Protein AF-0000000072172243 (afdb_homodimer)

Secondary structure (DSSP, 8-state):
-------------------SS------PPPS---TTT-EEEEHHHHTGGGGGGGSPPTT-TT---THHHHTSEE-S-EEEEEE--TTS-HHHHHHHHHHHHHHHHHHHHHHHHHHHHHHHHHTTSS-S-HHHHHHHHHHHHHHHHHHHHHHHHHS---EEE-HHHHS-SS-HHHHHHHHHTHHHHHHTEEEEEEEE-TTGGGBHHHHHHHHHHHTSHHHHTTEEEEEHHHHHHHHHHHHHHHHHHHHHHHHHHHH-SSS-HHHHHHHHHHHHHHHHHHHHHHHHHHHHHHHHHHTHHHHHHHT--GGGPBPHHHHTTTB-TTT--B---HHHHHHHHHHHHH--SSSS-HHHHHHHHIIIIIHHHHHHHHTSSS--HHHIIIIIGGGGGGGHHHHHHHHHHHHHTT--HHHHHHHHHHHHHHHHHHHHHHHHHHHTHHHHHHHHTTSS-HHHHHHHHHHHHHHHHHHHHHHHHHHHHHS-TT--HHHHHHHHHHHHHHHHHHHHHHHHHHHHHHHHHHHHHHHHHHHHHHHH----------------GGGSS-------------/-------------------SS------PPPS---TTT-EEEEHHHHTGGGGGGGSPPTT-TT---THHHHTSEE-S-EEEEEE--TTS-HHHHHHHHHHHHHHHHHHHHHHHHHHHHHHHHHTTSS-S-HHHHHHHHHHHHHHHHHHHHHHHHHS---EEE-HHHHS-SS-HHHHHHHHHTHHHHHHTEEEEEEEE-TTGGGBHHHHHHHHHHHTSHHHHTTEEEEEHHHHHHHHHHHHHHHHHHHHHHHHHHHH-SSS-HHHHHHHHHHHHHHHHHHHHHHHHHHHHHHHHHHTHHHHHHHT--GGGPBPHHHHTTTB-TTT--B---HHHHHHHHHHHHH--SSSS-HHHHHHHHIIIIIHHHHHHHHTSSS--HHHIIIIIGGGGGGGHHHHHHHHHHHHHTT--HHHHHHHHHHHHHHHHHHHHHHHHHHHTHHHHHHHHTTSS-HHHHHHHHHHHHHHHHHHHHHHHHHHHHHS-TT--HHHHHHHHHHHHHHHHHHHHHHHHHHHHHHHHHHHHHHHHHHHHHHHH----------------GGGSS-------------

Nearest PDB structures (foldseek):
  4nqi-assembly2_C  TM=2.299E-01  e=4.346E+00  Dictyostelium discoideum
  4nqi-assembly2_C  TM=2.220E-01  e=3.972E+00  Dictyostelium discoideum
  7uwb-assembly1_m  TM=2.012E-01  e=8.102E+00  Citrus x limon

Solvent-accessible surface area (backbone atoms only — not comparable to full-atom values): 59648 Å² total; per-residue (Å²): 138,79,82,78,79,74,76,72,70,77,70,71,79,76,78,72,76,78,78,71,69,84,71,66,74,78,59,56,58,31,75,69,59,59,62,77,63,36,34,26,24,41,49,43,64,61,54,34,76,80,12,56,71,46,42,54,42,91,86,30,80,64,58,53,62,67,66,39,37,67,66,25,42,64,40,90,64,32,52,27,32,56,43,69,58,70,88,48,62,17,56,46,51,38,55,34,50,34,52,74,69,13,26,62,57,9,29,52,47,14,43,52,43,8,50,49,47,4,51,34,31,40,72,62,77,37,71,96,43,25,67,58,38,45,49,12,56,52,42,24,55,50,30,34,73,39,34,55,56,56,42,50,77,76,44,77,72,54,28,25,34,40,65,76,29,41,28,36,63,71,40,69,69,53,26,51,52,38,62,42,25,45,50,18,55,53,71,37,23,53,19,38,39,35,50,41,50,84,60,39,80,42,26,40,65,54,45,52,56,51,50,64,34,56,73,37,76,77,43,42,67,19,55,42,79,43,43,41,64,57,39,51,47,49,49,50,52,21,50,50,47,34,50,50,40,50,50,47,36,53,47,49,50,66,45,71,48,98,60,71,67,64,61,45,47,48,50,48,49,47,50,49,48,49,51,47,63,53,51,46,29,52,50,37,44,54,38,32,62,50,48,61,63,45,62,51,41,57,58,51,34,70,65,46,47,63,84,72,30,44,39,72,29,68,77,42,74,28,28,37,88,86,80,57,44,79,39,79,67,59,59,61,32,53,50,48,40,44,37,68,73,48,47,55,102,68,92,67,55,27,55,56,53,51,24,50,44,44,39,67,63,45,34,54,60,48,31,47,53,58,45,62,61,23,48,47,62,57,56,31,44,28,48,37,22,41,37,46,36,19,60,43,15,58,52,43,17,52,49,44,47,40,49,73,64,33,45,50,69,56,53,37,48,29,39,51,48,43,47,50,38,60,54,48,42,57,24,49,34,50,23,50,43,54,30,50,38,44,48,42,32,58,55,22,67,73,37,92,48,51,65,58,24,16,50,51,42,46,51,51,41,50,49,50,35,44,62,60,43,44,60,42,53,49,36,60,70,71,42,62,75,62,50,39,49,40,37,18,51,50,35,44,52,54,20,47,50,34,38,49,52,38,48,48,53,49,51,51,46,50,52,53,54,51,48,54,50,50,52,51,50,48,50,52,48,51,52,52,54,60,66,68,65,71,66,86,74,70,82,70,83,81,78,78,75,79,81,64,71,78,69,64,72,75,60,71,74,78,88,74,71,90,63,83,85,119,138,74,82,75,78,77,78,72,69,78,73,69,81,74,80,74,78,81,76,72,74,81,70,68,75,80,60,58,58,29,73,68,58,58,62,76,65,34,35,26,25,41,48,42,63,60,53,33,78,79,12,56,71,47,42,54,41,91,86,30,80,65,57,52,63,66,66,40,36,67,66,25,41,64,42,90,63,31,52,28,32,55,43,69,57,68,85,47,61,16,57,46,52,39,54,34,50,34,51,73,69,14,24,62,57,10,29,52,46,13,43,52,44,7,49,48,47,3,52,34,31,42,72,62,77,38,70,97,46,26,68,57,40,46,50,13,54,50,40,24,55,49,29,34,73,40,33,56,57,55,42,50,76,76,43,75,73,54,27,26,33,39,65,74,30,39,28,37,62,70,39,69,68,54,25,51,52,38,62,42,25,45,52,17,54,53,71,38,23,54,19,40,39,34,48,39,51,85,60,39,80,41,27,40,68,54,46,51,57,51,50,65,33,57,74,37,74,78,45,41,66,18,54,42,81,42,44,38,64,56,38,50,46,50,50,51,52,21,50,51,46,33,50,51,38,52,51,48,36,53,46,50,49,65,43,70,47,97,58,70,67,64,61,46,48,48,50,50,49,48,49,49,48,50,50,48,63,54,52,47,30,51,49,39,44,54,40,32,61,50,47,62,66,37,60,52,41,56,58,50,36,70,66,46,47,63,84,70,30,42,36,73,31,67,77,42,74,28,28,37,89,85,78,57,43,79,39,78,67,56,58,61,34,52,51,49,41,45,35,68,73,48,47,59,103,68,91,65,55,27,54,53,52,52,23,48,45,43,40,67,64,45,33,55,60,48,30,42,51,60,54,53,61,29,49,49,61,56,55,34,44,28,48,38,23,42,37,44,37,19,58,44,17,58,51,44,18,50,50,45,47,38,49,74,64,34,45,51,69,55,53,38,47,30,39,49,48,42,48,50,39,59,54,47,42,58,25,49,35,51,23,48,44,54,30,50,37,47,48,40,32,57,56,21,66,74,35,91,48,51,65,58,26,15,50,52,41,47,51,51,40,51,49,51,37,43,63,59,42,45,59,42,54,50,38,59,70,71,42,61,75,62,51,37,47,42,38,18,52,48,34,45,50,52,19,48,51,34,40,49,52,37,47,49,52,48,51,50,46,50,53,53,54,50,49,53,48,50,54,50,50,48,49,51,47,52,53,51,53,61,66,68,63,72,68,84,76,70,81,74,82,80,79,79,78,81,83,63,70,79,72,62,74,75,62,70,74,79,87,76,70,90,63,84,84,119

Radius of gyration: 41.25 Å; Cα contacts (8 Å, |Δi|>4): 1543; chains: 2; bounding box: 78×191×111 Å

Organism: Symbiodinium microadriaticum (NCBI:txid2951)

pLDDT: mean 76.53, std 21.2, range [18.36, 98.06]

Foldseek 3Di:
DDPDPPPPPPPDPDPPVCPPPPPVVLQAFDQDDDQFLQKWAFPQLCLPPLQPLLAQDPLGNLPADQCLQVRIGGDQFAAEEEAEDSPDDSNLVSLLVLLVPQLQVLLVQLLVQLLVLLVCCLVPVDPPALVSLCVSVVSSVVSSSCVSVVCVVVDPTHIYDDCSRSQRSPDPVSNVSNVSNVNNNLSRYQAYEYADALLQLQAQVSLLSQLSQLLDPVSNVRYHYTHSLLSVLLQLLLVLLLVLLSLLSNQVRVQPDPDDPVVSVVVSVVVSVVSLLPSQLVSLLVSLVSLVRLVVNLVCLLPRFSVSRDWPCVVVVQADPPPRDGHDTCNSNSLSNLCVRQPDDDDDRSRVSSSVCSNQPVSLVVCLCRQVQWHDLVSLCSRNLSSLSSVVSVLSSVLSVCVVVVDDDLLSVQLVLLSVLLSNLSSLLSSLL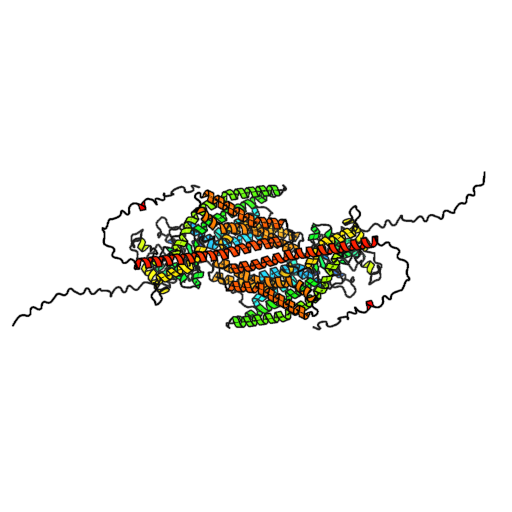RGRLSVLSNVCNVPPDNSVSSSVSSVVSVVSSCVSNVVLVVCCVPDDSSDCVSSVSSVVSVVVSVVCSVVVSVVSSVVSVVVSVVVVVVVVVVVVVVVPPPDDPDPPDPPPPDPPPPPPPVCPDPPPDPPPPD/DDPPPPPVPPPPPDPPPCPPPPPVVLQAFDQDDDQFLQKWAFPQLCLPPLQPLLAQDPLGNLPADQCLQVRIGGDQFAAEEEAEDSPDDSNLVSLLVLLVPQLQVLLVQLLVQLLVLLVCCLVPNDPPALVSLCVSVVSSVVSSNCVSVVCVVVHPTHIYDDCSRSQRSPDPVSNVSNVSHVNNNLSRYQAYEYADALLQLQAQVSLLSQLSQLLDPVSNVRYHYGHSLLSVLLQLLLVLLLVLLSLLSNQVRVPPDPDDPVVSVVVSVVVSVVSLLPSQLVSLLVSLVSLVRLVVRLVCLLPRFSVSRDWPCVVVVQADPNPRDGHDTCNSNSLVNLCVRQPDDDDDRSRVSSSVCSNQPVSLVVCLCRAQQWHDLVSLCSRNLSSLSSVVSVLSSVLSVCVVVVDDDLLSVQLVLLSVLLSNLSSVLSSLLRGRLRVLSNVCNVPPDNSVSSSVSSVVSVVSSCVSNVVLVVCCVPDDSSDCVSSVSSVVSVVVSVVCSVVSSVVSSVVSVVVSVVVVVVVVVVVVVVVPPPDDPDPDDDPPPDPPDPPPPVPPDPPDDPPPPD

Sequence (1132 aa):
MSPESDHADPRSPSFHSEAQSHRSTSQELKTQLEPELLRGVPLDVALAGWGRHWETPDSGMFNVDPKSYELSRATESLDVFLSHDWASSGTLKFLSLLIVYNSHAAFLACLSVSVLVGVLRGYGVLPNEGWTVVLGHGTFLLVFAFWQRLRRFLCRPFLVFLDKLCVAQHDEELKQKGIKGLAAFLLSSRQLVVLLTPRYFTRLWCTLEIATFMKDPQRRKRIQFMPLKTAVLLLLSAGCWFALAIGWNAFAGVVNDDSPIWHNSLILTGLMLLLTSVVLPFVFYLGMGIVADLEEMPRQLAGFNAKEAECFCCSNGHRHPHDGSKLPCDRLLVYNTLKQWYGQEGEVDHLERFSRQVREELAPSIALLIGGMTLPLNYAVYMVGASFLPYLADHVAQWIASVHAGISGYALFARTLRMLSDWGTAPLASMLATWMCLPMWKTGLWLENRWCAAIAAQLIIFVLVAVVWGPLQYLLASTAEDSLLPVAVFFAWFTLVLALFSCGQRALLWAMQTTVRDVRASDTVVEAREAGESVKVEDPGQEAASKEDLTSAISCPPLEGTFFHVMSPESDHADPRSPSFHSEAQSHRSTSQELKTQLEPELLRGVPLDVALAGWGRHWETPDSGMFNVDPKSYELSRATESLDVFLSHDWASSGTLKFLSLLIVYNSHAAFLACLSVSVLVGVLRGYGVLPNEGWTVVLGHGTFLLVFAFWQRLRRFLCRPFLVFLDKLCVAQHDEELKQKGIKGLAAFLLSSRQLVVLLTPRYFTRLWCTLEIATFMKDPQRRKRIQFMPLKTAVLLLLSAGCWFALAIGWNAFAGVVNDDSPIWHNSLILTGLMLLLTSVVLPFVFYLGMGIVADLEEMPRQLAGFNAKEAECFCCSNGHRHPHDGSKLPCDRLLVYNTLKQWYGQEGEVDHLERFSRQVREELAPSIALLIGGMTLPLNYAVYMVGASFLPYLADHVAQWIASVHAGISGYALFARTLRMLSDWGTAPLASMLATWMCLPMWKTGLWLENRWCAAIAAQLIIFVLVAVVWGPLQYLLASTAEDSLLPVAVFFAWFTLVLALFSCGQRALLWAMQTTVRDVRASDTVVEAREAGESVKVEDPGQEAASKEDLTSAISCPPLEGTFFHV

Structure (mmCIF, N/CA/C/O backbone):
data_AF-0000000072172243-model_v1
#
loop_
_entity.id
_entity.type
_entity.pdbx_description
1 polymer 'Uncharacterized protein'
#
loop_
_atom_site.group_PDB
_atom_site.id
_atom_site.type_symbol
_atom_site.label_atom_id
_atom_site.label_alt_id
_atom_site.label_comp_id
_atom_site.label_asym_id
_atom_site.label_entity_id
_atom_site.label_seq_id
_atom_site.pdbx_PDB_ins_code
_atom_site.Cartn_x
_atom_site.Cartn_y
_atom_site.Cartn_z
_atom_site.occupancy
_atom_site.B_iso_or_equiv
_atom_site.auth_seq_id
_atom_site.auth_comp_id
_atom_site.auth_asym_id
_atom_site.auth_atom_id
_atom_site.pdbx_PDB_model_num
ATOM 1 N N . MET A 1 1 ? -25.156 -91.375 -73.562 1 28.25 1 MET A N 1
ATOM 2 C CA . MET A 1 1 ? -25.562 -90.688 -72.312 1 28.25 1 MET A CA 1
ATOM 3 C C . MET A 1 1 ? -24.344 -90.188 -71.5 1 28.25 1 MET A C 1
ATOM 5 O O . MET A 1 1 ? -23.547 -91 -71 1 28.25 1 MET A O 1
ATOM 9 N N . SER A 1 2 ? -23.688 -89.125 -72 1 29.98 2 SER A N 1
ATOM 10 C CA . SER A 1 2 ? -22.328 -88.562 -71.938 1 29.98 2 SER A CA 1
ATOM 11 C C . SER A 1 2 ? -22.109 -87.875 -70.562 1 29.98 2 SER A C 1
ATOM 13 O O . SER A 1 2 ? -22.875 -87 -70.188 1 29.98 2 SER A O 1
ATOM 15 N N . PRO A 1 3 ? -21.438 -88.562 -69.625 1 32.5 3 PRO A N 1
ATOM 16 C CA . PRO A 1 3 ? -21.344 -88.188 -68.188 1 32.5 3 PRO A CA 1
ATOM 17 C C . PRO A 1 3 ? -20.625 -86.875 -67.938 1 32.5 3 PRO A C 1
ATOM 19 O O . PRO A 1 3 ? -19.562 -86.625 -68.5 1 32.5 3 PRO A O 1
ATOM 22 N N . GLU A 1 4 ? -21.406 -85.75 -67.75 1 27.34 4 GLU A N 1
ATOM 23 C CA . GLU A 1 4 ? -21.016 -84.375 -67.75 1 27.34 4 GLU A CA 1
ATOM 24 C C . GLU A 1 4 ? -20.109 -84.062 -66.562 1 27.34 4 GLU A C 1
ATOM 26 O O . GLU A 1 4 ? -20.453 -84.375 -65.438 1 27.34 4 GLU A O 1
ATOM 31 N N . SER A 1 5 ? -18.812 -84.062 -66.812 1 29.08 5 SER A N 1
ATOM 32 C CA . SER A 1 5 ? -17.672 -84 -65.875 1 29.08 5 SER A CA 1
ATOM 33 C C . SER A 1 5 ? -17.656 -82.688 -65.125 1 29.08 5 SER A C 1
ATOM 35 O O . SER A 1 5 ? -17.422 -81.625 -65.688 1 29.08 5 SER A O 1
ATOM 37 N N . ASP A 1 6 ? -18.641 -82.5 -64.25 1 26.59 6 ASP A N 1
ATOM 38 C CA . ASP A 1 6 ? -18.891 -81.25 -63.531 1 26.59 6 ASP A CA 1
ATOM 39 C C . ASP A 1 6 ? -17.672 -80.812 -62.719 1 26.59 6 ASP A C 1
ATOM 41 O O . ASP A 1 6 ? -17.172 -81.562 -61.875 1 26.59 6 ASP A O 1
ATOM 45 N N . HIS A 1 7 ? -16.75 -80.188 -63.406 1 27.05 7 HIS A N 1
ATOM 46 C CA . HIS A 1 7 ? -15.461 -79.688 -62.906 1 27.05 7 HIS A CA 1
ATOM 47 C C . HIS A 1 7 ? -15.641 -78.688 -61.75 1 27.05 7 HIS A C 1
ATOM 49 O O . HIS A 1 7 ? -16.078 -77.562 -61.938 1 27.05 7 HIS A O 1
ATOM 55 N N . ALA A 1 8 ? -16.109 -79.25 -60.656 1 29.83 8 ALA A N 1
ATOM 56 C CA . ALA A 1 8 ? -16.422 -78.5 -59.5 1 29.83 8 ALA A CA 1
ATOM 57 C C . ALA A 1 8 ? -15.195 -77.75 -59 1 29.83 8 ALA A C 1
ATOM 59 O O . ALA A 1 8 ? -14.164 -78.312 -58.688 1 29.83 8 ALA A O 1
ATOM 60 N N . ASP A 1 9 ? -14.938 -76.625 -59.625 1 24.5 9 ASP A N 1
ATOM 61 C CA . ASP A 1 9 ? -13.773 -75.875 -59.25 1 24.5 9 ASP A CA 1
ATOM 62 C C . ASP A 1 9 ? -13.727 -75.625 -57.75 1 24.5 9 ASP A C 1
ATOM 64 O O . ASP A 1 9 ? -14.75 -75.25 -57.125 1 24.5 9 ASP A O 1
ATOM 68 N N . PRO A 1 10 ? -12.938 -76.25 -56.969 1 24.36 10 PRO A N 1
ATOM 69 C CA . PRO A 1 10 ? -12.906 -76.125 -55.5 1 24.36 10 PRO A CA 1
ATOM 70 C C . PRO A 1 10 ? -12.695 -74.688 -55.031 1 24.36 10 PRO A C 1
ATOM 72 O O . PRO A 1 10 ? -11.609 -74.125 -55.219 1 24.36 10 PRO A O 1
ATOM 75 N N . ARG A 1 11 ? -13.484 -73.75 -55.531 1 28.52 11 ARG A N 1
ATOM 76 C CA . ARG A 1 11 ? -13.078 -72.438 -55.188 1 28.52 11 ARG A CA 1
ATOM 77 C C . ARG A 1 11 ? -12.711 -72.312 -53.688 1 28.52 11 ARG A C 1
ATOM 79 O O . ARG A 1 11 ? -13.359 -72.938 -52.844 1 28.52 11 ARG A O 1
ATOM 86 N N . SER A 1 12 ? -11.523 -72 -53.5 1 23.44 12 SER A N 1
ATOM 87 C CA . SER A 1 12 ? -10.844 -71.812 -52.219 1 23.44 12 SER A CA 1
ATOM 88 C C . SER A 1 12 ? -11.695 -71 -51.281 1 23.44 12 SER A C 1
ATOM 90 O O . SER A 1 12 ? -12.414 -70.062 -51.688 1 23.44 12 SER A O 1
ATOM 92 N N . PRO A 1 13 ? -12.078 -71.5 -50.062 1 25.34 13 PRO A N 1
ATOM 93 C CA . PRO A 1 13 ? -13 -70.875 -49.125 1 25.34 13 PRO A CA 1
ATOM 94 C C . PRO A 1 13 ? -12.656 -69.375 -48.906 1 25.34 13 PRO A C 1
ATOM 96 O O . PRO A 1 13 ? -11.492 -69 -49.031 1 25.34 13 PRO A O 1
ATOM 99 N N . SER A 1 14 ? -13.492 -68.5 -49.375 1 23.91 14 SER A N 1
ATOM 100 C CA . SER A 1 14 ? -13.531 -67.062 -49.094 1 23.91 14 SER A CA 1
ATOM 101 C C . SER A 1 14 ? -13.203 -66.75 -47.656 1 23.91 14 SER A C 1
ATOM 103 O O . SER A 1 14 ? -13.812 -67.312 -46.75 1 23.91 14 SER A O 1
ATOM 105 N N . PHE A 1 15 ? -11.953 -66.562 -47.312 1 22.91 15 PHE A N 1
ATOM 106 C CA . PHE A 1 15 ? -11.523 -66.062 -46.031 1 22.91 15 PHE A CA 1
ATOM 107 C C . PHE A 1 15 ? -12.477 -64.938 -45.531 1 22.91 15 PHE A C 1
ATOM 109 O O . PHE A 1 15 ? -12.516 -63.844 -46.094 1 22.91 15 PHE A O 1
ATOM 116 N N . HIS A 1 16 ? -13.688 -65.312 -45.219 1 24.5 16 HIS A N 1
ATOM 117 C CA . HIS A 1 16 ? -14.547 -64.375 -44.5 1 24.5 16 HIS A CA 1
ATOM 118 C C . HIS A 1 16 ? -13.797 -63.688 -43.344 1 24.5 16 HIS A C 1
ATOM 120 O O . HIS A 1 16 ? -13.289 -64.375 -42.438 1 24.5 16 HIS A O 1
ATOM 126 N N . SER A 1 17 ? -13.062 -62.625 -43.688 1 25.16 17 SER A N 1
ATOM 127 C CA . SER A 1 17 ? -12.445 -61.75 -42.688 1 25.16 17 SER A CA 1
ATOM 128 C C . SER A 1 17 ? -13.398 -61.5 -41.531 1 25.16 17 SER A C 1
ATOM 130 O O . SER A 1 17 ? -14.523 -61.031 -41.719 1 25.16 17 SER A O 1
ATOM 132 N N . GLU A 1 18 ? -13.484 -62.344 -40.5 1 25.38 18 GLU A N 1
ATOM 133 C CA . GLU A 1 18 ? -14.109 -62.219 -39.188 1 25.38 18 GLU A CA 1
ATOM 134 C C . GLU A 1 18 ? -13.898 -60.844 -38.625 1 25.38 18 GLU A C 1
ATOM 136 O O . GLU A 1 18 ? -12.914 -60.594 -37.906 1 25.38 18 GLU A O 1
ATOM 141 N N . ALA A 1 19 ? -14 -59.719 -39.25 1 31.92 19 ALA A N 1
ATOM 142 C CA . ALA A 1 19 ? -14.18 -58.375 -38.75 1 31.92 19 ALA A CA 1
ATOM 143 C C . ALA A 1 19 ? -15.289 -58.312 -37.719 1 31.92 19 ALA A C 1
ATOM 145 O O . ALA A 1 19 ? -15.711 -57.219 -37.312 1 31.92 19 ALA A O 1
ATOM 146 N N . GLN A 1 20 ? -16.125 -59.281 -37.594 1 29.19 20 GLN A N 1
ATOM 147 C CA . GLN A 1 20 ? -17.266 -59.094 -36.719 1 29.19 20 GLN A CA 1
ATOM 148 C C . GLN A 1 20 ? -16.812 -58.781 -35.281 1 29.19 20 GLN A C 1
ATOM 150 O O . GLN A 1 20 ? -17.547 -58.156 -34.5 1 29.19 20 GLN A O 1
ATOM 155 N N . SER A 1 21 ? -16.047 -59.75 -34.719 1 29.52 21 SER A N 1
ATOM 156 C CA . SER A 1 21 ? -16.188 -60.062 -33.281 1 29.52 21 SER A CA 1
ATOM 157 C C . SER A 1 21 ? -15.773 -58.875 -32.438 1 29.52 21 SER A C 1
ATOM 159 O O . SER A 1 21 ? -16.297 -58.688 -31.328 1 29.52 21 SER A O 1
ATOM 161 N N . HIS A 1 22 ? -14.406 -58.594 -32.438 1 29.52 22 HIS A N 1
ATOM 162 C CA . HIS A 1 22 ? -13.93 -57.906 -31.234 1 29.52 22 HIS A CA 1
ATOM 163 C C . HIS A 1 22 ? -14.516 -56.5 -31.125 1 29.52 22 HIS A C 1
ATOM 165 O O . HIS A 1 22 ? -13.977 -55.562 -31.703 1 29.52 22 HIS A O 1
ATOM 171 N N . ARG A 1 23 ? -15.695 -56.25 -31.234 1 35.31 23 ARG A N 1
ATOM 172 C CA . ARG A 1 23 ? -16.281 -55.031 -30.672 1 35.31 23 ARG A CA 1
ATOM 173 C C . ARG A 1 23 ? -15.727 -54.75 -29.281 1 35.31 23 ARG A C 1
ATOM 175 O O . ARG A 1 23 ? -16.281 -55.219 -28.281 1 35.31 23 ARG A O 1
ATOM 182 N N . SER A 1 24 ? -14.469 -54.969 -29.031 1 34.84 24 SER A N 1
ATOM 183 C CA . SER A 1 24 ? -13.828 -54.469 -27.828 1 34.84 24 SER A CA 1
ATOM 184 C C . SER A 1 24 ? -14.391 -53.094 -27.406 1 34.84 24 SER A C 1
ATOM 186 O O . SER A 1 24 ? -14.375 -52.156 -28.203 1 34.84 24 SER A O 1
ATOM 188 N N . THR A 1 25 ? -15.398 -53 -26.625 1 38.22 25 THR A N 1
ATOM 189 C CA . THR A 1 25 ? -15.945 -51.875 -25.891 1 38.22 25 THR A CA 1
ATOM 190 C C . THR A 1 25 ? -14.859 -50.812 -25.625 1 38.22 25 THR A C 1
ATOM 192 O O . THR A 1 25 ? -13.852 -51.125 -24.969 1 38.22 25 THR A O 1
ATOM 195 N N . SER A 1 26 ? -14.594 -49.969 -26.469 1 46.72 26 SER A N 1
ATOM 196 C CA . SER A 1 26 ? -13.711 -48.812 -26.422 1 46.72 26 SER A CA 1
ATOM 197 C C . SER A 1 26 ? -13.594 -48.25 -25.016 1 46.72 26 SER A C 1
ATOM 199 O O . SER A 1 26 ? -14.562 -47.719 -24.469 1 46.72 26 SER A O 1
ATOM 201 N N . GLN A 1 27 ? -12.945 -48.844 -24.141 1 61.59 27 GLN A N 1
ATOM 202 C CA . GLN A 1 27 ? -12.68 -48.5 -22.75 1 61.59 27 GLN A CA 1
ATOM 203 C C . GLN A 1 27 ? -12.242 -47.031 -22.625 1 61.59 27 GLN A C 1
ATOM 205 O O . GLN A 1 27 ? -11.336 -46.594 -23.328 1 61.59 27 GLN A O 1
ATOM 210 N N . GLU A 1 28 ? -13.141 -46.156 -22.266 1 69.56 28 GLU A N 1
ATOM 211 C CA . GLU A 1 28 ? -12.906 -44.75 -21.953 1 69.56 28 GLU A CA 1
ATOM 212 C C . GLU A 1 28 ? -12.641 -44.562 -20.469 1 69.56 28 GLU A C 1
ATOM 214 O O . GLU A 1 28 ? -12.992 -45.406 -19.656 1 69.56 28 GLU A O 1
ATOM 219 N N . LEU A 1 29 ? -11.805 -43.531 -20.25 1 77.62 29 LEU A N 1
ATOM 220 C CA . LEU A 1 29 ? -11.562 -43.188 -18.859 1 77.62 29 LEU A CA 1
ATOM 221 C C . LEU A 1 29 ? -12.852 -42.781 -18.156 1 77.62 29 LEU A C 1
ATOM 223 O O . LEU A 1 29 ? -13.711 -42.125 -18.766 1 77.62 29 LEU A O 1
ATOM 227 N N . LYS A 1 30 ? -12.969 -43.25 -16.891 1 73.56 30 LYS A N 1
ATOM 228 C CA . LYS A 1 30 ? -14.164 -42.938 -16.109 1 73.56 30 LYS A CA 1
ATOM 229 C C . LYS A 1 30 ? -14.156 -41.469 -15.664 1 73.56 30 LYS A C 1
ATOM 231 O O . LYS A 1 30 ? -13.133 -40.969 -15.18 1 73.56 30 LYS A O 1
ATOM 236 N N . THR A 1 31 ? -15.258 -40.875 -15.914 1 77.94 31 THR A N 1
ATOM 237 C CA . THR A 1 31 ? -15.391 -39.469 -15.516 1 77.94 31 THR A CA 1
ATOM 238 C C . THR A 1 31 ? -15.984 -39.375 -14.109 1 77.94 31 THR A C 1
ATOM 240 O O . THR A 1 31 ? -16.047 -38.281 -13.531 1 77.94 31 THR A O 1
ATOM 243 N N . GLN A 1 32 ? -16.375 -40.594 -13.57 1 80.75 32 GLN A N 1
ATOM 244 C CA . GLN A 1 32 ? -16.859 -40.656 -12.195 1 80.75 32 GLN A CA 1
ATOM 245 C C . GLN A 1 32 ? -16.281 -41.875 -11.469 1 80.75 32 GLN A C 1
ATOM 247 O O . GLN A 1 32 ? -16.141 -42.938 -12.055 1 80.75 32 GLN A O 1
ATOM 252 N N . LEU A 1 33 ? -15.789 -41.562 -10.312 1 83.31 33 LEU A N 1
ATOM 253 C CA . LEU A 1 33 ? -15.234 -42.625 -9.477 1 83.31 33 LEU A CA 1
ATOM 254 C C . LEU A 1 33 ? -16.125 -42.906 -8.281 1 83.31 33 LEU A C 1
ATOM 256 O O . LEU A 1 33 ? -16.875 -42.031 -7.836 1 83.31 33 LEU A O 1
ATOM 260 N N . GLU A 1 34 ? -16.016 -44.188 -7.879 1 84.38 34 GLU A N 1
ATOM 261 C CA . GLU A 1 34 ? -16.641 -44.5 -6.594 1 84.38 34 GLU A CA 1
ATOM 262 C C . GLU A 1 34 ? -16.078 -43.625 -5.48 1 84.38 34 GLU A C 1
ATOM 264 O O . GLU A 1 34 ? -14.883 -43.312 -5.473 1 84.38 34 GLU A O 1
ATOM 269 N N . PRO A 1 35 ? -16.953 -43.188 -4.621 1 86.31 35 PRO A N 1
ATOM 270 C CA . PRO A 1 35 ? -16.547 -42.25 -3.576 1 86.31 35 PRO A CA 1
ATOM 271 C C . PRO A 1 35 ? -15.344 -42.719 -2.77 1 86.31 35 PRO A C 1
ATOM 273 O O . PRO A 1 35 ? -14.523 -41.906 -2.338 1 86.31 35 PRO A O 1
ATOM 276 N N . GLU A 1 36 ? -15.141 -43.969 -2.703 1 87.56 36 GLU A N 1
ATOM 277 C CA . GLU A 1 36 ? -14.047 -44.469 -1.887 1 87.56 36 GLU A CA 1
ATOM 278 C C . GLU A 1 36 ? -12.719 -44.406 -2.643 1 87.56 36 GLU A C 1
ATOM 280 O O . GLU A 1 36 ? -11.648 -44.438 -2.031 1 87.56 36 GLU A O 1
ATOM 285 N N . LEU A 1 37 ? -12.805 -44.312 -3.951 1 91.56 37 LEU A N 1
ATOM 286 C CA . LEU A 1 37 ? -11.602 -44.312 -4.773 1 91.56 37 LEU A CA 1
ATOM 287 C C . LEU A 1 37 ? -11.078 -42.906 -5.02 1 91.56 37 LEU A C 1
ATOM 289 O O . LEU A 1 37 ? -9.906 -42.719 -5.352 1 91.56 37 LEU A O 1
ATOM 293 N N . LEU A 1 38 ? -12.008 -42 -4.887 1 94.69 38 LEU A N 1
ATOM 294 C CA . LEU A 1 38 ? -11.562 -40.594 -4.996 1 94.69 38 LEU A CA 1
ATOM 295 C C . LEU A 1 38 ? -10.875 -40.156 -3.715 1 94.69 38 LEU A C 1
ATOM 297 O O . LEU A 1 38 ? -11.539 -39.844 -2.723 1 94.69 38 LEU A O 1
ATOM 301 N N . ARG A 1 39 ? -9.523 -40.094 -3.832 1 95.5 39 ARG A N 1
ATOM 302 C CA . ARG A 1 39 ? -8.75 -39.812 -2.621 1 95.5 39 ARG A CA 1
ATOM 303 C C . ARG A 1 39 ? -7.859 -38.594 -2.791 1 95.5 39 ARG A C 1
ATOM 305 O O . ARG A 1 39 ? -7.422 -38.281 -3.902 1 95.5 39 ARG A O 1
ATOM 312 N N . GLY A 1 40 ? -7.691 -37.875 -1.715 1 96.62 40 GLY A N 1
ATOM 313 C CA . GLY A 1 40 ? -6.781 -36.75 -1.64 1 96.62 40 GLY A CA 1
ATOM 314 C C . GLY A 1 40 ? -5.898 -36.781 -0.407 1 96.62 40 GLY A C 1
ATOM 315 O O . GLY A 1 40 ? -6.211 -37.469 0.573 1 96.62 40 GLY A O 1
ATOM 316 N N . VAL A 1 41 ? -4.789 -36.156 -0.524 1 96.75 41 VAL A N 1
ATOM 317 C CA . VAL A 1 41 ? -3.855 -36.062 0.592 1 96.75 41 VAL A CA 1
ATOM 318 C C . VAL A 1 41 ? -3.701 -34.594 1 1 96.75 41 VAL A C 1
ATOM 320 O O . VAL A 1 41 ? -3.617 -33.719 0.145 1 96.75 41 VAL A O 1
ATOM 323 N N . PRO A 1 42 ? -3.711 -34.344 2.314 1 95.38 42 PRO A N 1
ATOM 324 C CA . PRO A 1 42 ? -3.436 -32.969 2.732 1 95.38 42 PRO A CA 1
ATOM 325 C C . PRO A 1 42 ? -2.061 -32.469 2.281 1 95.38 42 PRO A C 1
ATOM 327 O O . PRO A 1 42 ? -1.094 -33.25 2.293 1 95.38 42 PRO A O 1
ATOM 330 N N . LEU A 1 43 ? -2.027 -31.234 1.918 1 95.31 43 LEU A N 1
ATOM 331 C CA . LEU A 1 43 ? -0.803 -30.672 1.366 1 95.31 43 LEU A CA 1
ATOM 332 C C . LEU A 1 43 ? 0.349 -30.797 2.357 1 95.31 43 LEU A C 1
ATOM 334 O O . LEU A 1 43 ? 1.49 -31.047 1.961 1 95.31 43 LEU A O 1
ATOM 338 N N . ASP A 1 44 ? 0.063 -30.609 3.643 1 94.19 44 ASP A N 1
ATOM 339 C CA . ASP A 1 44 ? 1.125 -30.688 4.641 1 94.19 44 ASP A CA 1
ATOM 340 C C . ASP A 1 44 ? 1.713 -32.094 4.711 1 94.19 44 ASP A C 1
ATOM 342 O O . ASP A 1 44 ? 2.91 -32.25 4.953 1 94.19 44 ASP A O 1
ATOM 346 N N . VAL A 1 45 ? 0.915 -33.094 4.418 1 94.5 45 VAL A N 1
ATOM 347 C CA . VAL A 1 45 ? 1.379 -34.469 4.402 1 94.5 45 VAL A CA 1
ATOM 348 C C . VAL A 1 45 ? 2.172 -34.719 3.125 1 94.5 45 VAL A C 1
ATOM 350 O O . VAL A 1 45 ? 3.225 -35.375 3.164 1 94.5 45 VAL A O 1
ATOM 353 N N . ALA A 1 46 ? 1.659 -34.25 2.027 1 95.31 46 ALA A N 1
ATOM 354 C CA . ALA A 1 46 ? 2.342 -34.406 0.75 1 95.31 46 ALA A CA 1
ATOM 355 C C . ALA A 1 46 ? 3.748 -33.812 0.791 1 95.31 46 ALA A C 1
ATOM 357 O O . ALA A 1 46 ? 4.656 -34.312 0.12 1 95.31 46 ALA A O 1
ATOM 358 N N . LEU A 1 47 ? 3.906 -32.781 1.554 1 94.88 47 LEU A N 1
ATOM 359 C CA . LEU A 1 47 ? 5.188 -32.094 1.599 1 94.88 47 LEU A CA 1
ATOM 360 C C . LEU A 1 47 ? 5.965 -32.469 2.855 1 94.88 47 LEU A C 1
ATOM 362 O O . LEU A 1 47 ? 6.977 -31.828 3.18 1 94.88 47 LEU A O 1
ATOM 366 N N . ALA A 1 48 ? 5.504 -33.438 3.49 1 91.94 48 ALA A N 1
ATOM 367 C CA . ALA A 1 48 ? 6.18 -33.844 4.715 1 91.94 48 ALA A CA 1
ATOM 368 C C . ALA A 1 48 ? 7.512 -34.531 4.398 1 91.94 48 ALA A C 1
ATOM 370 O O . ALA A 1 48 ? 7.723 -35 3.281 1 91.94 48 ALA A O 1
ATOM 371 N N . GLY A 1 49 ? 8.398 -34.5 5.348 1 88.12 49 GLY A N 1
ATOM 372 C CA . GLY A 1 49 ? 9.656 -35.219 5.25 1 88.12 49 GLY A CA 1
ATOM 373 C C . GLY A 1 49 ? 10.586 -34.656 4.195 1 88.12 49 GLY A C 1
ATOM 374 O O . GLY A 1 49 ? 11.312 -35.406 3.541 1 88.12 49 GLY A O 1
ATOM 375 N N . TRP A 1 50 ? 10.516 -33.438 3.879 1 87.25 50 TRP A N 1
ATOM 376 C CA . TRP A 1 50 ? 11.398 -32.719 2.957 1 87.25 50 TRP A CA 1
ATOM 377 C C . TRP A 1 50 ? 11.352 -33.375 1.569 1 87.25 50 TRP A C 1
ATOM 379 O O . TRP A 1 50 ? 12.391 -33.625 0.96 1 87.25 50 TRP A O 1
ATOM 389 N N . GLY A 1 51 ? 10.141 -33.812 1.195 1 84.12 51 GLY A N 1
ATOM 390 C CA . GLY A 1 51 ? 9.93 -34.312 -0.153 1 84.12 51 GLY A CA 1
ATOM 391 C C . GLY A 1 51 ? 10.133 -35.812 -0.271 1 84.12 51 GLY A C 1
ATOM 392 O O . GLY A 1 51 ? 10.289 -36.312 -1.375 1 84.12 51 GLY A O 1
ATOM 393 N N . ARG A 1 52 ? 10.141 -36.5 0.749 1 87.25 52 ARG A N 1
ATOM 394 C CA . ARG A 1 52 ? 10.359 -37.938 0.737 1 87.25 52 ARG A CA 1
ATOM 395 C C . ARG A 1 52 ? 9.305 -38.656 -0.11 1 87.25 52 ARG A C 1
ATOM 397 O O . ARG A 1 52 ? 9.609 -39.625 -0.805 1 87.25 52 ARG A O 1
ATOM 404 N N . HIS A 1 53 ? 8.133 -38.156 -0.098 1 90.5 53 HIS A N 1
ATOM 405 C CA . HIS A 1 53 ? 7.035 -38.781 -0.817 1 90.5 53 HIS A CA 1
ATOM 406 C C . HIS A 1 53 ? 7.148 -38.531 -2.318 1 90.5 53 HIS A C 1
ATOM 408 O O . HIS A 1 53 ? 6.469 -39.188 -3.109 1 90.5 53 HIS A O 1
ATOM 414 N N . TRP A 1 54 ? 8.039 -37.719 -2.691 1 92.75 54 TRP A N 1
ATOM 415 C CA . TRP A 1 54 ? 8.18 -37.344 -4.098 1 92.75 54 TRP A CA 1
ATOM 416 C C . TRP A 1 54 ? 9.328 -38.125 -4.746 1 92.75 54 TRP A C 1
ATOM 418 O O . TRP A 1 54 ? 9.469 -38.125 -5.973 1 92.75 54 TRP A O 1
ATOM 428 N N . GLU A 1 55 ? 10.055 -38.719 -3.902 1 89.12 55 GLU A N 1
ATOM 429 C CA . GLU A 1 55 ? 11.211 -39.438 -4.414 1 89.12 55 GLU A CA 1
ATOM 430 C C . GLU A 1 55 ? 10.797 -40.812 -5 1 89.12 55 GLU A C 1
ATOM 432 O O . GLU A 1 55 ? 9.836 -41.406 -4.531 1 89.12 55 GLU A O 1
ATOM 437 N N . THR A 1 56 ? 11.406 -41.094 -6.102 1 84.62 56 THR A N 1
ATOM 438 C CA . THR A 1 56 ? 11.242 -42.438 -6.645 1 84.62 56 THR A CA 1
ATOM 439 C C . THR A 1 56 ? 12.055 -43.438 -5.84 1 84.62 56 THR A C 1
ATOM 441 O O . THR A 1 56 ? 13.25 -43.25 -5.637 1 84.62 56 THR A O 1
ATOM 444 N N . PRO A 1 57 ? 11.352 -44.406 -5.395 1 79.88 57 PRO A N 1
ATOM 445 C CA . PRO A 1 57 ? 12.086 -45.406 -4.598 1 79.88 57 PRO A CA 1
ATOM 446 C C . PRO A 1 57 ? 13.219 -46.062 -5.379 1 79.88 57 PRO A C 1
ATOM 448 O O . PRO A 1 57 ? 13.094 -46.281 -6.586 1 79.88 57 PRO A O 1
ATOM 451 N N . ASP A 1 58 ? 14.273 -46.375 -4.633 1 75.56 58 ASP A N 1
ATOM 452 C CA . ASP A 1 58 ? 15.43 -47.062 -5.219 1 75.56 58 ASP A CA 1
ATOM 453 C C . ASP A 1 58 ? 15.062 -48.438 -5.727 1 75.56 58 ASP A C 1
ATOM 455 O O . ASP A 1 58 ? 15.688 -48.969 -6.656 1 75.56 58 ASP A O 1
ATOM 459 N N . SER A 1 59 ? 14.031 -48.969 -5.078 1 70 59 SER A N 1
ATOM 460 C CA . SER A 1 59 ? 13.617 -50.344 -5.41 1 70 59 SER A CA 1
ATOM 461 C C . SER A 1 59 ? 12.852 -50.375 -6.73 1 70 59 SER A C 1
ATOM 463 O O . SER A 1 59 ? 12.508 -51.469 -7.219 1 70 59 SER A O 1
ATOM 465 N N . GLY A 1 60 ? 12.617 -49.25 -7.234 1 71.19 60 GLY A N 1
ATOM 466 C CA . GLY A 1 60 ? 11.898 -49.156 -8.5 1 71.19 60 GLY A CA 1
ATOM 467 C C . GLY A 1 60 ? 10.75 -48.188 -8.484 1 71.19 60 GLY A C 1
ATOM 468 O O . GLY A 1 60 ? 10.133 -47.938 -7.438 1 71.19 60 GLY A O 1
ATOM 469 N N . MET A 1 61 ? 10.438 -47.562 -9.508 1 68.06 61 MET A N 1
ATOM 470 C CA . MET A 1 61 ? 9.547 -46.406 -9.711 1 68.06 61 MET A CA 1
ATOM 471 C C . MET A 1 61 ? 8.156 -46.688 -9.148 1 68.06 61 MET A C 1
ATOM 473 O O . MET A 1 61 ? 7.5 -45.812 -8.609 1 68.06 61 MET A O 1
ATOM 477 N N . PHE A 1 62 ? 7.66 -47.969 -9.109 1 70.19 62 PHE A N 1
ATOM 478 C CA . PHE A 1 62 ? 6.285 -48.25 -8.711 1 70.19 62 PHE A CA 1
ATOM 479 C C . PHE A 1 62 ? 6.246 -49.031 -7.418 1 70.19 62 PHE A C 1
ATOM 481 O O . PHE A 1 62 ? 5.176 -49.469 -6.969 1 70.19 62 PHE A O 1
ATOM 488 N N . ASN A 1 63 ? 7.484 -49.125 -6.828 1 77 63 ASN A N 1
ATOM 489 C CA . ASN A 1 63 ? 7.543 -49.844 -5.555 1 77 63 ASN A CA 1
ATOM 490 C C . ASN A 1 63 ? 7.398 -48.875 -4.375 1 77 63 ASN A C 1
ATOM 492 O O . ASN A 1 63 ? 8.344 -48.688 -3.605 1 77 63 ASN A O 1
ATOM 496 N N . VAL A 1 64 ? 6.258 -48.406 -4.254 1 78.69 64 VAL A N 1
ATOM 497 C CA . VAL A 1 64 ? 5.949 -47.438 -3.203 1 78.69 64 VAL A CA 1
ATOM 498 C C . VAL A 1 64 ? 5.469 -48.188 -1.952 1 78.69 64 VAL A C 1
ATOM 500 O O . VAL A 1 64 ? 4.789 -49.219 -2.049 1 78.69 64 VAL A O 1
ATOM 503 N N . ASP A 1 65 ? 5.879 -47.719 -0.794 1 82.19 65 ASP A N 1
ATOM 504 C CA . ASP A 1 65 ? 5.449 -48.25 0.487 1 82.19 65 ASP A CA 1
ATOM 505 C C . ASP A 1 65 ? 3.926 -48.312 0.575 1 82.19 65 ASP A C 1
ATOM 507 O O . ASP A 1 65 ? 3.24 -47.344 0.292 1 82.19 65 ASP A O 1
ATOM 511 N N . PRO A 1 66 ? 3.381 -49.531 0.81 1 84.75 66 PRO A N 1
ATOM 512 C CA . PRO A 1 66 ? 1.928 -49.656 0.92 1 84.75 66 PRO A CA 1
ATOM 513 C C . PRO A 1 66 ? 1.315 -48.656 1.907 1 84.75 66 PRO A C 1
ATOM 515 O O . PRO A 1 66 ? 0.144 -48.312 1.773 1 84.75 66 PRO A O 1
ATOM 518 N N . LYS A 1 67 ? 2.066 -48.219 2.82 1 87.69 67 LYS A N 1
ATOM 519 C CA . LYS A 1 67 ? 1.576 -47.281 3.824 1 87.69 67 LYS A CA 1
ATOM 520 C C . LYS A 1 67 ? 1.338 -45.906 3.217 1 87.69 67 LYS A C 1
ATOM 522 O O . LYS A 1 67 ? 0.639 -45.094 3.805 1 87.69 67 LYS A O 1
ATOM 527 N N . SER A 1 68 ? 1.914 -45.75 2.09 1 89.69 68 SER A N 1
ATOM 528 C CA . SER A 1 68 ? 1.771 -44.438 1.424 1 89.69 68 SER A CA 1
ATOM 529 C C . SER A 1 68 ? 0.324 -44.188 1.021 1 89.69 68 SER A C 1
ATOM 531 O O . SER A 1 68 ? -0.157 -43.062 1.103 1 89.69 68 SER A O 1
ATOM 533 N N . TYR A 1 69 ? -0.371 -45.25 0.662 1 92.75 69 TYR A N 1
ATOM 534 C CA . TYR A 1 69 ? -1.766 -45.125 0.247 1 92.75 69 TYR A CA 1
ATOM 535 C C . TYR A 1 69 ? -2.652 -44.75 1.42 1 92.75 69 TYR A C 1
ATOM 537 O O . TYR A 1 69 ? -3.664 -44.062 1.239 1 92.75 69 TYR A O 1
ATOM 545 N N . GLU A 1 70 ? -2.242 -45.062 2.629 1 93.12 70 GLU A N 1
ATOM 546 C CA . GLU A 1 70 ? -3.029 -44.781 3.83 1 93.12 70 GLU A CA 1
ATOM 547 C C . GLU A 1 70 ? -2.938 -43.312 4.23 1 93.12 70 GLU A C 1
ATOM 549 O O . GLU A 1 70 ? -3.742 -42.844 5.027 1 93.12 70 GLU A O 1
ATOM 554 N N . LEU A 1 71 ? -1.997 -42.656 3.686 1 94.38 71 LEU A N 1
ATOM 555 C CA . LEU A 1 71 ? -1.824 -41.25 4 1 94.38 71 LEU A CA 1
ATOM 556 C C . LEU A 1 71 ? -2.896 -40.406 3.32 1 94.38 71 LEU A C 1
ATOM 558 O O . LEU A 1 71 ? -3.121 -39.25 3.703 1 94.38 71 LEU A O 1
ATOM 562 N N . SER A 1 72 ? -3.482 -40.969 2.258 1 95.75 72 SER A N 1
ATOM 563 C CA . SER A 1 72 ? -4.574 -40.281 1.571 1 95.75 72 SER A CA 1
ATOM 564 C C . SER A 1 72 ? -5.926 -40.656 2.168 1 95.75 72 SER A C 1
ATOM 566 O O . SER A 1 72 ? -6.031 -41.625 2.914 1 95.75 72 SER A O 1
ATOM 568 N N . ARG A 1 73 ? -6.938 -39.875 1.93 1 95 73 ARG A N 1
ATOM 569 C CA . ARG A 1 73 ? -8.281 -40.125 2.426 1 95 73 ARG A CA 1
ATOM 570 C C . ARG A 1 73 ? -9.328 -39.875 1.352 1 95 73 ARG A C 1
ATOM 572 O O . ARG A 1 73 ? -9.102 -39.062 0.442 1 95 73 ARG A O 1
ATOM 579 N N . ALA A 1 74 ? -10.43 -40.562 1.492 1 94.94 74 ALA A N 1
ATOM 580 C CA . ALA A 1 74 ? -11.547 -40.375 0.569 1 94.94 74 ALA A CA 1
ATOM 581 C C . ALA A 1 74 ? -12.125 -38.969 0.702 1 94.94 74 ALA A C 1
ATOM 583 O O . ALA A 1 74 ? -12.242 -38.438 1.812 1 94.94 74 ALA A O 1
ATOM 584 N N . THR A 1 75 ? -12.375 -38.344 -0.422 1 94.5 75 THR A N 1
ATOM 585 C CA . THR A 1 75 ? -12.906 -37 -0.435 1 94.5 75 THR A CA 1
ATOM 586 C C . THR A 1 75 ? -13.906 -36.812 -1.575 1 94.5 75 THR A C 1
ATOM 588 O O . THR A 1 75 ? -14.023 -37.656 -2.445 1 94.5 75 THR A O 1
ATOM 591 N N . GLU A 1 76 ? -14.641 -35.719 -1.48 1 90.94 76 GLU A N 1
ATOM 592 C CA . GLU A 1 76 ? -15.633 -35.438 -2.51 1 90.94 76 GLU A CA 1
ATOM 593 C C . GLU A 1 76 ? -15.047 -34.531 -3.605 1 90.94 76 GLU A C 1
ATOM 595 O O . GLU A 1 76 ? -15.508 -34.594 -4.75 1 90.94 76 GLU A O 1
ATOM 600 N N . SER A 1 77 ? -14.117 -33.812 -3.148 1 91.88 77 SER A N 1
ATOM 601 C CA . SER A 1 77 ? -13.5 -32.906 -4.102 1 91.88 77 SER A CA 1
ATOM 602 C C . SER A 1 77 ? -12.039 -32.656 -3.752 1 91.88 77 SER A C 1
ATOM 604 O O . SER A 1 77 ? -11.609 -32.906 -2.621 1 91.88 77 SER A O 1
ATOM 606 N N . LEU A 1 78 ? -11.328 -32.312 -4.781 1 94.94 78 LEU A N 1
ATOM 607 C CA . LEU A 1 78 ? -9.906 -32 -4.633 1 94.94 78 LEU A CA 1
ATOM 608 C C . LEU A 1 78 ? -9.625 -30.547 -4.949 1 94.94 78 LEU A C 1
ATOM 610 O O . LEU A 1 78 ? -10.258 -29.953 -5.828 1 94.94 78 LEU A O 1
ATOM 614 N N . ASP A 1 79 ? -8.672 -30 -4.18 1 94.06 79 ASP A N 1
ATOM 615 C CA . ASP A 1 79 ? -8.273 -28.609 -4.445 1 94.06 79 ASP A CA 1
ATOM 616 C C . ASP A 1 79 ? -7.324 -28.531 -5.641 1 94.06 79 ASP A C 1
ATOM 618 O O . ASP A 1 79 ? -7.465 -27.656 -6.496 1 94.06 79 ASP A O 1
ATOM 622 N N . VAL A 1 80 ? -6.41 -29.5 -5.641 1 96.56 80 VAL A N 1
ATOM 623 C CA . VAL A 1 80 ? -5.387 -29.391 -6.672 1 96.56 80 VAL A CA 1
ATOM 624 C C . VAL A 1 80 ? -4.98 -30.781 -7.145 1 96.56 80 VAL A C 1
ATOM 626 O O . VAL A 1 80 ? -4.906 -31.719 -6.348 1 96.56 80 VAL A O 1
ATOM 629 N N . PHE A 1 81 ? -4.832 -30.922 -8.43 1 97.38 81 PHE A N 1
ATOM 630 C CA . PHE A 1 81 ? -4.152 -32.062 -9.031 1 97.38 81 PHE A CA 1
ATOM 631 C C . PHE A 1 81 ? -2.688 -31.734 -9.297 1 97.38 81 PHE A C 1
ATOM 633 O O . PHE A 1 81 ? -2.379 -30.859 -10.117 1 97.38 81 PHE A O 1
ATOM 640 N N . LEU A 1 82 ? -1.795 -32.438 -8.586 1 97.5 82 LEU A N 1
ATOM 641 C CA . LEU A 1 82 ? -0.368 -32.188 -8.789 1 97.5 82 LEU A CA 1
ATOM 642 C C . LEU A 1 82 ? 0.175 -33.125 -9.883 1 97.5 82 LEU A C 1
ATOM 644 O O . LEU A 1 82 ? 0.283 -34.312 -9.695 1 97.5 82 LEU A O 1
ATOM 648 N N . SER A 1 83 ? 0.533 -32.5 -10.969 1 97.12 83 SER A N 1
ATOM 649 C CA . SER A 1 83 ? 1.066 -33.25 -12.109 1 97.12 83 SER A CA 1
ATOM 650 C C . SER A 1 83 ? 2.588 -33.156 -12.156 1 97.12 83 SER A C 1
ATOM 652 O O . SER A 1 83 ? 3.164 -32.062 -11.992 1 97.12 83 SER A O 1
ATOM 654 N N . HIS A 1 84 ? 3.236 -34.25 -12.281 1 94.88 84 HIS A N 1
ATOM 655 C CA . HIS A 1 84 ? 4.691 -34.281 -12.281 1 94.88 84 HIS A CA 1
ATOM 656 C C . HIS A 1 84 ? 5.207 -35.531 -12.992 1 94.88 84 HIS A C 1
ATOM 658 O O . HIS A 1 84 ? 4.438 -36.469 -13.258 1 94.88 84 HIS A O 1
ATOM 664 N N . ASP A 1 85 ? 6.465 -35.5 -13.391 1 91.25 85 ASP A N 1
ATOM 665 C CA . ASP A 1 85 ? 7.188 -36.656 -13.906 1 91.25 85 ASP A CA 1
ATOM 666 C C . ASP A 1 85 ? 7.859 -37.438 -12.781 1 91.25 85 ASP A C 1
ATOM 668 O O . ASP A 1 85 ? 8.609 -36.844 -11.984 1 91.25 85 ASP A O 1
ATOM 672 N N . TRP A 1 86 ? 7.629 -38.719 -12.781 1 89.38 86 TRP A N 1
ATOM 673 C CA . TRP A 1 86 ? 8.109 -39.531 -11.688 1 89.38 86 TRP A CA 1
ATOM 674 C C . TRP A 1 86 ? 9.633 -39.562 -11.656 1 89.38 86 TRP A C 1
ATOM 676 O O . TRP A 1 86 ? 10.242 -39.781 -10.594 1 89.38 86 TRP A O 1
ATOM 686 N N . ALA A 1 87 ? 10.273 -39.375 -12.797 1 87.44 87 ALA A N 1
ATOM 687 C CA . ALA A 1 87 ? 11.719 -39.562 -12.922 1 87.44 87 ALA A CA 1
ATOM 688 C C . ALA A 1 87 ? 12.477 -38.344 -12.414 1 87.44 87 ALA A C 1
ATOM 690 O O . ALA A 1 87 ? 13.672 -38.438 -12.125 1 87.44 87 ALA A O 1
ATOM 691 N N . SER A 1 88 ? 11.812 -37.312 -12.305 1 89.69 88 SER A N 1
ATOM 692 C CA . SER A 1 88 ? 12.492 -36.094 -11.898 1 89.69 88 SER A CA 1
ATOM 693 C C . SER A 1 88 ? 12.766 -36.094 -10.398 1 89.69 88 SER A C 1
ATOM 695 O O . SER A 1 88 ? 12.195 -36.875 -9.648 1 89.69 88 SER A O 1
ATOM 697 N N . SER A 1 89 ? 13.648 -35.156 -9.977 1 91.06 89 SER A N 1
ATOM 698 C CA . SER A 1 89 ? 14.125 -35.094 -8.594 1 91.06 89 SER A CA 1
ATOM 699 C C . SER A 1 89 ? 12.992 -34.75 -7.637 1 91.06 89 SER A C 1
ATOM 701 O O . SER A 1 89 ? 12.289 -33.75 -7.844 1 91.06 89 SER A O 1
ATOM 703 N N . GLY A 1 90 ? 12.922 -35.594 -6.57 1 92.94 90 GLY A N 1
ATOM 704 C CA . GLY A 1 90 ? 11.922 -35.312 -5.551 1 92.94 90 GLY A CA 1
ATOM 705 C C . GLY A 1 90 ? 12.188 -34.031 -4.77 1 92.94 90 GLY A C 1
ATOM 706 O O . GLY A 1 90 ? 11.258 -33.312 -4.434 1 92.94 90 GLY A O 1
ATOM 707 N N . THR A 1 91 ? 13.445 -33.75 -4.586 1 93.44 91 THR A N 1
ATOM 708 C CA . THR A 1 91 ? 13.828 -32.562 -3.848 1 93.44 91 THR A CA 1
ATOM 709 C C . THR A 1 91 ? 13.438 -31.297 -4.617 1 93.44 91 THR A C 1
ATOM 711 O O . THR A 1 91 ? 12.945 -30.328 -4.027 1 93.44 91 THR A O 1
ATOM 714 N N . LEU A 1 92 ? 13.617 -31.312 -5.879 1 93.62 92 LEU A N 1
ATOM 715 C CA . LEU A 1 92 ? 13.281 -30.141 -6.684 1 93.62 92 LEU A CA 1
ATOM 716 C C . LEU A 1 92 ? 11.766 -29.922 -6.719 1 93.62 92 LEU A C 1
ATOM 718 O O . LEU A 1 92 ? 11.297 -28.797 -6.707 1 93.62 92 LEU A O 1
ATOM 722 N N . LYS A 1 93 ? 11.07 -31.016 -6.746 1 96.31 93 LYS A N 1
ATOM 723 C CA . LYS A 1 93 ? 9.617 -30.906 -6.715 1 96.31 93 LYS A CA 1
ATOM 724 C C . LYS A 1 93 ? 9.133 -30.312 -5.398 1 96.31 93 LYS A C 1
ATOM 726 O O . LYS A 1 93 ? 8.289 -29.406 -5.387 1 96.31 93 LYS A O 1
ATOM 731 N N . PHE A 1 94 ? 9.789 -30.797 -4.414 1 96.12 94 PHE A N 1
ATOM 732 C CA . PHE A 1 94 ? 9.469 -30.297 -3.084 1 96.12 94 PHE A CA 1
ATOM 733 C C . PHE A 1 94 ? 9.727 -28.797 -2.99 1 96.12 94 PHE A C 1
ATOM 735 O O . PHE A 1 94 ? 8.852 -28.031 -2.578 1 96.12 94 PHE A O 1
ATOM 742 N N . LEU A 1 95 ? 10.852 -28.328 -3.416 1 95.44 95 LEU A N 1
ATOM 743 C CA . LEU A 1 95 ? 11.234 -26.922 -3.35 1 95.44 95 LEU A CA 1
ATOM 744 C C . LEU A 1 95 ? 10.336 -26.078 -4.238 1 95.44 95 LEU A C 1
ATOM 746 O O . LEU A 1 95 ? 9.977 -24.953 -3.873 1 95.44 95 LEU A O 1
ATOM 750 N N . SER A 1 96 ? 9.969 -26.594 -5.359 1 95.44 96 SER A N 1
ATOM 751 C CA . SER A 1 96 ? 9.078 -25.875 -6.273 1 95.44 96 SER A CA 1
ATOM 752 C C . SER A 1 96 ? 7.707 -25.656 -5.645 1 95.44 96 SER A C 1
ATOM 754 O O . SER A 1 96 ? 7.137 -24.562 -5.762 1 95.44 96 SER A O 1
ATOM 756 N N . LEU A 1 97 ? 7.246 -26.656 -4.961 1 96.62 97 LEU A N 1
ATOM 757 C CA . LEU A 1 97 ? 5.922 -26.547 -4.359 1 96.62 97 LEU A CA 1
ATOM 758 C C . LEU A 1 97 ? 5.938 -25.594 -3.168 1 96.62 97 LEU A C 1
ATOM 760 O O . LEU A 1 97 ? 4.941 -24.938 -2.887 1 96.62 97 LEU A O 1
ATOM 764 N N . LEU A 1 98 ? 7.074 -25.5 -2.545 1 96.81 98 LEU A N 1
ATOM 765 C CA . LEU A 1 98 ? 7.191 -24.516 -1.479 1 96.81 98 LEU A CA 1
ATOM 766 C C . LEU A 1 98 ? 7.043 -23.094 -2.033 1 96.81 98 LEU A C 1
ATOM 768 O O . LEU A 1 98 ? 6.402 -22.25 -1.413 1 96.81 98 LEU A O 1
ATOM 772 N N . ILE A 1 99 ? 7.621 -22.891 -3.182 1 95.75 99 ILE A N 1
ATOM 773 C CA . ILE A 1 99 ? 7.531 -21.562 -3.795 1 95.75 99 ILE A CA 1
ATOM 774 C C . ILE A 1 99 ? 6.09 -21.281 -4.211 1 95.75 99 ILE A C 1
ATOM 776 O O . ILE A 1 99 ? 5.555 -20.203 -3.938 1 95.75 99 ILE A O 1
ATOM 780 N N . VAL A 1 100 ? 5.445 -22.234 -4.723 1 94.88 100 VAL A N 1
ATOM 781 C CA . VAL A 1 100 ? 4.105 -22.062 -5.273 1 94.88 100 VAL A CA 1
ATOM 782 C C . VAL A 1 100 ? 3.115 -21.797 -4.145 1 94.88 100 VAL A C 1
ATOM 784 O O . VAL A 1 100 ? 2.279 -20.891 -4.25 1 94.88 100 VAL A O 1
ATOM 787 N N . TYR A 1 101 ? 3.316 -22.469 -2.992 1 94.69 101 TYR A N 1
ATOM 788 C CA . TYR A 1 101 ? 2.244 -22.422 -2.006 1 94.69 101 TYR A CA 1
ATOM 789 C C . TYR A 1 101 ? 2.631 -21.547 -0.823 1 94.69 101 TYR A C 1
ATOM 791 O O . TYR A 1 101 ? 1.763 -20.984 -0.149 1 94.69 101 TYR A O 1
ATOM 799 N N . ASN A 1 102 ? 3.93 -21.375 -0.581 1 96.38 102 ASN A N 1
ATOM 800 C CA . ASN A 1 102 ? 4.305 -20.75 0.683 1 96.38 102 ASN A CA 1
ATOM 801 C C . ASN A 1 102 ? 4.91 -19.359 0.465 1 96.38 102 ASN A C 1
ATOM 803 O O . ASN A 1 102 ? 5.012 -18.562 1.403 1 96.38 102 ASN A O 1
ATOM 807 N N . SER A 1 103 ? 5.363 -19.047 -0.707 1 96.19 103 SER A N 1
ATOM 808 C CA . SER A 1 103 ? 6.137 -17.828 -0.916 1 96.19 103 SER A CA 1
ATOM 809 C C . SER A 1 103 ? 5.312 -16.594 -0.579 1 96.19 103 SER A C 1
ATOM 811 O O . SER A 1 103 ? 5.82 -15.656 0.032 1 96.19 103 SER A O 1
ATOM 813 N N . HIS A 1 104 ? 4.051 -16.609 -0.965 1 94.06 104 HIS A N 1
ATOM 814 C CA . HIS A 1 104 ? 3.223 -15.438 -0.712 1 94.06 104 HIS A CA 1
ATOM 815 C C . HIS A 1 104 ? 2.982 -15.242 0.782 1 94.06 104 HIS A C 1
ATOM 817 O O . HIS A 1 104 ? 3.025 -14.117 1.282 1 94.06 104 HIS A O 1
ATOM 823 N N . ALA A 1 105 ? 2.729 -16.312 1.493 1 94.69 105 ALA A N 1
ATOM 824 C CA . ALA A 1 105 ? 2.529 -16.234 2.938 1 94.69 105 ALA A CA 1
ATOM 825 C C . ALA A 1 105 ? 3.807 -15.805 3.646 1 94.69 105 ALA A C 1
ATOM 827 O O . ALA A 1 105 ? 3.76 -15.016 4.598 1 94.69 105 ALA A O 1
ATOM 828 N N . ALA A 1 106 ? 4.859 -16.328 3.164 1 98.06 106 ALA A N 1
ATOM 829 C CA . ALA A 1 106 ? 6.148 -15.945 3.736 1 98.06 106 ALA A CA 1
ATOM 830 C C . ALA A 1 106 ? 6.418 -14.453 3.539 1 98.06 106 ALA A C 1
ATOM 832 O O . ALA A 1 106 ? 6.906 -13.781 4.449 1 98.06 106 ALA A O 1
ATOM 833 N N . PHE A 1 107 ? 6.09 -13.961 2.383 1 96.88 107 PHE A N 1
ATOM 834 C CA . PHE A 1 107 ? 6.242 -12.547 2.068 1 96.88 107 PHE A CA 1
ATOM 835 C C . PHE A 1 107 ? 5.426 -11.688 3.029 1 96.88 107 PHE A C 1
ATOM 837 O O . PHE A 1 107 ? 5.941 -10.734 3.611 1 96.88 107 PHE A O 1
ATOM 844 N N . LEU A 1 108 ? 4.172 -12.055 3.221 1 95.56 108 LEU A N 1
ATOM 845 C CA . LEU A 1 108 ? 3.264 -11.289 4.07 1 95.56 108 LEU A CA 1
ATOM 846 C C . LEU A 1 108 ? 3.701 -11.352 5.527 1 95.56 108 LEU A C 1
ATOM 848 O O . LEU A 1 108 ? 3.617 -10.359 6.25 1 95.56 108 LEU A O 1
ATOM 852 N N . ALA A 1 109 ? 4.152 -12.484 5.914 1 97 109 ALA A N 1
ATOM 853 C CA . ALA A 1 109 ? 4.633 -12.625 7.285 1 97 109 ALA A CA 1
ATOM 854 C C . ALA A 1 109 ? 5.879 -11.773 7.523 1 97 109 ALA A C 1
ATOM 856 O O . ALA A 1 109 ? 5.996 -11.109 8.555 1 97 109 ALA A O 1
ATOM 857 N N . CYS A 1 110 ? 6.742 -11.836 6.562 1 97.56 110 CYS A N 1
ATOM 858 C CA . CYS A 1 110 ? 7.953 -11.023 6.637 1 97.56 110 CYS A CA 1
ATOM 859 C C . CYS A 1 110 ? 7.609 -9.539 6.746 1 97.56 110 CYS A C 1
ATOM 861 O O . CYS A 1 110 ? 8.156 -8.836 7.59 1 97.56 110 CYS A O 1
ATOM 863 N N . LEU A 1 111 ? 6.691 -9.148 5.941 1 96.62 111 LEU A N 1
ATOM 864 C CA . LEU A 1 111 ? 6.258 -7.758 5.949 1 96.62 111 LEU A CA 1
ATOM 865 C C . LEU A 1 111 ? 5.633 -7.387 7.289 1 96.62 111 LEU A C 1
ATOM 867 O O . LEU A 1 111 ? 5.988 -6.367 7.883 1 96.62 111 LEU A O 1
ATOM 871 N N . SER A 1 112 ? 4.754 -8.172 7.812 1 95.94 112 SER A N 1
ATOM 872 C CA . SER A 1 112 ? 4.027 -7.902 9.055 1 95.94 112 SER A CA 1
ATOM 873 C C . SER A 1 112 ? 4.98 -7.82 10.242 1 95.94 112 SER A C 1
ATOM 875 O O . SER A 1 112 ? 4.883 -6.902 11.055 1 95.94 112 SER A O 1
ATOM 877 N N . VAL A 1 113 ? 5.844 -8.734 10.273 1 97.19 113 VAL A N 1
ATOM 878 C CA . VAL A 1 113 ? 6.777 -8.773 11.391 1 97.19 113 VAL A CA 1
ATOM 879 C C . VAL A 1 113 ? 7.754 -7.598 11.289 1 97.19 113 VAL A C 1
ATOM 881 O O . VAL A 1 113 ? 8.156 -7.027 12.305 1 97.19 113 VAL A O 1
ATOM 884 N N . SER A 1 114 ? 8.148 -7.258 10.109 1 96.69 114 SER A N 1
ATOM 885 C CA . SER A 1 114 ? 9.023 -6.102 9.93 1 96.69 114 SER A CA 1
ATOM 886 C C . SER A 1 114 ? 8.367 -4.824 10.445 1 96.69 114 SER A C 1
ATOM 888 O O . SER A 1 114 ? 9.016 -4.008 11.102 1 96.69 114 SER A O 1
ATOM 890 N N . VAL A 1 115 ? 7.094 -4.676 10.148 1 95.81 115 VAL A N 1
ATOM 891 C CA . VAL A 1 115 ? 6.355 -3.52 10.648 1 95.81 115 VAL A CA 1
ATOM 892 C C . VAL A 1 115 ? 6.273 -3.574 12.172 1 95.81 115 VAL A C 1
ATOM 894 O O . VAL A 1 115 ? 6.512 -2.572 12.852 1 95.81 115 VAL A O 1
ATOM 897 N N . LEU A 1 116 ? 6.012 -4.715 12.695 1 96.56 116 LEU A N 1
ATOM 898 C CA . LEU A 1 116 ? 5.887 -4.891 14.141 1 96.56 116 LEU A CA 1
ATOM 899 C C . LEU A 1 116 ? 7.199 -4.559 14.844 1 96.56 116 LEU A C 1
ATOM 901 O O . LEU A 1 116 ? 7.199 -3.869 15.867 1 96.56 116 LEU A O 1
ATOM 905 N N . VAL A 1 117 ? 8.25 -5.031 14.289 1 96.62 117 VAL A N 1
ATOM 906 C CA . VAL A 1 117 ? 9.562 -4.734 14.844 1 96.62 117 VAL A CA 1
ATOM 907 C C . VAL A 1 117 ? 9.805 -3.229 14.82 1 96.62 117 VAL A C 1
ATOM 909 O O . VAL A 1 117 ? 10.312 -2.658 15.789 1 96.62 117 VAL A O 1
ATOM 912 N N . GLY A 1 118 ? 9.445 -2.596 13.719 1 96.06 118 GLY A N 1
ATOM 913 C CA . GLY A 1 118 ? 9.578 -1.149 13.625 1 96.06 118 GLY A CA 1
ATOM 914 C C . GLY A 1 118 ? 8.789 -0.412 14.695 1 96.06 118 GLY A C 1
ATOM 915 O O . GLY A 1 118 ? 9.289 0.539 15.297 1 96.06 118 GLY A O 1
ATOM 916 N N . VAL A 1 119 ? 7.598 -0.859 14.938 1 94.69 119 VAL A N 1
ATOM 917 C CA . VAL A 1 119 ? 6.734 -0.241 15.945 1 94.69 119 VAL A CA 1
ATOM 918 C C . VAL A 1 119 ? 7.332 -0.438 17.328 1 94.69 119 VAL A C 1
ATOM 920 O O . VAL A 1 119 ? 7.418 0.51 18.125 1 94.69 119 VAL A O 1
ATOM 923 N N . LEU A 1 120 ? 7.781 -1.622 17.609 1 95.62 120 LEU A N 1
ATOM 924 C CA . LEU A 1 120 ? 8.344 -1.927 18.922 1 95.62 120 LEU A CA 1
ATOM 925 C C . LEU A 1 120 ? 9.641 -1.15 19.141 1 95.62 120 LEU A C 1
ATOM 927 O O . LEU A 1 120 ? 9.906 -0.697 20.266 1 95.62 120 LEU A O 1
ATOM 931 N N . ARG A 1 121 ? 10.375 -0.916 18.125 1 95 121 ARG A N 1
ATOM 932 C CA . ARG A 1 121 ? 11.578 -0.094 18.203 1 95 121 ARG A CA 1
ATOM 933 C C . ARG A 1 121 ? 11.227 1.371 18.438 1 95 121 ARG A C 1
ATOM 935 O O . ARG A 1 121 ? 11.852 2.045 19.266 1 95 121 ARG A O 1
ATOM 942 N N . GLY A 1 122 ? 10.25 1.779 17.688 1 92.88 122 GLY A N 1
ATOM 943 C CA . GLY A 1 122 ? 9.828 3.166 17.797 1 92.88 122 GLY A CA 1
ATOM 944 C C . GLY A 1 122 ? 9.352 3.529 19.188 1 92.88 122 GLY A C 1
ATOM 945 O O . GLY A 1 122 ? 9.539 4.66 19.656 1 92.88 122 GLY A O 1
ATOM 946 N N . TYR A 1 123 ? 8.844 2.609 19.906 1 92.19 123 TYR A N 1
ATOM 947 C CA . TYR A 1 123 ? 8.328 2.859 21.25 1 92.19 123 TYR A CA 1
ATOM 948 C C . TYR A 1 123 ? 9.328 2.424 22.312 1 92.19 123 TYR A C 1
ATOM 950 O O . TYR A 1 123 ? 9.016 2.404 23.5 1 92.19 123 TYR A O 1
ATOM 958 N N . GLY A 1 124 ? 10.422 1.928 21.938 1 91.38 124 GLY A N 1
ATOM 959 C CA . GLY A 1 124 ? 11.523 1.643 22.828 1 91.38 124 GLY A CA 1
ATOM 960 C C . GLY A 1 124 ? 11.43 0.273 23.484 1 91.38 124 GLY A C 1
ATOM 961 O O . GLY A 1 124 ? 12.133 -0.014 24.453 1 91.38 124 GLY A O 1
ATOM 962 N N . VAL A 1 125 ? 10.586 -0.55 23 1 93.5 125 VAL A N 1
ATOM 963 C CA . VAL A 1 125 ? 10.438 -1.897 23.547 1 93.5 125 VAL A CA 1
ATOM 964 C C . VAL A 1 125 ? 11.586 -2.777 23.062 1 93.5 125 VAL A C 1
ATOM 966 O O . VAL A 1 125 ? 12.125 -3.586 23.828 1 93.5 125 VAL A O 1
ATOM 969 N N . LEU A 1 126 ? 11.969 -2.578 21.75 1 94.06 126 LEU A N 1
ATOM 970 C CA . LEU A 1 126 ? 13.117 -3.273 21.188 1 94.06 126 LEU A CA 1
ATOM 971 C C . LEU A 1 126 ? 14.266 -2.301 20.922 1 94.06 126 LEU A C 1
ATOM 973 O O . LEU A 1 126 ? 14.031 -1.142 20.562 1 94.06 126 LEU A O 1
ATOM 977 N N . PRO A 1 127 ? 15.438 -2.812 21.062 1 89 127 PRO A N 1
ATOM 978 C CA . PRO A 1 127 ? 16.578 -1.941 20.766 1 89 127 PRO A CA 1
ATOM 979 C C . PRO A 1 127 ? 16.734 -1.679 19.266 1 89 127 PRO A C 1
ATOM 981 O O . PRO A 1 127 ? 16.266 -2.465 18.438 1 89 127 PRO A O 1
ATOM 984 N N . ASN A 1 128 ? 17.359 -0.599 18.969 1 84.12 128 ASN A N 1
ATOM 985 C CA . ASN A 1 128 ? 17.641 -0.234 17.578 1 84.12 128 ASN A CA 1
ATOM 986 C C . ASN A 1 128 ? 18.906 -0.91 17.078 1 84.12 128 ASN A C 1
ATOM 988 O O . ASN A 1 128 ? 19.875 -0.235 16.734 1 84.12 128 ASN A O 1
ATOM 992 N N . GLU A 1 129 ? 18.891 -2.238 17.125 1 80.69 129 GLU A N 1
ATOM 993 C CA . GLU A 1 129 ? 20.047 -3.021 16.703 1 80.69 129 GLU A CA 1
ATOM 994 C C . GLU A 1 129 ? 19.734 -3.855 15.469 1 80.69 129 GLU A C 1
ATOM 996 O O . GLU A 1 129 ? 18.562 -4.121 15.18 1 80.69 129 GLU A O 1
ATOM 1001 N N . GLY A 1 130 ? 20.797 -4.207 14.766 1 80.31 130 GLY A N 1
ATOM 1002 C CA . GLY A 1 130 ? 20.672 -4.93 13.508 1 80.31 130 GLY A CA 1
ATOM 1003 C C . GLY A 1 130 ? 20 -6.285 13.672 1 80.31 130 GLY A C 1
ATOM 1004 O O . GLY A 1 130 ? 19.25 -6.723 12.797 1 80.31 130 GLY A O 1
ATOM 1005 N N . TRP A 1 131 ? 20.188 -6.867 14.789 1 83.19 131 TRP A N 1
ATOM 1006 C CA . TRP A 1 131 ? 19.656 -8.211 14.961 1 83.19 131 TRP A CA 1
ATOM 1007 C C . TRP A 1 131 ? 18.125 -8.188 15.016 1 83.19 131 TRP A C 1
ATOM 1009 O O . TRP A 1 131 ? 17.469 -9.18 14.688 1 83.19 131 TRP A O 1
ATOM 1019 N N . THR A 1 132 ? 17.516 -7.109 15.453 1 89.94 132 THR A N 1
ATOM 1020 C CA . THR A 1 132 ? 16.062 -7.031 15.508 1 89.94 132 THR A CA 1
ATOM 1021 C C . THR A 1 132 ? 15.469 -7.039 14.094 1 89.94 132 THR A C 1
ATOM 1023 O O . THR A 1 132 ? 14.375 -7.562 13.875 1 89.94 132 THR A O 1
ATOM 1026 N N . VAL A 1 133 ? 16.234 -6.5 13.164 1 89.38 133 VAL A N 1
ATOM 1027 C CA . VAL A 1 133 ? 15.789 -6.461 11.781 1 89.38 133 VAL A CA 1
ATOM 1028 C C . VAL A 1 133 ? 15.844 -7.863 11.18 1 89.38 133 VAL A C 1
ATOM 1030 O O . VAL A 1 133 ? 15.008 -8.219 10.344 1 89.38 133 VAL A O 1
ATOM 1033 N N . VAL A 1 134 ? 16.719 -8.688 11.711 1 90.69 134 VAL A N 1
ATOM 1034 C CA . VAL A 1 134 ? 16.922 -10.047 11.203 1 90.69 134 VAL A CA 1
ATOM 1035 C C . VAL A 1 134 ? 15.727 -10.922 11.555 1 90.69 134 VAL A C 1
ATOM 1037 O O . VAL A 1 134 ? 15.492 -11.953 10.914 1 90.69 134 VAL A O 1
ATOM 1040 N N . LEU A 1 135 ? 14.93 -10.43 12.508 1 93.94 135 LEU A N 1
ATOM 1041 C CA . LEU A 1 135 ? 13.727 -11.172 12.867 1 93.94 135 LEU A CA 1
ATOM 1042 C C . LEU A 1 135 ? 12.766 -11.258 11.688 1 93.94 135 LEU A C 1
ATOM 1044 O O . LEU A 1 135 ? 12.086 -12.273 11.508 1 93.94 135 LEU A O 1
ATOM 1048 N N . GLY A 1 136 ? 12.742 -10.188 10.914 1 95.69 136 GLY A N 1
ATOM 1049 C CA . GLY A 1 136 ? 11.93 -10.227 9.703 1 95.69 136 GLY A CA 1
ATOM 1050 C C . GLY A 1 136 ? 12.406 -11.266 8.703 1 95.69 136 GLY A C 1
ATOM 1051 O O . GLY A 1 136 ? 11.594 -11.992 8.133 1 95.69 136 GLY A O 1
ATOM 1052 N N . HIS A 1 137 ? 13.719 -11.438 8.586 1 95.44 137 HIS A N 1
ATOM 1053 C CA . HIS A 1 137 ? 14.289 -12.445 7.695 1 95.44 137 HIS A CA 1
ATOM 1054 C C . HIS A 1 137 ? 13.992 -13.852 8.203 1 95.44 137 HIS A C 1
ATOM 1056 O O . HIS A 1 137 ? 13.625 -14.734 7.422 1 95.44 137 HIS A O 1
ATOM 1062 N N . GLY A 1 138 ? 14.18 -13.977 9.477 1 95.75 138 GLY A N 1
ATOM 1063 C CA . GLY A 1 138 ? 13.906 -15.266 10.086 1 95.75 138 GLY A CA 1
ATOM 1064 C C . GLY A 1 138 ? 12.469 -15.711 9.922 1 95.75 138 GLY A C 1
ATOM 1065 O O . GLY A 1 138 ? 12.203 -16.891 9.68 1 95.75 138 GLY A O 1
ATOM 1066 N N . THR A 1 139 ? 11.617 -14.805 9.984 1 97.38 139 THR A N 1
ATOM 1067 C CA . THR A 1 139 ? 10.203 -15.117 9.82 1 97.38 139 THR A CA 1
ATOM 1068 C C . THR A 1 139 ? 9.906 -15.57 8.398 1 97.38 139 THR A C 1
ATOM 1070 O O . THR A 1 139 ? 9.109 -16.484 8.18 1 97.38 139 THR A O 1
ATOM 1073 N N . PHE A 1 140 ? 10.477 -14.906 7.426 1 97.81 140 PHE A N 1
ATOM 1074 C CA . PHE A 1 140 ? 10.297 -15.352 6.051 1 97.81 140 PHE A CA 1
ATOM 1075 C C . PHE A 1 140 ? 10.703 -16.812 5.898 1 97.81 140 PHE A C 1
ATOM 1077 O O . PHE A 1 140 ? 9.938 -17.625 5.355 1 97.81 140 PHE A O 1
ATOM 1084 N N . LEU A 1 141 ? 11.867 -17.172 6.438 1 96.62 141 LEU A N 1
ATOM 1085 C CA . LEU A 1 141 ? 12.414 -18.516 6.277 1 96.62 141 LEU A CA 1
ATOM 1086 C C . LEU A 1 141 ? 11.539 -19.547 6.992 1 96.62 141 LEU A C 1
ATOM 1088 O O . LEU A 1 141 ? 11.25 -20.609 6.441 1 96.62 141 LEU A O 1
ATOM 1092 N N . LEU A 1 142 ? 11.047 -19.172 8.086 1 97.19 142 LEU A N 1
ATOM 1093 C CA . LEU A 1 142 ? 10.234 -20.094 8.875 1 97.19 142 LEU A CA 1
ATOM 1094 C C . LEU A 1 142 ? 8.891 -20.344 8.188 1 97.19 142 LEU A C 1
ATOM 1096 O O . LEU A 1 142 ? 8.469 -21.5 8.047 1 97.19 142 LEU A O 1
ATOM 1100 N N . VAL A 1 143 ? 8.289 -19.328 7.742 1 97.25 143 VAL A N 1
ATOM 1101 C CA . VAL A 1 143 ? 6.977 -19.453 7.117 1 97.25 143 VAL A CA 1
ATOM 1102 C C . VAL A 1 143 ? 7.125 -20.094 5.738 1 97.25 143 VAL A C 1
ATOM 1104 O O . VAL A 1 143 ? 6.281 -20.891 5.32 1 97.25 143 VAL A O 1
ATOM 1107 N N . PHE A 1 144 ? 8.195 -19.766 5.09 1 97.44 144 PHE A N 1
ATOM 1108 C CA . PHE A 1 144 ? 8.453 -20.375 3.791 1 97.44 144 PHE A CA 1
ATOM 1109 C C . PHE A 1 144 ? 8.586 -21.875 3.916 1 97.44 144 PHE A C 1
ATOM 1111 O O . PHE A 1 144 ? 8.055 -22.625 3.09 1 97.44 144 PHE A O 1
ATOM 1118 N N . ALA A 1 145 ? 9.164 -22.297 4.984 1 95.56 145 ALA A N 1
ATOM 1119 C CA . ALA A 1 145 ? 9.43 -23.719 5.168 1 95.56 145 ALA A CA 1
ATOM 1120 C C . ALA A 1 145 ? 8.211 -24.438 5.742 1 95.56 145 ALA A C 1
ATOM 1122 O O . ALA A 1 145 ? 7.961 -25.594 5.418 1 95.56 145 ALA A O 1
ATOM 1123 N N . PHE A 1 146 ? 7.297 -23.719 6.484 1 94.81 146 PHE A N 1
ATOM 1124 C CA . PHE A 1 146 ? 6.359 -24.484 7.289 1 94.81 146 PHE A CA 1
ATOM 1125 C C . PHE A 1 146 ? 4.938 -23.969 7.113 1 94.81 146 PHE A C 1
ATOM 1127 O O . PHE A 1 146 ? 4.027 -24.359 7.844 1 94.81 146 PHE A O 1
ATOM 1134 N N . TRP A 1 147 ? 4.75 -23.141 6.223 1 94.31 147 TRP A N 1
ATOM 1135 C CA . TRP A 1 147 ? 3.426 -22.547 6.086 1 94.31 147 TRP A CA 1
ATOM 1136 C C . TRP A 1 147 ? 2.361 -23.609 5.891 1 94.31 147 TRP A C 1
ATOM 1138 O O . TRP A 1 147 ? 1.245 -23.484 6.398 1 94.31 147 TRP A O 1
ATOM 1148 N N . GLN A 1 148 ? 2.637 -24.688 5.164 1 91.81 148 GLN A N 1
ATOM 1149 C CA . GLN A 1 148 ? 1.644 -25.734 4.918 1 91.81 148 GLN A CA 1
ATOM 1150 C C . GLN A 1 148 ? 1.179 -26.375 6.223 1 91.81 148 GLN A C 1
ATOM 1152 O O . GLN A 1 148 ? 0.019 -26.766 6.344 1 91.81 148 GLN A O 1
ATOM 1157 N N . ARG A 1 149 ? 1.992 -26.438 7.184 1 91.31 149 ARG A N 1
ATOM 1158 C CA . ARG A 1 149 ? 1.634 -26.984 8.484 1 91.31 149 ARG A CA 1
ATOM 1159 C C . ARG A 1 149 ? 0.844 -25.969 9.305 1 91.31 149 ARG A C 1
ATOM 1161 O O . ARG A 1 149 ? -0.144 -26.328 9.953 1 91.31 149 ARG A O 1
ATOM 1168 N N . LEU A 1 150 ? 1.285 -24.75 9.234 1 91.19 150 LEU A N 1
ATOM 1169 C CA . LEU A 1 150 ? 0.622 -23.688 9.969 1 91.19 150 LEU A CA 1
ATOM 1170 C C . LEU A 1 150 ? -0.798 -23.469 9.453 1 91.19 150 LEU A C 1
ATOM 1172 O O . LEU A 1 150 ? -1.717 -23.234 10.242 1 91.19 150 LEU A O 1
ATOM 1176 N N . ARG A 1 151 ? -0.894 -23.547 8.156 1 90 151 ARG A N 1
ATOM 1177 C CA . ARG A 1 151 ? -2.191 -23.328 7.527 1 90 151 ARG A CA 1
ATOM 1178 C C . ARG A 1 151 ? -3.191 -24.391 7.961 1 90 151 ARG A C 1
ATOM 1180 O O . ARG A 1 151 ? -4.387 -24.125 8.078 1 90 151 ARG A O 1
ATOM 1187 N N . ARG A 1 152 ? -2.744 -25.609 8.148 1 88 152 ARG A N 1
ATOM 1188 C CA . ARG A 1 152 ? -3.604 -26.719 8.555 1 88 152 ARG A CA 1
ATOM 1189 C C . ARG A 1 152 ? -4.289 -26.422 9.883 1 88 152 ARG A C 1
ATOM 1191 O O . ARG A 1 152 ? -5.426 -26.844 10.109 1 88 152 ARG A O 1
ATOM 1198 N N . PHE A 1 153 ? -3.645 -25.641 10.711 1 85.69 153 PHE A N 1
ATOM 1199 C CA . PHE A 1 153 ? -4.18 -25.312 12.023 1 85.69 153 PHE A CA 1
ATOM 1200 C C . PHE A 1 153 ? -5.219 -24.188 11.922 1 85.69 153 PHE A C 1
ATOM 1202 O O . PHE A 1 153 ? -6.113 -24.094 12.766 1 85.69 153 PHE A O 1
ATOM 1209 N N . LEU A 1 154 ? -5.156 -23.422 10.906 1 79.69 154 LEU A N 1
ATOM 1210 C CA . LEU A 1 154 ? -5.961 -22.203 10.836 1 79.69 154 LEU A CA 1
ATOM 1211 C C . LEU A 1 154 ? -7.125 -22.375 9.867 1 79.69 154 LEU A C 1
ATOM 1213 O O . LEU A 1 154 ? -8.148 -21.703 9.992 1 79.69 154 LEU A O 1
ATOM 1217 N N . CYS A 1 155 ? -6.859 -23.156 8.828 1 82.06 155 CYS A N 1
ATOM 1218 C CA . CYS A 1 155 ? -7.852 -23.281 7.77 1 82.06 155 CYS A CA 1
ATOM 1219 C C . CYS A 1 155 ? -8.172 -24.734 7.48 1 82.06 155 CYS A C 1
ATOM 1221 O O . CYS A 1 155 ? -7.566 -25.641 8.07 1 82.06 155 CYS A O 1
ATOM 1223 N N . ARG A 1 156 ? -9.117 -24.938 6.645 1 83.56 156 ARG A N 1
ATOM 1224 C CA . ARG A 1 156 ? -9.43 -26.281 6.18 1 83.56 156 ARG A CA 1
ATOM 1225 C C . ARG A 1 156 ? -8.25 -26.906 5.438 1 83.56 156 ARG A C 1
ATOM 1227 O O . ARG A 1 156 ? -7.461 -26.188 4.82 1 83.56 156 ARG A O 1
ATOM 1234 N N . PRO A 1 157 ? -8.195 -28.188 5.543 1 88.5 157 PRO A N 1
ATOM 1235 C CA . PRO A 1 157 ? -7.078 -28.828 4.855 1 88.5 157 PRO A CA 1
ATOM 1236 C C . PRO A 1 157 ? -7.133 -28.641 3.34 1 88.5 157 PRO A C 1
ATOM 1238 O O . PRO A 1 157 ? -8.211 -28.703 2.746 1 88.5 157 PRO A O 1
ATOM 1241 N N . PHE A 1 158 ? -6.023 -28.328 2.848 1 92.88 158 PHE A N 1
ATOM 1242 C CA . PHE A 1 158 ? -5.836 -28.219 1.405 1 92.88 158 PHE A CA 1
ATOM 1243 C C . PHE A 1 158 ? -5.527 -29.578 0.792 1 92.88 158 PHE A C 1
ATOM 1245 O O . PHE A 1 158 ? -4.43 -30.109 0.964 1 92.88 158 PHE A O 1
ATOM 1252 N N . LEU A 1 159 ? -6.543 -30.172 0.079 1 95.81 159 LEU A N 1
ATOM 1253 C CA . LEU A 1 159 ? -6.426 -31.547 -0.407 1 95.81 159 LEU A CA 1
ATOM 1254 C C . LEU A 1 159 ? -5.887 -31.578 -1.833 1 95.81 159 LEU A C 1
ATOM 1256 O O . LEU A 1 159 ? -6.426 -30.906 -2.719 1 95.81 159 LEU A O 1
ATOM 1260 N N . VAL A 1 160 ? -4.84 -32.406 -2.012 1 97.44 160 VAL A N 1
ATOM 1261 C CA . VAL A 1 160 ? -4.211 -32.5 -3.324 1 97.44 160 VAL A CA 1
ATOM 1262 C C . VAL A 1 160 ? -4.184 -33.969 -3.787 1 97.44 160 VAL A C 1
ATOM 1264 O O . VAL A 1 160 ? -4.211 -34.875 -2.967 1 97.44 160 VAL A O 1
ATOM 1267 N N . PHE A 1 161 ? -4.258 -34.125 -5.062 1 97.44 161 PHE A N 1
ATOM 1268 C CA . PHE A 1 161 ? -4.012 -35.406 -5.656 1 97.44 161 PHE A CA 1
ATOM 1269 C C . PHE A 1 161 ? -2.529 -35.594 -5.969 1 97.44 161 PHE A C 1
ATOM 1271 O O . PHE A 1 161 ? -1.95 -34.812 -6.727 1 97.44 161 PHE A O 1
ATOM 1278 N N . LEU A 1 162 ? -1.945 -36.5 -5.379 1 95.81 162 LEU A N 1
ATOM 1279 C CA . LEU A 1 162 ? -0.608 -37 -5.691 1 95.81 162 LEU A CA 1
ATOM 1280 C C . LEU A 1 162 ? -0.642 -38.469 -6.031 1 95.81 162 LEU A C 1
ATOM 1282 O O . LEU A 1 162 ? -0.966 -39.312 -5.176 1 95.81 162 LEU A O 1
ATOM 1286 N N . ASP A 1 163 ? -0.344 -38.781 -7.258 1 92.81 163 ASP A N 1
ATOM 1287 C CA . ASP A 1 163 ? -0.538 -40.125 -7.781 1 92.81 163 ASP A CA 1
ATOM 1288 C C . ASP A 1 163 ? 0.185 -41.156 -6.918 1 92.81 163 ASP A C 1
ATOM 1290 O O . ASP A 1 163 ? -0.339 -42.25 -6.672 1 92.81 163 ASP A O 1
ATOM 1294 N N . LYS A 1 164 ? 1.295 -40.812 -6.293 1 91.06 164 LYS A N 1
ATOM 1295 C CA . LYS A 1 164 ? 2.094 -41.719 -5.484 1 91.06 164 LYS A CA 1
ATOM 1296 C C . LYS A 1 164 ? 1.376 -42.094 -4.184 1 91.06 164 LYS A C 1
ATOM 1298 O O . LYS A 1 164 ? 1.652 -43.125 -3.574 1 91.06 164 LYS A O 1
ATOM 1303 N N . LEU A 1 165 ? 0.479 -41.219 -3.787 1 93.5 165 LEU A N 1
ATOM 1304 C CA . LEU A 1 165 ? -0.163 -41.438 -2.492 1 93.5 165 LEU A CA 1
ATOM 1305 C C . LEU A 1 165 ? -1.645 -41.75 -2.662 1 93.5 165 LEU A C 1
ATOM 1307 O O . LEU A 1 165 ? -2.248 -42.406 -1.803 1 93.5 165 LEU A O 1
ATOM 1311 N N . CYS A 1 166 ? -2.211 -41.344 -3.781 1 94.81 166 CYS A N 1
ATOM 1312 C CA . CYS A 1 166 ? -3.658 -41.438 -3.936 1 94.81 166 CYS A CA 1
ATOM 1313 C C . CYS A 1 166 ? -4.035 -42.656 -4.766 1 94.81 166 CYS A C 1
ATOM 1315 O O . CYS A 1 166 ? -5.203 -43.062 -4.797 1 94.81 166 CYS A O 1
ATOM 1317 N N . VAL A 1 167 ? -3.133 -43.188 -5.52 1 91.56 167 VAL A N 1
ATOM 1318 C CA . VAL A 1 167 ? -3.324 -44.406 -6.262 1 91.56 167 VAL A CA 1
ATOM 1319 C C . VAL A 1 167 ? -2.545 -45.562 -5.594 1 91.56 167 VAL A C 1
ATOM 1321 O O . VAL A 1 167 ? -1.353 -45.406 -5.312 1 91.56 167 VAL A O 1
ATOM 1324 N N . ALA A 1 168 ? -3.219 -46.656 -5.391 1 89 168 ALA A N 1
ATOM 1325 C CA . ALA A 1 168 ? -2.584 -47.781 -4.707 1 89 168 ALA A CA 1
ATOM 1326 C C . ALA A 1 168 ? -1.581 -48.5 -5.621 1 89 168 ALA A C 1
ATOM 1328 O O . ALA A 1 168 ? -1.966 -49.281 -6.488 1 89 168 ALA A O 1
ATOM 1329 N N . GLN A 1 169 ? -0.359 -48.312 -5.289 1 84 169 GLN A N 1
ATOM 1330 C CA . GLN A 1 169 ? 0.679 -48.875 -6.145 1 84 169 GLN A CA 1
ATOM 1331 C C . GLN A 1 169 ? 0.915 -50.344 -5.82 1 84 169 GLN A C 1
ATOM 1333 O O . GLN A 1 169 ? 1.424 -51.094 -6.656 1 84 169 GLN A O 1
ATOM 1338 N N . HIS A 1 170 ? 0.476 -50.812 -4.598 1 83 170 HIS A N 1
ATOM 1339 C CA . HIS A 1 170 ? 0.792 -52.156 -4.121 1 83 170 HIS A CA 1
ATOM 1340 C C . HIS A 1 170 ? -0.316 -53.125 -4.477 1 83 170 HIS A C 1
ATOM 1342 O O . HIS A 1 170 ? -0.1 -54.344 -4.465 1 83 170 HIS A O 1
ATOM 1348 N N . ASP A 1 171 ? -1.479 -52.656 -4.723 1 85.25 171 ASP A N 1
ATOM 1349 C CA . ASP A 1 171 ? -2.633 -53.469 -5.098 1 85.25 171 ASP A CA 1
ATOM 1350 C C . ASP A 1 171 ? -2.98 -53.281 -6.57 1 85.25 171 ASP A C 1
ATOM 1352 O O . ASP A 1 171 ? -3.531 -52.25 -6.957 1 85.25 171 ASP A O 1
ATOM 1356 N N . GLU A 1 172 ? -2.826 -54.375 -7.301 1 82.81 172 GLU A N 1
ATOM 1357 C CA . GLU A 1 172 ? -2.943 -54.25 -8.75 1 82.81 172 GLU A CA 1
ATOM 1358 C C . GLU A 1 172 ? -4.371 -53.906 -9.164 1 82.81 172 GLU A C 1
ATOM 1360 O O . GLU A 1 172 ? -4.586 -53.125 -10.094 1 82.81 172 GLU A O 1
ATOM 1365 N N . GLU A 1 173 ? -5.309 -54.438 -8.523 1 84.69 173 GLU A N 1
ATOM 1366 C CA . GLU A 1 173 ? -6.699 -54.156 -8.852 1 84.69 173 GLU A CA 1
ATOM 1367 C C . GLU A 1 173 ? -7.039 -52.688 -8.562 1 84.69 173 GLU A C 1
ATOM 1369 O O . GLU A 1 173 ? -7.605 -52 -9.414 1 84.69 173 GLU A O 1
ATOM 1374 N N . LEU A 1 174 ? -6.66 -52.312 -7.414 1 87.38 174 LEU A N 1
ATOM 1375 C CA . LEU A 1 174 ? -6.941 -50.938 -7.023 1 87.38 174 LEU A CA 1
ATOM 1376 C C . LEU A 1 174 ? -6.145 -49.938 -7.875 1 87.38 174 LEU A C 1
ATOM 1378 O O . LEU A 1 174 ? -6.621 -48.844 -8.188 1 87.38 174 LEU A O 1
ATOM 1382 N N . LYS A 1 175 ? -5.008 -50.312 -8.164 1 87.81 175 LYS A N 1
ATOM 1383 C CA . LYS A 1 175 ? -4.16 -49.5 -9.023 1 87.81 175 LYS A CA 1
ATOM 1384 C C . LYS A 1 175 ? -4.82 -49.25 -10.375 1 87.81 175 LYS A C 1
ATOM 1386 O O . LYS A 1 175 ? -4.883 -48.125 -10.852 1 87.81 175 LYS A O 1
ATOM 1391 N N . GLN A 1 176 ? -5.34 -50.312 -10.953 1 84.38 176 GLN A N 1
ATOM 1392 C CA . GLN A 1 176 ? -5.977 -50.219 -12.258 1 84.38 176 GLN A CA 1
ATOM 1393 C C . GLN A 1 176 ? -7.242 -49.344 -12.188 1 84.38 176 GLN A C 1
ATOM 1395 O O . GLN A 1 176 ? -7.523 -48.562 -13.094 1 84.38 176 GLN A O 1
ATOM 1400 N N . LYS A 1 177 ? -7.895 -49.531 -11.156 1 87.25 177 LYS A N 1
ATOM 1401 C CA . LYS A 1 177 ? -9.086 -48.688 -10.961 1 87.25 177 LYS A CA 1
ATOM 1402 C C . LYS A 1 177 ? -8.711 -47.219 -10.828 1 87.25 177 LYS A C 1
ATOM 1404 O O . LYS A 1 177 ? -9.406 -46.344 -11.359 1 87.25 177 LYS A O 1
ATOM 1409 N N . GLY A 1 178 ? -7.652 -47.031 -10.086 1 87.69 178 GLY A N 1
ATOM 1410 C CA . GLY A 1 178 ? -7.156 -45.688 -9.945 1 87.69 178 GLY A CA 1
ATOM 1411 C C . GLY A 1 178 ? -6.699 -45.062 -11.25 1 87.69 178 GLY A C 1
ATOM 1412 O O . GLY A 1 178 ? -7 -43.906 -11.539 1 87.69 178 GLY A O 1
ATOM 1413 N N . ILE A 1 179 ? -6 -45.781 -12.031 1 85.62 179 ILE A N 1
ATOM 1414 C CA . ILE A 1 179 ? -5.473 -45.344 -13.305 1 85.62 179 ILE A CA 1
ATOM 1415 C C . ILE A 1 179 ? -6.625 -45.031 -14.266 1 85.62 179 ILE A C 1
ATOM 1417 O O . ILE A 1 179 ? -6.645 -44 -14.922 1 85.62 179 ILE A O 1
ATOM 1421 N N . LYS A 1 180 ? -7.59 -45.906 -14.258 1 86 180 LYS A N 1
ATOM 1422 C CA . LYS A 1 180 ? -8.75 -45.719 -15.117 1 86 180 LYS A CA 1
ATOM 1423 C C . LYS A 1 180 ? -9.594 -44.531 -14.664 1 86 180 LYS A C 1
ATOM 1425 O O . LYS A 1 180 ? -10.375 -44 -15.445 1 86 180 LYS A O 1
ATOM 1430 N N . GLY A 1 181 ? -9.391 -44.188 -13.445 1 89.25 181 GLY A N 1
ATOM 1431 C CA . GLY A 1 181 ? -10.148 -43.094 -12.867 1 89.25 181 GLY A CA 1
ATOM 1432 C C . GLY A 1 181 ? -9.406 -41.781 -12.898 1 89.25 181 GLY A C 1
ATOM 1433 O O . GLY A 1 181 ? -9.844 -40.781 -12.289 1 89.25 181 GLY A O 1
ATOM 1434 N N . LEU A 1 182 ? -8.352 -41.719 -13.562 1 91.06 182 LEU A N 1
ATOM 1435 C CA . LEU A 1 182 ? -7.527 -40.5 -13.562 1 91.06 182 LEU A CA 1
ATOM 1436 C C . LEU A 1 182 ? -8.312 -39.312 -14.062 1 91.06 182 LEU A C 1
ATOM 1438 O O . LEU A 1 182 ? -8.164 -38.188 -13.539 1 91.06 182 LEU A O 1
ATOM 1442 N N . ALA A 1 183 ? -9.164 -39.5 -15.016 1 90 183 ALA A N 1
ATOM 1443 C CA . ALA A 1 183 ? -10 -38.438 -15.516 1 90 183 ALA A CA 1
ATOM 1444 C C . ALA A 1 183 ? -10.938 -37.906 -14.43 1 90 183 ALA A C 1
ATOM 1446 O O . ALA A 1 183 ? -11.18 -36.688 -14.336 1 90 183 ALA A O 1
ATOM 1447 N N . ALA A 1 184 ? -11.367 -38.812 -13.656 1 91.94 184 ALA A N 1
ATOM 1448 C CA . ALA A 1 184 ? -12.25 -38.406 -12.562 1 91.94 184 ALA A CA 1
ATOM 1449 C C . ALA A 1 184 ? -11.508 -37.562 -11.531 1 91.94 184 ALA A C 1
ATOM 1451 O O . ALA A 1 184 ? -12.055 -36.594 -11.008 1 91.94 184 ALA A O 1
ATOM 1452 N N . PHE A 1 185 ? -10.297 -37.969 -11.219 1 95.31 185 PHE A N 1
ATOM 1453 C CA . PHE A 1 185 ? -9.477 -37.156 -10.32 1 95.31 185 PHE A CA 1
ATOM 1454 C C . PHE A 1 185 ? -9.289 -35.75 -10.867 1 95.31 185 PHE A C 1
ATOM 1456 O O . PHE A 1 185 ? -9.422 -34.781 -10.133 1 95.31 185 PHE A O 1
ATOM 1463 N N . LEU A 1 186 ? -9.055 -35.656 -12.094 1 95.25 186 LEU A N 1
ATOM 1464 C CA . LEU A 1 186 ? -8.812 -34.375 -12.758 1 95.25 186 LEU A CA 1
ATOM 1465 C C . LEU A 1 186 ? -10.078 -33.531 -12.773 1 95.25 186 LEU A C 1
ATOM 1467 O O . LEU A 1 186 ? -10.031 -32.344 -12.445 1 95.25 186 LEU A O 1
ATOM 1471 N N . LEU A 1 187 ? -11.164 -34.125 -13.039 1 92.25 187 LEU A N 1
ATOM 1472 C CA . LEU A 1 187 ? -12.43 -33.406 -13.133 1 92.25 187 LEU A CA 1
ATOM 1473 C C . LEU A 1 187 ? -12.906 -32.969 -11.75 1 92.25 187 LEU A C 1
ATOM 1475 O O . LEU A 1 187 ? -13.617 -31.953 -11.625 1 92.25 187 LEU A O 1
ATOM 1479 N N . SER A 1 188 ? -12.422 -33.688 -10.773 1 93.75 188 SER A N 1
ATOM 1480 C CA . SER A 1 188 ? -12.82 -33.344 -9.406 1 93.75 188 SER A CA 1
ATOM 1481 C C . SER A 1 188 ? -11.852 -32.375 -8.773 1 93.75 188 SER A C 1
ATOM 1483 O O . SER A 1 188 ? -12.016 -32 -7.605 1 93.75 188 SER A O 1
ATOM 1485 N N . SER A 1 189 ? -10.852 -31.984 -9.492 1 94.69 189 SER A N 1
ATOM 1486 C CA . SER A 1 189 ? -9.859 -31.047 -8.992 1 94.69 189 SER A CA 1
ATOM 1487 C C . SER A 1 189 ? -10.156 -29.625 -9.461 1 94.69 189 SER A C 1
ATOM 1489 O O . SER A 1 189 ? -10.477 -29.406 -10.633 1 94.69 189 SER A O 1
ATOM 1491 N N . ARG A 1 190 ? -9.984 -28.703 -8.633 1 92.19 190 ARG A N 1
ATOM 1492 C CA . ARG A 1 190 ? -10.25 -27.297 -8.953 1 92.19 190 ARG A CA 1
ATOM 1493 C C . ARG A 1 190 ? -9.117 -26.703 -9.781 1 92.19 190 ARG A C 1
ATOM 1495 O O . ARG A 1 190 ? -9.352 -25.812 -10.609 1 92.19 190 ARG A O 1
ATOM 1502 N N . GLN A 1 191 ? -7.965 -27.172 -9.469 1 94.19 191 GLN A N 1
ATOM 1503 C CA . GLN A 1 191 ? -6.777 -26.609 -10.102 1 94.19 191 GLN A CA 1
ATOM 1504 C C . GLN A 1 191 ? -5.809 -27.703 -10.531 1 94.19 191 GLN A C 1
ATOM 1506 O O . GLN A 1 191 ? -5.812 -28.797 -9.961 1 94.19 191 GLN A O 1
ATOM 1511 N N . LEU A 1 192 ? -5.07 -27.406 -11.578 1 95.12 192 LEU A N 1
ATOM 1512 C CA . LEU A 1 192 ? -3.973 -28.25 -12.023 1 95.12 192 LEU A CA 1
ATOM 1513 C C . LEU A 1 192 ? -2.633 -27.547 -11.859 1 95.12 192 LEU A C 1
ATOM 1515 O O . LEU A 1 192 ? -2.428 -26.453 -12.406 1 95.12 192 LEU A O 1
ATOM 1519 N N . VAL A 1 193 ? -1.766 -28.094 -11.023 1 95.44 193 VAL A N 1
ATOM 1520 C CA . VAL A 1 193 ? -0.408 -27.562 -10.898 1 95.44 193 VAL A CA 1
ATOM 1521 C C . VAL A 1 193 ? 0.576 -28.516 -11.57 1 95.44 193 VAL A C 1
ATOM 1523 O O . VAL A 1 193 ? 0.651 -29.703 -11.219 1 95.44 193 VAL A O 1
ATOM 1526 N N . VAL A 1 194 ? 1.287 -27.969 -12.508 1 94.69 194 VAL A N 1
ATOM 1527 C CA . VAL A 1 194 ? 2.199 -28.781 -13.312 1 94.69 194 VAL A CA 1
ATOM 1528 C C . VAL A 1 194 ? 3.643 -28.469 -12.93 1 94.69 194 VAL A C 1
ATOM 1530 O O . VAL A 1 194 ? 4.102 -27.328 -13.109 1 94.69 194 VAL A O 1
ATOM 1533 N N . LEU A 1 195 ? 4.293 -29.422 -12.352 1 95.25 195 LEU A N 1
ATOM 1534 C CA . LEU A 1 195 ? 5.738 -29.328 -12.164 1 95.25 195 LEU A CA 1
ATOM 1535 C C . LEU A 1 195 ? 6.477 -29.703 -13.445 1 95.25 195 LEU A C 1
ATOM 1537 O O . LEU A 1 195 ? 6.652 -30.891 -13.734 1 95.25 195 LEU A O 1
ATOM 1541 N N . LEU A 1 196 ? 6.941 -28.719 -14.102 1 90.69 196 LEU A N 1
ATOM 1542 C CA . LEU A 1 196 ? 7.336 -28.844 -15.5 1 90.69 196 LEU A CA 1
ATOM 1543 C C . LEU A 1 196 ? 8.797 -29.25 -15.617 1 90.69 196 LEU A C 1
ATOM 1545 O O . LEU A 1 196 ? 9.664 -28.688 -14.953 1 90.69 196 LEU A O 1
ATOM 1549 N N . THR A 1 197 ? 9.016 -30.297 -16.375 1 89.5 197 THR A N 1
ATOM 1550 C CA . THR A 1 197 ? 10.32 -30.766 -16.828 1 89.5 197 THR A CA 1
ATOM 1551 C C . THR A 1 197 ? 10.336 -30.938 -18.344 1 89.5 197 THR A C 1
ATOM 1553 O O . THR A 1 197 ? 9.281 -30.969 -18.984 1 89.5 197 THR A O 1
ATOM 1556 N N . PRO A 1 198 ? 11.492 -31 -18.938 1 84.69 198 PRO A N 1
ATOM 1557 C CA . PRO A 1 198 ? 11.539 -31.188 -20.391 1 84.69 198 PRO A CA 1
ATOM 1558 C C . PRO A 1 198 ? 10.852 -32.469 -20.844 1 84.69 198 PRO A C 1
ATOM 1560 O O . PRO A 1 198 ? 10.422 -32.562 -22 1 84.69 198 PRO A O 1
ATOM 1563 N N . ARG A 1 199 ? 10.625 -33.375 -19.984 1 88.38 199 ARG A N 1
ATOM 1564 C CA . ARG A 1 199 ? 10.023 -34.656 -20.344 1 88.38 199 ARG A CA 1
ATOM 1565 C C . ARG A 1 199 ? 8.5 -34.594 -20.219 1 88.38 199 ARG A C 1
ATOM 1567 O O . ARG A 1 199 ? 7.801 -35.469 -20.703 1 88.38 199 ARG A O 1
ATOM 1574 N N . TYR A 1 200 ? 8.031 -33.562 -19.672 1 90.31 200 TYR A N 1
ATOM 1575 C CA . TYR A 1 200 ? 6.621 -33.531 -19.281 1 90.31 200 TYR A CA 1
ATOM 1576 C C . TYR A 1 200 ? 5.719 -33.656 -20.5 1 90.31 200 TYR A C 1
ATOM 1578 O O . TYR A 1 200 ? 4.855 -34.562 -20.547 1 90.31 200 TYR A O 1
ATOM 1586 N N . PHE A 1 201 ? 6.004 -32.938 -21.531 1 89.06 201 PHE A N 1
ATOM 1587 C CA . PHE A 1 201 ? 5.109 -32.906 -22.688 1 89.06 201 PHE A CA 1
ATOM 1588 C C . PHE A 1 201 ? 5.383 -34.062 -23.625 1 89.06 201 PHE A C 1
ATOM 1590 O O . PHE A 1 201 ? 4.703 -34.219 -24.641 1 89.06 201 PHE A O 1
ATOM 1597 N N . THR A 1 202 ? 6.281 -34.875 -23.266 1 90.25 202 THR A N 1
ATOM 1598 C CA . THR A 1 202 ? 6.559 -36.062 -24.078 1 90.25 202 THR A CA 1
ATOM 1599 C C . THR A 1 202 ? 5.816 -37.281 -23.547 1 90.25 202 THR A C 1
ATOM 1601 O O . THR A 1 202 ? 5.805 -38.344 -24.188 1 90.25 202 THR A O 1
ATOM 1604 N N . ARG A 1 203 ? 5.145 -37.062 -22.5 1 91.81 203 ARG A N 1
ATOM 1605 C CA . ARG A 1 203 ? 4.52 -38.219 -21.828 1 91.81 203 ARG A CA 1
ATOM 1606 C C . ARG A 1 203 ? 3.021 -38.25 -22.094 1 91.81 203 ARG A C 1
ATOM 1608 O O . ARG A 1 203 ? 2.342 -37.219 -22 1 91.81 203 ARG A O 1
ATOM 1615 N N . LEU A 1 204 ? 2.496 -39.406 -22.312 1 91.31 204 LEU A N 1
ATOM 1616 C CA . LEU A 1 204 ? 1.111 -39.594 -22.719 1 91.31 204 LEU A CA 1
ATOM 1617 C C . LEU A 1 204 ? 0.15 -39.156 -21.625 1 91.31 204 LEU A C 1
ATOM 1619 O O . LEU A 1 204 ? -0.795 -38.406 -21.875 1 91.31 204 LEU A O 1
ATOM 1623 N N . TRP A 1 205 ? 0.376 -39.562 -20.422 1 90.31 205 TRP A N 1
ATOM 1624 C CA . TRP A 1 205 ? -0.532 -39.281 -19.312 1 90.31 205 TRP A CA 1
ATOM 1625 C C . TRP A 1 205 ? -0.552 -37.781 -19.016 1 90.31 205 TRP A C 1
ATOM 1627 O O . TRP A 1 205 ? -1.606 -37.219 -18.719 1 90.31 205 TRP A O 1
ATOM 1637 N N . CYS A 1 206 ? 0.666 -37.156 -19.078 1 91.75 206 CYS A N 1
ATOM 1638 C CA . CYS A 1 206 ? 0.745 -35.719 -18.875 1 91.75 206 CYS A CA 1
ATOM 1639 C C . CYS A 1 206 ? -0.075 -34.969 -19.922 1 91.75 206 CYS A C 1
ATOM 1641 O O . CYS A 1 206 ? -0.713 -33.969 -19.625 1 91.75 206 CYS A O 1
ATOM 1643 N N . THR A 1 207 ? -0.09 -35.531 -21.062 1 90.31 207 THR A N 1
ATOM 1644 C CA . THR A 1 207 ? -0.898 -34.969 -22.141 1 90.31 207 THR A CA 1
ATOM 1645 C C . THR A 1 207 ? -2.383 -35.062 -21.797 1 90.31 207 THR A C 1
ATOM 1647 O O . THR A 1 207 ? -3.127 -34.094 -22.016 1 90.31 207 THR A O 1
ATOM 1650 N N . LEU A 1 208 ? -2.787 -36.156 -21.297 1 92.31 208 LEU A N 1
ATOM 1651 C CA . LEU A 1 208 ? -4.18 -36.312 -20.891 1 92.31 208 LEU A CA 1
ATOM 1652 C C . LEU A 1 208 ? -4.555 -35.312 -19.812 1 92.31 208 LEU A C 1
ATOM 1654 O O . LEU A 1 208 ? -5.656 -34.75 -19.828 1 92.31 208 LEU A O 1
ATOM 1658 N N . GLU A 1 209 ? -3.711 -35.125 -18.875 1 94.69 209 GLU A N 1
ATOM 1659 C CA . GLU A 1 209 ? -3.957 -34.219 -17.781 1 94.69 209 GLU A CA 1
ATOM 1660 C C . GLU A 1 209 ? -4.191 -32.781 -18.312 1 94.69 209 GLU A C 1
ATOM 1662 O O . GLU A 1 209 ? -5.172 -32.125 -17.938 1 94.69 209 GLU A O 1
ATOM 1667 N N . ILE A 1 210 ? -3.344 -32.406 -19.188 1 93.56 210 ILE A N 1
ATOM 1668 C CA . ILE A 1 210 ? -3.467 -31.094 -19.781 1 93.56 210 ILE A CA 1
ATOM 1669 C C . ILE A 1 210 ? -4.754 -31.016 -20.594 1 93.56 210 ILE A C 1
ATOM 1671 O O . ILE A 1 210 ? -5.484 -30.016 -20.516 1 93.56 210 ILE A O 1
ATOM 1675 N N . ALA A 1 211 ? -5.051 -32.031 -21.328 1 93.88 211 ALA A N 1
ATOM 1676 C CA . ALA A 1 211 ? -6.23 -32.062 -22.203 1 93.88 211 ALA A CA 1
ATOM 1677 C C . ALA A 1 211 ? -7.512 -31.906 -21.391 1 93.88 211 ALA A C 1
ATOM 1679 O O . ALA A 1 211 ? -8.461 -31.25 -21.828 1 93.88 211 ALA A O 1
ATOM 1680 N N . THR A 1 212 ? -7.531 -32.469 -20.25 1 93.44 212 THR A N 1
ATOM 1681 C CA . THR A 1 212 ? -8.711 -32.406 -19.391 1 93.44 212 THR A CA 1
ATOM 1682 C C . THR A 1 212 ? -9.039 -30.969 -19 1 93.44 212 THR A C 1
ATOM 1684 O O . THR A 1 212 ? -10.203 -30.578 -18.984 1 93.44 212 THR A O 1
ATOM 1687 N N . PHE A 1 213 ? -8.086 -30.203 -18.703 1 92.38 213 PHE A N 1
ATOM 1688 C CA . PHE A 1 213 ? -8.305 -28.828 -18.266 1 92.38 213 PHE A CA 1
ATOM 1689 C C . PHE A 1 213 ? -8.438 -27.891 -19.469 1 92.38 213 PHE A C 1
ATOM 1691 O O . PHE A 1 213 ? -9.07 -26.844 -19.359 1 92.38 213 PHE A O 1
ATOM 1698 N N . MET A 1 214 ? -7.945 -28.266 -20.562 1 92 214 MET A N 1
ATOM 1699 C CA . MET A 1 214 ? -7.945 -27.391 -21.719 1 92 214 MET A CA 1
ATOM 1700 C C . MET A 1 214 ? -9.289 -27.438 -22.438 1 92 214 MET A C 1
ATOM 1702 O O . MET A 1 214 ? -9.594 -26.562 -23.25 1 92 214 MET A O 1
ATOM 1706 N N . LYS A 1 215 ? -10.055 -28.391 -22.141 1 88 215 LYS A N 1
ATOM 1707 C CA . LYS A 1 215 ? -11.336 -28.531 -22.812 1 88 215 LYS A CA 1
ATOM 1708 C C . LYS A 1 215 ? -12.281 -27.391 -22.469 1 88 215 LYS A C 1
ATOM 1710 O O . LYS A 1 215 ? -13.094 -26.969 -23.312 1 88 215 LYS A O 1
ATOM 1715 N N . ASP A 1 216 ? -12.156 -26.922 -21.266 1 86.88 216 ASP A N 1
ATOM 1716 C CA . ASP A 1 216 ? -12.945 -25.797 -20.766 1 86.88 216 ASP A CA 1
ATOM 1717 C C . ASP A 1 216 ? -12.094 -24.547 -20.594 1 86.88 216 ASP A C 1
ATOM 1719 O O . ASP A 1 216 ? -11.109 -24.547 -19.859 1 86.88 216 ASP A O 1
ATOM 1723 N N . PRO A 1 217 ? -12.609 -23.516 -21.328 1 81.88 217 PRO A N 1
ATOM 1724 C CA . PRO A 1 217 ? -11.836 -22.281 -21.25 1 81.88 217 PRO A CA 1
ATOM 1725 C C . PRO A 1 217 ? -11.688 -21.766 -19.812 1 81.88 217 PRO A C 1
ATOM 1727 O O . PRO A 1 217 ? -10.648 -21.203 -19.469 1 81.88 217 PRO A O 1
ATOM 1730 N N . GLN A 1 218 ? -12.648 -21.984 -18.984 1 81.38 218 GLN A N 1
ATOM 1731 C CA . GLN A 1 218 ? -12.57 -21.516 -17.609 1 81.38 218 GLN A CA 1
ATOM 1732 C C . GLN A 1 218 ? -11.57 -22.344 -16.797 1 81.38 218 GLN A C 1
ATOM 1734 O O . GLN A 1 218 ? -10.867 -21.812 -15.945 1 81.38 218 GLN A O 1
ATOM 1739 N N . ARG A 1 219 ? -11.438 -23.578 -17.125 1 87.81 219 ARG A N 1
ATOM 1740 C CA . ARG A 1 219 ? -10.516 -24.453 -16.406 1 87.81 219 ARG A CA 1
ATOM 1741 C C . ARG A 1 219 ? -9.078 -24.25 -16.891 1 87.81 219 ARG A C 1
ATOM 1743 O O . ARG A 1 219 ? -8.133 -24.438 -16.125 1 87.81 219 ARG A O 1
ATOM 1750 N N . ARG A 1 220 ? -9 -23.844 -18.062 1 86.12 220 ARG A N 1
ATOM 1751 C CA . ARG A 1 220 ? -7.684 -23.578 -18.625 1 86.12 220 ARG A CA 1
ATOM 1752 C C . ARG A 1 220 ? -6.941 -22.531 -17.812 1 86.12 220 ARG A C 1
ATOM 1754 O O . ARG A 1 220 ? -5.723 -22.609 -17.641 1 86.12 220 ARG A O 1
ATOM 1761 N N . LYS A 1 221 ? -7.668 -21.641 -17.266 1 80.12 221 LYS A N 1
ATOM 1762 C CA . LYS A 1 221 ? -7.082 -20.547 -16.5 1 80.12 221 LYS A CA 1
ATOM 1763 C C . LYS A 1 221 ? -6.621 -21.016 -15.125 1 80.12 221 LYS A C 1
ATOM 1765 O O . LYS A 1 221 ? -5.887 -20.312 -14.43 1 80.12 221 LYS A O 1
ATOM 1770 N N . ARG A 1 222 ? -6.961 -22.234 -14.852 1 88.81 222 ARG A N 1
ATOM 1771 C CA . ARG A 1 222 ? -6.656 -22.766 -13.531 1 88.81 222 ARG A CA 1
ATOM 1772 C C . ARG A 1 222 ? -5.453 -23.703 -13.586 1 88.81 222 ARG A C 1
ATOM 1774 O O . ARG A 1 222 ? -5.176 -24.438 -12.633 1 88.81 222 ARG A O 1
ATOM 1781 N N . ILE A 1 223 ? -4.75 -23.672 -14.734 1 90.81 223 ILE A N 1
ATOM 1782 C CA . ILE A 1 223 ? -3.512 -24.438 -14.859 1 90.81 223 ILE A CA 1
ATOM 1783 C C . ILE A 1 223 ? -2.326 -23.578 -14.445 1 90.81 223 ILE A C 1
ATOM 1785 O O . ILE A 1 223 ? -2.148 -22.469 -14.961 1 90.81 223 ILE A O 1
ATOM 1789 N N . GLN A 1 224 ? -1.604 -24.031 -13.508 1 89.94 224 GLN A N 1
ATOM 1790 C CA . GLN A 1 224 ? -0.398 -23.328 -13.07 1 89.94 224 GLN A CA 1
ATOM 1791 C C . GLN A 1 224 ? 0.851 -24.156 -13.367 1 89.94 224 GLN A C 1
ATOM 1793 O O . GLN A 1 224 ? 0.919 -25.328 -13.016 1 89.94 224 GLN A O 1
ATOM 1798 N N . PHE A 1 225 ? 1.752 -23.516 -14.039 1 89.19 225 PHE A N 1
ATOM 1799 C CA . PHE A 1 225 ? 3 -24.188 -14.375 1 89.19 225 PHE A CA 1
ATOM 1800 C C . PHE A 1 225 ? 4.133 -23.719 -13.484 1 89.19 225 PHE A C 1
ATOM 1802 O O . PHE A 1 225 ? 4.227 -22.516 -13.172 1 89.19 225 PHE A O 1
ATOM 1809 N N . MET A 1 226 ? 4.953 -24.641 -13.062 1 90.69 226 MET A N 1
ATOM 1810 C CA . MET A 1 226 ? 6.188 -24.328 -12.344 1 90.69 226 MET A CA 1
ATOM 1811 C C . MET A 1 226 ? 7.344 -25.188 -12.852 1 90.69 226 MET A C 1
ATOM 1813 O O . MET A 1 226 ? 7.5 -26.328 -12.445 1 90.69 226 MET A O 1
ATOM 1817 N N . PRO A 1 227 ? 8.148 -24.562 -13.742 1 88.56 227 PRO A N 1
ATOM 1818 C CA . PRO A 1 227 ? 9.336 -25.312 -14.141 1 88.56 227 PRO A CA 1
ATOM 1819 C C . PRO A 1 227 ? 10.312 -25.531 -12.984 1 88.56 227 PRO A C 1
ATOM 1821 O O . PRO A 1 227 ? 10.664 -24.594 -12.273 1 88.56 227 PRO A O 1
ATOM 1824 N N . LEU A 1 228 ? 10.781 -26.766 -12.836 1 91.31 228 LEU A N 1
ATOM 1825 C CA . LEU A 1 228 ? 11.617 -27.141 -11.695 1 91.31 228 LEU A CA 1
ATOM 1826 C C . LEU A 1 228 ? 12.914 -26.328 -11.695 1 91.31 228 LEU A C 1
ATOM 1828 O O . LEU A 1 228 ? 13.352 -25.859 -10.641 1 91.31 228 LEU A O 1
ATOM 1832 N N . LYS A 1 229 ? 13.484 -26.125 -12.797 1 86.62 229 LYS A N 1
ATOM 1833 C CA . LYS A 1 229 ? 14.75 -25.406 -12.883 1 86.62 229 LYS A CA 1
ATOM 1834 C C . LYS A 1 229 ? 14.562 -23.922 -12.602 1 86.62 229 LYS A C 1
ATOM 1836 O O . LYS A 1 229 ? 15.461 -23.266 -12.047 1 86.62 229 LYS A O 1
ATOM 1841 N N . THR A 1 230 ? 13.43 -23.375 -12.992 1 85.12 230 THR A N 1
ATOM 1842 C CA . THR A 1 230 ? 13.109 -21.984 -12.633 1 85.12 230 THR A CA 1
ATOM 1843 C C . THR A 1 230 ? 13.023 -21.828 -11.117 1 85.12 230 THR A C 1
ATOM 1845 O O . THR A 1 230 ? 13.445 -20.812 -10.57 1 85.12 230 THR A O 1
ATOM 1848 N N . ALA A 1 231 ? 12.5 -22.812 -10.461 1 89.75 231 ALA A N 1
ATOM 1849 C CA . ALA A 1 231 ? 12.422 -22.797 -9 1 89.75 231 ALA A CA 1
ATOM 1850 C C . ALA A 1 231 ? 13.812 -22.719 -8.383 1 89.75 231 ALA A C 1
ATOM 1852 O O . ALA A 1 231 ? 14.039 -21.953 -7.43 1 89.75 231 ALA A O 1
ATOM 1853 N N . VAL A 1 232 ? 14.695 -23.438 -8.984 1 88.94 232 VAL A N 1
ATOM 1854 C CA . VAL A 1 232 ? 16.062 -23.438 -8.484 1 88.94 232 VAL A CA 1
ATOM 1855 C C . VAL A 1 232 ? 16.703 -22.062 -8.672 1 88.94 232 VAL A C 1
ATOM 1857 O O . VAL A 1 232 ? 17.375 -21.562 -7.77 1 88.94 232 VAL A O 1
ATOM 1860 N N . LEU A 1 233 ? 16.5 -21.516 -9.773 1 84.5 233 LEU A N 1
ATOM 1861 C CA . LEU A 1 233 ? 17.047 -20.203 -10.062 1 84.5 233 LEU A CA 1
ATOM 1862 C C . LEU A 1 233 ? 16.5 -19.156 -9.094 1 84.5 233 LEU A C 1
ATOM 1864 O O . LEU A 1 233 ? 17.234 -18.297 -8.609 1 84.5 233 LEU A O 1
ATOM 1868 N N . LEU A 1 234 ? 15.203 -19.266 -8.852 1 87.62 234 LEU A N 1
ATOM 1869 C CA . LEU A 1 234 ? 14.555 -18.344 -7.914 1 87.62 234 LEU A CA 1
ATOM 1870 C C . LEU A 1 234 ? 15.133 -18.516 -6.512 1 87.62 234 LEU A C 1
ATOM 1872 O O . LEU A 1 234 ? 15.391 -17.516 -5.82 1 87.62 234 LEU A O 1
ATOM 1876 N N . LEU A 1 235 ? 15.391 -19.703 -6.141 1 90.75 235 LEU A N 1
ATOM 1877 C CA . LEU A 1 235 ? 15.93 -19.969 -4.816 1 90.75 235 LEU A CA 1
ATOM 1878 C C . LEU A 1 235 ? 17.359 -19.453 -4.695 1 90.75 235 LEU A C 1
ATOM 1880 O O . LEU A 1 235 ? 17.734 -18.875 -3.678 1 90.75 235 LEU A O 1
ATOM 1884 N N . LEU A 1 236 ? 18.109 -19.672 -5.707 1 85.56 236 LEU A N 1
ATOM 1885 C CA . LEU A 1 236 ? 19.484 -19.188 -5.711 1 85.56 236 LEU A CA 1
ATOM 1886 C C . LEU A 1 236 ? 19.531 -17.672 -5.652 1 85.56 236 LEU A C 1
ATOM 1888 O O . LEU A 1 236 ? 20.297 -17.094 -4.867 1 85.56 236 LEU A O 1
ATOM 1892 N N . SER A 1 237 ? 18.703 -17.062 -6.445 1 83.06 237 SER A N 1
ATOM 1893 C CA . SER A 1 237 ? 18.672 -15.609 -6.469 1 83.06 237 SER A CA 1
ATOM 1894 C C . SER A 1 237 ? 18.188 -15.047 -5.137 1 83.06 237 SER A C 1
ATOM 1896 O O . SER A 1 237 ? 18.797 -14.125 -4.59 1 83.06 237 SER A O 1
ATOM 1898 N N . ALA A 1 238 ? 17.109 -15.594 -4.66 1 88.88 238 ALA A N 1
ATOM 1899 C CA . ALA A 1 238 ? 16.578 -15.156 -3.371 1 88.88 238 ALA A CA 1
ATOM 1900 C C . ALA A 1 238 ? 17.609 -15.344 -2.264 1 88.88 238 ALA A C 1
ATOM 1902 O O . ALA A 1 238 ? 17.797 -14.461 -1.423 1 88.88 238 ALA A O 1
ATOM 1903 N N . GLY A 1 239 ? 18.234 -16.484 -2.32 1 87.19 239 GLY A N 1
ATOM 1904 C CA . GLY A 1 239 ? 19.266 -16.766 -1.322 1 87.19 239 GLY A CA 1
ATOM 1905 C C . GLY A 1 239 ? 20.375 -15.727 -1.314 1 87.19 239 GLY A C 1
ATOM 1906 O O . GLY A 1 239 ? 20.812 -15.289 -0.249 1 87.19 239 GLY A O 1
ATOM 1907 N N . CYS A 1 240 ? 20.766 -15.328 -2.418 1 82.31 240 CYS A N 1
ATOM 1908 C CA . CYS A 1 240 ? 21.812 -14.328 -2.547 1 82.31 240 CYS A CA 1
ATOM 1909 C C . CYS A 1 240 ? 21.359 -12.984 -1.971 1 82.31 240 CYS A C 1
ATOM 1911 O O . CYS A 1 240 ? 22.094 -12.367 -1.188 1 82.31 240 CYS A O 1
ATOM 1913 N N . TRP A 1 241 ? 20.219 -12.547 -2.318 1 85.69 241 TRP A N 1
ATOM 1914 C CA . TRP A 1 241 ? 19.719 -11.258 -1.857 1 85.69 241 TRP A CA 1
ATOM 1915 C C . TRP A 1 241 ? 19.469 -11.273 -0.355 1 85.69 241 TRP A C 1
ATOM 1917 O O . TRP A 1 241 ? 19.719 -10.281 0.336 1 85.69 241 TRP A O 1
ATOM 1927 N N . PHE A 1 242 ? 19 -12.406 0.142 1 89.62 242 PHE A N 1
ATOM 1928 C CA . PHE A 1 242 ? 18.797 -12.531 1.58 1 89.62 242 PHE A CA 1
ATOM 1929 C C . PHE A 1 242 ? 20.125 -12.477 2.324 1 89.62 242 PHE A C 1
ATOM 1931 O O . PHE A 1 242 ? 20.234 -11.82 3.361 1 89.62 242 PHE A O 1
ATOM 1938 N N . ALA A 1 243 ? 21.047 -13.148 1.749 1 84.06 243 ALA A N 1
ATOM 1939 C CA . ALA A 1 243 ? 22.359 -13.133 2.379 1 84.06 243 ALA A CA 1
ATOM 1940 C C . ALA A 1 243 ? 22.938 -11.719 2.406 1 84.06 243 ALA A C 1
ATOM 1942 O O . ALA A 1 243 ? 23.484 -11.281 3.42 1 84.06 243 ALA A O 1
ATOM 1943 N N . LEU A 1 244 ? 22.766 -11.016 1.354 1 79.94 244 LEU A N 1
ATOM 1944 C CA . LEU A 1 244 ? 23.25 -9.641 1.269 1 79.94 244 LEU A CA 1
ATOM 1945 C C . LEU A 1 244 ? 22.5 -8.742 2.248 1 79.94 244 LEU A C 1
ATOM 1947 O O . LEU A 1 244 ? 23.125 -7.93 2.943 1 79.94 244 LEU A O 1
ATOM 1951 N N . ALA A 1 245 ? 21.203 -8.875 2.283 1 86 245 ALA A N 1
ATOM 1952 C CA . ALA A 1 245 ? 20.391 -8.047 3.164 1 86 245 ALA A CA 1
ATOM 1953 C C . ALA A 1 245 ? 20.719 -8.312 4.629 1 86 245 ALA A C 1
ATOM 1955 O O . ALA A 1 245 ? 20.844 -7.379 5.426 1 86 245 ALA A O 1
ATOM 1956 N N . ILE A 1 246 ? 20.891 -9.547 4.938 1 85.38 246 ILE A N 1
ATOM 1957 C CA . ILE A 1 246 ? 21.219 -9.93 6.305 1 85.38 246 ILE A CA 1
ATOM 1958 C C . ILE A 1 246 ? 22.609 -9.414 6.66 1 85.38 246 ILE A C 1
ATOM 1960 O O . ILE A 1 246 ? 22.812 -8.867 7.746 1 85.38 246 ILE A O 1
ATOM 1964 N N . GLY A 1 247 ? 23.469 -9.586 5.746 1 78.44 247 GLY A N 1
ATOM 1965 C CA . GLY A 1 247 ? 24.812 -9.07 5.953 1 78.44 247 GLY A CA 1
ATOM 1966 C C . GLY A 1 247 ? 24.844 -7.57 6.172 1 78.44 247 GLY A C 1
ATOM 1967 O O . GLY A 1 247 ? 25.531 -7.086 7.07 1 78.44 247 GLY A O 1
ATOM 1968 N N . TRP A 1 248 ? 24.031 -6.875 5.438 1 77.06 248 TRP A N 1
ATOM 1969 C CA . TRP A 1 248 ? 23.969 -5.422 5.555 1 77.06 248 TRP A CA 1
ATOM 1970 C C . TRP A 1 248 ? 23.422 -5.012 6.922 1 77.06 248 TRP A C 1
ATOM 1972 O O . TRP A 1 248 ? 23.969 -4.121 7.574 1 77.06 248 TRP A O 1
ATOM 1982 N N . ASN A 1 249 ? 22.391 -5.57 7.352 1 76.81 249 ASN A N 1
ATOM 1983 C CA . ASN A 1 249 ? 21.781 -5.23 8.625 1 76.81 249 ASN A CA 1
ATOM 1984 C C . ASN A 1 249 ? 22.672 -5.609 9.805 1 76.81 249 ASN A C 1
ATOM 1986 O O . ASN A 1 249 ? 22.734 -4.891 10.797 1 76.81 249 ASN A O 1
ATOM 1990 N N . ALA A 1 250 ? 23.312 -6.68 9.664 1 71.25 250 ALA A N 1
ATOM 1991 C CA . ALA A 1 250 ? 24.219 -7.125 10.727 1 71.25 250 ALA A CA 1
ATOM 1992 C C . ALA A 1 250 ? 25.438 -6.219 10.82 1 71.25 250 ALA A C 1
ATOM 1994 O O . ALA A 1 250 ? 25.875 -5.855 11.914 1 71.25 250 ALA A O 1
ATOM 1995 N N . PHE A 1 251 ? 25.875 -5.734 9.75 1 69 251 PHE A N 1
ATOM 1996 C CA . PHE A 1 251 ? 27.078 -4.918 9.719 1 69 251 PHE A CA 1
ATOM 1997 C C . PHE A 1 251 ? 26.75 -3.469 10.062 1 69 251 PHE A C 1
ATOM 1999 O O . PHE A 1 251 ? 27.562 -2.781 10.695 1 69 251 PHE A O 1
ATOM 2006 N N . ALA A 1 252 ? 25.562 -2.957 9.531 1 65 252 ALA A N 1
ATOM 2007 C CA . ALA A 1 252 ? 25.156 -1.59 9.852 1 65 252 ALA A CA 1
ATOM 2008 C C . ALA A 1 252 ? 25.078 -1.381 11.359 1 65 252 ALA A C 1
ATOM 2010 O O . ALA A 1 252 ? 25.391 -0.299 11.859 1 65 252 ALA A O 1
ATOM 2011 N N . GLY A 1 253 ? 24.594 -2.246 12.109 1 58.34 253 GLY A N 1
ATOM 2012 C CA . GLY A 1 253 ? 24.547 -2.154 13.562 1 58.34 253 GLY A CA 1
ATOM 2013 C C . GLY A 1 253 ? 25.922 -2.047 14.188 1 58.34 253 GLY A C 1
ATOM 2014 O O . GLY A 1 253 ? 26.094 -1.403 15.227 1 58.34 253 GLY A O 1
ATOM 2015 N N . VAL A 1 254 ? 26.812 -2.596 13.516 1 56.03 254 VAL A N 1
ATOM 2016 C CA . VAL A 1 254 ? 28.156 -2.596 14.078 1 56.03 254 VAL A CA 1
ATOM 2017 C C . VAL A 1 254 ? 28.828 -1.25 13.812 1 56.03 254 VAL A C 1
ATOM 2019 O O . VAL A 1 254 ? 29.578 -0.745 14.648 1 56.03 254 VAL A O 1
ATOM 2022 N N . VAL A 1 255 ? 28.391 -0.645 12.664 1 53.72 255 VAL A N 1
ATOM 2023 C CA . VAL A 1 255 ? 29.062 0.588 12.266 1 53.72 255 VAL A CA 1
ATOM 2024 C C . VAL A 1 255 ? 28.406 1.78 12.961 1 53.72 255 VAL A C 1
ATOM 2026 O O . VAL A 1 255 ? 29 2.861 13.031 1 53.72 255 VAL A O 1
ATOM 2029 N N . ASN A 1 256 ? 27.156 1.821 13.234 1 51.12 256 ASN A N 1
ATOM 2030 C CA . ASN A 1 256 ? 26.484 2.986 13.805 1 51.12 256 ASN A CA 1
ATOM 2031 C C . ASN A 1 256 ? 27.172 3.457 15.078 1 51.12 256 ASN A C 1
ATOM 2033 O O . ASN A 1 256 ? 26.625 4.277 15.82 1 51.12 256 ASN A O 1
ATOM 2037 N N . ASP A 1 257 ? 28.281 2.916 15.438 1 45.56 257 ASP A N 1
ATOM 2038 C CA . ASP A 1 257 ? 28.938 3.627 16.531 1 45.56 257 ASP A CA 1
ATOM 2039 C C . ASP A 1 257 ? 29.328 5.043 16.109 1 45.56 257 ASP A C 1
ATOM 2041 O O . ASP A 1 257 ? 29.422 5.336 14.922 1 45.56 257 ASP A O 1
ATOM 2045 N N . ASP A 1 258 ? 29.438 6.113 17.141 1 44.25 258 ASP A N 1
ATOM 2046 C CA . ASP A 1 258 ? 29.75 7.539 17.156 1 44.25 258 ASP A CA 1
ATOM 2047 C C . ASP A 1 258 ? 30.719 7.902 16.047 1 44.25 258 ASP A C 1
ATOM 2049 O O . ASP A 1 258 ? 31.25 9.016 16 1 44.25 258 ASP A O 1
ATOM 2053 N N . SER A 1 259 ? 31.391 7 15.422 1 44.66 259 SER A N 1
ATOM 2054 C CA . SER A 1 259 ? 32.438 7.449 14.484 1 44.66 259 SER A CA 1
ATOM 2055 C C . SER A 1 259 ? 31.812 7.918 13.172 1 44.66 259 SER A C 1
ATOM 2057 O O . SER A 1 259 ? 30.688 7.531 12.828 1 44.66 259 SER A O 1
ATOM 2059 N N . PRO A 1 260 ? 32.406 8.812 12.297 1 45.88 260 PRO A N 1
ATOM 2060 C CA . PRO A 1 260 ? 31.875 9.57 11.156 1 45.88 260 PRO A CA 1
ATOM 2061 C C . PRO A 1 260 ? 31.188 8.672 10.125 1 45.88 260 PRO A C 1
ATOM 2063 O O . PRO A 1 260 ? 31.734 7.625 9.758 1 45.88 260 PRO A O 1
ATOM 2066 N N . ILE A 1 261 ? 29.922 8.711 9.891 1 44.62 261 ILE A N 1
ATOM 2067 C CA . ILE A 1 261 ? 28.859 8.109 9.086 1 44.62 261 ILE A CA 1
ATOM 2068 C C . ILE A 1 261 ? 29.438 7.609 7.766 1 44.62 261 ILE A C 1
ATOM 2070 O O . ILE A 1 261 ? 29.094 6.512 7.309 1 44.62 261 ILE A O 1
ATOM 2074 N N . TRP A 1 262 ? 30.25 8.453 7.18 1 45.44 262 TRP A N 1
ATOM 2075 C CA . TRP A 1 262 ? 30.75 8.219 5.828 1 45.44 262 TRP A CA 1
ATOM 2076 C C . TRP A 1 262 ? 31.688 7.023 5.785 1 45.44 262 TRP A C 1
ATOM 2078 O O . TRP A 1 262 ? 31.688 6.254 4.824 1 45.44 262 TRP A O 1
ATOM 2088 N N . HIS A 1 263 ? 32.562 6.965 6.727 1 50.94 263 HIS A N 1
ATOM 2089 C CA . HIS A 1 263 ? 33.562 5.91 6.648 1 50.94 263 HIS A CA 1
ATOM 2090 C C . HIS A 1 263 ? 32.938 4.531 6.762 1 50.94 263 HIS A C 1
ATOM 2092 O O . HIS A 1 263 ? 33.281 3.619 6.004 1 50.94 263 HIS A O 1
ATOM 2098 N N . ASN A 1 264 ? 32.031 4.449 7.625 1 52.94 264 ASN A N 1
ATOM 2099 C CA . ASN A 1 264 ? 31.391 3.154 7.844 1 52.94 264 ASN A CA 1
ATOM 2100 C C . ASN A 1 264 ? 30.453 2.789 6.699 1 52.94 264 ASN A C 1
ATOM 2102 O O . ASN A 1 264 ? 30.375 1.627 6.297 1 52.94 264 ASN A O 1
ATOM 2106 N N . SER A 1 265 ? 29.953 3.828 6.133 1 54.78 265 SER A N 1
ATOM 2107 C CA . SER A 1 265 ? 29.078 3.572 4.992 1 54.78 265 SER A CA 1
ATOM 2108 C C . SER A 1 265 ? 29.875 3.082 3.787 1 54.78 265 SER A C 1
ATOM 2110 O O . SER A 1 265 ? 29.422 2.193 3.059 1 54.78 265 SER A O 1
ATOM 2112 N N . LEU A 1 266 ? 31.062 3.635 3.742 1 56.03 266 LEU A N 1
ATOM 2113 C CA . LEU A 1 266 ? 31.891 3.238 2.615 1 56.03 266 LEU A CA 1
ATOM 2114 C C . LEU A 1 266 ? 32.406 1.81 2.787 1 56.03 266 LEU A C 1
ATOM 2116 O O . LEU A 1 266 ? 32.438 1.041 1.823 1 56.03 266 LEU A O 1
ATOM 2120 N N . ILE A 1 267 ? 32.812 1.486 4.008 1 58.91 267 ILE A N 1
ATOM 2121 C CA . ILE A 1 267 ? 33.281 0.13 4.273 1 58.91 267 ILE A CA 1
ATOM 2122 C C . ILE A 1 267 ? 32.125 -0.861 4.055 1 58.91 267 ILE A C 1
ATOM 2124 O O . ILE A 1 267 ? 32.312 -1.898 3.414 1 58.91 267 ILE A O 1
ATOM 2128 N N . LEU A 1 268 ? 31.047 -0.426 4.539 1 59.75 268 LEU A N 1
ATOM 2129 C CA . LEU A 1 268 ? 29.906 -1.31 4.387 1 59.75 268 LEU A CA 1
ATOM 2130 C C . LEU A 1 268 ? 29.531 -1.464 2.914 1 59.75 268 LEU A C 1
ATOM 2132 O O . LEU A 1 268 ? 29.234 -2.57 2.457 1 59.75 268 LEU A O 1
ATOM 2136 N N . THR A 1 269 ? 29.562 -0.398 2.34 1 60.5 269 THR A N 1
ATOM 2137 C CA . THR A 1 269 ? 29.281 -0.462 0.911 1 60.5 269 THR A CA 1
ATOM 2138 C C . THR A 1 269 ? 30.312 -1.316 0.191 1 60.5 269 THR A C 1
ATOM 2140 O O . THR A 1 269 ? 29.969 -2.111 -0.687 1 60.5 269 THR A O 1
ATOM 2143 N N . GLY A 1 270 ? 31.547 -1.077 0.677 1 62.22 270 GLY A N 1
ATOM 2144 C CA . GLY A 1 270 ? 32.594 -1.879 0.086 1 62.22 270 GLY A CA 1
ATOM 2145 C C . GLY A 1 270 ? 32.438 -3.365 0.352 1 62.22 270 GLY A C 1
ATOM 2146 O O . GLY A 1 270 ? 32.625 -4.184 -0.554 1 62.22 270 GLY A O 1
ATOM 2147 N N . LEU A 1 271 ? 32.125 -3.688 1.527 1 62.59 271 LEU A N 1
ATOM 2148 C CA . LEU A 1 271 ? 31.938 -5.086 1.898 1 62.59 271 LEU A CA 1
ATOM 2149 C C . LEU A 1 271 ? 30.75 -5.684 1.154 1 62.59 271 LEU A C 1
ATOM 2151 O O . LEU A 1 271 ? 30.812 -6.832 0.708 1 62.59 271 LEU A O 1
ATOM 2155 N N . MET A 1 272 ? 29.766 -4.918 0.982 1 64.69 272 MET A N 1
ATOM 2156 C CA . MET A 1 272 ? 28.594 -5.391 0.254 1 64.69 272 MET A CA 1
ATOM 2157 C C . MET A 1 272 ? 28.922 -5.609 -1.219 1 64.69 272 MET A C 1
ATOM 2159 O O . MET A 1 272 ? 28.469 -6.586 -1.82 1 64.69 272 MET A O 1
ATOM 2163 N N . LEU A 1 273 ? 29.672 -4.715 -1.569 1 64.38 273 LEU A N 1
ATOM 2164 C CA . LEU A 1 273 ? 30.109 -4.863 -2.957 1 64.38 273 LEU A CA 1
ATOM 2165 C C . LEU A 1 273 ? 30.969 -6.105 -3.135 1 64.38 273 LEU A C 1
ATOM 2167 O O . LEU A 1 273 ? 30.828 -6.824 -4.125 1 64.38 273 LEU A O 1
ATOM 2171 N N . LEU A 1 274 ? 31.797 -6.305 -2.143 1 66.38 274 LEU A N 1
ATOM 2172 C CA . LEU A 1 274 ? 32.656 -7.492 -2.197 1 66.38 274 LEU A CA 1
ATOM 2173 C C . LEU A 1 274 ? 31.797 -8.758 -2.123 1 66.38 274 LEU A C 1
ATOM 2175 O O . LEU A 1 274 ? 32.031 -9.703 -2.891 1 66.38 274 LEU A O 1
ATOM 2179 N N . LEU A 1 275 ? 30.906 -8.766 -1.24 1 65.5 275 LEU A N 1
ATOM 2180 C CA . LEU A 1 275 ? 30.047 -9.93 -1.091 1 65.5 275 LEU A CA 1
ATOM 2181 C C . LEU A 1 275 ? 29.234 -10.164 -2.355 1 65.5 275 LEU A C 1
ATOM 2183 O O . LEU A 1 275 ? 29.094 -11.305 -2.812 1 65.5 275 LEU A O 1
ATOM 2187 N N . THR A 1 276 ? 28.766 -9.109 -2.848 1 69.31 276 THR A N 1
ATOM 2188 C CA . THR A 1 276 ? 27.969 -9.203 -4.066 1 69.31 276 THR A CA 1
ATOM 2189 C C . THR A 1 276 ? 28.828 -9.641 -5.242 1 69.31 276 THR A C 1
ATOM 2191 O O . THR A 1 276 ? 28.375 -10.414 -6.094 1 69.31 276 THR A O 1
ATOM 2194 N N . SER A 1 277 ? 30.062 -9.234 -5.16 1 68.81 277 SER A N 1
ATOM 2195 C CA . SER A 1 277 ? 30.969 -9.523 -6.273 1 68.81 277 SER A CA 1
ATOM 2196 C C . SER A 1 277 ? 31.406 -10.984 -6.262 1 68.81 277 SER A C 1
ATOM 2198 O O . SER A 1 277 ? 31.844 -11.516 -7.285 1 68.81 277 SER A O 1
ATOM 2200 N N . VAL A 1 278 ? 31.234 -11.594 -5.102 1 70.31 278 VAL A N 1
ATOM 2201 C CA . VAL A 1 278 ? 31.641 -12.992 -5.02 1 70.31 278 VAL A CA 1
ATOM 2202 C C . VAL A 1 278 ? 30.422 -13.898 -5.176 1 70.31 278 VAL A C 1
ATOM 2204 O O . VAL A 1 278 ? 30.453 -14.867 -5.938 1 70.31 278 VAL A O 1
ATOM 2207 N N . VAL A 1 279 ? 29.406 -13.539 -4.609 1 71.88 279 VAL A N 1
ATOM 2208 C CA . VAL A 1 279 ? 28.266 -14.438 -4.523 1 71.88 279 VAL A CA 1
ATOM 2209 C C . VAL A 1 279 ? 27.453 -14.367 -5.82 1 71.88 279 VAL A C 1
ATOM 2211 O O . VAL A 1 279 ? 27.047 -15.398 -6.363 1 71.88 279 VAL A O 1
ATOM 2214 N N . LEU A 1 280 ? 27.375 -13.25 -6.352 1 74.62 280 LEU A N 1
ATOM 2215 C CA . LEU A 1 280 ? 26.469 -13.078 -7.488 1 74.62 280 LEU A CA 1
ATOM 2216 C C . LEU A 1 280 ? 27.047 -13.734 -8.742 1 74.62 280 LEU A C 1
ATOM 2218 O O . LEU A 1 280 ? 26.328 -14.43 -9.469 1 74.62 280 LEU A O 1
ATOM 2222 N N . PRO A 1 281 ? 28.359 -13.602 -8.938 1 74.12 281 PRO A N 1
ATOM 2223 C CA . PRO A 1 281 ? 28.891 -14.297 -10.109 1 74.12 281 PRO A CA 1
ATOM 2224 C C . PRO A 1 281 ? 28.734 -15.812 -10.023 1 74.12 281 PRO A C 1
ATOM 2226 O O . PRO A 1 281 ? 28.5 -16.469 -11.039 1 74.12 281 PRO A O 1
ATOM 2229 N N . PHE A 1 282 ? 28.875 -16.281 -8.852 1 76.38 282 PHE A N 1
ATOM 2230 C CA . PHE A 1 282 ? 28.688 -17.719 -8.672 1 76.38 282 PHE A CA 1
ATOM 2231 C C . PHE A 1 282 ? 27.25 -18.125 -8.953 1 76.38 282 PHE A C 1
ATOM 2233 O O . PHE A 1 282 ? 27 -19.125 -9.633 1 76.38 282 PHE A O 1
ATOM 2240 N N . VAL A 1 283 ? 26.375 -17.406 -8.57 1 75.44 283 VAL A N 1
ATOM 2241 C CA . VAL A 1 283 ? 24.953 -17.672 -8.789 1 75.44 283 VAL A CA 1
ATOM 2242 C C . VAL A 1 283 ? 24.641 -17.562 -10.281 1 75.44 283 VAL A C 1
ATOM 2244 O O . VAL A 1 283 ? 23.906 -18.391 -10.828 1 75.44 283 VAL A O 1
ATOM 2247 N N . PHE A 1 284 ? 25.312 -16.656 -10.875 1 76.69 284 PHE A N 1
ATOM 2248 C CA . PHE A 1 284 ? 25.078 -16.5 -12.305 1 76.69 284 PHE A CA 1
ATOM 2249 C C . PHE A 1 284 ? 25.688 -17.656 -13.086 1 76.69 284 PHE A C 1
ATOM 2251 O O . PHE A 1 284 ? 25.109 -18.125 -14.062 1 76.69 284 PHE A O 1
ATOM 2258 N N . TYR A 1 285 ? 26.781 -18.016 -12.562 1 78.69 285 TYR A N 1
ATOM 2259 C CA . TYR A 1 285 ? 27.438 -19.156 -13.195 1 78.69 285 TYR A CA 1
ATOM 2260 C C . TYR A 1 285 ? 26.531 -20.391 -13.125 1 78.69 285 TYR A C 1
ATOM 2262 O O . TYR A 1 285 ? 26.344 -21.094 -14.125 1 78.69 285 TYR A O 1
ATOM 2270 N N . LEU A 1 286 ? 25.984 -20.625 -12.031 1 77.56 286 LEU A N 1
ATOM 2271 C CA . LEU A 1 286 ? 25.094 -21.766 -11.844 1 77.56 286 LEU A CA 1
ATOM 2272 C C . LEU A 1 286 ? 23.797 -21.578 -12.648 1 77.56 286 LEU A C 1
ATOM 2274 O O . LEU A 1 286 ? 23.312 -22.531 -13.258 1 77.56 286 LEU A O 1
ATOM 2278 N N . GLY A 1 287 ? 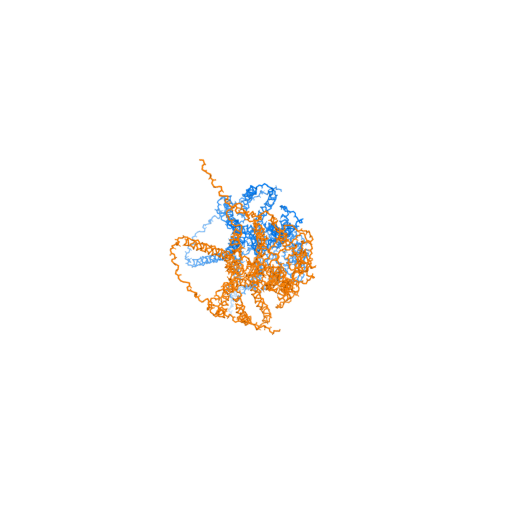23.344 -20.422 -12.664 1 77.62 287 GLY A N 1
ATOM 2279 C CA . GLY A 1 287 ? 22.125 -20.109 -13.383 1 77.62 287 GLY A CA 1
ATOM 2280 C C . GLY A 1 287 ? 22.234 -20.344 -14.875 1 77.62 287 GLY A C 1
ATOM 2281 O O . GLY A 1 287 ? 21.312 -20.875 -15.5 1 77.62 287 GLY A O 1
ATOM 2282 N N . MET A 1 288 ? 23.359 -20.031 -15.383 1 78.06 288 MET A N 1
ATOM 2283 C CA . MET A 1 288 ? 23.578 -20.219 -16.812 1 78.06 288 MET A CA 1
ATOM 2284 C C . MET A 1 288 ? 23.547 -21.703 -17.188 1 78.06 288 MET A C 1
ATOM 2286 O O . MET A 1 288 ? 23.016 -22.078 -18.234 1 78.06 288 MET A O 1
ATOM 2290 N N . GLY A 1 289 ? 24.016 -22.469 -16.297 1 75.69 289 GLY A N 1
ATOM 2291 C CA . GLY A 1 289 ? 23.953 -23.906 -16.531 1 75.69 289 GLY A CA 1
ATOM 2292 C C . GLY A 1 289 ? 22.531 -24.438 -16.5 1 75.69 289 GLY A C 1
ATOM 2293 O O . GLY A 1 289 ? 22.172 -25.297 -17.312 1 75.69 289 GLY A O 1
ATOM 2294 N N . ILE A 1 290 ? 21.766 -23.859 -15.789 1 79.56 290 ILE A N 1
ATOM 2295 C CA . ILE A 1 290 ? 20.391 -24.312 -15.617 1 79.56 290 ILE A CA 1
ATOM 2296 C C . ILE A 1 290 ? 19.531 -23.797 -16.781 1 79.56 290 ILE A C 1
ATOM 2298 O O . ILE A 1 290 ? 18.656 -24.516 -17.266 1 79.56 290 ILE A O 1
ATOM 2302 N N . VAL A 1 291 ? 19.844 -22.672 -17.25 1 76.75 291 VAL A N 1
ATOM 2303 C CA . VAL A 1 291 ? 19.047 -22.047 -18.297 1 76.75 291 VAL A CA 1
ATOM 2304 C C . VAL A 1 291 ? 19.219 -22.812 -19.609 1 76.75 291 VAL A C 1
ATOM 2306 O O . VAL A 1 291 ? 18.312 -22.859 -20.438 1 76.75 291 VAL A O 1
ATOM 2309 N N . ALA A 1 292 ? 20.297 -23.406 -19.766 1 72.12 292 ALA A N 1
ATOM 2310 C CA . ALA A 1 292 ? 20.531 -24.188 -20.984 1 72.12 292 ALA A CA 1
ATOM 2311 C C . ALA A 1 292 ? 19.484 -25.281 -21.141 1 72.12 292 ALA A C 1
ATOM 2313 O O . ALA A 1 292 ? 19.031 -25.547 -22.25 1 72.12 292 ALA A O 1
ATOM 2314 N N . ASP A 1 293 ? 19.031 -25.781 -20.078 1 70.31 293 ASP A N 1
ATOM 2315 C CA . ASP A 1 293 ? 18.031 -26.828 -20.094 1 70.31 293 ASP A CA 1
ATOM 2316 C C . ASP A 1 293 ? 16.641 -26.266 -20.375 1 70.31 293 ASP A C 1
ATOM 2318 O O . ASP A 1 293 ? 15.789 -26.938 -20.953 1 70.31 293 ASP A O 1
ATOM 2322 N N . LEU A 1 294 ? 16.438 -25.016 -20.031 1 75.19 294 LEU A N 1
ATOM 2323 C CA . LEU A 1 294 ? 15.133 -24.391 -20.172 1 75.19 294 LEU A CA 1
ATOM 2324 C C . LEU A 1 294 ? 14.898 -23.969 -21.625 1 75.19 294 LEU A C 1
ATOM 2326 O O . LEU A 1 294 ? 13.758 -23.828 -22.062 1 75.19 294 LEU A O 1
ATOM 2330 N N . GLU A 1 295 ? 15.93 -23.844 -22.312 1 71.62 295 GLU A N 1
ATOM 2331 C CA . GLU A 1 295 ? 15.828 -23.344 -23.688 1 71.62 295 GLU A CA 1
ATOM 2332 C C . GLU A 1 295 ? 15.227 -24.406 -24.609 1 71.62 295 GLU A C 1
ATOM 2334 O O . GLU A 1 295 ? 14.672 -24.078 -25.656 1 71.62 295 GLU A O 1
ATOM 2339 N N . GLU A 1 296 ? 15.234 -25.562 -24.188 1 71.62 296 GLU A N 1
ATOM 2340 C CA . GLU A 1 296 ? 14.719 -26.641 -25.031 1 71.62 296 GLU A CA 1
ATOM 2341 C C . GLU A 1 296 ? 13.203 -26.734 -24.938 1 71.62 296 GLU A C 1
ATOM 2343 O O . GLU A 1 296 ? 12.547 -27.219 -25.859 1 71.62 296 GLU A O 1
ATOM 2348 N N . MET A 1 297 ? 12.641 -26.188 -23.984 1 77.88 297 MET A N 1
ATOM 2349 C CA . MET A 1 297 ? 11.227 -26.391 -23.688 1 77.88 297 MET A CA 1
ATOM 2350 C C . MET A 1 297 ? 10.344 -25.656 -24.688 1 77.88 297 MET A C 1
ATOM 2352 O O . MET A 1 297 ? 9.391 -26.219 -25.219 1 77.88 297 MET A O 1
ATOM 2356 N N . PRO A 1 298 ? 10.719 -24.375 -24.984 1 73.88 298 PRO A N 1
ATOM 2357 C CA . PRO A 1 298 ? 9.875 -23.672 -25.969 1 73.88 298 PRO A CA 1
ATOM 2358 C C . PRO A 1 298 ? 9.875 -24.359 -27.328 1 73.88 298 PRO A C 1
ATOM 2360 O O . PRO A 1 298 ? 8.844 -24.406 -28 1 73.88 298 PRO A O 1
ATOM 2363 N N . ARG A 1 299 ? 10.945 -24.938 -27.656 1 72.19 299 ARG A N 1
ATOM 2364 C CA . ARG A 1 299 ? 11.031 -25.641 -28.938 1 72.19 299 ARG A CA 1
ATOM 2365 C C . ARG A 1 299 ? 10.188 -26.906 -28.922 1 72.19 299 ARG A C 1
ATOM 2367 O O . ARG A 1 299 ? 9.5 -27.219 -29.891 1 72.19 299 ARG A O 1
ATOM 2374 N N . GLN A 1 300 ? 10.242 -27.547 -27.859 1 77.88 300 GLN A N 1
ATOM 2375 C CA . GLN A 1 300 ? 9.438 -28.75 -27.703 1 77.88 300 GLN A CA 1
ATOM 2376 C C . GLN A 1 300 ? 7.949 -28.438 -27.766 1 77.88 300 GLN A C 1
ATOM 2378 O O . GLN A 1 300 ? 7.18 -29.172 -28.391 1 77.88 300 GLN A O 1
ATOM 2383 N N . LEU A 1 301 ? 7.57 -27.328 -27.25 1 82.56 301 LEU A N 1
ATOM 2384 C CA . LEU A 1 301 ? 6.164 -26.953 -27.203 1 82.56 301 LEU A CA 1
ATOM 2385 C C . LEU A 1 301 ? 5.676 -26.469 -28.562 1 82.56 301 LEU A C 1
ATOM 2387 O O . LEU A 1 301 ? 4.523 -26.703 -28.938 1 82.56 301 LEU A O 1
ATOM 2391 N N . ALA A 1 302 ? 6.617 -25.828 -29.266 1 79.12 302 ALA A N 1
ATOM 2392 C CA . ALA A 1 302 ? 6.273 -25.391 -30.609 1 79.12 302 ALA A CA 1
ATOM 2393 C C . ALA A 1 302 ? 5.977 -26.578 -31.516 1 79.12 302 ALA A C 1
ATOM 2395 O O . ALA A 1 302 ? 5.141 -26.484 -32.406 1 79.12 302 ALA A O 1
ATOM 2396 N N . GLY A 1 303 ? 6.609 -27.672 -31.281 1 83.06 303 GLY A N 1
ATOM 2397 C CA . GLY A 1 303 ? 6.426 -28.875 -32.094 1 83.06 303 GLY A CA 1
ATOM 2398 C C . GLY A 1 303 ? 5.594 -29.938 -31.391 1 83.06 303 GLY A C 1
ATOM 2399 O O . GLY A 1 303 ? 5.664 -31.109 -31.75 1 83.06 303 GLY A O 1
ATOM 2400 N N . PHE A 1 304 ? 4.797 -29.484 -30.453 1 90.56 304 PHE A N 1
ATOM 2401 C CA . PHE A 1 304 ? 4.043 -30.453 -29.672 1 90.56 304 PHE A CA 1
ATOM 2402 C C . PHE A 1 304 ? 3.072 -31.234 -30.547 1 90.56 304 PHE A C 1
ATOM 2404 O O . PHE A 1 304 ? 2.312 -30.641 -31.312 1 90.56 304 PHE A O 1
ATOM 2411 N N . ASN A 1 305 ? 3.139 -32.5 -30.438 1 91.88 305 ASN A N 1
ATOM 2412 C CA . ASN A 1 305 ? 2.252 -33.438 -31.125 1 91.88 305 ASN A CA 1
ATOM 2413 C C . ASN A 1 305 ? 1.82 -34.562 -30.203 1 91.88 305 ASN A C 1
ATOM 2415 O O . ASN A 1 305 ? 2.639 -35.406 -29.828 1 91.88 305 ASN A O 1
ATOM 2419 N N . ALA A 1 306 ? 0.529 -34.625 -29.984 1 92.38 306 ALA A N 1
ATOM 2420 C CA . ALA A 1 306 ? -0.011 -35.594 -29.047 1 92.38 306 ALA A CA 1
ATOM 2421 C C . ALA A 1 306 ? 0.216 -37.031 -29.547 1 92.38 306 ALA A C 1
ATOM 2423 O O . ALA A 1 306 ? 0.306 -37.969 -28.75 1 92.38 306 ALA A O 1
ATOM 2424 N N . LYS A 1 307 ? 0.381 -37.188 -30.844 1 90.25 307 LYS A N 1
ATOM 2425 C CA . LYS A 1 307 ? 0.571 -38.5 -31.422 1 90.25 307 LYS A CA 1
ATOM 2426 C C . LYS A 1 307 ? 1.948 -39.062 -31.078 1 90.25 307 LYS A C 1
ATOM 2428 O O . LYS A 1 307 ? 2.141 -40.281 -31.078 1 90.25 307 LYS A O 1
ATOM 2433 N N . GLU A 1 308 ? 2.834 -38.188 -30.828 1 90.44 308 GLU A N 1
ATOM 2434 C CA . GLU A 1 308 ? 4.219 -38.594 -30.594 1 90.44 308 GLU A CA 1
ATOM 2435 C C . GLU A 1 308 ? 4.492 -38.781 -29.109 1 90.44 308 GLU A C 1
ATOM 2437 O O . GLU A 1 308 ? 5.602 -39.156 -28.719 1 90.44 308 GLU A O 1
ATOM 2442 N N . ALA A 1 309 ? 3.469 -38.656 -28.281 1 92.44 309 ALA A N 1
ATOM 2443 C CA . ALA A 1 309 ? 3.664 -38.812 -26.844 1 92.44 309 ALA A CA 1
ATOM 2444 C C . ALA A 1 309 ? 4.07 -40.25 -26.5 1 92.44 309 ALA A C 1
ATOM 2446 O O . ALA A 1 309 ? 3.547 -41.188 -27.078 1 92.44 309 ALA A O 1
ATOM 2447 N N . GLU A 1 310 ? 4.996 -40.281 -25.594 1 90.88 310 GLU A N 1
ATOM 2448 C CA . GLU A 1 310 ? 5.531 -41.594 -25.203 1 90.88 310 GLU A CA 1
ATOM 2449 C C . GLU A 1 310 ? 4.613 -42.281 -24.203 1 90.88 310 GLU A C 1
ATOM 2451 O O . GLU A 1 310 ? 4.18 -41.656 -23.219 1 90.88 310 GLU A O 1
ATOM 2456 N N . CYS A 1 311 ? 4.289 -43.406 -24.516 1 89.5 311 CYS A N 1
ATOM 2457 C CA . CYS A 1 311 ? 3.52 -44.25 -23.625 1 89.5 311 CYS A CA 1
ATOM 2458 C C . CYS A 1 311 ? 4.434 -45.219 -22.859 1 89.5 311 CYS A C 1
ATOM 2460 O O . CYS A 1 311 ? 5.27 -45.906 -23.453 1 89.5 311 CYS A O 1
ATOM 2462 N N . PHE A 1 312 ? 4.242 -45.25 -21.609 1 84.88 312 PHE A N 1
ATOM 2463 C CA . PHE A 1 312 ? 5.121 -46.062 -20.766 1 84.88 312 PHE A CA 1
ATOM 2464 C C . PHE A 1 312 ? 5.098 -47.531 -21.188 1 84.88 312 PHE A C 1
ATOM 2466 O O . PHE A 1 312 ? 6.148 -48.156 -21.312 1 84.88 312 PHE A O 1
ATOM 2473 N N . CYS A 1 313 ? 3.945 -48.062 -21.453 1 84.31 313 CYS A N 1
ATOM 2474 C CA . CYS A 1 313 ? 3.824 -49.438 -21.844 1 84.31 313 CYS A CA 1
ATOM 2475 C C . CYS A 1 313 ? 4.48 -49.688 -23.203 1 84.31 313 CYS A C 1
ATOM 2477 O O . CYS A 1 313 ? 5.141 -50.719 -23.391 1 84.31 313 CYS A O 1
ATOM 2479 N N . CYS A 1 314 ? 4.309 -48.719 -24.109 1 86.19 314 CYS A N 1
ATOM 2480 C CA . CYS A 1 314 ? 4.883 -48.875 -25.438 1 86.19 314 CYS A CA 1
ATOM 2481 C C . CYS A 1 314 ? 6.402 -48.812 -25.391 1 86.19 314 CYS A C 1
ATOM 2483 O O . CYS A 1 314 ? 7.09 -49.562 -26.078 1 86.19 314 CYS A O 1
ATOM 2485 N N . SER A 1 315 ? 6.887 -47.969 -24.578 1 84.62 315 SER A N 1
ATOM 2486 C CA . SER A 1 315 ? 8.328 -47.75 -24.469 1 84.62 315 SER A CA 1
ATOM 2487 C C . SER A 1 315 ? 9 -48.969 -23.812 1 84.62 315 SER A C 1
ATOM 2489 O O . SER A 1 315 ? 10.203 -49.156 -23.969 1 84.62 315 SER A O 1
ATOM 2491 N N . ASN A 1 316 ? 8.211 -49.719 -23.141 1 85.31 316 ASN A N 1
ATOM 2492 C CA . ASN A 1 316 ? 8.758 -50.875 -22.438 1 85.31 316 ASN A CA 1
ATOM 2493 C C . ASN A 1 316 ? 8.25 -52.188 -23.047 1 85.31 316 ASN A C 1
ATOM 2495 O O . ASN A 1 316 ? 8.195 -53.219 -22.359 1 85.31 316 ASN A O 1
ATOM 2499 N N . GLY A 1 317 ? 7.871 -52.125 -24.203 1 85 317 GLY A N 1
ATOM 2500 C CA . GLY A 1 317 ? 7.453 -53.312 -24.922 1 85 317 GLY A CA 1
ATOM 2501 C C . GLY A 1 317 ? 6.23 -54 -24.328 1 85 317 GLY A C 1
ATOM 2502 O O . GLY A 1 317 ? 6.117 -55.219 -24.328 1 85 317 GLY A O 1
ATOM 2503 N N . HIS A 1 318 ? 5.445 -53.219 -23.609 1 88.5 318 HIS A N 1
ATOM 2504 C CA . HIS A 1 318 ? 4.207 -53.656 -22.984 1 88.5 318 HIS A CA 1
ATOM 2505 C C . HIS A 1 318 ? 4.477 -54.688 -21.906 1 88.5 318 HIS A C 1
ATOM 2507 O O . HIS A 1 318 ? 3.701 -55.625 -21.734 1 88.5 318 HIS A O 1
ATOM 2513 N N . ARG A 1 319 ? 5.645 -54.531 -21.422 1 85.38 319 ARG A N 1
ATOM 2514 C CA . ARG A 1 319 ? 6.023 -55.375 -20.281 1 85.38 319 ARG A CA 1
ATOM 2515 C C . ARG A 1 319 ? 6.508 -54.531 -19.109 1 85.38 319 ARG A C 1
ATOM 2517 O O . ARG A 1 319 ? 7.203 -53.531 -19.312 1 85.38 319 ARG A O 1
ATOM 2524 N N . HIS A 1 320 ? 6.066 -54.938 -17.938 1 78.31 320 HIS A N 1
ATOM 2525 C CA . HIS A 1 320 ? 6.488 -54.219 -16.734 1 78.31 320 HIS A CA 1
ATOM 2526 C C . HIS A 1 320 ? 7.988 -54.375 -16.5 1 78.31 320 HIS A C 1
ATOM 2528 O O . HIS A 1 320 ? 8.516 -55.469 -16.547 1 78.31 320 HIS A O 1
ATOM 2534 N N . PRO A 1 321 ? 8.633 -53.344 -16.344 1 75.38 321 PRO A N 1
ATOM 2535 C CA . PRO A 1 321 ? 10.094 -53.406 -16.219 1 75.38 321 PRO A CA 1
ATOM 2536 C C . PRO A 1 321 ? 10.555 -54.219 -15.016 1 75.38 321 PRO A C 1
ATOM 2538 O O . PRO A 1 321 ? 11.641 -54.812 -15.039 1 75.38 321 PRO A O 1
ATOM 2541 N N . HIS A 1 322 ? 9.812 -54.344 -14.023 1 72.69 322 HIS A N 1
ATOM 2542 C CA . HIS A 1 322 ? 10.273 -55 -12.805 1 72.69 322 HIS A CA 1
ATOM 2543 C C . HIS A 1 322 ? 9.875 -56.469 -12.781 1 72.69 322 HIS A C 1
ATOM 2545 O O . HIS A 1 322 ? 10.695 -57.344 -12.477 1 72.69 322 HIS A O 1
ATOM 2551 N N . ASP A 1 323 ? 8.594 -56.719 -13.133 1 72.25 323 ASP A N 1
ATOM 2552 C CA . ASP A 1 323 ? 8.125 -58.094 -12.953 1 72.25 323 ASP A CA 1
ATOM 2553 C C . ASP A 1 323 ? 7.84 -58.75 -14.305 1 72.25 323 ASP A C 1
ATOM 2555 O O . ASP A 1 323 ? 7.527 -59.938 -14.367 1 72.25 323 ASP A O 1
ATOM 2559 N N . GLY A 1 324 ? 7.961 -58 -15.336 1 76.44 324 GLY A N 1
ATOM 2560 C CA . GLY A 1 324 ? 7.809 -58.531 -16.672 1 76.44 324 GLY A CA 1
ATOM 2561 C C . GLY A 1 324 ? 6.367 -58.844 -17.047 1 76.44 324 GLY A C 1
ATOM 2562 O O . GLY A 1 324 ? 6.094 -59.375 -18.109 1 76.44 324 GLY A O 1
ATOM 2563 N N . SER A 1 325 ? 5.547 -58.469 -16.203 1 79.69 325 SER A N 1
ATOM 2564 C CA . SER A 1 325 ? 4.141 -58.75 -16.484 1 79.69 325 SER A CA 1
ATOM 2565 C C . SER A 1 325 ? 3.629 -57.906 -17.656 1 79.69 325 SER A C 1
ATOM 2567 O O . SER A 1 325 ? 4.203 -56.875 -17.984 1 79.69 325 SER A O 1
ATOM 2569 N N . LYS A 1 326 ? 2.684 -58.5 -18.344 1 81.25 326 LYS A N 1
ATOM 2570 C CA . LYS A 1 326 ? 2.09 -57.812 -19.484 1 81.25 326 LYS A CA 1
ATOM 2571 C C . LYS A 1 326 ? 1.345 -56.531 -19.047 1 81.25 326 LYS A C 1
ATOM 2573 O O . LYS A 1 326 ? 0.641 -56.562 -18.031 1 81.25 326 LYS A O 1
ATOM 2578 N N . LEU A 1 327 ? 1.626 -55.469 -19.75 1 78.31 327 LEU A N 1
ATOM 2579 C CA . LEU A 1 327 ? 0.965 -54.188 -19.484 1 78.31 327 LEU A CA 1
ATOM 2580 C C . LEU A 1 327 ? -0.011 -53.844 -20.609 1 78.31 327 LEU A C 1
ATOM 2582 O O . LEU A 1 327 ? 0.348 -53.875 -21.781 1 78.31 327 LEU A O 1
ATOM 2586 N N . PRO A 1 328 ? -1.241 -53.688 -20.203 1 78 328 PRO A N 1
ATOM 2587 C CA . PRO A 1 328 ? -2.135 -53.188 -21.25 1 78 328 PRO A CA 1
ATOM 2588 C C . PRO A 1 328 ? -1.702 -51.812 -21.781 1 78 328 PRO A C 1
ATOM 2590 O O . PRO A 1 328 ? -1.072 -51.031 -21.062 1 78 328 PRO A O 1
ATOM 2593 N N . CYS A 1 329 ? -1.944 -51.594 -23.047 1 84.38 329 CYS A N 1
ATOM 2594 C CA . CYS A 1 329 ? -1.517 -50.344 -23.656 1 84.38 329 CYS A CA 1
ATOM 2595 C C . CYS A 1 329 ? -2.432 -49.188 -23.25 1 84.38 329 CYS A C 1
ATOM 2597 O O . CYS A 1 329 ? -3.635 -49.219 -23.5 1 84.38 329 CYS A O 1
ATOM 2599 N N . ASP A 1 330 ? -1.928 -48.219 -22.719 1 86.81 330 ASP A N 1
ATOM 2600 C CA . ASP A 1 330 ? -2.66 -47.062 -22.25 1 86.81 330 ASP A CA 1
ATOM 2601 C C . ASP A 1 330 ? -2.975 -46.094 -23.391 1 86.81 330 ASP A C 1
ATOM 2603 O O . ASP A 1 330 ? -3.867 -45.25 -23.281 1 86.81 330 ASP A O 1
ATOM 2607 N N . ARG A 1 331 ? -2.303 -46.156 -24.484 1 88.75 331 ARG A N 1
ATOM 2608 C CA . ARG A 1 331 ? -2.4 -45.188 -25.578 1 88.75 331 ARG A CA 1
ATOM 2609 C C . ARG A 1 331 ? -3.814 -45.156 -26.141 1 88.75 331 ARG A C 1
ATOM 2611 O O . ARG A 1 331 ? -4.375 -44.094 -26.359 1 88.75 331 ARG A O 1
ATOM 2618 N N . LEU A 1 332 ? -4.344 -46.344 -26.344 1 85.62 332 LEU A N 1
ATOM 2619 C CA . LEU A 1 332 ? -5.68 -46.438 -26.938 1 85.62 332 LEU A CA 1
ATOM 2620 C C . LEU A 1 332 ? -6.715 -45.812 -26 1 85.62 332 LEU A C 1
ATOM 2622 O O . LEU A 1 332 ? -7.625 -45.125 -26.453 1 85.62 332 LEU A O 1
ATOM 2626 N N . LEU A 1 333 ? -6.512 -46.094 -24.797 1 86.81 333 LEU A N 1
ATOM 2627 C CA . LEU A 1 333 ? -7.418 -45.562 -23.797 1 86.81 333 LEU A CA 1
ATOM 2628 C C . LEU A 1 333 ? -7.395 -44.031 -23.812 1 86.81 333 LEU A C 1
ATOM 2630 O O . LEU A 1 333 ? -8.445 -43.375 -23.828 1 86.81 333 LEU A O 1
ATOM 2634 N N . VAL A 1 334 ? -6.227 -43.469 -23.828 1 90.25 334 VAL A N 1
ATOM 2635 C CA . VAL A 1 334 ? -6.047 -42 -23.812 1 90.25 334 VAL A CA 1
ATOM 2636 C C . VAL A 1 334 ? -6.559 -41.406 -25.125 1 90.25 334 VAL A C 1
ATOM 2638 O O . VAL A 1 334 ? -7.285 -40.406 -25.109 1 90.25 334 VAL A O 1
ATOM 2641 N N . TYR A 1 335 ? -6.32 -42.031 -26.172 1 89.75 335 TYR A N 1
ATOM 2642 C CA . TYR A 1 335 ? -6.727 -41.531 -27.484 1 89.75 335 TYR A CA 1
ATOM 2643 C C . TYR A 1 335 ? -8.242 -41.531 -27.625 1 89.75 335 TYR A C 1
ATOM 2645 O O . TYR A 1 335 ? -8.828 -40.594 -28.172 1 89.75 335 TYR A O 1
ATOM 2653 N N . ASN A 1 336 ? -8.859 -42.562 -27.094 1 87.88 336 ASN A N 1
ATOM 2654 C CA . ASN A 1 336 ? -10.312 -42.625 -27.141 1 87.88 336 ASN A CA 1
ATOM 2655 C C . ASN A 1 336 ? -10.961 -41.531 -26.328 1 87.88 336 ASN A C 1
ATOM 2657 O O . ASN A 1 336 ? -11.961 -40.938 -26.734 1 87.88 336 ASN A O 1
ATOM 2661 N N . THR A 1 337 ? -10.336 -41.312 -25.25 1 88.69 337 THR A N 1
ATOM 2662 C CA . THR A 1 337 ? -10.844 -40.25 -24.406 1 88.69 337 THR A CA 1
ATOM 2663 C C . THR A 1 337 ? -10.695 -38.875 -25.094 1 88.69 337 THR A C 1
ATOM 2665 O O . THR A 1 337 ? -11.617 -38.062 -25.094 1 88.69 337 THR A O 1
ATOM 2668 N N . LEU A 1 338 ? -9.578 -38.656 -25.719 1 90.25 338 LEU A N 1
ATOM 2669 C CA . LEU A 1 338 ? -9.344 -37.406 -26.422 1 90.25 338 LEU A CA 1
ATOM 2670 C C . LEU A 1 338 ? -10.273 -37.281 -27.625 1 90.25 338 LEU A C 1
ATOM 2672 O O . LEU A 1 338 ? -10.695 -36.156 -27.969 1 90.25 338 LEU A O 1
ATOM 2676 N N . LYS A 1 339 ? -10.602 -38.375 -28.203 1 89.5 339 LYS A N 1
ATOM 2677 C CA . LYS A 1 339 ? -11.539 -38.375 -29.328 1 89.5 339 LYS A CA 1
ATOM 2678 C C . LYS A 1 339 ? -12.93 -37.906 -28.875 1 89.5 339 LYS A C 1
ATOM 2680 O O . LYS A 1 339 ? -13.594 -37.156 -29.578 1 89.5 339 LYS A O 1
ATOM 2685 N N . GLN A 1 340 ? -13.258 -38.344 -27.766 1 86.69 340 GLN A N 1
ATOM 2686 C CA . GLN A 1 340 ? -14.555 -37.938 -27.219 1 86.69 340 GLN A CA 1
ATOM 2687 C C . GLN A 1 340 ? -14.594 -36.438 -26.922 1 86.69 340 GLN A C 1
ATOM 2689 O O . GLN A 1 340 ? -15.625 -35.812 -27.109 1 86.69 340 GLN A O 1
ATOM 2694 N N . TRP A 1 341 ? -13.555 -35.969 -26.531 1 87.94 341 TRP A N 1
ATOM 2695 C CA . TRP A 1 341 ? -13.531 -34.562 -26.062 1 87.94 341 TRP A CA 1
ATOM 2696 C C . TRP A 1 341 ? -13.211 -33.625 -27.188 1 87.94 341 TRP A C 1
ATOM 2698 O O . TRP A 1 341 ? -13.719 -32.5 -27.219 1 87.94 341 TRP A O 1
ATOM 2708 N N . TYR A 1 342 ? -12.414 -34 -28.047 1 89.44 342 TYR A N 1
ATOM 2709 C CA . TYR A 1 342 ? -11.914 -33.094 -29.062 1 89.44 342 TYR A CA 1
ATOM 2710 C C . TYR A 1 342 ? -12.344 -33.531 -30.453 1 89.44 342 TYR A C 1
ATOM 2712 O O . TYR A 1 342 ? -11.977 -32.906 -31.453 1 89.44 342 TYR A O 1
ATOM 2720 N N . GLY A 1 343 ? -13.18 -34.594 -30.375 1 82.19 343 GLY A N 1
ATOM 2721 C CA . GLY A 1 343 ? -13.656 -35.094 -31.656 1 82.19 343 GLY A CA 1
ATOM 2722 C C . GLY A 1 343 ? -14.852 -34.344 -32.188 1 82.19 343 GLY A C 1
ATOM 2723 O O . GLY A 1 343 ? -15.789 -34.031 -31.438 1 82.19 343 GLY A O 1
ATOM 2724 N N . GLN A 1 344 ? -14.727 -33.438 -33.094 1 72.31 344 GLN A N 1
ATOM 2725 C CA . GLN A 1 344 ? -15.859 -32.844 -33.812 1 72.31 344 GLN A CA 1
ATOM 2726 C C . GLN A 1 344 ? -16.078 -33.531 -35.156 1 72.31 344 GLN A C 1
ATOM 2728 O O . GLN A 1 344 ? -15.156 -34.125 -35.719 1 72.31 344 GLN A O 1
ATOM 2733 N N . GLU A 1 345 ? -17.609 -33.5 -35.406 1 61.31 345 GLU A N 1
ATOM 2734 C CA . GLU A 1 345 ? -18 -33.969 -36.75 1 61.31 345 GLU A CA 1
ATOM 2735 C C . GLU A 1 345 ? -17.297 -33.188 -37.844 1 61.31 345 GLU A C 1
ATOM 2737 O O . GLU A 1 345 ? -17.406 -31.969 -37.906 1 61.31 345 GLU A O 1
ATOM 2742 N N . GLY A 1 346 ? -16.172 -33.844 -38.5 1 59.12 346 GLY A N 1
ATOM 2743 C CA . GLY A 1 346 ? -15.469 -33.281 -39.625 1 59.12 346 GLY A CA 1
ATOM 2744 C C . GLY A 1 346 ? -14.094 -33.875 -39.844 1 59.12 346 GLY A C 1
ATOM 2745 O O . GLY A 1 346 ? -13.727 -34.844 -39.156 1 59.12 346 GLY A O 1
ATOM 2746 N N . GLU A 1 347 ? -13.281 -33.25 -40.781 1 61.53 347 GLU A N 1
ATOM 2747 C CA . GLU A 1 347 ? -12.086 -33.75 -41.469 1 61.53 347 GLU A CA 1
ATOM 2748 C C . GLU A 1 347 ? -10.867 -33.656 -40.562 1 61.53 347 GLU A C 1
ATOM 2750 O O . GLU A 1 347 ? -9.867 -34.344 -40.781 1 61.53 347 GLU A O 1
ATOM 2755 N N . VAL A 1 348 ? -10.812 -32.844 -39.406 1 68 348 VAL A N 1
ATOM 2756 C CA . VAL A 1 348 ? -9.523 -32.688 -38.75 1 68 348 VAL A CA 1
ATOM 2757 C C . VAL A 1 348 ? -9.391 -33.75 -37.656 1 68 348 VAL A C 1
ATOM 2759 O O . VAL A 1 348 ? -10.328 -33.969 -36.875 1 68 348 VAL A O 1
ATOM 2762 N N . ASP A 1 349 ? -8.188 -34.375 -37.625 1 85.81 349 ASP A N 1
ATOM 2763 C CA . ASP A 1 349 ? -7.77 -35.375 -36.625 1 85.81 349 ASP A CA 1
ATOM 2764 C C . ASP A 1 349 ? -7.848 -34.781 -35.219 1 85.81 349 ASP A C 1
ATOM 2766 O O . ASP A 1 349 ? -7.371 -33.688 -34.969 1 85.81 349 ASP A O 1
ATOM 2770 N N . HIS A 1 350 ? -8.734 -35.406 -34.312 1 89.19 350 HIS A N 1
ATOM 2771 C CA . HIS A 1 350 ? -8.961 -34.938 -32.969 1 89.19 350 HIS A CA 1
ATOM 2772 C C . HIS A 1 350 ? -7.641 -34.688 -32.25 1 89.19 350 HIS A C 1
ATOM 2774 O O . HIS A 1 350 ? -7.531 -33.75 -31.453 1 89.19 350 HIS A O 1
ATOM 2780 N N . LEU A 1 351 ? -6.641 -35.469 -32.5 1 91.62 351 LEU A N 1
ATOM 2781 C CA . LEU A 1 351 ? -5.34 -35.312 -31.859 1 91.62 351 LEU A CA 1
ATOM 2782 C C . LEU A 1 351 ? -4.633 -34.062 -32.375 1 91.62 351 LEU A C 1
ATOM 2784 O O . LEU A 1 351 ? -3.963 -33.344 -31.594 1 91.62 351 LEU A O 1
ATOM 2788 N N . GLU A 1 352 ? -4.785 -33.781 -33.594 1 91.56 352 GLU A N 1
ATOM 2789 C CA . GLU A 1 352 ? -4.184 -32.562 -34.125 1 91.56 352 GLU A CA 1
ATOM 2790 C C . GLU A 1 352 ? -4.895 -31.312 -33.625 1 91.56 352 GLU A C 1
ATOM 2792 O O . GLU A 1 352 ? -4.258 -30.281 -33.406 1 91.56 352 GLU A O 1
ATOM 2797 N N . ARG A 1 353 ? -6.102 -31.422 -33.469 1 90.75 353 ARG A N 1
ATOM 2798 C CA . ARG A 1 353 ? -6.844 -30.297 -32.906 1 90.75 353 ARG A CA 1
ATOM 2799 C C . ARG A 1 353 ? -6.352 -29.953 -31.516 1 90.75 353 ARG A C 1
ATOM 2801 O O . ARG A 1 353 ? -6.117 -28.781 -31.188 1 90.75 353 ARG A O 1
ATOM 2808 N N . PHE A 1 354 ? -6.262 -30.969 -30.766 1 92 354 PHE A N 1
ATOM 2809 C CA . PHE A 1 354 ? -5.75 -30.766 -29.422 1 92 354 PHE A CA 1
ATOM 2810 C C . PHE A 1 354 ? -4.324 -30.219 -29.453 1 92 354 PHE A C 1
ATOM 2812 O O . PHE A 1 354 ? -3.996 -29.266 -28.75 1 92 354 PHE A O 1
ATOM 2819 N N . SER A 1 355 ? -3.508 -30.812 -30.266 1 92.94 355 SER A N 1
ATOM 2820 C CA . SER A 1 355 ? -2.117 -30.391 -30.391 1 92.94 355 SER A CA 1
ATOM 2821 C C . SER A 1 355 ? -2.021 -28.922 -30.797 1 92.94 355 SER A C 1
ATOM 2823 O O . SER A 1 355 ? -1.189 -28.172 -30.266 1 92.94 355 SER A O 1
ATOM 2825 N N . ARG A 1 356 ? -2.84 -28.516 -31.641 1 88.69 356 ARG A N 1
ATOM 2826 C CA . ARG A 1 356 ? -2.863 -27.125 -32.094 1 88.69 356 ARG A CA 1
ATOM 2827 C C . ARG A 1 356 ? -3.275 -26.188 -30.953 1 88.69 356 ARG A C 1
ATOM 2829 O O . ARG A 1 356 ? -2.721 -25.109 -30.797 1 88.69 356 ARG A O 1
ATOM 2836 N N . GLN A 1 357 ? -4.156 -26.641 -30.172 1 89.19 357 GLN A N 1
ATOM 2837 C CA . GLN A 1 357 ? -4.602 -25.844 -29.047 1 89.19 357 GLN A CA 1
ATOM 2838 C C . GLN A 1 357 ? -3.48 -25.641 -28.031 1 89.19 357 GLN A C 1
ATOM 2840 O O . GLN A 1 357 ? -3.328 -24.562 -27.469 1 89.19 357 GLN A O 1
ATOM 2845 N N . VAL A 1 358 ? -2.773 -26.672 -27.797 1 90.25 358 VAL A N 1
ATOM 2846 C CA . VAL A 1 358 ? -1.646 -26.594 -26.875 1 90.25 358 VAL A CA 1
ATOM 2847 C C . VAL A 1 358 ? -0.6 -25.625 -27.422 1 90.25 358 VAL A C 1
ATOM 2849 O O . VAL A 1 358 ? -0.107 -24.75 -26.703 1 90.25 358 VAL A O 1
ATOM 2852 N N . ARG A 1 359 ? -0.351 -25.672 -28.688 1 87.06 359 ARG A N 1
ATOM 2853 C CA . ARG A 1 359 ? 0.667 -24.844 -29.328 1 87.06 359 ARG A CA 1
ATOM 2854 C C . ARG A 1 359 ? 0.244 -23.375 -29.344 1 87.06 359 ARG A C 1
ATOM 2856 O O . ARG A 1 359 ? 1.07 -22.484 -29.141 1 87.06 359 ARG A O 1
ATOM 2863 N N . GLU A 1 360 ? -1.02 -23.125 -29.422 1 82.31 360 GLU A N 1
ATOM 2864 C CA . GLU A 1 360 ? -1.493 -21.75 -29.625 1 82.31 360 GLU A CA 1
ATOM 2865 C C . GLU A 1 360 ? -1.907 -21.109 -28.312 1 82.31 360 GLU A C 1
ATOM 2867 O O . GLU A 1 360 ? -1.715 -19.906 -28.125 1 82.31 360 GLU A O 1
ATOM 2872 N N . GLU A 1 361 ? -2.377 -21.922 -27.453 1 82.19 361 GLU A N 1
ATOM 2873 C CA . GLU A 1 361 ? -2.979 -21.312 -26.281 1 82.19 361 GLU A CA 1
ATOM 2874 C C . GLU A 1 361 ? -2.115 -21.531 -25.047 1 82.19 361 GLU A C 1
ATOM 2876 O O . GLU A 1 361 ? -2.088 -20.688 -24.141 1 82.19 361 GLU A O 1
ATOM 2881 N N . LEU A 1 362 ? -1.468 -22.609 -24.953 1 84.12 362 LEU A N 1
ATOM 2882 C CA . LEU A 1 362 ? -0.727 -22.922 -23.734 1 84.12 362 LEU A CA 1
ATOM 2883 C C . LEU A 1 362 ? 0.747 -22.562 -23.891 1 84.12 362 LEU A C 1
ATOM 2885 O O . LEU A 1 362 ? 1.361 -22.047 -22.953 1 84.12 362 LEU A O 1
ATOM 2889 N N . ALA A 1 363 ? 1.289 -22.812 -25.016 1 81.38 363 ALA A N 1
ATOM 2890 C CA . ALA A 1 363 ? 2.719 -22.641 -25.266 1 81.38 363 ALA A CA 1
ATOM 2891 C C . ALA A 1 363 ? 3.166 -21.219 -24.969 1 81.38 363 ALA A C 1
ATOM 2893 O O . ALA A 1 363 ? 4.168 -21 -24.281 1 81.38 363 ALA A O 1
ATOM 2894 N N . PRO A 1 364 ? 2.398 -20.234 -25.281 1 73.56 364 PRO A N 1
ATOM 2895 C CA . PRO A 1 364 ? 2.842 -18.875 -25 1 73.56 364 PRO A CA 1
ATOM 2896 C C . PRO A 1 364 ? 2.9 -18.578 -23.5 1 73.56 364 PRO A C 1
ATOM 2898 O O . PRO A 1 364 ? 3.812 -17.891 -23.031 1 73.56 364 PRO A O 1
ATOM 2901 N N . SER A 1 365 ? 1.998 -19.109 -22.781 1 74.06 365 SER A N 1
ATOM 2902 C CA . SER A 1 365 ? 1.978 -18.875 -21.344 1 74.06 365 SER A CA 1
ATOM 2903 C C . SER A 1 365 ? 3.16 -19.562 -20.656 1 74.06 365 SER A C 1
ATOM 2905 O O . SER A 1 365 ? 3.736 -19.016 -19.719 1 74.06 365 SER A O 1
ATOM 2907 N N . ILE A 1 366 ? 3.473 -20.688 -21.172 1 77.38 366 ILE A N 1
ATOM 2908 C CA . ILE A 1 366 ? 4.586 -21.438 -20.609 1 77.38 366 ILE A CA 1
ATOM 2909 C C . ILE A 1 366 ? 5.906 -20.766 -20.984 1 77.38 366 ILE A C 1
ATOM 2911 O O . ILE A 1 366 ? 6.816 -20.672 -20.156 1 77.38 366 ILE A O 1
ATOM 2915 N N . ALA A 1 367 ? 5.941 -20.297 -22.125 1 72.06 367 ALA A N 1
ATOM 2916 C CA . ALA A 1 367 ? 7.148 -19.609 -22.578 1 72.06 367 ALA A CA 1
ATOM 2917 C C . ALA A 1 367 ? 7.441 -18.391 -21.719 1 72.06 367 ALA A C 1
ATOM 2919 O O . ALA A 1 367 ? 8.602 -18.062 -21.453 1 72.06 367 ALA A O 1
ATOM 2920 N N . LEU A 1 368 ? 6.391 -17.844 -21.234 1 68 368 LEU A N 1
ATOM 2921 C CA . LEU A 1 368 ? 6.547 -16.656 -20.375 1 68 368 LEU A CA 1
ATOM 2922 C C . LEU A 1 368 ? 7.102 -17.047 -19.016 1 68 368 LEU A C 1
ATOM 2924 O O . LEU A 1 368 ? 7.816 -16.266 -18.375 1 68 368 LEU A O 1
ATOM 2928 N N . LEU A 1 369 ? 6.738 -18.203 -18.609 1 67.38 369 LEU A N 1
ATOM 2929 C CA . LEU A 1 369 ? 7.168 -18.672 -17.297 1 67.38 369 LEU A CA 1
ATOM 2930 C C . LEU A 1 369 ? 8.609 -19.172 -17.344 1 67.38 369 LEU A C 1
ATOM 2932 O O . LEU A 1 369 ? 9.312 -19.156 -16.328 1 67.38 369 LEU A O 1
ATOM 2936 N N . ILE A 1 370 ? 8.938 -20 -18.359 1 59.66 370 ILE A N 1
ATOM 2937 C CA . ILE A 1 370 ? 10.211 -20.703 -18.453 1 59.66 370 ILE A CA 1
ATOM 2938 C C . ILE A 1 370 ? 11.281 -19.766 -18.984 1 59.66 370 ILE A C 1
ATOM 2940 O O . ILE A 1 370 ? 12.477 -20.094 -18.953 1 59.66 370 ILE A O 1
ATOM 2944 N N . GLY A 1 371 ? 11.281 -18.719 -19.125 1 55.06 371 GLY A N 1
ATOM 2945 C CA . GLY A 1 371 ? 12.477 -18.031 -19.578 1 55.06 371 GLY A CA 1
ATOM 2946 C C . GLY A 1 371 ? 12.273 -17.234 -20.859 1 55.06 371 GLY A C 1
ATOM 2947 O O . GLY A 1 371 ? 13.219 -16.969 -21.594 1 55.06 371 GLY A O 1
ATOM 2948 N N . GLY A 1 372 ? 11.047 -17.328 -21.344 1 51.41 372 GLY A N 1
ATOM 2949 C CA . GLY A 1 372 ? 11.188 -16.531 -22.562 1 51.41 372 GLY A CA 1
ATOM 2950 C C . GLY A 1 372 ? 11.938 -15.234 -22.344 1 51.41 372 GLY A C 1
ATOM 2951 O O . GLY A 1 372 ? 13.078 -15.094 -22.797 1 51.41 372 GLY A O 1
ATOM 2952 N N . MET A 1 373 ? 11.422 -14.375 -21.594 1 56.62 373 MET A N 1
ATOM 2953 C CA . MET A 1 373 ? 12.164 -13.125 -21.5 1 56.62 373 MET A CA 1
ATOM 2954 C C . MET A 1 373 ? 12.523 -12.805 -20.047 1 56.62 373 MET A C 1
ATOM 2956 O O . MET A 1 373 ? 13.594 -12.258 -19.781 1 56.62 373 MET A O 1
ATOM 2960 N N . THR A 1 374 ? 11.781 -13.445 -19.094 1 64.62 374 THR A N 1
ATOM 2961 C CA . THR A 1 374 ? 12.031 -13.039 -17.719 1 64.62 374 THR A CA 1
ATOM 2962 C C . THR A 1 374 ? 11.5 -14.078 -16.734 1 64.62 374 THR A C 1
ATOM 2964 O O . THR A 1 374 ? 10.734 -14.961 -17.125 1 64.62 374 THR A O 1
ATOM 2967 N N . LEU A 1 375 ? 12.062 -14.133 -15.555 1 73.69 375 LEU A N 1
ATOM 2968 C CA . LEU A 1 375 ? 11.492 -14.93 -14.469 1 73.69 375 LEU A CA 1
ATOM 2969 C C . LEU A 1 375 ? 10.094 -14.438 -14.109 1 73.69 375 LEU A C 1
ATOM 2971 O O . LEU A 1 375 ? 9.758 -13.281 -14.367 1 73.69 375 LEU A O 1
ATOM 2975 N N . PRO A 1 376 ? 9.258 -15.391 -13.602 1 79.88 376 PRO A N 1
ATOM 2976 C CA . PRO A 1 376 ? 7.914 -14.945 -13.242 1 79.88 376 PRO A CA 1
ATOM 2977 C C . PRO A 1 376 ? 7.914 -13.828 -12.211 1 79.88 376 PRO A C 1
ATOM 2979 O O . PRO A 1 376 ? 8.492 -13.977 -11.133 1 79.88 376 PRO A O 1
ATOM 2982 N N . LEU A 1 377 ? 7.254 -12.82 -12.555 1 82.06 377 LEU A N 1
ATOM 2983 C CA . LEU A 1 377 ? 7.293 -11.586 -11.773 1 82.06 377 LEU A CA 1
ATOM 2984 C C . LEU A 1 377 ? 6.742 -11.812 -10.367 1 82.06 377 LEU A C 1
ATOM 2986 O O . LEU A 1 377 ? 7.281 -11.289 -9.391 1 82.06 377 LEU A O 1
ATOM 2990 N N . ASN A 1 378 ? 5.68 -12.547 -10.219 1 87.75 378 ASN A N 1
ATOM 2991 C CA . ASN A 1 378 ? 5.055 -12.742 -8.914 1 87.75 378 ASN A CA 1
ATOM 2992 C C . ASN A 1 378 ? 6 -13.422 -7.934 1 87.75 378 ASN A C 1
ATOM 2994 O O . ASN A 1 378 ? 6.113 -13.008 -6.781 1 87.75 378 ASN A O 1
ATOM 2998 N N . TYR A 1 379 ? 6.754 -14.352 -8.422 1 89.31 379 TYR A N 1
ATOM 2999 C CA . TYR A 1 379 ? 7.664 -15.062 -7.523 1 89.31 379 TYR A CA 1
ATOM 3000 C C . TYR A 1 379 ? 8.914 -14.234 -7.25 1 89.31 379 TYR A C 1
ATOM 3002 O O . TYR A 1 379 ? 9.5 -14.328 -6.168 1 89.31 379 TYR A O 1
ATOM 3010 N N . ALA A 1 380 ? 9.289 -13.438 -8.266 1 88 380 ALA A N 1
ATOM 3011 C CA . ALA A 1 380 ? 10.383 -12.5 -7.996 1 88 380 ALA A CA 1
ATOM 3012 C C . ALA A 1 380 ? 10.023 -11.555 -6.859 1 88 380 ALA A C 1
ATOM 3014 O O . ALA A 1 380 ? 10.859 -11.25 -6.008 1 88 380 ALA A O 1
ATOM 3015 N N . VAL A 1 381 ? 8.789 -11.172 -6.859 1 90.56 381 VAL A N 1
ATOM 3016 C CA . VAL A 1 381 ? 8.32 -10.258 -5.824 1 90.56 381 VAL A CA 1
ATOM 3017 C C . VAL A 1 381 ? 8.297 -10.969 -4.473 1 90.56 381 VAL A C 1
ATOM 3019 O O . VAL A 1 381 ? 8.844 -10.469 -3.49 1 90.56 381 VAL A O 1
ATOM 3022 N N . TYR A 1 382 ? 7.789 -12.148 -4.426 1 94.44 382 TYR A N 1
ATOM 3023 C CA . TYR A 1 382 ? 7.594 -12.844 -3.156 1 94.44 382 TYR A CA 1
ATOM 3024 C C . TYR A 1 382 ? 8.914 -13.352 -2.6 1 94.44 382 TYR A C 1
ATOM 3026 O O . TYR A 1 382 ? 9.148 -13.297 -1.39 1 94.44 382 TYR A O 1
ATOM 3034 N N . MET A 1 383 ? 9.742 -13.812 -3.527 1 93.12 383 MET A N 1
ATOM 3035 C CA . MET A 1 383 ? 10.953 -14.492 -3.08 1 93.12 383 MET A CA 1
ATOM 3036 C C . MET A 1 383 ? 12.109 -13.508 -2.926 1 93.12 383 MET A C 1
ATOM 3038 O O . MET A 1 383 ? 12.828 -13.539 -1.926 1 93.12 383 MET A O 1
ATOM 3042 N N . VAL A 1 384 ? 12.281 -12.648 -3.848 1 89.56 384 VAL A N 1
ATOM 3043 C CA . VAL A 1 384 ? 13.422 -11.742 -3.859 1 89.56 384 VAL A CA 1
ATOM 3044 C C . VAL A 1 384 ? 13.047 -10.414 -3.201 1 89.56 384 VAL A C 1
ATOM 3046 O O . VAL A 1 384 ? 13.805 -9.875 -2.396 1 89.56 384 VAL A O 1
ATOM 3049 N N . GLY A 1 385 ? 11.844 -9.992 -3.51 1 90 385 GLY A N 1
ATOM 3050 C CA . GLY A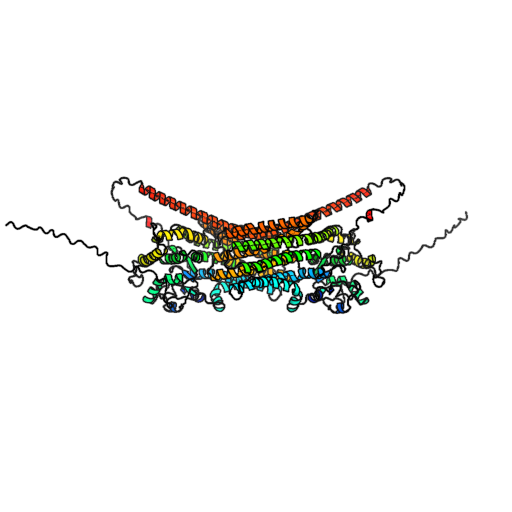 1 385 ? 11.375 -8.75 -2.93 1 90 385 GLY A CA 1
ATOM 3051 C C . GLY A 1 385 ? 11.312 -8.781 -1.414 1 90 385 GLY A C 1
ATOM 3052 O O . GLY A 1 385 ? 11.477 -7.75 -0.758 1 90 385 GLY A O 1
ATOM 3053 N N . ALA A 1 386 ? 11.164 -9.914 -0.852 1 94.25 386 ALA A N 1
ATOM 3054 C CA . ALA A 1 386 ? 11.039 -10.086 0.593 1 94.25 386 ALA A CA 1
ATOM 3055 C C . ALA A 1 386 ? 12.375 -9.859 1.293 1 94.25 386 ALA A C 1
ATOM 3057 O O . ALA A 1 386 ? 12.414 -9.562 2.488 1 94.25 386 ALA A O 1
ATOM 3058 N N . SER A 1 387 ? 13.438 -9.969 0.59 1 92.25 387 SER A N 1
ATOM 3059 C CA . SER A 1 387 ? 14.766 -9.93 1.201 1 92.25 387 SER A CA 1
ATOM 3060 C C . SER A 1 387 ? 15.031 -8.578 1.861 1 92.25 387 SER A C 1
ATOM 3062 O O . SER A 1 387 ? 15.75 -8.5 2.857 1 92.25 387 SER A O 1
ATOM 3064 N N . PHE A 1 388 ? 14.422 -7.543 1.406 1 91.06 388 PHE A N 1
ATOM 3065 C CA . PHE A 1 388 ? 14.727 -6.215 1.929 1 91.06 388 PHE A CA 1
ATOM 3066 C C . PHE A 1 388 ? 13.539 -5.648 2.695 1 91.06 388 PHE A C 1
ATOM 3068 O O . PHE A 1 388 ? 13.578 -4.508 3.162 1 91.06 388 PHE A O 1
ATOM 3075 N N . LEU A 1 389 ? 12.492 -6.434 2.879 1 94.31 389 LEU A N 1
ATOM 3076 C CA . LEU A 1 389 ? 11.32 -5.957 3.6 1 94.31 389 LEU A CA 1
ATOM 3077 C C . LEU A 1 389 ? 11.672 -5.613 5.043 1 94.31 389 LEU A C 1
ATOM 3079 O O . LEU A 1 389 ? 11.18 -4.621 5.586 1 94.31 389 LEU A O 1
ATOM 3083 N N . PRO A 1 390 ? 12.578 -6.32 5.645 1 93.94 390 PRO A N 1
ATOM 3084 C CA . PRO A 1 390 ? 12.836 -6.074 7.066 1 93.94 390 PRO A CA 1
ATOM 3085 C C . PRO A 1 390 ? 13.445 -4.699 7.324 1 93.94 390 PRO A C 1
ATOM 3087 O O . PRO A 1 390 ? 13.352 -4.176 8.438 1 93.94 390 PRO A O 1
ATOM 3090 N N . TYR A 1 391 ? 14.016 -4.145 6.324 1 90.12 391 TYR A N 1
ATOM 3091 C CA . TYR A 1 391 ? 14.562 -2.797 6.457 1 90.12 391 TYR A CA 1
ATOM 3092 C C . TYR A 1 391 ? 13.461 -1.787 6.746 1 90.12 391 TYR A C 1
ATOM 3094 O O . TYR A 1 391 ? 13.734 -0.666 7.18 1 90.12 391 TYR A O 1
ATOM 3102 N N . LEU A 1 392 ? 12.273 -2.172 6.492 1 94.12 392 LEU A N 1
ATOM 3103 C CA . LEU A 1 392 ? 11.117 -1.33 6.793 1 94.12 392 LEU A CA 1
ATOM 3104 C C . LEU A 1 392 ? 11.062 -0.998 8.281 1 94.12 392 LEU A C 1
ATOM 3106 O O . LEU A 1 392 ? 10.547 0.053 8.664 1 94.12 392 LEU A O 1
ATOM 3110 N N . ALA A 1 393 ? 11.609 -1.829 9.094 1 94.44 393 ALA A N 1
ATOM 3111 C CA . ALA A 1 393 ? 11.609 -1.616 10.539 1 94.44 393 ALA A CA 1
ATOM 3112 C C . ALA A 1 393 ? 12.305 -0.308 10.898 1 94.44 393 ALA A C 1
ATOM 3114 O O . ALA A 1 393 ? 11.82 0.444 11.75 1 94.44 393 ALA A O 1
ATOM 3115 N N . ASP A 1 394 ? 13.32 -0.004 10.25 1 90.06 394 ASP A N 1
ATOM 3116 C CA . ASP A 1 394 ? 14.062 1.229 10.5 1 90.06 394 ASP A CA 1
ATOM 3117 C C . ASP A 1 394 ? 13.227 2.455 10.141 1 90.06 394 ASP A C 1
ATOM 3119 O O . ASP A 1 394 ? 13.195 3.436 10.883 1 90.06 394 ASP A O 1
ATOM 3123 N N . HIS A 1 395 ? 12.617 2.346 9.07 1 93.12 395 HIS A N 1
ATOM 3124 C CA . HIS A 1 395 ? 11.82 3.473 8.594 1 93.12 395 HIS A CA 1
ATOM 3125 C C . HIS A 1 395 ? 10.609 3.705 9.484 1 93.12 395 HIS A C 1
ATOM 3127 O O . HIS A 1 395 ? 10.242 4.852 9.758 1 93.12 395 HIS A O 1
ATOM 3133 N N . VAL A 1 396 ? 10.023 2.631 9.898 1 94.75 396 VAL A N 1
ATOM 3134 C CA . VAL A 1 396 ? 8.875 2.746 10.781 1 94.75 396 VAL A CA 1
ATOM 3135 C C . VAL A 1 396 ? 9.305 3.365 12.109 1 94.75 396 VAL A C 1
ATOM 3137 O O . VAL A 1 396 ? 8.633 4.266 12.625 1 94.75 396 VAL A O 1
ATOM 3140 N N . ALA A 1 397 ? 10.367 2.975 12.609 1 94.19 397 ALA A N 1
ATOM 3141 C CA . ALA A 1 397 ? 10.875 3.525 13.867 1 94.19 397 ALA A CA 1
ATOM 3142 C C . ALA A 1 397 ? 11.18 5.016 13.727 1 94.19 397 ALA A C 1
ATOM 3144 O O . ALA A 1 397 ? 10.836 5.809 14.602 1 94.19 397 ALA A O 1
ATOM 3145 N N . GLN A 1 398 ? 11.781 5.34 12.68 1 91.94 398 GLN A N 1
ATOM 3146 C CA . GLN A 1 398 ? 12.102 6.738 12.422 1 91.94 398 GLN A CA 1
ATOM 3147 C C . GLN A 1 398 ? 10.828 7.57 12.258 1 91.94 398 GLN A C 1
ATOM 3149 O O . GLN A 1 398 ? 10.781 8.727 12.672 1 91.94 398 GLN A O 1
ATOM 3154 N N . TRP A 1 399 ? 9.906 6.977 11.586 1 93.56 399 TRP A N 1
ATOM 3155 C CA . TRP A 1 399 ? 8.633 7.66 11.391 1 93.56 399 TRP A CA 1
ATOM 3156 C C . TRP A 1 399 ? 7.957 7.945 12.734 1 93.56 399 TRP A C 1
ATOM 3158 O O . TRP A 1 399 ? 7.488 9.062 12.977 1 93.56 399 TRP A O 1
ATOM 3168 N N . ILE A 1 400 ? 7.98 7.031 13.625 1 92.56 400 ILE A N 1
ATOM 3169 C CA . ILE A 1 400 ? 7.395 7.195 14.953 1 92.56 400 ILE A CA 1
ATOM 3170 C C . ILE A 1 400 ? 8.156 8.281 15.719 1 92.56 400 ILE A C 1
ATOM 3172 O O . ILE A 1 400 ? 7.547 9.117 16.391 1 92.56 400 ILE A O 1
ATOM 3176 N N . ALA A 1 401 ? 9.391 8.289 15.57 1 90.44 401 ALA A N 1
ATOM 3177 C CA . ALA A 1 401 ? 10.211 9.32 16.203 1 90.44 401 ALA A CA 1
ATOM 3178 C C . ALA A 1 401 ? 9.844 10.711 15.688 1 90.44 401 ALA A C 1
ATOM 3180 O O . ALA A 1 401 ? 9.812 11.68 16.453 1 90.44 401 ALA A O 1
ATOM 3181 N N . SER A 1 402 ? 9.547 10.734 14.43 1 88.44 402 SER A N 1
ATOM 3182 C CA . SER A 1 402 ? 9.156 12.008 13.828 1 88.44 402 SER A CA 1
ATOM 3183 C C . SER A 1 402 ? 7.816 12.492 14.383 1 88.44 402 SER A C 1
ATOM 3185 O O . SER A 1 402 ? 7.637 13.68 14.641 1 88.44 402 SER A O 1
ATOM 3187 N N . VAL A 1 403 ? 6.965 11.594 14.57 1 85 403 VAL A N 1
ATOM 3188 C CA . VAL A 1 403 ? 5.66 11.93 15.133 1 85 403 VAL A CA 1
ATOM 3189 C C . VAL A 1 403 ? 5.828 12.406 16.578 1 85 403 VAL A C 1
ATOM 3191 O O . VAL A 1 403 ? 5.238 13.414 16.969 1 85 403 VAL A O 1
ATOM 3194 N N . HIS A 1 404 ? 6.699 11.812 17.266 1 84.25 404 HIS A N 1
ATOM 3195 C CA . HIS A 1 404 ? 6.945 12.18 18.656 1 84.25 404 HIS A CA 1
ATOM 3196 C C . HIS A 1 404 ? 7.652 13.523 18.766 1 84.25 404 HIS A C 1
ATOM 3198 O O . HIS A 1 404 ? 7.48 14.25 19.734 1 84.25 404 HIS A O 1
ATOM 3204 N N . ALA A 1 405 ? 8.336 13.805 17.703 1 84.56 405 ALA A N 1
ATOM 3205 C CA . ALA A 1 405 ? 9.047 15.086 17.672 1 84.56 405 ALA A CA 1
ATOM 3206 C C . ALA A 1 405 ? 8.102 16.234 17.328 1 84.56 405 ALA A C 1
ATOM 3208 O O . ALA A 1 405 ? 8.5 17.391 17.344 1 84.56 405 ALA A O 1
ATOM 3209 N N . GLY A 1 406 ? 6.902 15.93 16.953 1 80.31 406 GLY A N 1
ATOM 3210 C CA . GLY A 1 406 ? 5.914 16.984 16.766 1 80.31 406 GLY A CA 1
ATOM 3211 C C . GLY A 1 406 ? 5.703 17.328 15.305 1 80.31 406 GLY A C 1
ATOM 3212 O O . GLY A 1 406 ? 5.016 18.297 14.984 1 80.31 406 GLY A O 1
ATOM 3213 N N . ILE A 1 407 ? 6.363 16.531 14.422 1 83.62 407 ILE A N 1
ATOM 3214 C CA . ILE A 1 407 ? 6.137 16.766 13 1 83.62 407 ILE A CA 1
ATOM 3215 C C . ILE A 1 407 ? 4.711 16.359 12.625 1 83.62 407 ILE A C 1
ATOM 3217 O O . ILE A 1 407 ? 4.234 15.297 13.031 1 83.62 407 ILE A O 1
ATOM 3221 N N . SER A 1 408 ? 3.953 17.25 11.992 1 83.19 408 SER A N 1
ATOM 3222 C CA . SER A 1 408 ? 2.559 16.984 11.656 1 83.19 408 SER A CA 1
ATOM 3223 C C . SER A 1 408 ? 2.166 17.672 10.352 1 83.19 408 SER A C 1
ATOM 3225 O O . SER A 1 408 ? 3 18.312 9.695 1 83.19 408 SER A O 1
ATOM 3227 N N . GLY A 1 409 ? 0.995 17.391 9.93 1 80.38 409 GLY A N 1
ATOM 3228 C CA . GLY A 1 409 ? 0.498 18.047 8.727 1 80.38 409 GLY A CA 1
ATOM 3229 C C . GLY A 1 409 ? 1.149 17.547 7.453 1 80.38 409 GLY A C 1
ATOM 3230 O O . GLY A 1 409 ? 1.371 16.344 7.305 1 80.38 409 GLY A O 1
ATOM 3231 N N . TYR A 1 410 ? 1.424 18.406 6.562 1 81.62 410 TYR A N 1
ATOM 3232 C CA . TYR A 1 410 ? 1.987 18.047 5.266 1 81.62 410 TYR A CA 1
ATOM 3233 C C . TYR A 1 410 ? 3.408 17.531 5.414 1 81.62 410 TYR A C 1
ATOM 3235 O O . TYR A 1 410 ? 3.824 16.625 4.676 1 81.62 410 TYR A O 1
ATOM 3243 N N . ALA A 1 411 ? 4.125 18.141 6.379 1 84.44 411 ALA A N 1
ATOM 3244 C CA . ALA A 1 411 ? 5.5 17.688 6.582 1 84.44 411 ALA A CA 1
ATOM 3245 C C . ALA A 1 411 ? 5.547 16.203 6.93 1 84.44 411 ALA A C 1
ATOM 3247 O O . ALA A 1 411 ? 6.375 15.461 6.398 1 84.44 411 ALA A O 1
ATOM 3248 N N . LEU A 1 412 ? 4.633 15.82 7.758 1 87.69 412 LEU A N 1
ATOM 3249 C CA . LEU A 1 412 ? 4.574 14.414 8.117 1 87.69 412 LEU A CA 1
ATOM 3250 C C . LEU A 1 412 ? 4.105 13.562 6.941 1 87.69 412 LEU A C 1
ATOM 3252 O O . LEU A 1 412 ? 4.609 12.461 6.727 1 87.69 412 LEU A O 1
ATOM 3256 N N . PHE A 1 413 ? 3.188 14.062 6.266 1 89.88 413 PHE A N 1
ATOM 3257 C CA . PHE A 1 413 ? 2.676 13.375 5.086 1 89.88 413 PHE A CA 1
ATOM 3258 C C . PHE A 1 413 ? 3.785 13.148 4.066 1 89.88 413 PHE A C 1
ATOM 3260 O O . PHE A 1 413 ? 3.98 12.031 3.59 1 89.88 413 PHE A O 1
ATOM 3267 N N . ALA A 1 414 ? 4.496 14.211 3.703 1 89.38 414 ALA A N 1
ATOM 3268 C CA . ALA A 1 414 ? 5.602 14.133 2.752 1 89.38 414 ALA A CA 1
ATOM 3269 C C . ALA A 1 414 ? 6.691 13.195 3.258 1 89.38 414 ALA A C 1
ATOM 3271 O O . ALA A 1 414 ? 7.219 12.375 2.498 1 89.38 414 ALA A O 1
ATOM 3272 N N . ARG A 1 415 ? 6.965 13.344 4.52 1 92.12 415 ARG A N 1
ATOM 3273 C CA . ARG A 1 415 ? 7.988 12.484 5.109 1 92.12 415 ARG A CA 1
ATOM 3274 C C . ARG A 1 415 ? 7.59 11.016 5.02 1 92.12 415 ARG A C 1
ATOM 3276 O O . ARG A 1 415 ? 8.43 10.156 4.734 1 92.12 415 ARG A O 1
ATOM 3283 N N . THR A 1 416 ? 6.359 10.75 5.215 1 93.75 416 THR A N 1
ATOM 3284 C CA . THR A 1 416 ? 5.859 9.383 5.121 1 93.75 416 THR A CA 1
ATOM 3285 C C . THR A 1 416 ? 6.09 8.812 3.725 1 93.75 416 THR A C 1
ATOM 3287 O O . THR A 1 416 ? 6.641 7.719 3.576 1 93.75 416 THR A O 1
ATOM 3290 N N . LEU A 1 417 ? 5.75 9.578 2.76 1 93.44 417 LEU A N 1
ATOM 3291 C CA . LEU A 1 417 ? 5.879 9.109 1.385 1 93.44 417 LEU A CA 1
ATOM 3292 C C . LEU A 1 417 ? 7.344 8.977 0.989 1 93.44 417 LEU A C 1
ATOM 3294 O O . LEU A 1 417 ? 7.723 8.023 0.302 1 93.44 417 LEU A O 1
ATOM 3298 N N . ARG A 1 418 ? 8.117 9.883 1.464 1 93.75 418 ARG A N 1
ATOM 3299 C CA . ARG A 1 418 ? 9.547 9.859 1.152 1 93.75 418 ARG A CA 1
ATOM 3300 C C . ARG A 1 418 ? 10.219 8.656 1.798 1 93.75 418 ARG A C 1
ATOM 3302 O O . ARG A 1 418 ? 11.031 7.977 1.162 1 93.75 418 ARG A O 1
ATOM 3309 N N . MET A 1 419 ? 9.836 8.375 2.988 1 94 419 MET A N 1
ATOM 3310 C CA . MET A 1 419 ? 10.422 7.227 3.684 1 94 419 MET A CA 1
ATOM 3311 C C . MET A 1 419 ? 9.992 5.918 3.029 1 94 419 MET A C 1
ATOM 3313 O O . MET A 1 419 ? 10.797 4.996 2.898 1 94 419 MET A O 1
ATOM 3317 N N . LEU A 1 420 ? 8.766 5.848 2.615 1 93.38 420 LEU A N 1
ATOM 3318 C CA . LEU A 1 420 ? 8.266 4.66 1.934 1 93.38 420 LEU A CA 1
ATOM 3319 C C . LEU A 1 420 ? 8.992 4.453 0.606 1 93.38 420 LEU A C 1
ATOM 3321 O O . LEU A 1 420 ? 9.328 3.322 0.251 1 93.38 420 LEU A O 1
ATOM 3325 N N . SER A 1 421 ? 9.195 5.551 -0.063 1 91.56 421 SER A N 1
ATOM 3326 C CA . SER A 1 421 ? 9.891 5.465 -1.343 1 91.56 421 SER A CA 1
ATOM 3327 C C . SER A 1 421 ? 11.352 5.078 -1.153 1 91.56 421 SER A C 1
ATOM 3329 O O . SER A 1 421 ? 11.906 4.309 -1.945 1 91.56 421 SER A O 1
ATOM 3331 N N . ASP A 1 422 ? 11.914 5.605 -0.117 1 91.62 422 ASP A N 1
ATOM 3332 C CA . ASP A 1 422 ? 13.297 5.25 0.194 1 91.62 422 ASP A CA 1
ATOM 3333 C C . ASP A 1 422 ? 13.414 3.76 0.513 1 91.62 422 ASP A C 1
ATOM 3335 O O . ASP A 1 422 ? 14.266 3.068 -0.052 1 91.62 422 ASP A O 1
ATOM 3339 N N . TRP A 1 423 ? 12.578 3.252 1.275 1 91.38 423 TRP A N 1
ATOM 3340 C CA . TRP A 1 423 ? 12.562 1.835 1.627 1 91.38 423 TRP A CA 1
ATOM 3341 C C . TRP A 1 423 ? 12.289 0.973 0.398 1 91.38 423 TRP A C 1
ATOM 3343 O O . TRP A 1 423 ? 12.953 -0.047 0.19 1 91.38 423 TRP A O 1
ATOM 3353 N N . GLY A 1 424 ? 11.312 1.387 -0.4 1 90.19 424 GLY A N 1
ATOM 3354 C CA . GLY A 1 424 ? 10.844 0.588 -1.521 1 90.19 424 GLY A CA 1
ATOM 3355 C C . GLY A 1 424 ? 11.867 0.464 -2.633 1 90.19 424 GLY A C 1
ATOM 3356 O O . GLY A 1 424 ? 11.75 -0.41 -3.494 1 90.19 424 GLY A O 1
ATOM 3357 N N . THR A 1 425 ? 12.867 1.271 -2.572 1 87.56 425 THR A N 1
ATOM 3358 C CA . THR A 1 425 ? 13.836 1.289 -3.664 1 87.56 425 THR A CA 1
ATOM 3359 C C . THR A 1 425 ? 14.672 0.011 -3.67 1 87.56 425 THR A C 1
ATOM 3361 O O . THR A 1 425 ? 14.938 -0.558 -4.73 1 87.56 425 THR A O 1
ATOM 3364 N N . ALA A 1 426 ? 15.047 -0.458 -2.516 1 83.75 426 ALA A N 1
ATOM 3365 C CA . ALA A 1 426 ? 15.906 -1.64 -2.443 1 83.75 426 ALA A CA 1
ATOM 3366 C C . ALA A 1 426 ? 15.164 -2.885 -2.922 1 83.75 426 ALA A C 1
ATOM 3368 O O . ALA A 1 426 ? 15.656 -3.617 -3.781 1 83.75 426 ALA A O 1
ATOM 3369 N N . PRO A 1 427 ? 13.93 -3.121 -2.396 1 86.19 427 PRO A N 1
ATOM 3370 C CA . PRO A 1 427 ? 13.172 -4.258 -2.934 1 86.19 427 PRO A CA 1
ATOM 3371 C C . PRO A 1 427 ? 12.898 -4.125 -4.43 1 86.19 427 PRO A C 1
ATOM 3373 O O . PRO A 1 427 ? 12.969 -5.113 -5.164 1 86.19 427 PRO A O 1
ATOM 3376 N N . LEU A 1 428 ? 12.664 -2.936 -4.867 1 86.69 428 LEU A N 1
ATOM 3377 C CA . LEU A 1 428 ? 12.375 -2.73 -6.281 1 86.69 428 LEU A CA 1
ATOM 3378 C C . LEU A 1 428 ? 13.609 -3.021 -7.133 1 86.69 428 LEU A C 1
ATOM 3380 O O . LEU A 1 428 ? 13.523 -3.721 -8.141 1 86.69 428 LEU A O 1
ATOM 3384 N N . ALA A 1 429 ? 14.727 -2.57 -6.727 1 83.19 429 ALA A N 1
ATOM 3385 C CA . ALA A 1 429 ? 15.977 -2.764 -7.465 1 83.19 429 ALA A CA 1
ATOM 3386 C C . ALA A 1 429 ? 16.359 -4.238 -7.512 1 83.19 429 ALA A C 1
ATOM 3388 O O . ALA A 1 429 ? 16.766 -4.75 -8.562 1 83.19 429 ALA A O 1
ATOM 3389 N N . SER A 1 430 ? 16.219 -4.902 -6.41 1 81.25 430 SER A N 1
ATOM 3390 C CA . SER A 1 430 ? 16.594 -6.309 -6.355 1 81.25 430 SER A CA 1
ATOM 3391 C C . SER A 1 430 ? 15.664 -7.164 -7.207 1 81.25 430 SER A C 1
ATOM 3393 O O . SER A 1 430 ? 16.109 -8.078 -7.898 1 81.25 430 SER A O 1
ATOM 3395 N N . MET A 1 431 ? 14.414 -6.871 -7.148 1 83.5 431 MET A N 1
ATOM 3396 C CA . MET A 1 431 ? 13.445 -7.613 -7.949 1 83.5 431 MET A CA 1
ATOM 3397 C C . MET A 1 431 ? 13.68 -7.379 -9.438 1 83.5 431 MET A C 1
ATOM 3399 O O . MET A 1 431 ? 13.625 -8.32 -10.234 1 83.5 431 MET A O 1
ATOM 3403 N N . LEU A 1 432 ? 13.961 -6.156 -9.719 1 80.19 432 LEU A N 1
ATOM 3404 C CA . LEU A 1 432 ? 14.211 -5.832 -11.125 1 80.19 432 LEU A CA 1
ATOM 3405 C C . LEU A 1 432 ? 15.477 -6.535 -11.617 1 80.19 432 LEU A C 1
ATOM 3407 O O . LEU A 1 432 ? 15.492 -7.078 -12.727 1 80.19 432 LEU A O 1
ATOM 3411 N N . ALA A 1 433 ? 16.422 -6.492 -10.836 1 77.62 433 ALA A N 1
ATOM 3412 C CA . ALA A 1 433 ? 17.688 -7.152 -11.188 1 77.62 433 ALA A CA 1
ATOM 3413 C C . ALA A 1 433 ? 17.469 -8.648 -11.406 1 77.62 433 ALA A C 1
ATOM 3415 O O . ALA A 1 433 ? 17.969 -9.211 -12.391 1 77.62 433 ALA A O 1
ATOM 3416 N N . THR A 1 434 ? 16.688 -9.234 -10.547 1 76.88 434 THR A N 1
ATOM 3417 C CA . THR A 1 434 ? 16.438 -10.672 -10.633 1 76.88 434 THR A CA 1
ATOM 3418 C C . THR A 1 434 ? 15.516 -10.992 -11.797 1 76.88 434 THR A C 1
ATOM 3420 O O . THR A 1 434 ? 15.742 -11.961 -12.531 1 76.88 434 THR A O 1
ATOM 3423 N N . TRP A 1 435 ? 14.594 -10.148 -11.891 1 77.19 435 TRP A N 1
ATOM 3424 C CA . TRP A 1 435 ? 13.617 -10.375 -12.953 1 77.19 435 TRP A CA 1
ATOM 3425 C C . TRP A 1 435 ? 14.281 -10.305 -14.328 1 77.19 435 TRP A C 1
ATOM 3427 O O . TRP A 1 435 ? 13.961 -11.094 -15.219 1 77.19 435 TRP A O 1
ATOM 3437 N N . MET A 1 436 ? 15.32 -9.555 -14.477 1 72.38 436 MET A N 1
ATOM 3438 C CA . MET A 1 436 ? 15.977 -9.352 -15.766 1 72.38 436 MET A CA 1
ATOM 3439 C C . MET A 1 436 ? 17.188 -10.266 -15.906 1 72.38 436 MET A C 1
ATOM 3441 O O . MET A 1 436 ? 17.906 -10.188 -16.891 1 72.38 436 MET A O 1
ATOM 3445 N N . CYS A 1 437 ? 17.391 -11.07 -14.945 1 72.38 437 CYS A N 1
ATOM 3446 C CA . CYS A 1 437 ? 18.609 -11.852 -14.938 1 72.38 437 CYS A CA 1
ATOM 3447 C C . CYS A 1 437 ? 18.594 -12.93 -16.016 1 72.38 437 CYS A C 1
ATOM 3449 O O . CYS A 1 437 ? 19.641 -13.297 -16.562 1 72.38 437 CYS A O 1
ATOM 3451 N N . LEU A 1 438 ? 17.312 -13.359 -16.328 1 71.12 438 LEU A N 1
ATOM 3452 C CA . LEU A 1 438 ? 17.234 -14.508 -17.219 1 71.12 438 LEU A CA 1
ATOM 3453 C C . LEU A 1 438 ? 17.766 -14.172 -18.609 1 71.12 438 LEU A C 1
ATOM 3455 O O . LEU A 1 438 ? 18.578 -14.914 -19.156 1 71.12 438 LEU A O 1
ATOM 3459 N N . PRO A 1 439 ? 17.422 -13.031 -19.109 1 68.75 439 PRO A N 1
ATOM 3460 C CA . PRO A 1 439 ? 18.016 -12.695 -20.406 1 68.75 439 PRO A CA 1
ATOM 3461 C C . PRO A 1 439 ? 19.531 -12.57 -20.344 1 68.75 439 PRO A C 1
ATOM 3463 O O . PRO A 1 439 ? 20.234 -12.914 -21.297 1 68.75 439 PRO A O 1
ATOM 3466 N N . MET A 1 440 ? 19.984 -12.25 -19.25 1 69.88 440 MET A N 1
ATOM 3467 C CA . MET A 1 440 ? 21.422 -12.102 -19.094 1 69.88 440 MET A CA 1
ATOM 3468 C C . MET A 1 440 ? 22.109 -13.461 -19.016 1 69.88 440 MET A C 1
ATOM 3470 O O . MET A 1 440 ? 23.188 -13.656 -19.578 1 69.88 440 MET A O 1
ATOM 3474 N N . TRP A 1 441 ? 21.438 -14.305 -18.406 1 72.19 441 TRP A N 1
ATOM 3475 C CA . TRP A 1 441 ? 21.969 -15.656 -18.328 1 72.19 441 TRP A CA 1
ATOM 3476 C C . TRP A 1 441 ? 21.938 -16.344 -19.688 1 72.19 441 TRP A C 1
ATOM 3478 O O . TRP A 1 441 ? 22.875 -17.047 -20.047 1 72.19 441 TRP A O 1
ATOM 3488 N N . LYS A 1 442 ? 20.922 -16.078 -20.375 1 73 442 LYS A N 1
ATOM 3489 C CA . LYS A 1 442 ? 20.797 -16.656 -21.719 1 73 442 LYS A CA 1
ATOM 3490 C C . LYS A 1 442 ? 21.875 -16.109 -22.641 1 73 442 LYS A C 1
ATOM 3492 O O . LYS A 1 442 ? 22.469 -16.859 -23.422 1 73 442 LYS A O 1
ATOM 3497 N N . THR A 1 443 ? 22.094 -14.828 -22.547 1 67.06 443 THR A N 1
ATOM 3498 C CA . THR A 1 443 ? 23.109 -14.211 -23.375 1 67.06 443 THR A CA 1
ATOM 3499 C C . THR A 1 443 ? 24.5 -14.727 -22.984 1 67.06 443 THR A C 1
ATOM 3501 O O . THR A 1 443 ? 25.375 -14.867 -23.844 1 67.06 443 THR A O 1
ATOM 3504 N N . GLY A 1 444 ? 24.609 -15.039 -21.719 1 66.88 444 GLY A N 1
ATOM 3505 C CA . GLY A 1 444 ? 25.875 -15.562 -21.25 1 66.88 444 GLY A CA 1
ATOM 3506 C C . GLY A 1 444 ? 26.219 -16.922 -21.844 1 66.88 444 GLY A C 1
ATOM 3507 O O . GLY A 1 444 ? 27.375 -17.297 -21.938 1 66.88 444 GLY A O 1
ATOM 3508 N N . LEU A 1 445 ? 25.172 -17.594 -22.281 1 67.44 445 LEU A N 1
ATOM 3509 C CA . LEU A 1 445 ? 25.391 -18.906 -22.906 1 67.44 445 LEU A CA 1
ATOM 3510 C C . LEU A 1 445 ? 26.109 -18.75 -24.234 1 67.44 445 LEU A C 1
ATOM 3512 O O . LEU A 1 445 ? 26.75 -19.703 -24.703 1 67.44 445 LEU A O 1
ATOM 3516 N N . TRP A 1 446 ? 26.016 -17.562 -24.703 1 70.38 446 TRP A N 1
ATOM 3517 C CA . TRP A 1 446 ? 26.641 -17.344 -26 1 70.38 446 TRP A CA 1
ATOM 3518 C C . TRP A 1 446 ? 28.125 -17.016 -25.844 1 70.38 446 TRP A C 1
ATOM 3520 O O . TRP A 1 446 ? 28.875 -17.047 -26.828 1 70.38 446 TRP A O 1
ATOM 3530 N N . LEU A 1 447 ? 28.438 -16.828 -24.625 1 67.19 447 LEU A N 1
ATOM 3531 C CA . LEU A 1 447 ? 29.844 -16.516 -24.391 1 67.19 447 LEU A CA 1
ATOM 3532 C C . LEU A 1 447 ? 30.641 -17.797 -24.125 1 67.19 447 LEU A C 1
ATOM 3534 O O . LEU A 1 447 ? 30.125 -18.734 -23.516 1 67.19 447 LEU A O 1
ATOM 3538 N N . GLU A 1 448 ? 31.812 -17.906 -24.812 1 70.81 448 GLU A N 1
ATOM 3539 C CA . GLU A 1 448 ? 32.656 -19.094 -24.703 1 70.81 448 GLU A CA 1
ATOM 3540 C C . GLU A 1 448 ? 33.062 -19.375 -23.266 1 70.81 448 GLU A C 1
ATOM 3542 O O . GLU A 1 448 ? 33 -20.516 -22.812 1 70.81 448 GLU A O 1
ATOM 3547 N N . ASN A 1 449 ? 33.344 -18.281 -22.578 1 80.81 449 ASN A N 1
ATOM 3548 C CA . ASN A 1 449 ? 33.75 -18.438 -21.188 1 80.81 449 ASN A CA 1
ATOM 3549 C C . ASN A 1 449 ? 32.625 -18.047 -20.234 1 80.81 449 ASN A C 1
ATOM 3551 O O . ASN A 1 449 ? 32.219 -16.891 -20.172 1 80.81 449 ASN A O 1
ATOM 3555 N N . ARG A 1 450 ? 32.156 -18.984 -19.547 1 79.56 450 ARG A N 1
ATOM 3556 C CA . ARG A 1 450 ? 31 -18.812 -18.656 1 79.56 450 ARG A CA 1
ATOM 3557 C C . ARG A 1 450 ? 31.328 -17.828 -17.531 1 79.56 450 ARG A C 1
ATOM 3559 O O . ARG A 1 450 ? 30.469 -17.062 -17.094 1 79.56 450 ARG A O 1
ATOM 3566 N N . TRP A 1 451 ? 32.531 -17.844 -17.172 1 81.25 451 TRP A N 1
ATOM 3567 C CA . TRP A 1 451 ? 32.938 -16.938 -16.094 1 81.25 451 TRP A CA 1
ATOM 3568 C C . TRP A 1 451 ? 32.906 -15.484 -16.578 1 81.25 451 TRP A C 1
ATOM 3570 O O . TRP A 1 451 ? 32.469 -14.594 -15.844 1 81.25 451 TRP A O 1
ATOM 3580 N N . CYS A 1 452 ? 33.281 -15.305 -17.734 1 78.19 452 CYS A N 1
ATOM 3581 C CA . CYS A 1 452 ? 33.219 -13.969 -18.312 1 78.19 452 CYS A CA 1
ATOM 3582 C C . CYS A 1 452 ? 31.797 -13.508 -18.469 1 78.19 452 CYS A C 1
ATOM 3584 O O . CYS A 1 452 ? 31.469 -12.344 -18.203 1 78.19 452 CYS A O 1
ATOM 3586 N N . ALA A 1 453 ? 31.094 -14.398 -18.766 1 78.69 453 ALA A N 1
ATOM 3587 C CA . ALA A 1 453 ? 29.672 -14.078 -18.922 1 78.69 453 ALA A CA 1
ATOM 3588 C C . ALA A 1 453 ? 29.047 -13.727 -17.578 1 78.69 453 ALA A C 1
ATOM 3590 O O . ALA A 1 453 ? 28.25 -12.789 -17.469 1 78.69 453 ALA A O 1
ATOM 3591 N N . ALA A 1 454 ? 29.5 -14.445 -16.578 1 80.19 454 ALA A N 1
ATOM 3592 C CA . ALA A 1 454 ? 28.969 -14.203 -15.242 1 80.19 454 ALA A CA 1
ATOM 3593 C C . ALA A 1 454 ? 29.375 -12.828 -14.727 1 80.19 454 ALA A C 1
ATOM 3595 O O . ALA A 1 454 ? 28.578 -12.109 -14.133 1 80.19 454 ALA A O 1
ATOM 3596 N N . ILE A 1 455 ? 30.531 -12.461 -15.055 1 79.31 455 ILE A N 1
ATOM 3597 C CA . ILE A 1 455 ? 31.047 -11.172 -14.602 1 79.31 455 ILE A CA 1
ATOM 3598 C C . ILE A 1 455 ? 30.344 -10.047 -15.367 1 79.31 455 ILE A C 1
ATOM 3600 O O . ILE A 1 455 ? 29.984 -9.023 -14.781 1 79.31 455 ILE A O 1
ATOM 3604 N N . ALA A 1 456 ? 30.141 -10.273 -16.594 1 77.06 456 ALA A N 1
ATOM 3605 C CA . ALA A 1 456 ? 29.438 -9.281 -17.406 1 77.06 456 ALA A CA 1
ATOM 3606 C C . ALA A 1 456 ? 28 -9.094 -16.906 1 77.06 456 ALA A C 1
ATOM 3608 O O . ALA A 1 456 ? 27.531 -7.961 -16.797 1 77.06 456 ALA A O 1
ATOM 3609 N N . ALA A 1 457 ? 27.438 -10.156 -16.562 1 75.94 457 ALA A N 1
ATOM 3610 C CA . ALA A 1 457 ? 26.078 -10.094 -16.047 1 75.94 457 ALA A CA 1
ATOM 3611 C C . ALA A 1 457 ? 26.031 -9.344 -14.711 1 75.94 457 ALA A C 1
ATOM 3613 O O . ALA A 1 457 ? 25.125 -8.531 -14.484 1 75.94 457 ALA A O 1
ATOM 3614 N N . GLN A 1 458 ? 27.031 -9.578 -13.984 1 77.25 458 GLN A N 1
ATOM 3615 C CA . GLN A 1 458 ? 27.125 -8.891 -12.703 1 77.25 458 GLN A CA 1
ATOM 3616 C C . GLN A 1 458 ? 27.266 -7.387 -12.891 1 77.25 458 GLN A C 1
ATOM 3618 O O . GLN A 1 458 ? 26.656 -6.598 -12.172 1 77.25 458 GLN A O 1
ATOM 3623 N N . LEU A 1 459 ? 27.984 -7.051 -13.805 1 78.56 459 LEU A N 1
ATOM 3624 C CA . LEU A 1 459 ? 28.188 -5.629 -14.07 1 78.56 459 LEU A CA 1
ATOM 3625 C C . LEU A 1 459 ? 26.906 -4.969 -14.547 1 78.56 459 LEU A C 1
ATOM 3627 O O . LEU A 1 459 ? 26.594 -3.848 -14.141 1 78.56 459 LEU A O 1
ATOM 3631 N N . ILE A 1 460 ? 26.203 -5.688 -15.242 1 75.62 460 ILE A N 1
ATOM 3632 C CA . ILE A 1 460 ? 24.938 -5.16 -15.75 1 75.62 460 ILE A CA 1
ATOM 3633 C C . ILE A 1 460 ? 23.953 -4.984 -14.602 1 75.62 460 ILE A C 1
ATOM 3635 O O . ILE A 1 460 ? 23.266 -3.969 -14.523 1 75.62 460 ILE A O 1
ATOM 3639 N N . ILE A 1 461 ? 23.984 -5.887 -13.727 1 75.88 461 ILE A N 1
ATOM 3640 C CA . ILE A 1 461 ? 23.078 -5.824 -12.578 1 75.88 461 ILE A CA 1
ATOM 3641 C C . ILE A 1 461 ? 23.469 -4.648 -11.68 1 75.88 461 ILE A C 1
ATOM 3643 O O . ILE A 1 461 ? 22.609 -3.91 -11.203 1 75.88 461 ILE A O 1
ATOM 3647 N N . PHE A 1 462 ? 24.719 -4.473 -11.547 1 76.75 462 PHE A N 1
ATOM 3648 C CA . PHE A 1 462 ? 25.188 -3.367 -10.727 1 76.75 462 PHE A CA 1
ATOM 3649 C C . PHE A 1 462 ? 24.797 -2.029 -11.344 1 76.75 462 PHE A C 1
ATOM 3651 O O . PHE A 1 462 ? 24.391 -1.106 -10.633 1 76.75 462 PHE A O 1
ATOM 3658 N N . VAL A 1 463 ? 24.891 -1.997 -12.609 1 78 463 VAL A N 1
ATOM 3659 C CA . VAL A 1 463 ? 24.531 -0.763 -13.297 1 78 463 VAL A CA 1
ATOM 3660 C C . VAL A 1 463 ? 23.016 -0.52 -13.172 1 78 463 VAL A C 1
ATOM 3662 O O . VAL A 1 463 ? 22.594 0.608 -12.93 1 78 463 VAL A O 1
ATOM 3665 N N . LEU A 1 464 ? 22.328 -1.538 -13.25 1 76.38 464 LEU A N 1
ATOM 3666 C CA . LEU A 1 464 ? 20.875 -1.415 -13.148 1 76.38 464 LEU A CA 1
ATOM 3667 C C . LEU A 1 464 ? 20.469 -0.959 -11.758 1 76.38 464 LEU A C 1
ATOM 3669 O O . LEU A 1 464 ? 19.641 -0.049 -11.609 1 76.38 464 LEU A O 1
ATOM 3673 N N . VAL A 1 465 ? 21.062 -1.544 -10.805 1 77.25 465 VAL A N 1
ATOM 3674 C CA . VAL A 1 465 ? 20.766 -1.174 -9.422 1 77.25 465 VAL A CA 1
ATOM 3675 C C . VAL A 1 465 ? 21.188 0.271 -9.172 1 77.25 465 VAL A C 1
ATOM 3677 O O . VAL A 1 465 ? 20.453 1.045 -8.562 1 77.25 465 VAL A O 1
ATOM 3680 N N . ALA A 1 466 ? 22.281 0.602 -9.766 1 78.25 466 ALA A N 1
ATOM 3681 C CA . ALA A 1 466 ? 22.797 1.956 -9.586 1 78.25 466 ALA A CA 1
ATOM 3682 C C . ALA A 1 466 ? 21.891 2.982 -10.266 1 78.25 466 ALA A C 1
ATOM 3684 O O . ALA A 1 466 ? 21.656 4.062 -9.727 1 78.25 466 ALA A O 1
ATOM 3685 N N . VAL A 1 467 ? 21.375 2.578 -11.344 1 81.62 467 VAL A N 1
ATOM 3686 C CA . VAL A 1 467 ? 20.562 3.508 -12.125 1 81.62 467 VAL A CA 1
ATOM 3687 C C . VAL A 1 467 ? 19.203 3.689 -11.453 1 81.62 467 VAL A C 1
ATOM 3689 O O . VAL A 1 467 ? 18.625 4.77 -11.516 1 81.62 467 VAL A O 1
ATOM 3692 N N . VAL A 1 468 ? 18.734 2.697 -10.789 1 80.38 468 VAL A N 1
ATOM 3693 C CA . VAL A 1 468 ? 17.438 2.785 -10.125 1 80.38 468 VAL A CA 1
ATOM 3694 C C . VAL A 1 468 ? 17.609 3.439 -8.75 1 80.38 468 VAL A C 1
ATOM 3696 O O . VAL A 1 468 ? 16.828 4.305 -8.367 1 80.38 468 VAL A O 1
ATOM 3699 N N . TRP A 1 469 ? 18.656 3.123 -8.133 1 80.56 469 TRP A N 1
ATOM 3700 C CA . TRP A 1 469 ? 18.875 3.541 -6.754 1 80.56 469 TRP A CA 1
ATOM 3701 C C . TRP A 1 469 ? 19.547 4.91 -6.695 1 80.56 469 TRP A C 1
ATOM 3703 O O . TRP A 1 469 ? 19.125 5.781 -5.934 1 80.56 469 TRP A O 1
ATOM 3713 N N . GLY A 1 470 ? 20.5 5.184 -7.516 1 78.25 470 GLY A N 1
ATOM 3714 C CA . GLY A 1 470 ? 21.328 6.371 -7.457 1 78.25 470 GLY A CA 1
ATOM 3715 C C . GLY A 1 470 ? 20.547 7.664 -7.594 1 78.25 470 GLY A C 1
ATOM 3716 O O . GLY A 1 470 ? 20.578 8.516 -6.699 1 78.25 470 GLY A O 1
ATOM 3717 N N . PRO A 1 471 ? 19.812 7.746 -8.633 1 82.06 471 PRO A N 1
ATOM 3718 C CA . PRO A 1 471 ? 19.062 8.984 -8.82 1 82.06 471 PRO A CA 1
ATOM 3719 C C . PRO A 1 471 ? 18.062 9.25 -7.691 1 82.06 471 PRO A C 1
ATOM 3721 O O . PRO A 1 471 ? 17.875 10.398 -7.289 1 82.06 471 PRO A O 1
ATOM 3724 N N . LEU A 1 472 ? 17.5 8.234 -7.188 1 85.44 472 LEU A N 1
ATOM 3725 C CA . LEU A 1 472 ? 16.547 8.414 -6.102 1 85.44 472 LEU A CA 1
ATOM 3726 C C . LEU A 1 472 ? 17.25 8.875 -4.828 1 85.44 472 LEU A C 1
ATOM 3728 O O . LEU A 1 472 ? 16.766 9.781 -4.148 1 85.44 472 LEU A O 1
ATOM 3732 N N . GLN A 1 473 ? 18.391 8.289 -4.582 1 83 473 GLN A N 1
ATOM 3733 C CA . GLN A 1 473 ? 19.141 8.703 -3.398 1 83 473 GLN A CA 1
ATOM 3734 C C . GLN A 1 473 ? 19.641 10.133 -3.531 1 83 473 GLN A C 1
ATOM 3736 O O . GLN A 1 473 ? 19.609 10.898 -2.566 1 83 473 GLN A O 1
ATOM 3741 N N . TYR A 1 474 ? 20.016 10.406 -4.684 1 86.81 474 TYR A N 1
ATOM 3742 C CA . TYR A 1 474 ? 20.453 11.773 -4.945 1 86.81 474 TYR A CA 1
ATOM 3743 C C . TYR A 1 474 ? 19.312 12.766 -4.738 1 86.81 474 TYR A C 1
ATOM 3745 O O . TYR A 1 474 ? 19.5 13.797 -4.09 1 86.81 474 TYR A O 1
ATOM 3753 N N . LEU A 1 475 ? 18.188 12.438 -5.203 1 88.19 475 LEU A N 1
ATOM 3754 C CA . LEU A 1 475 ? 17.031 13.328 -5.086 1 88.19 475 LEU A CA 1
ATOM 3755 C C . LEU A 1 475 ? 16.562 13.43 -3.641 1 88.19 475 LEU A C 1
ATOM 3757 O O . LEU A 1 475 ? 16.156 14.5 -3.186 1 88.19 475 LEU A O 1
ATOM 3761 N N . LEU A 1 476 ? 16.609 12.375 -2.904 1 88.38 476 LEU A N 1
ATOM 3762 C CA . LEU A 1 476 ? 16.203 12.383 -1.502 1 88.38 476 LEU A CA 1
ATOM 3763 C C . LEU A 1 476 ? 17.109 13.289 -0.681 1 88.38 476 LEU A C 1
ATOM 3765 O O . LEU A 1 476 ? 16.641 13.992 0.22 1 88.38 476 LEU A O 1
ATOM 3769 N N . ALA A 1 477 ? 18.375 13.359 -1.133 1 85.81 477 ALA A N 1
ATOM 3770 C CA . ALA A 1 477 ? 19.359 14.156 -0.392 1 85.81 477 ALA A CA 1
ATOM 3771 C C . ALA A 1 477 ? 19.344 15.609 -0.846 1 85.81 477 ALA A C 1
ATOM 3773 O O . ALA A 1 477 ? 19.594 16.516 -0.05 1 85.81 477 ALA A O 1
ATOM 3774 N N . SER A 1 478 ? 18.969 15.828 -2.104 1 86.75 478 SER A N 1
ATOM 3775 C CA . SER A 1 478 ? 19.141 17.156 -2.68 1 86.75 478 SER A CA 1
ATOM 3776 C C . SER A 1 478 ? 17.844 17.969 -2.613 1 86.75 478 SER A C 1
ATOM 3778 O O . SER A 1 478 ? 17.859 19.188 -2.768 1 86.75 478 SER A O 1
ATOM 3780 N N . THR A 1 479 ? 16.781 17.328 -2.395 1 86.38 479 THR A N 1
ATOM 3781 C CA . THR A 1 479 ? 15.516 18.047 -2.393 1 86.38 479 THR A CA 1
ATOM 3782 C C . THR A 1 479 ? 15.062 18.344 -0.965 1 86.38 479 THR A C 1
ATOM 3784 O O . THR A 1 479 ? 15.523 17.703 -0.017 1 86.38 479 THR A O 1
ATOM 3787 N N . ALA A 1 480 ? 14.227 19.391 -0.869 1 82.19 480 ALA A N 1
ATOM 3788 C CA . ALA A 1 480 ? 13.672 19.766 0.427 1 82.19 480 ALA A CA 1
ATOM 3789 C C . ALA A 1 480 ? 12.914 18.594 1.061 1 82.19 480 ALA A C 1
ATOM 3791 O O . ALA A 1 480 ? 12.406 17.719 0.355 1 82.19 480 ALA A O 1
ATOM 3792 N N . GLU A 1 481 ? 12.82 18.531 2.295 1 83.12 481 GLU A N 1
ATOM 3793 C CA . GLU A 1 481 ? 12.211 17.438 3.053 1 83.12 481 GLU A CA 1
ATOM 3794 C C . GLU A 1 481 ? 10.727 17.297 2.736 1 83.12 481 GLU A C 1
ATOM 3796 O O . GLU A 1 481 ? 10.133 16.25 2.951 1 83.12 481 GLU A O 1
ATOM 3801 N N . ASP A 1 482 ? 10.188 18.328 2.223 1 79.5 482 ASP A N 1
ATOM 3802 C CA . ASP A 1 482 ? 8.758 18.281 1.952 1 79.5 482 ASP A CA 1
ATOM 3803 C C . ASP A 1 482 ? 8.484 18.062 0.466 1 79.5 482 ASP A C 1
ATOM 3805 O O . ASP A 1 482 ? 7.328 18 0.044 1 79.5 482 ASP A O 1
ATOM 3809 N N . SER A 1 483 ? 9.562 17.906 -0.299 1 84.31 483 SER A N 1
ATOM 3810 C CA . SER A 1 483 ? 9.398 17.688 -1.733 1 84.31 483 SER A CA 1
ATOM 3811 C C . SER A 1 483 ? 8.984 16.266 -2.037 1 84.31 483 SER A C 1
ATOM 3813 O O . SER A 1 483 ? 9.539 15.312 -1.473 1 84.31 483 SER A O 1
ATOM 3815 N N . LEU A 1 484 ? 8.031 16.078 -2.98 1 89.38 484 LEU A N 1
ATOM 3816 C CA . LEU A 1 484 ? 7.562 14.758 -3.352 1 89.38 484 LEU A CA 1
ATOM 3817 C C . LEU A 1 484 ? 8.203 14.297 -4.66 1 89.38 484 LEU A C 1
ATOM 3819 O O . LEU A 1 484 ? 7.828 13.266 -5.211 1 89.38 484 LEU A O 1
ATOM 3823 N N . LEU A 1 485 ? 9.219 15.023 -5.07 1 89.06 485 LEU A N 1
ATOM 3824 C CA . LEU A 1 485 ? 9.883 14.688 -6.328 1 89.06 485 LEU A CA 1
ATOM 3825 C C . LEU A 1 485 ? 10.531 13.305 -6.246 1 89.06 485 LEU A C 1
ATOM 3827 O O . LEU A 1 485 ? 10.383 12.492 -7.156 1 89.06 485 LEU A O 1
ATOM 3831 N N . PRO A 1 486 ? 11.211 13.031 -5.176 1 91 486 PRO A N 1
ATOM 3832 C CA . PRO A 1 486 ? 11.781 11.68 -5.098 1 91 486 PRO A CA 1
ATOM 3833 C C . PRO A 1 486 ? 10.719 10.586 -5.145 1 91 486 PRO A C 1
ATOM 3835 O O . PRO A 1 486 ? 10.961 9.508 -5.699 1 91 486 PRO A O 1
ATOM 3838 N N . VAL A 1 487 ? 9.539 10.867 -4.617 1 93.06 487 VAL A N 1
ATOM 3839 C CA . VAL A 1 487 ? 8.445 9.906 -4.613 1 93.06 487 VAL A CA 1
ATOM 3840 C C . VAL A 1 487 ? 7.934 9.695 -6.039 1 93.06 487 VAL A C 1
ATOM 3842 O O . VAL A 1 487 ? 7.664 8.562 -6.449 1 93.06 487 VAL A O 1
ATOM 3845 N N . ALA A 1 488 ? 7.922 10.742 -6.758 1 91 488 ALA A N 1
ATOM 3846 C CA . ALA A 1 488 ? 7.492 10.656 -8.156 1 91 488 ALA A CA 1
ATOM 3847 C C . ALA A 1 488 ? 8.469 9.82 -8.977 1 91 488 ALA A C 1
ATOM 3849 O O . ALA A 1 488 ? 8.055 9.008 -9.805 1 91 488 ALA A O 1
ATOM 3850 N N . VAL A 1 489 ? 9.68 10 -8.703 1 90 489 VAL A N 1
ATOM 3851 C CA . VAL A 1 489 ? 10.703 9.273 -9.438 1 90 489 VAL A CA 1
ATOM 3852 C C . VAL A 1 489 ? 10.617 7.785 -9.102 1 90 489 VAL A C 1
ATOM 3854 O O . VAL A 1 489 ? 10.75 6.934 -9.984 1 90 489 VAL A O 1
ATOM 3857 N N . PHE A 1 490 ? 10.445 7.445 -7.863 1 91.75 490 PHE A N 1
ATOM 3858 C CA . PHE A 1 490 ? 10.258 6.059 -7.457 1 91.75 490 PHE A CA 1
ATOM 3859 C C . PHE A 1 490 ? 9.109 5.414 -8.227 1 91.75 490 PHE A C 1
ATOM 3861 O O . PHE A 1 490 ? 9.258 4.324 -8.773 1 91.75 490 PHE A O 1
ATOM 3868 N N . PHE A 1 491 ? 7.965 6.117 -8.32 1 91.56 491 PHE A N 1
ATOM 3869 C CA . PHE A 1 491 ? 6.797 5.559 -8.992 1 91.56 491 PHE A CA 1
ATOM 3870 C C . PHE A 1 491 ? 6.984 5.574 -10.5 1 91.56 491 PHE A C 1
ATOM 3872 O O . PHE A 1 491 ? 6.375 4.777 -11.219 1 91.56 491 PHE A O 1
ATOM 3879 N N . ALA A 1 492 ? 7.793 6.449 -10.969 1 89.81 492 ALA A N 1
ATOM 3880 C CA . ALA A 1 492 ? 8.141 6.406 -12.391 1 89.81 492 ALA A CA 1
ATOM 3881 C C . ALA A 1 492 ? 8.883 5.117 -12.734 1 89.81 492 ALA A C 1
ATOM 3883 O O . ALA A 1 492 ? 8.594 4.484 -13.758 1 89.81 492 ALA A O 1
ATOM 3884 N N . TRP A 1 493 ? 9.773 4.781 -11.82 1 86.81 493 TRP A N 1
ATOM 3885 C CA . TRP A 1 493 ? 10.484 3.525 -12.031 1 86.81 493 TRP A CA 1
ATOM 3886 C C . TRP A 1 493 ? 9.531 2.336 -11.938 1 86.81 493 TRP A C 1
ATOM 3888 O O . TRP A 1 493 ? 9.625 1.396 -12.727 1 86.81 493 TRP A O 1
ATOM 3898 N N . PHE A 1 494 ? 8.664 2.385 -11.016 1 87.31 494 PHE A N 1
ATOM 3899 C CA . PHE A 1 494 ? 7.668 1.335 -10.844 1 87.31 494 PHE A CA 1
ATOM 3900 C C . PHE A 1 494 ? 6.805 1.192 -12.094 1 87.31 494 PHE A C 1
ATOM 3902 O O . PHE A 1 494 ? 6.551 0.077 -12.547 1 87.31 494 PHE A O 1
ATOM 3909 N N . THR A 1 495 ? 6.453 2.322 -12.656 1 88.56 495 THR A N 1
ATOM 3910 C CA . THR A 1 495 ? 5.652 2.357 -13.875 1 88.56 495 THR A CA 1
ATOM 3911 C C . THR A 1 495 ? 6.43 1.757 -15.047 1 88.56 495 THR A C 1
ATOM 3913 O O . THR A 1 495 ? 5.879 0.968 -15.82 1 88.56 495 THR A O 1
ATOM 3916 N N . LEU A 1 496 ? 7.613 2.102 -15.094 1 85.06 496 LEU A N 1
ATOM 3917 C CA . LEU A 1 496 ? 8.453 1.623 -16.188 1 85.06 496 LEU A CA 1
ATOM 3918 C C . LEU A 1 496 ? 8.625 0.109 -16.125 1 85.06 496 LEU A C 1
ATOM 3920 O O . LEU A 1 496 ? 8.547 -0.575 -17.141 1 85.06 496 LEU A O 1
ATOM 3924 N N . VAL A 1 497 ? 8.75 -0.378 -14.953 1 80.56 497 VAL A N 1
ATOM 3925 C CA . VAL A 1 497 ? 8.93 -1.812 -14.766 1 80.56 497 VAL A CA 1
ATOM 3926 C C . VAL A 1 497 ? 7.66 -2.555 -15.172 1 80.56 497 VAL A C 1
ATOM 3928 O O . VAL A 1 497 ? 7.719 -3.553 -15.891 1 80.56 497 VAL A O 1
ATOM 3931 N N . LEU A 1 498 ? 6.574 -2.043 -14.766 1 84.06 498 LEU A N 1
ATOM 3932 C CA . LEU A 1 498 ? 5.301 -2.672 -15.094 1 84.06 498 LEU A CA 1
ATOM 3933 C C . LEU A 1 498 ? 5.035 -2.611 -16.594 1 84.06 498 LEU A C 1
ATOM 3935 O O . LEU A 1 498 ? 4.547 -3.578 -17.188 1 84.06 498 LEU A O 1
ATOM 3939 N N . ALA A 1 499 ? 5.43 -1.512 -17.172 1 81.94 499 ALA A N 1
ATOM 3940 C CA . ALA A 1 499 ? 5.258 -1.35 -18.609 1 81.94 499 ALA A CA 1
ATOM 3941 C C . ALA A 1 499 ? 6.172 -2.295 -19.375 1 81.94 499 ALA A C 1
ATOM 3943 O O . ALA A 1 499 ? 5.746 -2.922 -20.359 1 81.94 499 ALA A O 1
ATOM 3944 N N . LEU A 1 500 ? 7.359 -2.408 -18.906 1 75.56 500 LEU A N 1
ATOM 3945 C CA . LEU A 1 500 ? 8.32 -3.295 -19.562 1 75.56 500 LEU A CA 1
ATOM 3946 C C . LEU A 1 500 ? 7.875 -4.75 -19.453 1 75.56 500 LEU A C 1
ATOM 3948 O O . LEU A 1 500 ? 8.016 -5.516 -20.406 1 75.56 500 LEU A O 1
ATOM 3952 N N . PHE A 1 501 ? 7.336 -5.055 -18.375 1 76.12 501 PHE A N 1
ATOM 3953 C CA . PHE A 1 501 ? 6.836 -6.414 -18.203 1 76.12 501 PHE A CA 1
ATOM 3954 C C . PHE A 1 501 ? 5.68 -6.688 -19.156 1 76.12 501 PHE A C 1
ATOM 3956 O O . PHE A 1 501 ? 5.648 -7.723 -19.828 1 76.12 501 PHE A O 1
ATOM 3963 N N . SER A 1 502 ? 4.793 -5.762 -19.281 1 75.94 502 SER A N 1
ATOM 3964 C CA . SER A 1 502 ? 3.615 -5.949 -20.109 1 75.94 502 SER A CA 1
ATOM 3965 C C . SER A 1 502 ? 3.99 -5.973 -21.594 1 75.94 502 SER A C 1
ATOM 3967 O O . SER A 1 502 ? 3.463 -6.781 -22.359 1 75.94 502 SER A O 1
ATOM 3969 N N . CYS A 1 503 ? 4.883 -5.121 -21.906 1 72.31 503 CYS A N 1
ATOM 3970 C CA . CYS A 1 503 ? 5.324 -5.062 -23.297 1 72.31 503 CYS A CA 1
ATOM 3971 C C . CYS A 1 503 ? 6.176 -6.277 -23.641 1 72.31 503 CYS A C 1
ATOM 3973 O O . CYS A 1 503 ? 6.074 -6.812 -24.75 1 72.31 503 CYS A O 1
ATOM 3975 N N . GLY A 1 504 ? 7.027 -6.641 -22.766 1 67.5 504 GLY A N 1
ATOM 3976 C CA . GLY A 1 504 ? 7.84 -7.828 -22.984 1 67.5 504 GLY A CA 1
ATOM 3977 C C . GLY A 1 504 ? 7.02 -9.078 -23.203 1 67.5 504 GLY A C 1
ATOM 3978 O O . GLY A 1 504 ? 7.332 -9.883 -24.094 1 67.5 504 GLY A O 1
ATOM 3979 N N . GLN A 1 505 ? 6.008 -9.195 -22.531 1 67.38 505 GLN A N 1
ATOM 3980 C CA . GLN A 1 505 ? 5.105 -10.328 -22.719 1 67.38 505 GLN A CA 1
ATOM 3981 C C . GLN A 1 505 ? 4.465 -10.312 -24.094 1 67.38 505 GLN A C 1
ATOM 3983 O O . GLN A 1 505 ? 4.379 -11.352 -24.766 1 67.38 505 GLN A O 1
ATOM 3988 N N . ARG A 1 506 ? 4.195 -9.195 -24.578 1 68 506 ARG A N 1
ATOM 3989 C CA . ARG A 1 506 ? 3.564 -9.062 -25.891 1 68 506 ARG A CA 1
ATOM 3990 C C . ARG A 1 506 ? 4.562 -9.344 -27 1 68 506 ARG A C 1
ATOM 3992 O O . ARG A 1 506 ? 4.223 -10 -28 1 68 506 ARG A O 1
ATOM 3999 N N . ALA A 1 507 ? 5.68 -8.75 -26.688 1 64.94 507 ALA A N 1
ATOM 4000 C CA . ALA A 1 507 ? 6.715 -8.961 -27.688 1 64.94 507 ALA A CA 1
ATOM 4001 C C . ALA A 1 507 ? 7.059 -10.438 -27.828 1 64.94 507 ALA A C 1
ATOM 4003 O O . ALA A 1 507 ? 7.23 -10.945 -28.938 1 64.94 507 ALA A O 1
ATOM 4004 N N . LEU A 1 508 ? 7.16 -11.062 -26.734 1 61.78 508 LEU A N 1
ATOM 4005 C CA . LEU A 1 508 ? 7.457 -12.484 -26.734 1 61.78 508 LEU A CA 1
ATOM 4006 C C . LEU A 1 508 ? 6.336 -13.273 -27.406 1 61.78 508 LEU A C 1
ATOM 4008 O O . LEU A 1 508 ? 6.594 -14.18 -28.203 1 61.78 508 LEU A O 1
ATOM 4012 N N . LEU A 1 509 ? 5.215 -12.898 -27.125 1 61.94 509 LEU A N 1
ATOM 4013 C CA . LEU A 1 509 ? 4.066 -13.547 -27.75 1 61.94 509 LEU A CA 1
ATOM 4014 C C . LEU A 1 509 ? 4.07 -13.328 -29.25 1 61.94 509 LEU A C 1
ATOM 4016 O O . LEU A 1 509 ? 3.779 -14.258 -30.016 1 61.94 509 LEU A O 1
ATOM 4020 N N . TRP A 1 510 ? 4.465 -12.148 -29.562 1 62.38 510 TRP A N 1
ATOM 4021 C CA . TRP A 1 510 ? 4.543 -11.82 -30.969 1 62.38 510 TRP A CA 1
ATOM 4022 C C . TRP A 1 510 ? 5.625 -12.633 -31.672 1 62.38 510 TRP A C 1
ATOM 4024 O O . TRP A 1 510 ? 5.41 -13.164 -32.75 1 62.38 510 TRP A O 1
ATOM 4034 N N . ALA A 1 511 ? 6.719 -12.844 -31.047 1 59.75 511 ALA A N 1
ATOM 4035 C CA . ALA A 1 511 ? 7.844 -13.594 -31.609 1 59.75 511 ALA A CA 1
ATOM 4036 C C . ALA A 1 511 ? 7.5 -15.07 -31.75 1 59.75 511 ALA A C 1
ATOM 4038 O O . ALA A 1 511 ? 7.863 -15.695 -32.75 1 59.75 511 ALA A O 1
ATOM 4039 N N . MET A 1 512 ? 6.848 -15.594 -30.875 1 58.41 512 MET A N 1
ATOM 4040 C CA . MET A 1 512 ? 6.484 -17 -30.891 1 58.41 512 MET A CA 1
ATOM 4041 C C . MET A 1 512 ? 5.449 -17.281 -31.984 1 58.41 512 MET A C 1
ATOM 4043 O O . MET A 1 512 ? 5.477 -18.328 -32.625 1 58.41 512 MET A O 1
ATOM 4047 N N . GLN A 1 513 ? 4.57 -16.359 -32.125 1 56 513 GLN A N 1
ATOM 4048 C CA . GLN A 1 513 ? 3.555 -16.516 -33.156 1 56 513 GLN A CA 1
ATOM 4049 C C . GLN A 1 513 ? 4.172 -16.422 -34.562 1 56 513 GLN A C 1
ATOM 4051 O O . GLN A 1 513 ? 3.732 -17.109 -35.469 1 56 513 GLN A O 1
ATOM 4056 N N . THR A 1 514 ? 5.141 -15.641 -34.656 1 54.56 514 THR A N 1
ATOM 4057 C CA . THR A 1 514 ? 5.805 -15.492 -35.938 1 54.56 514 THR A CA 1
ATOM 4058 C C . THR A 1 514 ? 6.605 -16.75 -36.281 1 54.56 514 THR A C 1
ATOM 4060 O O . THR A 1 514 ? 6.66 -17.156 -37.438 1 54.56 514 THR A O 1
ATOM 4063 N N . THR A 1 515 ? 7.223 -17.328 -35.281 1 51.38 515 THR A N 1
ATOM 4064 C CA . THR A 1 515 ? 8.023 -18.516 -35.531 1 51.38 515 THR A CA 1
ATOM 4065 C C . THR A 1 515 ? 7.129 -19.703 -35.906 1 51.38 515 THR A C 1
ATOM 4067 O O . THR A 1 515 ? 7.492 -20.516 -36.75 1 51.38 515 THR A O 1
ATOM 4070 N N . VAL A 1 516 ? 6.055 -19.812 -35.219 1 50.34 516 VAL A N 1
ATOM 4071 C CA . VAL A 1 516 ? 5.117 -20.891 -35.562 1 50.34 516 VAL A CA 1
ATOM 4072 C C . VAL A 1 516 ? 4.602 -20.703 -36.969 1 50.34 516 VAL A C 1
ATOM 4074 O O . VAL A 1 516 ? 4.465 -21.688 -37.719 1 50.34 516 VAL A O 1
ATOM 4077 N N . ARG A 1 517 ? 4.465 -19.5 -37.375 1 51.41 517 ARG A N 1
ATOM 4078 C CA . ARG A 1 517 ? 4.031 -19.25 -38.75 1 51.41 517 ARG A CA 1
ATOM 4079 C C . ARG A 1 517 ? 5.121 -19.625 -39.719 1 51.41 517 ARG A C 1
ATOM 4081 O O . ARG A 1 517 ? 4.836 -20.172 -40.812 1 51.41 517 ARG A O 1
ATOM 4088 N N . ASP A 1 518 ? 6.285 -19.391 -39.375 1 47.56 518 ASP A N 1
ATOM 4089 C CA . ASP A 1 518 ? 7.395 -19.688 -40.25 1 47.56 518 ASP A CA 1
ATOM 4090 C C . ASP A 1 518 ? 7.629 -21.203 -40.344 1 47.56 518 ASP A C 1
ATOM 4092 O O . ASP A 1 518 ? 7.922 -21.719 -41.438 1 47.56 518 ASP A O 1
ATOM 4096 N N . VAL A 1 519 ? 7.469 -21.859 -39.25 1 45.84 519 VAL A N 1
ATOM 4097 C CA . VAL A 1 519 ? 7.629 -23.312 -39.281 1 45.84 519 VAL A CA 1
ATOM 4098 C C . VAL A 1 519 ? 6.504 -23.938 -40.094 1 45.84 519 VAL A C 1
ATOM 4100 O O . VAL A 1 519 ? 6.734 -24.859 -40.875 1 45.84 519 VAL A O 1
ATOM 4103 N N . ARG A 1 520 ? 5.312 -23.484 -40.062 1 50.62 520 ARG A N 1
ATOM 4104 C CA . ARG A 1 520 ? 4.199 -23.953 -40.875 1 50.62 520 ARG A CA 1
ATOM 4105 C C . ARG A 1 520 ? 4.449 -23.656 -42.375 1 50.62 520 ARG A C 1
ATOM 4107 O O . ARG A 1 520 ? 4.117 -24.469 -43.219 1 50.62 520 ARG A O 1
ATOM 4114 N N . ALA A 1 521 ? 4.957 -22.578 -42.562 1 49.59 521 ALA A N 1
ATOM 4115 C CA . ALA A 1 521 ? 5.246 -22.234 -43.969 1 49.59 521 ALA A CA 1
ATOM 4116 C C . ALA A 1 521 ? 6.348 -23.109 -44.531 1 49.59 521 ALA A C 1
ATOM 4118 O O . ALA A 1 521 ? 6.301 -23.5 -45.688 1 49.59 521 ALA A O 1
ATOM 4119 N N . SER A 1 522 ? 7.191 -23.375 -43.719 1 46.34 522 SER A N 1
ATOM 4120 C CA . SER A 1 522 ? 8.266 -24.25 -44.188 1 46.34 522 SER A CA 1
ATOM 4121 C C . SER A 1 522 ? 7.766 -25.688 -44.375 1 46.34 522 SER A C 1
ATOM 4123 O O . SER A 1 522 ? 8.172 -26.375 -45.312 1 46.34 522 SER A O 1
ATOM 4125 N N . ASP A 1 523 ? 6.953 -26.141 -43.594 1 47.38 523 ASP A N 1
ATOM 4126 C CA . ASP A 1 523 ? 6.387 -27.484 -43.719 1 47.38 523 ASP A CA 1
ATOM 4127 C C . ASP A 1 523 ? 5.449 -27.547 -44.938 1 47.38 523 ASP A C 1
ATOM 4129 O O . ASP A 1 523 ? 5.441 -28.547 -45.656 1 47.38 523 ASP A O 1
ATOM 4133 N N . THR A 1 524 ? 4.723 -26.516 -45.125 1 50.56 524 THR A N 1
ATOM 4134 C CA . THR A 1 524 ? 3.887 -26.469 -46.344 1 50.56 524 THR A CA 1
ATOM 4135 C C . THR A 1 524 ? 4.746 -26.406 -47.594 1 50.56 524 THR A C 1
ATOM 4137 O O . THR A 1 524 ? 4.387 -26.984 -48.625 1 50.56 524 THR A O 1
ATOM 4140 N N . VAL A 1 525 ? 5.828 -25.781 -47.5 1 50.47 525 VAL A N 1
ATOM 4141 C CA . VAL A 1 525 ? 6.746 -25.719 -48.625 1 50.47 525 VAL A CA 1
ATOM 4142 C C . VAL A 1 525 ? 7.426 -27.078 -48.812 1 50.47 525 VAL A C 1
ATOM 4144 O O . VAL A 1 525 ? 7.613 -27.531 -49.938 1 50.47 525 VAL A O 1
ATOM 4147 N N . VAL A 1 526 ? 7.668 -27.75 -47.75 1 48.22 526 VAL A N 1
ATOM 4148 C CA . VAL A 1 526 ? 8.281 -29.078 -47.844 1 48.22 526 VAL A CA 1
ATOM 4149 C C . VAL A 1 526 ? 7.273 -30.078 -48.375 1 48.22 526 VAL A C 1
ATOM 4151 O O . VAL A 1 526 ? 7.605 -30.906 -49.219 1 48.22 526 VAL A O 1
ATOM 4154 N N . GLU A 1 527 ? 6.078 -29.906 -48.031 1 49.69 527 GLU A N 1
ATOM 4155 C CA . GLU A 1 527 ? 5.047 -30.781 -48.594 1 49.69 527 GLU A CA 1
ATOM 4156 C C . GLU A 1 527 ? 4.781 -30.453 -50.062 1 49.69 527 GLU A C 1
ATOM 4158 O O . GLU A 1 527 ? 4.578 -31.359 -50.875 1 49.69 527 GLU A O 1
ATOM 4163 N N . ALA A 1 528 ? 4.852 -29.234 -50.406 1 51.22 528 ALA A N 1
ATOM 4164 C CA . ALA A 1 528 ? 4.613 -28.828 -51.812 1 51.22 528 ALA A CA 1
ATOM 4165 C C . ALA A 1 528 ? 5.773 -29.25 -52.719 1 51.22 528 ALA A C 1
ATOM 4167 O O . ALA A 1 528 ? 5.566 -29.625 -53.875 1 51.22 528 ALA A O 1
ATOM 4168 N N . ARG A 1 529 ? 6.98 -29.188 -52.25 1 47.91 529 ARG A N 1
ATOM 4169 C CA . ARG A 1 529 ? 8.141 -29.625 -53.031 1 47.91 529 ARG A CA 1
ATOM 4170 C C . ARG A 1 529 ? 8.141 -31.141 -53.219 1 47.91 529 ARG A C 1
ATOM 4172 O O . ARG A 1 529 ? 8.508 -31.641 -54.281 1 47.91 529 ARG A O 1
ATOM 4179 N N . GLU A 1 530 ? 7.707 -31.828 -52.156 1 46.06 530 GLU A N 1
ATOM 4180 C CA . GLU A 1 530 ? 7.648 -33.281 -52.281 1 46.06 530 GLU A CA 1
ATOM 4181 C C . GLU A 1 530 ? 6.547 -33.719 -53.25 1 46.06 530 GLU A C 1
ATOM 4183 O O . GLU A 1 530 ? 6.684 -34.719 -53.938 1 46.06 530 GLU A O 1
ATOM 4188 N N . ALA A 1 531 ? 5.508 -32.938 -53.469 1 51.94 531 ALA A N 1
ATOM 4189 C CA . ALA A 1 531 ? 4.453 -33.281 -54.438 1 51.94 531 ALA A CA 1
ATOM 4190 C C . ALA A 1 531 ? 4.914 -33.031 -55.875 1 51.94 531 ALA A C 1
ATOM 4192 O O . ALA A 1 531 ? 4.438 -33.688 -56.781 1 51.94 531 ALA A O 1
ATOM 4193 N N . GLY A 1 532 ? 5.781 -32.031 -56.188 1 42.59 532 GLY A N 1
ATOM 4194 C CA . GLY A 1 532 ? 6.164 -31.734 -57.562 1 42.59 532 GLY A CA 1
ATOM 4195 C C . GLY A 1 532 ? 7.176 -32.719 -58.094 1 42.59 532 GLY A C 1
ATOM 4196 O O . GLY A 1 532 ? 7.41 -32.781 -59.312 1 42.59 532 GLY A O 1
ATOM 4197 N N . GLU A 1 533 ? 8.227 -33.156 -57.344 1 38.94 533 GLU A N 1
ATOM 4198 C CA . GLU A 1 533 ? 9.312 -33.938 -57.938 1 38.94 533 GLU A CA 1
ATOM 4199 C C . GLU A 1 533 ? 8.914 -35.406 -58.062 1 38.94 533 GLU A C 1
ATOM 4201 O O . GLU A 1 533 ? 9.172 -36.219 -57.156 1 38.94 533 GLU A O 1
ATOM 4206 N N . SER A 1 534 ? 7.676 -35.719 -58.438 1 36.47 534 SER A N 1
ATOM 4207 C CA . SER A 1 534 ? 7.367 -37.125 -58.656 1 36.47 534 SER A CA 1
ATOM 4208 C C . SER A 1 534 ? 8.219 -37.688 -59.812 1 36.47 534 SER A C 1
ATOM 4210 O O . SER A 1 534 ? 7.766 -38.562 -60.562 1 36.47 534 SER A O 1
ATOM 4212 N N . VAL A 1 535 ? 9.227 -36.906 -60.344 1 34.53 535 VAL A N 1
ATOM 4213 C CA . VAL A 1 535 ? 9.852 -37.5 -61.531 1 34.53 535 VAL A CA 1
ATOM 4214 C C . VAL A 1 535 ? 10.398 -38.875 -61.188 1 34.53 535 VAL A C 1
ATOM 4216 O O . VAL A 1 535 ? 10.672 -39.188 -60.031 1 34.53 535 VAL A O 1
ATOM 4219 N N . LYS A 1 536 ? 10.883 -39.625 -62.375 1 36.25 536 LYS A N 1
ATOM 4220 C CA . LYS A 1 536 ? 11.25 -41 -62.688 1 36.25 536 LYS A CA 1
ATOM 4221 C C . LYS A 1 536 ? 12.492 -41.438 -61.938 1 36.25 536 LYS A C 1
ATOM 4223 O O . LYS A 1 536 ? 13.609 -41.031 -62.25 1 36.25 536 LYS A O 1
ATOM 4228 N N . VAL A 1 537 ? 12.547 -41.438 -60.594 1 29.38 537 VAL A N 1
ATOM 4229 C CA . VAL A 1 537 ? 13.75 -41.906 -59.875 1 29.38 537 VAL A CA 1
ATOM 4230 C C . VAL A 1 537 ? 14.125 -43.312 -60.344 1 29.38 537 VAL A C 1
ATOM 4232 O O . VAL A 1 537 ? 13.336 -44.25 -60.188 1 29.38 537 VAL A O 1
ATOM 4235 N N . GLU A 1 538 ? 14.844 -43.281 -61.438 1 28.78 538 GLU A N 1
ATOM 4236 C CA . GLU A 1 538 ? 15.523 -44.5 -61.875 1 28.78 538 GLU A CA 1
ATOM 4237 C C . GLU A 1 538 ? 16.188 -45.188 -60.656 1 28.78 538 GLU A C 1
ATOM 4239 O O . GLU A 1 538 ? 16.672 -44.531 -59.75 1 28.78 538 GLU A O 1
ATOM 4244 N N . ASP A 1 539 ? 15.984 -46.5 -60.531 1 24.02 539 ASP A N 1
ATOM 4245 C CA . ASP A 1 539 ? 16.156 -47.438 -59.406 1 24.02 539 ASP A CA 1
ATOM 4246 C C . ASP A 1 539 ? 17.625 -47.562 -59.031 1 24.02 539 ASP A C 1
ATOM 4248 O O . ASP A 1 539 ? 18.281 -48.562 -59.375 1 24.02 539 ASP A O 1
ATOM 4252 N N . PRO A 1 540 ? 18.453 -46.5 -59.281 1 28.19 540 PRO A N 1
ATOM 4253 C CA . PRO A 1 540 ? 19.828 -47 -59.188 1 28.19 540 PRO A CA 1
ATOM 4254 C C . PRO A 1 540 ? 20.109 -47.75 -57.875 1 28.19 540 PRO A C 1
ATOM 4256 O O . PRO A 1 540 ? 19.359 -47.594 -56.906 1 28.19 540 PRO A O 1
ATOM 4259 N N . GLY A 1 541 ? 21.172 -48.594 -57.781 1 23.42 541 GLY A N 1
ATOM 4260 C CA . GLY A 1 541 ? 21.734 -49.594 -56.906 1 23.42 541 GLY A CA 1
ATOM 4261 C C . GLY A 1 541 ? 21.812 -49.094 -55.469 1 23.42 541 GLY A C 1
ATOM 4262 O O . GLY A 1 541 ? 21.906 -47.906 -55.188 1 23.42 541 GLY A O 1
ATOM 4263 N N . GLN A 1 542 ? 21.328 -49.875 -54.438 1 21.75 542 GLN A N 1
ATOM 4264 C CA . GLN A 1 542 ? 21.047 -49.969 -53 1 21.75 542 GLN A CA 1
ATOM 4265 C C . GLN A 1 542 ? 22.281 -49.594 -52.188 1 21.75 542 GLN A C 1
ATOM 4267 O O . GLN A 1 542 ? 22.906 -50.469 -51.562 1 21.75 542 GLN A O 1
ATOM 4272 N N . GLU A 1 543 ? 23.297 -48.906 -52.75 1 22.08 543 GLU A N 1
ATOM 4273 C CA . GLU A 1 543 ? 24.484 -49.031 -51.906 1 22.08 543 GLU A CA 1
ATOM 4274 C C . GLU A 1 543 ? 24.203 -48.5 -50.5 1 22.08 543 GLU A C 1
ATOM 4276 O O . GLU A 1 543 ? 23.609 -47.406 -50.344 1 22.08 543 GLU A O 1
ATOM 4281 N N . ALA A 1 544 ? 24.281 -49.406 -49.375 1 23.08 544 ALA A N 1
ATOM 4282 C CA . ALA A 1 544 ? 24.156 -49.531 -47.906 1 23.08 544 ALA A CA 1
ATOM 4283 C C . ALA A 1 544 ? 24.953 -48.438 -47.219 1 23.08 544 ALA A C 1
ATOM 4285 O O . ALA A 1 544 ? 26.188 -48.531 -47.125 1 23.08 544 ALA A O 1
ATOM 4286 N N . ALA A 1 545 ? 24.891 -47.25 -47.562 1 22.03 545 ALA A N 1
ATOM 4287 C CA . ALA A 1 545 ? 25.781 -46.281 -46.906 1 22.03 545 ALA A CA 1
ATOM 4288 C C . ALA A 1 545 ? 25.703 -46.406 -45.406 1 22.03 545 ALA A C 1
ATOM 4290 O O . ALA A 1 545 ? 24.609 -46.469 -44.844 1 22.03 545 ALA A O 1
ATOM 4291 N N . SER A 1 546 ? 26.828 -46.812 -44.719 1 21.61 546 SER A N 1
ATOM 4292 C CA . SER A 1 546 ? 27.266 -47.188 -43.375 1 21.61 546 SER A CA 1
ATOM 4293 C C . SER A 1 546 ? 26.922 -46.125 -42.375 1 21.61 546 SER A C 1
ATOM 4295 O O . SER A 1 546 ? 27.312 -44.969 -42.531 1 21.61 546 SER A O 1
ATOM 4297 N N . LYS A 1 547 ? 25.766 -46.188 -41.719 1 24.83 547 LYS A N 1
ATOM 4298 C CA . LYS A 1 547 ? 25.172 -45.562 -40.562 1 24.83 547 LYS A CA 1
ATOM 4299 C C . LYS A 1 547 ? 26.172 -45.438 -39.438 1 24.83 547 LYS A C 1
ATOM 4301 O O . LYS A 1 547 ? 25.812 -45.094 -38.281 1 24.83 547 LYS A O 1
ATOM 4306 N N . GLU A 1 548 ? 27.469 -45.75 -39.625 1 22.5 548 GLU A N 1
ATOM 4307 C CA . GLU A 1 548 ? 28.375 -45.906 -38.5 1 22.5 548 GLU A CA 1
ATOM 4308 C C . GLU A 1 548 ? 28.578 -44.562 -37.781 1 22.5 548 GLU A C 1
ATOM 4310 O O . GLU A 1 548 ? 28.625 -44.5 -36.562 1 22.5 548 GLU A O 1
ATOM 4315 N N . ASP A 1 549 ? 29.031 -43.531 -38.438 1 21.62 549 ASP A N 1
ATOM 4316 C CA . ASP A 1 549 ? 29.906 -42.594 -37.75 1 21.62 549 ASP A CA 1
ATOM 4317 C C . ASP A 1 549 ? 29.109 -41.594 -36.906 1 21.62 549 ASP A C 1
ATOM 4319 O O . ASP A 1 549 ? 29.672 -40.688 -36.281 1 21.62 549 ASP A O 1
ATOM 4323 N N . LEU A 1 550 ? 27.891 -41.406 -37.219 1 20.59 550 LEU A N 1
ATOM 4324 C CA . LEU A 1 550 ? 27.422 -40.219 -36.531 1 20.59 550 LEU A CA 1
ATOM 4325 C C . LEU A 1 550 ? 27.266 -40.5 -35.031 1 20.59 550 LEU A C 1
ATOM 4327 O O . LEU A 1 550 ? 26.875 -39.594 -34.281 1 20.59 550 LEU A O 1
ATOM 4331 N N . THR A 1 551 ? 27.234 -41.75 -34.594 1 23.52 551 THR A N 1
ATOM 4332 C CA . THR A 1 551 ? 26.984 -42.125 -33.188 1 23.52 551 THR A CA 1
ATOM 4333 C C . THR A 1 551 ? 28.109 -41.656 -32.312 1 23.52 551 THR A C 1
ATOM 4335 O O . THR A 1 551 ? 27.984 -41.656 -31.078 1 23.52 551 THR A O 1
ATOM 4338 N N . SER A 1 552 ? 29.328 -41.562 -32.781 1 24.34 552 SER A N 1
ATOM 4339 C CA . SER A 1 552 ? 30.469 -41.438 -31.875 1 24.34 552 SER A CA 1
ATOM 4340 C C . SER A 1 552 ? 30.438 -40.094 -31.141 1 24.34 552 SER A C 1
ATOM 4342 O O . SER A 1 552 ? 31.141 -39.906 -30.156 1 24.34 552 SER A O 1
ATOM 4344 N N . ALA A 1 553 ? 30.141 -39.031 -31.797 1 22.52 553 ALA A N 1
ATOM 4345 C CA . ALA A 1 553 ? 30.641 -37.781 -31.203 1 22.52 553 ALA A CA 1
ATOM 4346 C C . ALA A 1 553 ? 29.922 -37.469 -29.891 1 22.52 553 ALA A C 1
ATOM 4348 O O . ALA A 1 553 ? 30.391 -36.625 -29.125 1 22.52 553 ALA A O 1
ATOM 4349 N N . ILE A 1 554 ? 28.688 -37.875 -29.828 1 22.78 554 ILE A N 1
ATOM 4350 C CA . ILE A 1 554 ? 28.047 -37.219 -28.672 1 22.78 554 ILE A CA 1
ATOM 4351 C C . ILE A 1 554 ? 28.5 -37.906 -27.391 1 22.78 554 ILE A C 1
ATOM 4353 O O . ILE A 1 554 ? 27.859 -38.875 -26.922 1 22.78 554 ILE A O 1
ATOM 4357 N N . SER A 1 555 ? 29.672 -38.438 -27.328 1 22.77 555 SER A N 1
ATOM 4358 C CA . SER A 1 555 ? 30.078 -39.031 -26.047 1 22.77 555 SER A CA 1
ATOM 4359 C C . SER A 1 555 ? 30.094 -37.969 -24.953 1 22.77 555 SER A C 1
ATOM 4361 O O . SER A 1 555 ? 31.016 -37.156 -24.891 1 22.77 555 SER A O 1
ATOM 4363 N N . CYS A 1 556 ? 29.047 -37.344 -24.703 1 22.81 556 CYS A N 1
ATOM 4364 C CA . CYS A 1 556 ? 29.188 -36.438 -23.562 1 22.81 556 CYS A CA 1
ATOM 4365 C C . CYS A 1 556 ? 29.781 -37.156 -22.359 1 22.81 556 CYS A C 1
ATOM 4367 O O . CYS A 1 556 ? 29.297 -38.219 -21.969 1 22.81 556 CYS A O 1
ATOM 4369 N N . PRO A 1 557 ? 31.016 -37 -22.047 1 24.58 557 PRO A N 1
ATOM 4370 C CA . PRO A 1 557 ? 31.594 -37.688 -20.891 1 24.58 557 PRO A CA 1
ATOM 4371 C C . PRO A 1 557 ? 30.703 -37.625 -19.656 1 24.58 557 PRO A C 1
ATOM 4373 O O . PRO A 1 557 ? 29.906 -36.688 -19.531 1 24.58 557 PRO A O 1
ATOM 4376 N N . PRO A 1 558 ? 30.375 -38.719 -18.984 1 23.34 558 PRO A N 1
ATOM 4377 C CA . PRO A 1 558 ? 29.594 -38.875 -17.766 1 23.34 558 PRO A CA 1
ATOM 4378 C C . PRO A 1 558 ? 30.062 -37.938 -16.641 1 23.34 558 PRO A C 1
ATOM 4380 O O . PRO A 1 558 ? 31.219 -38 -16.234 1 23.34 558 PRO A O 1
ATOM 4383 N N . LEU A 1 559 ? 29.844 -36.688 -16.75 1 22.38 559 LEU A N 1
ATOM 4384 C CA . LEU A 1 559 ? 30.203 -35.844 -15.594 1 22.38 559 LEU A CA 1
ATOM 4385 C C . LEU A 1 559 ? 29.766 -36.531 -14.297 1 22.38 559 LEU A C 1
ATOM 4387 O O . LEU A 1 559 ? 28.562 -36.531 -13.977 1 22.38 559 LEU A O 1
ATOM 4391 N N . GLU A 1 560 ? 30.234 -37.719 -13.844 1 22.14 560 GLU A N 1
ATOM 4392 C CA . GLU A 1 560 ? 30.062 -38.5 -12.617 1 22.14 560 GLU A CA 1
ATOM 4393 C C . GLU A 1 560 ? 30.062 -37.562 -11.391 1 22.14 560 GLU A C 1
ATOM 4395 O O . GLU A 1 560 ? 29.125 -37.625 -10.586 1 22.14 560 GLU A O 1
ATOM 4400 N N . GLY A 1 561 ? 31.219 -37.688 -10.469 1 22.42 561 GLY A N 1
ATOM 4401 C CA . GLY A 1 561 ? 31.484 -37.812 -9.047 1 22.42 561 GLY A CA 1
ATOM 4402 C C . GLY A 1 561 ? 31.438 -36.5 -8.297 1 22.42 561 GLY A C 1
ATOM 4403 O O . GLY A 1 561 ? 31.672 -36.469 -7.09 1 22.42 561 GLY A O 1
ATOM 4404 N N . THR A 1 562 ? 31.734 -35.375 -8.898 1 20.84 562 THR A N 1
ATOM 4405 C CA . THR A 1 562 ? 32.188 -34.406 -7.918 1 20.84 562 THR A CA 1
ATOM 4406 C C . THR A 1 562 ? 31.031 -33.938 -7.035 1 20.84 562 THR A C 1
ATOM 4408 O O . THR A 1 562 ? 30.234 -33.094 -7.441 1 20.84 562 THR A O 1
ATOM 4411 N N . PHE A 1 563 ? 30.281 -34.938 -6.441 1 20.45 563 PHE A N 1
ATOM 4412 C CA . PHE A 1 563 ? 29.391 -34.688 -5.312 1 20.45 563 PHE A CA 1
ATOM 4413 C C . PHE A 1 563 ? 30.078 -33.875 -4.23 1 20.45 563 PHE A C 1
ATOM 4415 O O . PHE A 1 563 ? 31.25 -34.125 -3.93 1 20.45 563 PHE A O 1
ATOM 4422 N N . PHE A 1 564 ? 29.641 -32.656 -3.854 1 19.72 564 PHE A N 1
ATOM 4423 C CA . PHE A 1 564 ? 30.078 -31.906 -2.684 1 19.72 564 PHE A CA 1
ATOM 4424 C C . PHE A 1 564 ? 30.047 -32.781 -1.438 1 19.72 564 PHE A C 1
ATOM 4426 O O . PHE A 1 564 ? 29.016 -33.375 -1.111 1 19.72 564 PHE A O 1
ATOM 4433 N N . HIS A 1 565 ? 31.109 -33.656 -1.113 1 19.75 565 HIS A N 1
ATOM 4434 C CA . HIS A 1 565 ? 31.422 -34.125 0.235 1 19.75 565 HIS A CA 1
ATOM 4435 C C . HIS A 1 565 ? 31.328 -32.969 1.243 1 19.75 565 HIS A C 1
ATOM 4437 O O . HIS A 1 565 ? 32.344 -32.375 1.628 1 19.75 565 HIS A O 1
ATOM 4443 N N . VAL A 1 566 ? 30.422 -32.094 1.286 1 18.55 566 VAL A N 1
ATOM 4444 C CA . VAL A 1 566 ? 30.297 -31.531 2.631 1 18.55 566 VAL A CA 1
ATOM 4445 C C . VAL A 1 566 ? 29.625 -32.562 3.545 1 18.55 566 VAL A C 1
ATOM 4447 O O . VAL A 1 566 ? 28.656 -33.219 3.156 1 18.55 566 VAL A O 1
ATOM 4450 N N . MET B 1 1 ? 43.531 101.375 33.562 1 27.72 1 MET B N 1
ATOM 4451 C CA . MET B 1 1 ? 43.062 100.438 34.562 1 27.72 1 MET B CA 1
ATOM 4452 C C . MET B 1 1 ? 41.531 100.375 34.625 1 27.72 1 MET B C 1
ATOM 4454 O O . MET B 1 1 ? 40.906 101.188 35.375 1 27.72 1 MET B O 1
ATOM 4458 N N . SER B 1 2 ? 40.938 100.375 33.438 1 30.47 2 SER B N 1
ATOM 4459 C CA . SER B 1 2 ? 39.531 100.625 33.094 1 30.47 2 SER B CA 1
ATOM 4460 C C . SER B 1 2 ? 38.594 99.562 33.688 1 30.47 2 SER B C 1
ATOM 4462 O O . SER B 1 2 ? 38.938 98.375 33.688 1 30.47 2 SER B O 1
ATOM 4464 N N . PRO B 1 3 ? 37.688 100 34.562 1 33.09 3 PRO B N 1
ATOM 4465 C CA . PRO B 1 3 ? 36.812 99.188 35.438 1 33.09 3 PRO B CA 1
ATOM 4466 C C . PRO B 1 3 ? 35.938 98.25 34.656 1 33.09 3 PRO B C 1
ATOM 4468 O O . PRO B 1 3 ? 35.188 98.625 33.75 1 33.09 3 PRO B O 1
ATOM 4471 N N . GLU B 1 4 ? 36.438 97.062 34.312 1 28.88 4 GLU B N 1
ATOM 4472 C CA . GLU B 1 4 ? 35.844 96.125 33.375 1 28.88 4 GLU B CA 1
ATOM 4473 C C . GLU B 1 4 ? 34.531 95.562 33.875 1 28.88 4 GLU B C 1
ATOM 4475 O O . GLU B 1 4 ? 34.438 95.062 35 1 28.88 4 GLU B O 1
ATOM 4480 N N . SER B 1 5 ? 33.469 96.25 33.406 1 29.3 5 SER B N 1
ATOM 4481 C CA . SER B 1 5 ? 32.031 96.062 33.75 1 29.3 5 SER B CA 1
ATOM 4482 C C . SER B 1 5 ? 31.594 94.625 33.688 1 29.3 5 SER B C 1
ATOM 4484 O O . SER B 1 5 ? 31.797 94 32.656 1 29.3 5 SER B O 1
ATOM 4486 N N . ASP B 1 6 ? 31.5 93.938 34.812 1 26.5 6 ASP B N 1
ATOM 4487 C CA . ASP B 1 6 ? 31.266 92.562 35.219 1 26.5 6 ASP B CA 1
ATOM 4488 C C . ASP B 1 6 ? 29.859 92.062 34.812 1 26.5 6 ASP B C 1
ATOM 4490 O O . ASP B 1 6 ? 28.875 92.438 35.469 1 26.5 6 ASP B O 1
ATOM 4494 N N . HIS B 1 7 ? 29.422 92.438 33.562 1 29.09 7 HIS B N 1
ATOM 4495 C CA . HIS B 1 7 ? 28.016 92.188 33.25 1 29.09 7 HIS B CA 1
ATOM 4496 C C . HIS B 1 7 ? 27.672 90.688 33.469 1 29.09 7 HIS B C 1
ATOM 4498 O O . HIS B 1 7 ? 28.234 89.812 32.781 1 29.09 7 HIS B O 1
ATOM 4504 N N . ALA B 1 8 ? 27.344 90.375 34.688 1 29.56 8 ALA B N 1
ATOM 4505 C CA . ALA B 1 8 ? 27.047 89.062 35.25 1 29.56 8 ALA B CA 1
ATOM 4506 C C . ALA B 1 8 ? 25.844 88.438 34.562 1 29.56 8 ALA B C 1
ATOM 4508 O O . ALA B 1 8 ? 24.734 88.938 34.625 1 29.56 8 ALA B O 1
ATOM 4509 N N . ASP B 1 9 ? 26.031 88.062 33.312 1 25.89 9 ASP B N 1
ATOM 4510 C CA . ASP B 1 9 ? 24.875 87.562 32.594 1 25.89 9 ASP B CA 1
ATOM 4511 C C . ASP B 1 9 ? 24.125 86.5 33.375 1 25.89 9 ASP B C 1
ATOM 4513 O O . ASP B 1 9 ? 24.75 85.562 33.969 1 25.89 9 ASP B O 1
ATOM 4517 N N . PRO B 1 10 ? 22.984 86.75 33.938 1 25.2 10 PRO B N 1
ATOM 4518 C CA . PRO B 1 10 ? 22.25 85.812 34.781 1 25.2 10 PRO B CA 1
ATOM 4519 C C . PRO B 1 10 ? 22.078 84.438 34.125 1 25.2 10 PRO B C 1
ATOM 4521 O O . PRO B 1 10 ? 21.594 84.312 33 1 25.2 10 PRO B O 1
ATOM 4524 N N . ARG B 1 11 ? 23.031 83.5 34.406 1 28.23 11 ARG B N 1
ATOM 4525 C CA . ARG B 1 11 ? 23.078 82.125 33.906 1 28.23 11 ARG B CA 1
ATOM 4526 C C . ARG B 1 11 ? 21.734 81.438 34.125 1 28.23 11 ARG B C 1
ATOM 4528 O O . ARG B 1 11 ? 21.234 81.375 35.25 1 28.23 11 ARG B O 1
ATOM 4535 N N . SER B 1 12 ? 20.891 81.688 33.156 1 23.81 12 SER B N 1
ATOM 4536 C CA . SER B 1 12 ? 19.594 81.062 33.25 1 23.81 12 SER B CA 1
ATOM 4537 C C . SER B 1 12 ? 19.734 79.625 33.781 1 23.81 12 SER B C 1
ATOM 4539 O O . SER B 1 12 ? 20.703 78.938 33.469 1 23.81 12 SER B O 1
ATOM 4541 N N . PRO B 1 13 ? 19.094 79.25 34.969 1 27.41 13 PRO B N 1
ATOM 4542 C CA . PRO B 1 13 ? 19.266 77.938 35.656 1 27.41 13 PRO B CA 1
ATOM 4543 C C . PRO B 1 13 ? 19.125 76.75 34.688 1 27.41 13 PRO B C 1
ATOM 4545 O O . PRO B 1 13 ? 18.359 76.875 33.719 1 27.41 13 PRO B O 1
ATOM 4548 N N . SER B 1 14 ? 20.172 76.125 34.344 1 24.08 14 SER B N 1
ATOM 4549 C CA . SER B 1 14 ? 20.297 74.938 33.531 1 24.08 14 SER B CA 1
ATOM 4550 C C . SER B 1 14 ? 19.281 73.875 33.969 1 24.08 14 SER B C 1
ATOM 4552 O O . SER B 1 14 ? 19.188 73.5 35.156 1 24.08 14 SER B O 1
ATOM 4554 N N . PHE B 1 15 ? 18.125 73.812 33.406 1 23.38 15 PHE B N 1
ATOM 4555 C CA . PHE B 1 15 ? 17.125 72.75 33.562 1 23.38 15 PHE B CA 1
ATOM 4556 C C . PHE B 1 15 ? 17.812 71.375 33.594 1 23.38 15 PHE B C 1
ATOM 4558 O O . PHE B 1 15 ? 18.391 70.938 32.594 1 23.38 15 PHE B O 1
ATOM 4565 N N . HIS B 1 16 ? 18.391 71 34.719 1 26.06 16 HIS B N 1
ATOM 4566 C CA . HIS B 1 16 ? 18.891 69.688 34.969 1 26.06 16 HIS B CA 1
ATOM 4567 C C . HIS B 1 16 ? 17.828 68.625 34.625 1 26.06 16 HIS B C 1
ATOM 4569 O O . HIS B 1 16 ? 16.766 68.562 35.25 1 26.06 16 HIS B O 1
ATOM 4575 N N . SER B 1 17 ? 17.641 68.375 33.344 1 24.81 17 SER B N 1
ATOM 4576 C CA . SER B 1 17 ? 16.75 67.25 32.938 1 24.81 17 SER B CA 1
ATOM 4577 C C . SER B 1 17 ? 16.984 66 33.781 1 24.81 17 SER B C 1
ATOM 4579 O O . SER B 1 17 ? 18.125 65.5 33.875 1 24.81 17 SER B O 1
ATOM 4581 N N . GLU B 1 18 ? 16.266 65.75 34.875 1 24.94 18 GLU B N 1
ATOM 4582 C CA . GLU B 1 18 ? 16.078 64.562 35.719 1 24.94 18 GLU B CA 1
ATOM 4583 C C . GLU B 1 18 ? 15.977 63.312 34.875 1 24.94 18 GLU B C 1
ATOM 4585 O O . GLU B 1 18 ? 14.875 62.906 34.5 1 24.94 18 GLU B O 1
ATOM 4590 N N . ALA B 1 19 ? 16.641 62.969 33.875 1 31.78 19 ALA B N 1
ATOM 4591 C CA . ALA B 1 19 ? 16.781 61.719 33.156 1 31.78 19 ALA B CA 1
ATOM 4592 C C . ALA B 1 19 ? 17.188 60.594 34.094 1 31.78 19 ALA B C 1
ATOM 4594 O O . ALA B 1 19 ? 17.594 59.5 33.656 1 31.78 19 ALA B O 1
ATOM 4595 N N . GLN B 1 20 ? 17.469 60.844 35.375 1 28.69 20 GLN B N 1
ATOM 4596 C CA . GLN B 1 20 ? 18.016 59.75 36.188 1 28.69 20 GLN B CA 1
ATOM 4597 C C . GLN B 1 20 ? 17.094 58.531 36.188 1 28.69 20 GLN B C 1
ATOM 4599 O O . GLN B 1 20 ? 17.562 57.406 36.094 1 28.69 20 GLN B O 1
ATOM 4604 N N . SER B 1 21 ? 15.977 58.594 37 1 29.8 21 SER B N 1
ATOM 4605 C CA . SER B 1 21 ? 15.445 57.531 37.875 1 29.8 21 SER B CA 1
ATOM 4606 C C . SER B 1 21 ? 14.688 56.5 37.062 1 29.8 21 SER B C 1
ATOM 4608 O O . SER B 1 21 ? 14.18 55.531 37.625 1 29.8 21 SER B O 1
ATOM 4610 N N . HIS B 1 22 ? 13.883 56.906 36.062 1 29.69 22 HIS B N 1
ATOM 4611 C CA . HIS B 1 22 ? 12.961 55.844 35.688 1 29.69 22 HIS B CA 1
ATOM 4612 C C . HIS B 1 22 ? 13.711 54.656 35.062 1 29.69 22 HIS B C 1
ATOM 4614 O O . HIS B 1 22 ? 13.938 54.656 33.844 1 29.69 22 HIS B O 1
ATOM 4620 N N . ARG B 1 23 ? 14.766 54.188 35.531 1 35.34 23 ARG B N 1
ATOM 4621 C CA . ARG B 1 23 ? 15.188 52.812 35.219 1 35.34 23 ARG B CA 1
ATOM 4622 C C . ARG B 1 23 ? 14 51.875 35.219 1 35.34 23 ARG B C 1
ATOM 4624 O O . ARG B 1 23 ? 13.648 51.312 36.25 1 35.34 23 ARG B O 1
ATOM 4631 N N . SER B 1 24 ? 12.891 52.219 34.625 1 35.12 24 SER B N 1
ATOM 4632 C CA . SER B 1 24 ? 11.828 51.25 34.375 1 35.12 24 SER B CA 1
ATOM 4633 C C . SER B 1 24 ? 12.391 49.906 33.938 1 35.12 24 SER B C 1
ATOM 4635 O O . SER B 1 24 ? 13.109 49.812 32.938 1 35.12 24 SER B O 1
ATOM 4637 N N . THR B 1 25 ? 12.719 48.969 34.781 1 38 25 THR B N 1
ATOM 4638 C CA . THR B 1 25 ? 13.023 47.531 34.625 1 38 25 THR B CA 1
ATOM 4639 C C . THR B 1 25 ? 12.305 46.969 33.406 1 38 25 THR B C 1
ATOM 4641 O O . THR B 1 25 ? 11.078 46.969 33.344 1 38 25 THR B O 1
ATOM 4644 N N . SER B 1 26 ? 12.781 47.031 32.281 1 46.06 26 SER B N 1
ATOM 4645 C CA . SER B 1 26 ? 12.391 46.469 30.984 1 46.06 26 SER B CA 1
ATOM 4646 C C . SER B 1 26 ? 11.68 45.125 31.141 1 46.06 26 SER B C 1
ATOM 4648 O O . SER B 1 26 ? 12.305 44.156 31.547 1 46.06 26 SER B O 1
ATOM 4650 N N . GLN B 1 27 ? 10.547 45.031 31.578 1 61.91 27 GLN B N 1
ATOM 4651 C CA . GLN B 1 27 ? 9.688 43.875 31.781 1 61.91 27 GLN B CA 1
ATOM 4652 C C . GLN B 1 27 ? 9.664 42.969 30.547 1 61.91 27 GLN B C 1
ATOM 4654 O O . GLN B 1 27 ? 9.422 43.438 29.438 1 61.91 27 GLN B O 1
ATOM 4659 N N . GLU B 1 28 ? 10.453 41.906 30.516 1 68.44 28 GLU B N 1
ATOM 4660 C CA . GLU B 1 28 ? 10.484 40.875 29.5 1 68.44 28 GLU B CA 1
ATOM 4661 C C . GLU B 1 28 ? 9.555 39.719 29.859 1 68.44 28 GLU B C 1
ATOM 4663 O O . GLU B 1 28 ? 9.18 39.562 31.031 1 68.44 28 GLU B O 1
ATOM 4668 N N . LEU B 1 29 ? 9.031 39.125 28.766 1 77.38 29 LEU B N 1
ATOM 4669 C CA . LEU B 1 29 ? 8.195 37.969 29 1 77.38 29 LEU B CA 1
ATOM 4670 C C . LEU B 1 29 ? 9 36.844 29.672 1 77.38 29 LEU B C 1
ATOM 4672 O O . LEU B 1 29 ? 10.18 36.656 29.375 1 77.38 29 LEU B O 1
ATOM 4676 N N . LYS B 1 30 ? 8.32 36.156 30.625 1 72.94 30 LYS B N 1
ATOM 4677 C CA . LYS B 1 30 ? 8.969 35.094 31.344 1 72.94 30 LYS B CA 1
ATOM 4678 C C . LYS B 1 30 ? 9.109 33.844 30.469 1 72.94 30 LYS B C 1
ATOM 4680 O O . LYS B 1 30 ? 8.164 33.438 29.797 1 72.94 30 LYS B O 1
ATOM 4685 N N . THR B 1 31 ? 10.289 33.344 30.5 1 77.12 31 THR B N 1
ATOM 4686 C CA . THR B 1 31 ? 10.555 32.125 29.719 1 77.12 31 THR B CA 1
ATOM 4687 C C . THR B 1 31 ? 10.344 30.891 30.578 1 77.12 31 THR B C 1
ATOM 4689 O O . THR B 1 31 ? 10.375 29.766 30.062 1 77.12 31 THR B O 1
ATOM 4692 N N . GLN B 1 32 ? 10.07 31.172 31.891 1 80.5 32 GLN B N 1
ATOM 4693 C CA . GLN B 1 32 ? 9.758 30.078 32.812 1 80.5 32 GLN B CA 1
ATOM 4694 C C . GLN B 1 32 ? 8.602 30.453 33.719 1 80.5 32 GLN B C 1
ATOM 4696 O O . GLN B 1 32 ? 8.508 31.609 34.188 1 80.5 32 GLN B O 1
ATOM 4701 N N . LEU B 1 33 ? 7.684 29.547 33.75 1 82.94 33 LEU B N 1
ATOM 4702 C CA . LEU B 1 33 ? 6.527 29.75 34.625 1 82.94 33 LEU B CA 1
ATOM 4703 C C . LEU B 1 33 ? 6.578 28.812 35.844 1 82.94 33 LEU B C 1
ATOM 4705 O O . LEU B 1 33 ? 7.18 27.75 35.781 1 82.94 33 LEU B O 1
ATOM 4709 N N . GLU B 1 34 ? 5.953 29.375 36.906 1 84.06 34 GLU B N 1
ATOM 4710 C CA . GLU B 1 34 ? 5.723 28.469 38.031 1 84.06 34 GLU B CA 1
ATOM 4711 C C . GLU B 1 34 ? 4.91 27.25 37.594 1 84.06 34 GLU B C 1
ATOM 4713 O O . GLU B 1 34 ? 4.012 27.359 36.781 1 84.06 34 GLU B O 1
ATOM 4718 N N . PRO B 1 35 ? 5.293 26.141 38.125 1 85.88 35 PRO B N 1
ATOM 4719 C CA . PRO B 1 35 ? 4.664 24.875 37.719 1 85.88 35 PRO B CA 1
ATOM 4720 C C . PRO B 1 35 ? 3.143 24.922 37.812 1 85.88 35 PRO B C 1
ATOM 4722 O O . PRO B 1 35 ? 2.449 24.312 37 1 85.88 35 PRO B O 1
ATOM 4725 N N . GLU B 1 36 ? 2.621 25.703 38.656 1 87.06 36 GLU B N 1
ATOM 4726 C CA . GLU B 1 36 ? 1.173 25.734 38.812 1 87.06 36 GLU B CA 1
ATOM 4727 C C . GLU B 1 36 ? 0.496 26.594 37.75 1 87.06 36 GLU B C 1
ATOM 4729 O O . GLU B 1 36 ? -0.699 26.438 37.5 1 87.06 36 GLU B O 1
ATOM 4734 N N . LEU B 1 37 ? 1.269 27.438 37.125 1 91.38 37 LEU B N 1
ATOM 4735 C CA . LEU B 1 37 ? 0.704 28.375 36.156 1 91.38 37 LEU B CA 1
ATOM 4736 C C . LEU B 1 37 ? 0.758 27.797 34.75 1 91.38 37 LEU B C 1
ATOM 4738 O O . LEU B 1 37 ? 0.013 28.219 33.875 1 91.38 37 LEU B O 1
ATOM 4742 N N . LEU B 1 38 ? 1.682 26.875 34.594 1 94.56 38 LEU B N 1
ATOM 4743 C CA . LEU B 1 38 ? 1.727 26.188 33.312 1 94.56 38 LEU B CA 1
ATOM 4744 C C . LEU B 1 38 ? 0.616 25.156 33.188 1 94.56 38 LEU B C 1
ATOM 4746 O O . LEU B 1 38 ? 0.722 24.062 33.781 1 94.56 38 LEU B O 1
ATOM 4750 N N . ARG B 1 39 ? -0.397 25.547 32.406 1 95.38 39 ARG B N 1
ATOM 4751 C CA . ARG B 1 39 ? -1.591 24.719 32.375 1 95.38 39 ARG B CA 1
ATOM 4752 C C . ARG B 1 39 ? -1.915 24.297 30.938 1 95.38 39 ARG B C 1
ATOM 4754 O O . ARG B 1 39 ? -1.619 25.016 29.984 1 95.38 39 ARG B O 1
ATOM 4761 N N . GLY B 1 40 ? -2.426 23.078 30.812 1 96.44 40 GLY B N 1
ATOM 4762 C CA . GLY B 1 40 ? -2.916 22.547 29.562 1 96.44 40 GLY B CA 1
ATOM 4763 C C . GLY B 1 40 ? -4.289 21.906 29.672 1 96.44 40 GLY B C 1
ATOM 4764 O O . GLY B 1 40 ? -4.727 21.562 30.766 1 96.44 40 GLY B O 1
ATOM 4765 N N . VAL B 1 41 ? -4.969 21.891 28.609 1 96.69 41 VAL B N 1
ATOM 4766 C CA . VAL B 1 41 ? -6.285 21.266 28.547 1 96.69 41 VAL B CA 1
ATOM 4767 C C . VAL B 1 41 ? -6.25 20.078 27.578 1 96.69 41 VAL B C 1
ATOM 4769 O O . VAL B 1 41 ? -5.637 20.156 26.516 1 96.69 41 VAL B O 1
ATOM 4772 N N . PRO B 1 42 ? -6.871 18.984 27.984 1 95.38 42 PRO B N 1
ATOM 4773 C CA . PRO B 1 42 ? -6.957 17.875 27.031 1 95.38 42 PRO B CA 1
ATOM 4774 C C . PRO B 1 42 ? -7.715 18.25 25.766 1 95.38 42 PRO B C 1
ATOM 4776 O O . PRO B 1 42 ? -8.711 18.969 25.828 1 95.38 42 PRO B O 1
ATOM 4779 N N . LEU B 1 43 ? -7.227 17.734 24.688 1 95.25 43 LEU B N 1
ATOM 4780 C CA . LEU B 1 43 ? -7.793 18.094 23.391 1 95.25 43 LEU B CA 1
ATOM 4781 C C . LEU B 1 43 ? -9.273 17.75 23.328 1 95.25 43 LEU B C 1
ATOM 4783 O O . LEU B 1 43 ? -10.062 18.484 22.734 1 95.25 43 LEU B O 1
ATOM 4787 N N . ASP B 1 44 ? -9.664 16.625 23.922 1 94.06 44 ASP B N 1
ATOM 4788 C CA . ASP B 1 44 ? -11.07 16.219 23.875 1 94.06 44 ASP B CA 1
ATOM 4789 C C . ASP B 1 44 ? -11.945 17.219 24.625 1 94.06 44 ASP B C 1
ATOM 4791 O O . ASP B 1 44 ? -13.094 17.453 24.234 1 94.06 44 ASP B O 1
ATOM 4795 N N . VAL B 1 45 ? -11.398 17.844 25.625 1 94.44 45 VAL B N 1
ATOM 4796 C CA . VAL B 1 45 ? -12.133 18.859 26.391 1 94.44 45 VAL B CA 1
ATOM 4797 C C . VAL B 1 45 ? -12.188 20.156 25.594 1 94.44 45 VAL B C 1
ATOM 4799 O O . VAL B 1 45 ? -13.227 20.812 25.531 1 94.44 45 VAL B O 1
ATOM 4802 N N . ALA B 1 46 ? -11.078 20.5 25 1 95.25 46 ALA B N 1
ATOM 4803 C CA . ALA B 1 46 ? -11.023 21.734 24.203 1 95.25 46 ALA B CA 1
ATOM 4804 C C . ALA B 1 46 ? -12.039 21.688 23.062 1 95.25 46 ALA B C 1
ATOM 4806 O O . ALA B 1 46 ? -12.547 22.719 22.641 1 95.25 46 ALA B O 1
ATOM 4807 N N . LEU B 1 47 ? -12.289 20.484 22.578 1 94.75 47 LEU B N 1
ATOM 4808 C CA . LEU B 1 47 ? -13.172 20.344 21.438 1 94.75 47 LEU B CA 1
ATOM 4809 C C . LEU B 1 47 ? -14.562 19.891 21.875 1 94.75 47 LEU B C 1
ATOM 4811 O O . LEU B 1 47 ? -15.391 19.516 21.031 1 94.75 47 LEU B O 1
ATOM 4815 N N . ALA B 1 48 ? -14.758 19.922 23.094 1 91.81 48 ALA B N 1
ATOM 4816 C CA . ALA B 1 48 ? -16.047 19.469 23.609 1 91.81 48 ALA B CA 1
ATOM 4817 C C . ALA B 1 48 ? -17.156 20.469 23.266 1 91.81 48 ALA B C 1
ATOM 4819 O O . ALA B 1 48 ? -16.891 21.641 23.016 1 91.81 48 ALA B O 1
ATOM 4820 N N . GLY B 1 49 ? -18.359 19.969 23.203 1 88.19 49 GLY B N 1
ATOM 4821 C CA . GLY B 1 49 ? -19.531 20.812 23.031 1 88.19 49 GLY B CA 1
ATOM 4822 C C . GLY B 1 49 ? -19.578 21.484 21.656 1 88.19 49 GLY B C 1
ATOM 4823 O O . GLY B 1 49 ? -20.031 22.625 21.547 1 88.19 49 GLY B O 1
ATOM 4824 N N . TRP B 1 50 ? -19.031 20.938 20.641 1 87.25 50 TRP B N 1
ATOM 4825 C CA . TRP B 1 50 ? -19.078 21.406 19.266 1 87.25 50 TRP B CA 1
ATOM 4826 C C . TRP B 1 50 ? -18.469 22.797 19.141 1 87.25 50 TRP B C 1
ATOM 4828 O O . TRP B 1 50 ? -19.062 23.688 18.516 1 87.25 50 TRP B O 1
ATOM 4838 N N . GLY B 1 51 ? -17.422 23.016 19.953 1 84.19 51 GLY B N 1
ATOM 4839 C CA . GLY B 1 51 ? -16.672 24.25 19.828 1 84.19 51 GLY B CA 1
ATOM 4840 C C . GLY B 1 51 ? -17.172 25.344 20.75 1 84.19 51 GLY B C 1
ATOM 4841 O O . GLY B 1 51 ? -16.859 26.516 20.547 1 84.19 51 GLY B O 1
ATOM 4842 N N . ARG B 1 52 ? -17.891 25.047 21.734 1 87.38 52 ARG B N 1
ATOM 4843 C CA . ARG B 1 52 ? -18.438 26.031 22.656 1 87.38 52 ARG B CA 1
ATOM 4844 C C . ARG B 1 52 ? -17.328 26.828 23.328 1 87.38 52 ARG B C 1
ATOM 4846 O O . ARG B 1 52 ? -17.484 28.031 23.562 1 87.38 52 ARG B O 1
ATOM 4853 N N . HIS B 1 53 ? -16.219 26.203 23.562 1 90.56 53 HIS B N 1
ATOM 4854 C CA . HIS B 1 53 ? -15.133 26.859 24.281 1 90.56 53 HIS B CA 1
ATOM 4855 C C . HIS B 1 53 ? -14.391 27.828 23.359 1 90.56 53 HIS B C 1
ATOM 4857 O O . HIS B 1 53 ? -13.602 28.641 23.828 1 90.56 53 HIS B O 1
ATOM 4863 N N . TRP B 1 54 ? -14.711 27.797 22.109 1 92.69 54 TRP B N 1
ATOM 4864 C CA . TRP B 1 54 ? -14.016 28.625 21.141 1 92.69 54 TRP B CA 1
ATOM 4865 C C . TRP B 1 54 ? -14.828 29.875 20.812 1 92.69 54 TRP B C 1
ATOM 4867 O O . TRP B 1 54 ? -14.312 30.797 20.188 1 92.69 54 TRP B O 1
ATOM 4877 N N . GLU B 1 55 ? -16 29.844 21.266 1 88.94 55 GLU B N 1
ATOM 4878 C CA . GLU B 1 55 ? -16.875 30.984 20.969 1 88.94 55 GLU B CA 1
ATOM 4879 C C . GLU B 1 55 ? -16.578 32.156 21.906 1 88.94 55 GLU B C 1
ATOM 4881 O O . GLU B 1 55 ? -16.188 31.969 23.047 1 88.94 55 GLU B O 1
ATOM 4886 N N . THR B 1 56 ? -16.609 33.312 21.297 1 84.12 56 THR B N 1
ATOM 4887 C CA . THR B 1 56 ? -16.531 34.5 22.109 1 84.12 56 THR B CA 1
ATOM 4888 C C . THR B 1 56 ? -17.859 34.781 22.797 1 84.12 56 THR B C 1
ATOM 4890 O O . THR B 1 56 ? -18.906 34.812 22.156 1 84.12 56 THR B O 1
ATOM 4893 N N . PRO B 1 57 ? -17.75 34.875 24.062 1 79.38 57 PRO B N 1
ATOM 4894 C CA . PRO B 1 57 ? -19 35.125 24.766 1 79.38 57 PRO B CA 1
ATOM 4895 C C . PRO B 1 57 ? -19.703 36.406 24.328 1 79.38 57 PRO B C 1
ATOM 4897 O O . PRO B 1 57 ? -19.031 37.406 24.016 1 79.38 57 PRO B O 1
ATOM 4900 N N . ASP B 1 58 ? -21.031 36.344 24.375 1 75.06 58 ASP B N 1
ATOM 4901 C CA . ASP B 1 58 ? -21.844 37.469 24 1 75.06 58 ASP B CA 1
ATOM 4902 C C . ASP B 1 58 ? -21.656 38.625 24.984 1 75.06 58 ASP B C 1
ATOM 4904 O O . ASP B 1 58 ? -21.812 39.812 24.609 1 75.06 58 ASP B O 1
ATOM 4908 N N . SER B 1 59 ? -21.266 38.25 26.188 1 69.69 59 SER B N 1
ATOM 4909 C CA . SER B 1 59 ? -21.109 39.25 27.234 1 69.69 59 SER B CA 1
ATOM 4910 C C . SER B 1 59 ? -19.812 40.031 27.062 1 69.69 59 SER B C 1
ATOM 4912 O O . SER B 1 59 ? -19.547 40.969 27.812 1 69.69 59 SER B O 1
ATOM 4914 N N . GLY B 1 60 ? -19.094 39.594 26.125 1 70.94 60 GLY B N 1
ATOM 4915 C CA . GLY B 1 60 ? -17.828 40.281 25.891 1 70.94 60 GLY B CA 1
ATOM 4916 C C . GLY B 1 60 ? -16.656 39.344 25.734 1 70.94 60 GLY B C 1
ATOM 4917 O O . GLY B 1 60 ? -16.641 38.25 26.344 1 70.94 60 GLY B O 1
ATOM 4918 N N . MET B 1 61 ? -15.734 39.625 24.984 1 67.25 61 MET B N 1
ATOM 4919 C CA . MET B 1 61 ? -14.625 38.812 24.5 1 67.25 61 MET B CA 1
ATOM 4920 C C . MET B 1 61 ? -13.852 38.219 25.672 1 67.25 61 MET B C 1
ATOM 4922 O O . MET B 1 61 ? -13.398 37.062 25.609 1 67.25 61 MET B O 1
ATOM 4926 N N . PHE B 1 62 ? -13.734 38.875 26.859 1 69 62 PHE B N 1
ATOM 4927 C CA . PHE B 1 62 ? -12.875 38.375 27.938 1 69 62 PHE B CA 1
ATOM 4928 C C . PHE B 1 62 ? -13.711 37.938 29.125 1 69 62 PHE B C 1
ATOM 4930 O O . PHE B 1 62 ? -13.164 37.562 30.172 1 69 62 PHE B O 1
ATOM 4937 N N . ASN B 1 63 ? -15.055 37.875 28.828 1 76.19 63 ASN B N 1
ATOM 4938 C CA . ASN B 1 63 ? -15.938 37.438 29.906 1 76.19 63 ASN B CA 1
ATOM 4939 C C . ASN B 1 63 ? -16.188 35.906 29.812 1 76.19 63 ASN B C 1
ATOM 4941 O O . ASN B 1 63 ? -17.297 35.469 29.531 1 76.19 63 ASN B O 1
ATOM 4945 N N . VAL B 1 64 ? -15.188 35.219 30.125 1 78.31 64 VAL B N 1
ATOM 4946 C CA . VAL B 1 64 ? -15.234 33.781 30.062 1 78.31 64 VAL B CA 1
ATOM 4947 C C . VAL B 1 64 ? -15.68 33.219 31.406 1 78.31 64 VAL B C 1
ATOM 4949 O O . VAL B 1 64 ? -15.344 33.75 32.469 1 78.31 64 VAL B O 1
ATOM 4952 N N . ASP B 1 65 ? -16.5 32.188 31.359 1 81.88 65 ASP B N 1
ATOM 4953 C CA . ASP B 1 65 ? -16.969 31.5 32.562 1 81.88 65 ASP B CA 1
ATOM 4954 C C . ASP B 1 65 ? -15.789 31.078 33.438 1 81.88 65 ASP B C 1
ATOM 4956 O O . ASP B 1 65 ? -14.828 30.484 32.938 1 81.88 65 ASP B O 1
ATOM 4960 N N . PRO B 1 66 ? -15.781 31.516 34.688 1 84.5 66 PRO B N 1
ATOM 4961 C CA . PRO B 1 66 ? -14.695 31.141 35.594 1 84.5 66 PRO B CA 1
ATOM 4962 C C . PRO B 1 66 ? -14.453 29.625 35.625 1 84.5 66 PRO B C 1
ATOM 4964 O O . PRO B 1 66 ? -13.336 29.188 35.906 1 84.5 66 PRO B O 1
ATOM 4967 N N . LYS B 1 67 ? -15.422 28.891 35.344 1 87.38 67 LYS B N 1
ATOM 4968 C CA . LYS B 1 67 ? -15.305 27.438 35.375 1 87.38 67 LYS B CA 1
ATOM 4969 C C . LYS B 1 67 ? -14.438 26.938 34.219 1 87.38 67 LYS B C 1
ATOM 4971 O O . LYS B 1 67 ? -13.945 25.812 34.219 1 87.38 67 LYS B O 1
ATOM 4976 N N . SER B 1 68 ? -14.266 27.797 33.281 1 89.69 68 SER B N 1
ATOM 4977 C CA . SER B 1 68 ? -13.469 27.438 32.125 1 89.69 68 SER B CA 1
ATOM 4978 C C . SER B 1 68 ? -12.016 27.188 32.5 1 89.69 68 SER B C 1
ATOM 4980 O O . SER B 1 68 ? -11.367 26.281 31.969 1 89.69 68 SER B O 1
ATOM 4982 N N . TYR B 1 69 ? -11.531 27.922 33.469 1 92.62 69 TYR B N 1
ATOM 4983 C CA . TYR B 1 69 ? -10.148 27.797 33.906 1 92.62 69 TYR B CA 1
ATOM 4984 C C . TYR B 1 69 ? -9.938 26.453 34.625 1 92.62 69 TYR B C 1
ATOM 4986 O O . TYR B 1 69 ? -8.836 25.891 34.562 1 92.62 69 TYR B O 1
ATOM 4994 N N . GLU B 1 70 ? -10.977 25.891 35.188 1 93 70 GLU B N 1
ATOM 4995 C CA . GLU B 1 70 ? -10.891 24.641 35.938 1 93 70 GLU B CA 1
ATOM 4996 C C . GLU B 1 70 ? -10.797 23.438 35 1 93 70 GLU B C 1
ATOM 4998 O O . GLU B 1 70 ? -10.422 22.344 35.406 1 93 70 GLU B O 1
ATOM 5003 N N . LEU B 1 71 ? -11.102 23.672 33.781 1 94.31 71 LEU B N 1
ATOM 5004 C CA . LEU B 1 71 ? -11.047 22.594 32.812 1 94.31 71 LEU B CA 1
ATOM 5005 C C . LEU B 1 71 ? -9.602 22.281 32.438 1 94.31 71 LEU B C 1
ATOM 5007 O O . LEU B 1 71 ? -9.32 21.219 31.875 1 94.31 71 LEU B O 1
ATOM 5011 N N . SER B 1 72 ? -8.711 23.25 32.656 1 95.69 72 SER B N 1
ATOM 5012 C CA . SER B 1 72 ? -7.293 23.031 32.406 1 95.69 72 SER B CA 1
ATOM 5013 C C . SER B 1 72 ? -6.594 22.484 33.656 1 95.69 72 SER B C 1
ATOM 5015 O O . SER B 1 72 ? -7.145 22.531 34.75 1 95.69 72 SER B O 1
ATOM 5017 N N . ARG B 1 73 ? -5.445 21.891 33.5 1 95 73 ARG B N 1
ATOM 5018 C CA . ARG B 1 73 ? -4.676 21.344 34.625 1 95 73 ARG B CA 1
ATOM 5019 C C . ARG B 1 73 ? -3.197 21.688 34.469 1 95 73 ARG B C 1
ATOM 5021 O O . ARG B 1 73 ? -2.707 21.906 33.375 1 95 73 ARG B O 1
ATOM 5028 N N . ALA B 1 74 ? -2.547 21.734 35.625 1 94.88 74 ALA B N 1
ATOM 5029 C CA . ALA B 1 74 ? -1.108 21.984 35.625 1 94.88 74 ALA B CA 1
ATOM 5030 C C . ALA B 1 74 ? -0.345 20.844 34.969 1 94.88 74 ALA B C 1
ATOM 5032 O O . ALA B 1 74 ? -0.691 19.672 35.125 1 94.88 74 ALA B O 1
ATOM 5033 N N . THR B 1 75 ? 0.595 21.188 34.156 1 94.44 75 THR B N 1
ATOM 5034 C CA . THR B 1 75 ? 1.382 20.203 33.406 1 94.44 75 THR B CA 1
ATOM 5035 C C . THR B 1 75 ? 2.834 20.656 33.281 1 94.44 75 THR B C 1
ATOM 5037 O O . THR B 1 75 ? 3.162 21.812 33.594 1 94.44 75 THR B O 1
ATOM 5040 N N . GLU B 1 76 ? 3.68 19.719 32.906 1 91 76 GLU B N 1
ATOM 5041 C CA . GLU B 1 76 ? 5.098 20.031 32.75 1 91 76 GLU B CA 1
ATOM 5042 C C . GLU B 1 76 ? 5.414 20.422 31.312 1 91 76 GLU B C 1
ATOM 5044 O O . GLU B 1 76 ? 6.379 21.141 31.047 1 91 76 GLU B O 1
ATOM 5049 N N . SER B 1 77 ? 4.602 19.859 30.5 1 91.81 77 SER B N 1
ATOM 5050 C CA . SER B 1 77 ? 4.82 20.141 29.078 1 91.81 77 SER B CA 1
ATOM 5051 C C . SER B 1 77 ? 3.512 20.109 28.297 1 91.81 77 SER B C 1
ATOM 5053 O O . SER B 1 77 ? 2.521 19.531 28.75 1 91.81 77 SER B O 1
ATOM 5055 N N . LEU B 1 78 ? 3.555 20.812 27.219 1 94.88 78 LEU B N 1
ATOM 5056 C CA . LEU B 1 78 ? 2.395 20.891 26.344 1 94.88 78 LEU B CA 1
ATOM 5057 C C . LEU B 1 78 ? 2.701 20.266 24.984 1 94.88 78 LEU B C 1
ATOM 5059 O O . LEU B 1 78 ? 3.826 20.375 24.484 1 94.88 78 LEU B O 1
ATOM 5063 N N . ASP B 1 79 ? 1.683 19.609 24.438 1 93.94 79 ASP B N 1
ATOM 5064 C CA . ASP B 1 79 ? 1.853 19.047 23.109 1 93.94 79 ASP B CA 1
ATOM 5065 C C . ASP B 1 79 ? 1.714 20.109 22.016 1 93.94 79 ASP B C 1
ATOM 5067 O O . ASP B 1 79 ? 2.504 20.156 21.078 1 93.94 79 ASP B O 1
ATOM 5071 N N . VAL B 1 80 ? 0.703 20.953 22.25 1 96.38 80 VAL B N 1
ATOM 5072 C CA . VAL B 1 80 ? 0.429 21.906 21.172 1 96.38 80 VAL B CA 1
ATOM 5073 C C . VAL B 1 80 ? -0.018 23.25 21.766 1 96.38 80 VAL B C 1
ATOM 5075 O O . VAL B 1 80 ? -0.734 23.266 22.781 1 96.38 80 VAL B O 1
ATOM 5078 N N . PHE B 1 81 ? 0.491 24.312 21.219 1 97.31 81 PHE B N 1
ATOM 5079 C CA . PHE B 1 81 ? -0.046 25.656 21.438 1 97.31 81 PHE B CA 1
ATOM 5080 C C . PHE B 1 81 ? -1.017 26.031 20.328 1 97.31 81 PHE B C 1
ATOM 5082 O O . PHE B 1 81 ? -0.622 26.156 19.156 1 97.31 81 PHE B O 1
ATOM 5089 N N . LEU B 1 82 ? -2.283 26.188 20.688 1 97.5 82 LEU B N 1
ATOM 5090 C CA . LEU B 1 82 ? -3.283 26.562 19.688 1 97.5 82 LEU B CA 1
ATOM 5091 C C . LEU B 1 82 ? -3.395 28.078 19.578 1 97.5 82 LEU B C 1
ATOM 5093 O O . LEU B 1 82 ? -3.9 28.734 20.5 1 97.5 82 LEU B O 1
ATOM 5097 N N . SER B 1 83 ? -2.965 28.562 18.469 1 97.06 83 SER B N 1
ATOM 5098 C CA . SER B 1 83 ? -2.998 30 18.219 1 97.06 83 SER B CA 1
ATOM 5099 C C . SER B 1 83 ? -4.191 30.391 17.344 1 97.06 83 SER B C 1
ATOM 5101 O O . SER B 1 83 ? -4.461 29.75 16.328 1 97.06 83 SER B O 1
ATOM 5103 N N . HIS B 1 84 ? -4.938 31.344 17.766 1 94.88 84 HIS B N 1
ATOM 5104 C CA . HIS B 1 84 ? -6.137 31.75 17.047 1 94.88 84 HIS B CA 1
ATOM 5105 C C . HIS B 1 84 ? -6.512 33.188 17.359 1 94.88 84 HIS B C 1
ATOM 5107 O O . HIS B 1 84 ? -5.996 33.781 18.328 1 94.88 84 HIS B O 1
ATOM 5113 N N . ASP B 1 85 ? -7.316 33.781 16.484 1 91.25 85 ASP B N 1
ATOM 5114 C CA . ASP B 1 85 ? -7.941 35.094 16.734 1 91.25 85 ASP B CA 1
ATOM 5115 C C . ASP B 1 85 ? -9.273 34.938 17.453 1 91.25 85 ASP B C 1
ATOM 5117 O O . ASP B 1 85 ? -10.156 34.188 17 1 91.25 85 ASP B O 1
ATOM 5121 N N . TRP B 1 86 ? -9.414 35.656 18.516 1 89.19 86 TRP B N 1
ATOM 5122 C CA . TRP B 1 86 ? -10.586 35.531 19.359 1 89.19 86 TRP B CA 1
ATOM 5123 C C . TRP B 1 86 ? -11.852 35.938 18.625 1 89.19 86 TRP B C 1
ATOM 5125 O O . TRP B 1 86 ? -12.945 35.438 18.922 1 89.19 86 TRP B O 1
ATOM 5135 N N . ALA B 1 87 ? -11.727 36.781 17.641 1 87.31 87 ALA B N 1
ATOM 5136 C CA . ALA B 1 87 ? -12.883 37.375 16.969 1 87.31 87 ALA B CA 1
ATOM 5137 C C . ALA B 1 87 ? -13.445 36.406 15.914 1 87.31 87 ALA B C 1
ATOM 5139 O O . ALA B 1 87 ? -14.586 36.594 15.477 1 87.31 87 ALA B O 1
ATOM 5140 N N . SER B 1 88 ? -12.703 35.531 15.562 1 89.62 88 SER B N 1
ATOM 5141 C CA . SER B 1 88 ? -13.148 34.625 14.5 1 89.62 88 SER B CA 1
ATOM 5142 C C . SER B 1 88 ? -14.156 33.594 15.023 1 89.62 88 SER B C 1
ATOM 5144 O O . SER B 1 88 ? -14.281 33.406 16.234 1 89.62 88 SER B O 1
ATOM 5146 N N . SER B 1 89 ? -14.852 32.938 14.086 1 90.94 89 SER B N 1
ATOM 5147 C CA . SER B 1 89 ? -15.938 32.031 14.406 1 90.94 89 SER B CA 1
ATOM 5148 C C . SER B 1 89 ? -15.422 30.797 15.156 1 90.94 89 SER B C 1
ATOM 5150 O O . SER B 1 89 ? -14.484 30.141 14.711 1 90.94 89 SER B O 1
ATOM 5152 N N . GLY B 1 90 ? -16.125 30.547 16.281 1 92.88 90 GLY B N 1
ATOM 5153 C CA . GLY B 1 90 ? -15.773 29.375 17.062 1 92.88 90 GLY B CA 1
ATOM 5154 C C . GLY B 1 90 ? -16.062 28.078 16.344 1 92.88 90 GLY B C 1
ATOM 5155 O O . GLY B 1 90 ? -15.289 27.109 16.438 1 92.88 90 GLY B O 1
ATOM 5156 N N . THR B 1 91 ? -17.109 28.078 15.562 1 93.5 91 THR B N 1
ATOM 5157 C CA . THR B 1 91 ? -17.5 26.891 14.82 1 93.5 91 THR B CA 1
ATOM 5158 C C . THR B 1 91 ? -16.438 26.547 13.766 1 93.5 91 THR B C 1
ATOM 5160 O O . THR B 1 91 ? -16.109 25.375 13.578 1 93.5 91 THR B O 1
ATOM 5163 N N . LEU B 1 92 ? -15.938 27.516 13.109 1 93.69 92 LEU B N 1
ATOM 5164 C CA . LEU B 1 92 ? -14.93 27.266 12.078 1 93.69 92 LEU B CA 1
ATOM 5165 C C . LEU B 1 92 ? -13.633 26.766 12.688 1 93.69 92 LEU B C 1
ATOM 5167 O O . LEU B 1 92 ? -12.961 25.906 12.109 1 93.69 92 LEU B O 1
ATOM 5171 N N . LYS B 1 93 ? -13.336 27.297 13.828 1 96.25 93 LYS B N 1
ATOM 5172 C CA . LYS B 1 93 ? -12.141 26.828 14.523 1 96.25 93 LYS B CA 1
ATOM 5173 C C . LYS B 1 93 ? -12.281 25.359 14.93 1 96.25 93 LYS B C 1
ATOM 5175 O O . LYS B 1 93 ? -11.367 24.562 14.727 1 96.25 93 LYS B O 1
ATOM 5180 N N . PHE B 1 94 ? -13.453 25.125 15.391 1 96.12 94 PHE B N 1
ATOM 5181 C CA . PHE B 1 94 ? -13.758 23.75 15.789 1 96.12 94 PHE B CA 1
ATOM 5182 C C . PHE B 1 94 ? -13.625 22.797 14.602 1 96.12 94 PHE B C 1
ATOM 5184 O O . PHE B 1 94 ? -12.93 21.781 14.688 1 96.12 94 PHE B O 1
ATOM 5191 N N . LEU B 1 95 ? -14.188 23.109 13.492 1 95.38 95 LEU B N 1
ATOM 5192 C CA . LEU B 1 95 ? -14.164 22.266 12.305 1 95.38 95 LEU B CA 1
ATOM 5193 C C . LEU B 1 95 ? -12.75 22.141 11.75 1 95.38 95 LEU B C 1
ATOM 5195 O O . LEU B 1 95 ? -12.352 21.062 11.289 1 95.38 95 LEU B O 1
ATOM 5199 N N . SER B 1 96 ? -12.008 23.188 11.812 1 95.38 96 SER B N 1
ATOM 5200 C CA . SER B 1 96 ? -10.625 23.156 11.344 1 95.38 96 SER B CA 1
ATOM 5201 C C . SER B 1 96 ? -9.781 22.203 12.18 1 95.38 96 SER B C 1
ATOM 5203 O O . SER B 1 96 ? -8.969 21.453 11.633 1 95.38 96 SER B O 1
ATOM 5205 N N . LEU B 1 97 ? -10.023 22.234 13.445 1 96.56 97 LEU B N 1
ATOM 5206 C CA . LEU B 1 97 ? -9.234 21.375 14.328 1 96.56 97 LEU B CA 1
ATOM 5207 C C . LEU B 1 97 ? -9.617 19.906 14.156 1 96.56 97 LEU B C 1
ATOM 5209 O O . LEU B 1 97 ? -8.773 19.031 14.312 1 96.56 97 LEU B O 1
ATOM 5213 N N . LEU B 1 98 ? -10.844 19.688 13.789 1 96.69 98 LEU B N 1
ATOM 5214 C CA . LEU B 1 98 ? -11.234 18.312 13.484 1 96.69 98 LEU B CA 1
ATOM 5215 C C . LEU B 1 98 ? -10.453 17.781 12.289 1 96.69 98 LEU B C 1
ATOM 5217 O O . LEU B 1 98 ? -10.031 16.625 12.281 1 96.69 98 LEU B O 1
ATOM 5221 N N . ILE B 1 99 ? -10.273 18.625 11.305 1 95.5 99 ILE B N 1
ATOM 5222 C CA . ILE B 1 99 ? -9.539 18.203 10.117 1 95.5 99 ILE B CA 1
ATOM 5223 C C . ILE B 1 99 ? -8.078 17.953 10.477 1 95.5 99 ILE B C 1
ATOM 5225 O O . ILE B 1 99 ? -7.504 16.938 10.102 1 95.5 99 ILE B O 1
ATOM 5229 N N . VAL B 1 100 ? -7.527 18.781 11.266 1 94.75 100 VAL B N 1
ATOM 5230 C CA . VAL B 1 100 ? -6.105 18.734 11.594 1 94.75 100 VAL B CA 1
ATOM 5231 C C . VAL B 1 100 ? -5.812 17.484 12.422 1 94.75 100 VAL B C 1
ATOM 5233 O O . VAL B 1 100 ? -4.84 16.766 12.156 1 94.75 100 VAL B O 1
ATOM 5236 N N . TYR B 1 101 ? -6.758 17.109 13.32 1 94.56 101 TYR B N 1
ATOM 5237 C CA . TYR B 1 101 ? -6.387 16.078 14.281 1 94.56 101 TYR B CA 1
ATOM 5238 C C . TYR B 1 101 ? -7.086 14.766 13.977 1 94.56 101 TYR B C 1
ATOM 5240 O O . TYR B 1 101 ? -6.582 13.695 14.312 1 94.56 101 TYR B O 1
ATOM 5248 N N . ASN B 1 102 ? -8.219 14.828 13.297 1 96.25 102 ASN B N 1
ATOM 5249 C CA . ASN B 1 102 ? -9.016 13.609 13.219 1 96.25 102 ASN B CA 1
ATOM 5250 C C . ASN B 1 102 ? -9.047 13.047 11.797 1 96.25 102 ASN B C 1
ATOM 5252 O O . ASN B 1 102 ? -9.406 11.891 11.586 1 96.25 102 ASN B O 1
ATOM 5256 N N . SER B 1 103 ? -8.742 13.836 10.82 1 96.06 103 SER B N 1
ATOM 5257 C CA . SER B 1 103 ? -8.945 13.406 9.438 1 96.06 103 SER B CA 1
ATOM 5258 C C . SER B 1 103 ? -8.125 12.164 9.117 1 96.06 103 SER B C 1
ATOM 5260 O O . SER B 1 103 ? -8.609 11.25 8.438 1 96.06 103 SER B O 1
ATOM 5262 N N . HIS B 1 104 ? -6.898 12.125 9.586 1 93.88 104 HIS B N 1
ATOM 5263 C CA . HIS B 1 104 ? -6.051 10.984 9.281 1 93.88 104 HIS B CA 1
ATOM 5264 C C . HIS B 1 104 ? -6.578 9.711 9.945 1 93.88 104 HIS B C 1
ATOM 5266 O O . HIS B 1 104 ? -6.574 8.641 9.336 1 93.88 104 HIS B O 1
ATOM 5272 N N . ALA B 1 105 ? -7.012 9.812 11.18 1 94.62 105 ALA B N 1
ATOM 5273 C CA . ALA B 1 105 ? -7.582 8.656 11.875 1 94.62 105 ALA B CA 1
ATOM 5274 C C . ALA B 1 105 ? -8.875 8.195 11.211 1 94.62 105 ALA B C 1
ATOM 5276 O O . ALA B 1 105 ? -9.125 6.996 11.094 1 94.62 105 ALA B O 1
ATOM 5277 N N . ALA B 1 106 ? -9.625 9.156 10.836 1 98 106 ALA B N 1
ATOM 5278 C CA . ALA B 1 106 ? -10.867 8.828 10.148 1 98 106 ALA B CA 1
ATOM 5279 C C . ALA B 1 106 ? -10.594 8.094 8.836 1 98 106 ALA B C 1
ATOM 5281 O O . ALA B 1 106 ? -11.289 7.137 8.5 1 98 106 ALA B O 1
ATOM 5282 N N . PHE B 1 107 ? -9.602 8.539 8.125 1 96.75 107 PHE B N 1
ATOM 5283 C CA . PHE B 1 107 ? -9.188 7.902 6.879 1 96.75 107 PHE B CA 1
ATOM 5284 C C . PHE B 1 107 ? -8.797 6.449 7.113 1 96.75 107 PHE B C 1
ATOM 5286 O O . PHE B 1 107 ? -9.266 5.551 6.41 1 96.75 107 PHE B O 1
ATOM 5293 N N . LEU B 1 108 ? -7.969 6.203 8.117 1 95.44 108 LEU B N 1
ATOM 5294 C CA . LEU B 1 108 ? -7.473 4.867 8.422 1 95.44 108 LEU B CA 1
ATOM 5295 C C . LEU B 1 108 ? -8.609 3.961 8.898 1 95.44 108 LEU B C 1
ATOM 5297 O O . LEU B 1 108 ? -8.656 2.781 8.539 1 95.44 108 LEU B O 1
ATOM 5301 N N . ALA B 1 109 ? -9.477 4.516 9.664 1 97 109 ALA B N 1
ATOM 5302 C CA . ALA B 1 109 ? -10.617 3.738 10.133 1 97 109 ALA B CA 1
ATOM 5303 C C . ALA B 1 109 ? -11.523 3.346 8.969 1 97 109 ALA B C 1
ATOM 5305 O O . ALA B 1 109 ? -11.984 2.205 8.891 1 97 109 ALA B O 1
ATOM 5306 N N . CYS B 1 110 ? -11.75 4.32 8.133 1 97.44 110 CYS B N 1
ATOM 5307 C CA . CYS B 1 110 ? -12.555 4.062 6.941 1 97.44 110 CYS B CA 1
ATOM 5308 C C . CYS B 1 110 ? -11.945 2.949 6.098 1 97.44 110 CYS B C 1
ATOM 5310 O O . CYS B 1 110 ? -12.648 2.029 5.672 1 97.44 110 CYS B O 1
ATOM 5312 N N . LEU B 1 111 ? -10.688 3.039 5.914 1 96.5 111 LEU B N 1
ATOM 5313 C CA . LEU B 1 111 ? -9.977 2.035 5.133 1 96.5 111 LEU B CA 1
ATOM 5314 C C . LEU B 1 111 ? -10.07 0.665 5.793 1 96.5 111 LEU B C 1
ATOM 5316 O O . LEU B 1 111 ? -10.391 -0.326 5.133 1 96.5 111 LEU B O 1
ATOM 5320 N N . SER B 1 112 ? -9.828 0.557 7.062 1 95.94 112 SER B N 1
ATOM 5321 C CA . SER B 1 112 ? -9.82 -0.701 7.805 1 95.94 112 SER B CA 1
ATOM 5322 C C . SER B 1 112 ? -11.188 -1.369 7.777 1 95.94 112 SER B C 1
ATOM 5324 O O . SER B 1 112 ? -11.297 -2.57 7.523 1 95.94 112 SER B O 1
ATOM 5326 N N . VAL B 1 113 ? -12.141 -0.591 8.016 1 97.12 113 VAL B N 1
ATOM 5327 C CA . VAL B 1 113 ? -13.492 -1.139 8.055 1 97.12 113 VAL B CA 1
ATOM 5328 C C . VAL B 1 113 ? -13.922 -1.554 6.648 1 97.12 113 VAL B C 1
ATOM 5330 O O . VAL B 1 113 ? -14.633 -2.549 6.477 1 97.12 113 VAL B O 1
ATOM 5333 N N . SER B 1 114 ? -13.539 -0.812 5.66 1 96.44 114 SER B N 1
ATOM 5334 C CA . SER B 1 114 ? -13.852 -1.183 4.281 1 96.44 114 SER B CA 1
ATOM 5335 C C . SER B 1 114 ? -13.25 -2.535 3.922 1 96.44 114 SER B C 1
ATOM 5337 O O . SER B 1 114 ? -13.898 -3.359 3.275 1 96.44 114 SER B O 1
ATOM 5339 N N . VAL B 1 115 ? -12.016 -2.744 4.328 1 95.81 115 VAL B N 1
ATOM 5340 C CA . VAL B 1 115 ? -11.359 -4.027 4.09 1 95.81 115 VAL B CA 1
ATOM 5341 C C . VAL B 1 115 ? -12.094 -5.129 4.855 1 95.81 115 VAL B C 1
ATOM 5343 O O . VAL B 1 115 ? -12.375 -6.195 4.301 1 95.81 115 VAL B O 1
ATOM 5346 N N . LEU B 1 116 ? -12.453 -4.855 6.066 1 96.62 116 LEU B N 1
ATOM 5347 C CA . LEU B 1 116 ? -13.148 -5.832 6.902 1 96.62 116 LEU B CA 1
ATOM 5348 C C . LEU B 1 116 ? -14.492 -6.207 6.293 1 96.62 116 LEU B C 1
ATOM 5350 O O . LEU B 1 116 ? -14.844 -7.391 6.246 1 96.62 116 LEU B O 1
ATOM 5354 N N . VAL B 1 117 ? -15.195 -5.23 5.859 1 96.69 117 VAL B N 1
ATOM 5355 C CA . VAL B 1 117 ? -16.484 -5.48 5.207 1 96.69 117 VAL B CA 1
ATOM 5356 C C . VAL B 1 117 ? -16.266 -6.352 3.971 1 96.69 117 VAL B C 1
ATOM 5358 O O . VAL B 1 117 ? -17.031 -7.285 3.725 1 96.69 117 VAL B O 1
ATOM 5361 N N . GLY B 1 118 ? -15.25 -6.047 3.193 1 96 118 GLY B N 1
ATOM 5362 C CA . GLY B 1 118 ? -14.938 -6.863 2.033 1 96 118 GLY B CA 1
ATOM 5363 C C . GLY B 1 118 ? -14.648 -8.312 2.383 1 96 118 GLY B C 1
ATOM 5364 O O . GLY B 1 118 ? -15.117 -9.227 1.7 1 96 118 GLY B O 1
ATOM 5365 N N . VAL B 1 119 ? -13.906 -8.516 3.42 1 94.81 119 VAL B N 1
ATOM 5366 C CA . VAL B 1 119 ? -13.562 -9.867 3.865 1 94.81 119 VAL B CA 1
ATOM 5367 C C . VAL B 1 119 ? -14.82 -10.602 4.32 1 94.81 119 VAL B C 1
ATOM 5369 O O . VAL B 1 119 ? -15.047 -11.75 3.941 1 94.81 119 VAL B O 1
ATOM 5372 N N . LEU B 1 120 ? -15.648 -9.938 5.098 1 95.81 120 LEU B N 1
ATOM 5373 C CA . LEU B 1 120 ? -16.859 -10.555 5.609 1 95.81 120 LEU B CA 1
ATOM 5374 C C . LEU B 1 120 ? -17.828 -10.875 4.477 1 95.81 120 LEU B C 1
ATOM 5376 O O . LEU B 1 120 ? -18.516 -11.906 4.508 1 95.81 120 LEU B O 1
ATOM 5380 N N . ARG B 1 121 ? -17.859 -10.086 3.469 1 94.75 121 ARG B N 1
ATOM 5381 C CA . ARG B 1 121 ? -18.656 -10.359 2.283 1 94.75 121 ARG B CA 1
ATOM 5382 C C . ARG B 1 121 ? -18.109 -11.547 1.505 1 94.75 121 ARG B C 1
ATOM 5384 O O . ARG B 1 121 ? -18.859 -12.406 1.057 1 94.75 121 ARG B O 1
ATOM 5391 N N . GLY B 1 122 ? -16.812 -11.508 1.366 1 92.94 122 GLY B N 1
ATOM 5392 C CA . GLY B 1 122 ? -16.172 -12.586 0.628 1 92.94 122 GLY B CA 1
ATOM 5393 C C . GLY B 1 122 ? -16.406 -13.953 1.237 1 92.94 122 GLY B C 1
ATOM 5394 O O . GLY B 1 122 ? -16.5 -14.953 0.519 1 92.94 122 GLY B O 1
ATOM 5395 N N . TYR B 1 123 ? -16.594 -14.016 2.488 1 92.25 123 TYR B N 1
ATOM 5396 C CA . TYR B 1 123 ? -16.812 -15.289 3.174 1 92.25 123 TYR B CA 1
ATOM 5397 C C . TYR B 1 123 ? -18.297 -15.523 3.443 1 92.25 123 TYR B C 1
ATOM 5399 O O . TYR B 1 123 ? -18.656 -16.453 4.152 1 92.25 123 TYR B O 1
ATOM 5407 N N . GLY B 1 124 ? -19.125 -14.664 3.068 1 91.25 124 GLY B N 1
ATOM 5408 C CA . GLY B 1 124 ? -20.562 -14.852 3.105 1 91.25 124 GLY B CA 1
ATOM 5409 C C . GLY B 1 124 ? -21.188 -14.477 4.438 1 91.25 124 GLY B C 1
ATOM 5410 O O . GLY B 1 124 ? -22.328 -14.812 4.711 1 91.25 124 GLY B O 1
ATOM 5411 N N . VAL B 1 125 ? -20.469 -13.836 5.25 1 93.44 125 VAL B N 1
ATOM 5412 C CA . VAL B 1 125 ? -20.984 -13.414 6.551 1 93.44 125 VAL B CA 1
ATOM 5413 C C . VAL B 1 125 ? -21.891 -12.203 6.383 1 93.44 125 VAL B C 1
ATOM 5415 O O . VAL B 1 125 ? -22.938 -12.094 7.043 1 93.44 125 VAL B O 1
ATOM 5418 N N . LEU B 1 126 ? -21.453 -11.25 5.457 1 94 126 LEU B N 1
ATOM 5419 C CA . LEU B 1 126 ? -22.281 -10.102 5.113 1 94 126 LEU B CA 1
ATOM 5420 C C . LEU B 1 126 ? -22.828 -10.219 3.693 1 94 126 LEU B C 1
ATOM 5422 O O . LEU B 1 126 ? -22.156 -10.766 2.814 1 94 126 LEU B O 1
ATOM 5426 N N . PRO B 1 127 ? -23.984 -9.703 3.537 1 88.88 127 PRO B N 1
ATOM 5427 C CA . PRO B 1 127 ? -24.531 -9.742 2.18 1 88.88 127 PRO B CA 1
ATOM 5428 C C . PRO B 1 127 ? -23.828 -8.773 1.229 1 88.88 127 PRO B C 1
ATOM 5430 O O . PRO B 1 127 ? -23.219 -7.793 1.673 1 88.88 127 PRO B O 1
ATOM 5433 N N . ASN B 1 128 ? -23.906 -9.109 -0 1 84.06 128 ASN B N 1
ATOM 5434 C CA . ASN B 1 128 ? -23.344 -8.25 -1.04 1 84.06 128 ASN B CA 1
ATOM 5435 C C . ASN B 1 128 ? -24.312 -7.137 -1.435 1 84.06 128 ASN B C 1
ATOM 5437 O O . ASN B 1 128 ? -24.781 -7.094 -2.572 1 84.06 128 ASN B O 1
ATOM 5441 N N . GLU B 1 129 ? -24.609 -6.285 -0.44 1 80.56 129 GLU B N 1
ATOM 5442 C CA . GLU B 1 129 ? -25.547 -5.184 -0.651 1 80.56 129 GLU B CA 1
ATOM 5443 C C . GLU B 1 129 ? -24.859 -3.834 -0.437 1 80.56 129 GLU B C 1
ATOM 5445 O O . GLU B 1 129 ? -23.828 -3.752 0.229 1 80.56 129 GLU B O 1
ATOM 5450 N N . GLY B 1 130 ? -25.453 -2.844 -1.062 1 79.44 130 GLY B N 1
ATOM 5451 C CA . GLY B 1 130 ? -24.891 -1.501 -1.032 1 79.44 130 GLY B CA 1
ATOM 5452 C C . GLY B 1 130 ? -24.797 -0.928 0.368 1 79.44 130 GLY B C 1
ATOM 5453 O O . GLY B 1 130 ? -23.844 -0.202 0.679 1 79.44 130 GLY B O 1
ATOM 5454 N N . TRP B 1 131 ? -25.656 -1.33 1.214 1 82.06 131 TRP B N 1
ATOM 5455 C CA . TRP B 1 131 ? -25.672 -0.744 2.551 1 82.06 131 TRP B CA 1
ATOM 5456 C C . TRP B 1 131 ? -24.453 -1.193 3.348 1 82.06 131 TRP B C 1
ATOM 5458 O O . TRP B 1 131 ? -24 -0.492 4.258 1 82.06 131 TRP B O 1
ATOM 5468 N N . THR B 1 132 ? -23.891 -2.355 3.064 1 89.25 132 THR B N 1
ATOM 5469 C CA . THR B 1 132 ? -22.719 -2.82 3.789 1 89.25 132 THR B CA 1
ATOM 5470 C C . THR B 1 132 ? -21.5 -1.946 3.469 1 89.25 132 THR B C 1
ATOM 5472 O O . THR B 1 132 ? -20.641 -1.741 4.32 1 89.25 132 THR B O 1
ATOM 5475 N N . VAL B 1 133 ? -21.531 -1.398 2.26 1 88.88 133 VAL B N 1
ATOM 5476 C CA . VAL B 1 133 ? -20.422 -0.53 1.845 1 88.88 133 VAL B CA 1
ATOM 5477 C C . VAL B 1 133 ? -20.516 0.809 2.572 1 88.88 133 VAL B C 1
ATOM 5479 O O . VAL B 1 133 ? -19.5 1.428 2.885 1 88.88 133 VAL B O 1
ATOM 5482 N N . VAL B 1 134 ? -21.719 1.176 2.98 1 90.12 134 VAL B N 1
ATOM 5483 C CA . VAL B 1 134 ? -21.984 2.455 3.633 1 90.12 134 VAL B CA 1
ATOM 5484 C C . VAL B 1 134 ? -21.406 2.436 5.051 1 90.12 134 VAL B C 1
ATOM 5486 O O . VAL B 1 134 ? -21.156 3.49 5.637 1 90.12 134 VAL B O 1
ATOM 5489 N N . LEU B 1 135 ? -21.109 1.219 5.52 1 93.69 135 LEU B N 1
ATOM 5490 C CA . LEU B 1 135 ? -20.5 1.109 6.844 1 93.69 135 LEU B CA 1
ATOM 5491 C C . LEU B 1 135 ? -19.141 1.781 6.875 1 93.69 135 LEU B C 1
ATOM 5493 O O . LEU B 1 135 ? -18.75 2.373 7.887 1 93.69 135 LEU B O 1
ATOM 5497 N N . GLY B 1 136 ? -18.438 1.673 5.766 1 95.5 136 GLY B N 1
ATOM 5498 C CA . GLY B 1 136 ? -17.172 2.369 5.672 1 95.5 136 GLY B CA 1
ATOM 5499 C C . GLY B 1 136 ? -17.312 3.879 5.734 1 95.5 136 GLY B C 1
ATOM 5500 O O . GLY B 1 136 ? -16.531 4.551 6.422 1 95.5 136 GLY B O 1
ATOM 5501 N N . HIS B 1 137 ? -18.375 4.418 5.137 1 95.25 137 HIS B N 1
ATOM 5502 C CA . HIS B 1 137 ? -18.641 5.852 5.18 1 95.25 137 HIS B CA 1
ATOM 5503 C C . HIS B 1 137 ? -19.047 6.297 6.582 1 95.25 137 HIS B C 1
ATOM 5505 O O . HIS B 1 137 ? -18.562 7.328 7.066 1 95.25 137 HIS B O 1
ATOM 5511 N N . GLY B 1 138 ? -19.859 5.48 7.137 1 95.44 138 GLY B N 1
ATOM 5512 C CA . GLY B 1 138 ? -20.297 5.781 8.492 1 95.44 138 GLY B CA 1
ATOM 5513 C C . GLY B 1 138 ? -19.156 5.816 9.492 1 95.44 138 GLY B C 1
ATOM 5514 O O . GLY B 1 138 ? -19.125 6.676 10.375 1 95.44 138 GLY B O 1
ATOM 5515 N N . THR B 1 139 ? -18.266 4.961 9.289 1 97.19 139 THR B N 1
ATOM 5516 C CA . THR B 1 139 ? -17.109 4.914 10.18 1 97.19 139 THR B CA 1
ATOM 5517 C C . THR B 1 139 ? -16.25 6.16 10.023 1 97.19 139 THR B C 1
ATOM 5519 O O . THR B 1 139 ? -15.719 6.688 11.008 1 97.19 139 THR B O 1
ATOM 5522 N N . PHE B 1 140 ? -16.031 6.602 8.805 1 97.69 140 PHE B N 1
ATOM 5523 C CA . PHE B 1 140 ? -15.297 7.84 8.594 1 97.69 140 PHE B CA 1
ATOM 5524 C C . PHE B 1 140 ? -15.922 8.984 9.383 1 97.69 140 PHE B C 1
ATOM 5526 O O . PHE B 1 140 ? -15.234 9.695 10.117 1 97.69 140 PHE B O 1
ATOM 5533 N N . LEU B 1 141 ? -17.25 9.117 9.289 1 96.5 141 LEU B N 1
ATOM 5534 C CA . LEU B 1 141 ? -17.953 10.227 9.914 1 96.5 141 LEU B CA 1
ATOM 5535 C C . LEU B 1 141 ? -17.875 10.133 11.438 1 96.5 141 LEU B C 1
ATOM 5537 O O . LEU B 1 141 ? -17.641 11.141 12.117 1 96.5 141 LEU B O 1
ATOM 5541 N N . LEU B 1 142 ? -17.969 8.977 11.906 1 97 142 LEU B N 1
ATOM 5542 C CA . LEU B 1 142 ? -17.938 8.773 13.352 1 97 142 LEU B CA 1
ATOM 5543 C C . LEU B 1 142 ? -16.562 9.086 13.922 1 97 142 LEU B C 1
ATOM 5545 O O . LEU B 1 142 ? -16.453 9.812 14.914 1 97 142 LEU B O 1
ATOM 5549 N N . VAL B 1 143 ? -15.57 8.609 13.273 1 97.06 143 VAL B N 1
ATOM 5550 C CA . VAL B 1 143 ? -14.219 8.805 13.773 1 97.06 143 VAL B CA 1
ATOM 5551 C C . VAL B 1 143 ? -13.789 10.258 13.539 1 97.06 143 VAL B C 1
ATOM 5553 O O . VAL B 1 143 ? -13.102 10.844 14.375 1 97.06 143 VAL B O 1
ATOM 5556 N N . PHE B 1 144 ? -14.234 10.797 12.453 1 97.25 144 PHE B N 1
ATOM 5557 C CA . PHE B 1 144 ? -13.93 12.195 12.18 1 97.25 144 PHE B CA 1
ATOM 5558 C C . PHE B 1 144 ? -14.5 13.102 13.266 1 97.25 144 PHE B C 1
ATOM 5560 O O . PHE B 1 144 ? -13.836 14.039 13.703 1 97.25 144 PHE B O 1
ATOM 5567 N N . ALA B 1 145 ? -15.625 12.727 13.766 1 95.44 145 ALA B N 1
ATOM 5568 C CA . ALA B 1 145 ? -16.312 13.562 14.742 1 95.44 145 ALA B CA 1
ATOM 5569 C C . ALA B 1 145 ? -15.805 13.289 16.156 1 95.44 145 ALA B C 1
ATOM 5571 O O . ALA B 1 145 ? -15.734 14.203 16.984 1 95.44 145 ALA B O 1
ATOM 5572 N N . PHE B 1 146 ? -15.273 12.031 16.438 1 94.56 146 PHE B N 1
ATOM 5573 C CA . PHE B 1 146 ? -15.125 11.695 17.859 1 94.56 146 PHE B CA 1
ATOM 5574 C C . PHE B 1 146 ? -13.742 11.133 18.141 1 94.56 146 PHE B C 1
ATOM 5576 O O . PHE B 1 146 ? -13.484 10.625 19.234 1 94.56 146 PHE B O 1
ATOM 5583 N N . TRP B 1 147 ? -12.914 11.219 17.219 1 94.19 147 TRP B N 1
ATOM 5584 C CA . TRP B 1 147 ? -11.609 10.586 17.406 1 94.19 147 TRP B CA 1
ATOM 5585 C C . TRP B 1 147 ? -10.922 11.133 18.656 1 94.19 147 TRP B C 1
ATOM 5587 O O . TRP B 1 147 ? -10.242 10.383 19.359 1 94.19 147 TRP B O 1
ATOM 5597 N N . GLN B 1 148 ? -11.047 12.422 18.969 1 91.62 148 GLN B N 1
ATOM 5598 C CA . GLN B 1 148 ? -10.375 12.992 20.141 1 91.62 148 GLN B CA 1
ATOM 5599 C C . GLN B 1 148 ? -10.844 12.328 21.422 1 91.62 148 GLN B C 1
ATOM 5601 O O . GLN B 1 148 ? -10.07 12.188 22.375 1 91.62 148 GLN B O 1
ATOM 5606 N N . ARG B 1 149 ? -12.023 11.867 21.484 1 91.06 149 ARG B N 1
ATOM 5607 C CA . ARG B 1 149 ? -12.547 11.172 22.656 1 91.06 149 ARG B CA 1
ATOM 5608 C C . ARG B 1 149 ? -12.07 9.727 22.688 1 91.06 149 ARG B C 1
ATOM 5610 O O . ARG B 1 149 ? -11.703 9.211 23.75 1 91.06 149 ARG B O 1
ATOM 5617 N N . LEU B 1 150 ? -12.062 9.133 21.547 1 91.12 150 LEU B N 1
ATOM 5618 C CA . LEU B 1 150 ? -11.617 7.746 21.438 1 91.12 150 LEU B CA 1
ATOM 5619 C C . LEU B 1 150 ? -10.141 7.621 21.797 1 91.12 150 LEU B C 1
ATOM 5621 O O . LEU B 1 150 ? -9.734 6.652 22.438 1 91.12 150 LEU B O 1
ATOM 5625 N N . ARG B 1 151 ? -9.406 8.594 21.312 1 89.62 151 ARG B N 1
ATOM 5626 C CA . ARG B 1 151 ? -7.965 8.586 21.547 1 89.62 151 ARG B CA 1
ATOM 5627 C C . ARG B 1 151 ? -7.656 8.68 23.031 1 89.62 151 ARG B C 1
ATOM 5629 O O . ARG B 1 151 ? -6.668 8.109 23.5 1 89.62 151 ARG B O 1
ATOM 5636 N N . ARG B 1 152 ? -8.43 9.43 23.766 1 87.69 152 ARG B N 1
ATOM 5637 C CA . ARG B 1 152 ? -8.234 9.609 25.203 1 87.69 152 ARG B CA 1
ATOM 5638 C C . ARG B 1 152 ? -8.281 8.273 25.922 1 87.69 152 ARG B C 1
ATOM 5640 O O . ARG B 1 152 ? -7.57 8.078 26.922 1 87.69 152 ARG B O 1
ATOM 5647 N N . PHE B 1 153 ? -9.016 7.328 25.391 1 85.5 153 PHE B N 1
ATOM 5648 C CA . PHE B 1 153 ? -9.164 6.016 26.016 1 85.5 153 PHE B CA 1
ATOM 5649 C C . PHE B 1 153 ? -7.977 5.125 25.672 1 85.5 153 PHE B C 1
ATOM 5651 O O . PHE B 1 153 ? -7.645 4.211 26.438 1 85.5 153 PHE B O 1
ATOM 5658 N N . LEU B 1 154 ? -7.305 5.391 24.641 1 79.31 154 LEU B N 1
ATOM 5659 C CA . LEU B 1 154 ? -6.297 4.465 24.125 1 79.31 154 LEU B CA 1
ATOM 5660 C C . LEU B 1 154 ? -4.891 4.973 24.422 1 79.31 154 LEU B C 1
ATOM 5662 O O . LEU B 1 154 ? -3.947 4.184 24.516 1 79.31 154 LEU B O 1
ATOM 5666 N N . CYS B 1 155 ? -4.777 6.293 24.406 1 81.69 155 CYS B N 1
ATOM 5667 C CA . CYS B 1 155 ? -3.451 6.879 24.531 1 81.69 155 CYS B CA 1
ATOM 5668 C C . CYS B 1 155 ? -3.424 7.934 25.625 1 81.69 155 CYS B C 1
ATOM 5670 O O . CYS B 1 155 ? -4.453 8.234 26.234 1 81.69 155 CYS B O 1
ATOM 5672 N N . ARG B 1 156 ? -2.271 8.422 25.891 1 83.44 156 ARG B N 1
ATOM 5673 C CA . ARG B 1 156 ? -2.125 9.531 26.828 1 83.44 156 ARG B CA 1
ATOM 5674 C C . ARG B 1 156 ? -2.859 10.766 26.328 1 83.44 156 ARG B C 1
ATOM 5676 O O . ARG B 1 156 ? -2.992 10.969 25.125 1 83.44 156 ARG B O 1
ATOM 5683 N N . PRO B 1 157 ? -3.301 11.523 27.281 1 88.44 157 PRO B N 1
ATOM 5684 C CA . PRO B 1 157 ? -4.023 12.727 26.859 1 88.44 157 PRO B CA 1
ATOM 5685 C C . PRO B 1 157 ? -3.148 13.695 26.078 1 88.44 157 PRO B C 1
ATOM 5687 O O . PRO B 1 157 ? -1.977 13.891 26.422 1 88.44 157 PRO B O 1
ATOM 5690 N N . PHE B 1 158 ? -3.721 14.133 25.047 1 92.69 158 PHE B N 1
ATOM 5691 C CA . PHE B 1 158 ? -3.098 15.156 24.219 1 92.69 158 PHE B CA 1
ATOM 5692 C C . PHE B 1 158 ? -3.383 16.547 24.766 1 92.69 158 PHE B C 1
ATOM 5694 O O . PHE B 1 158 ? -4.512 17.031 24.688 1 92.69 158 PHE B O 1
ATOM 5701 N N . LEU B 1 159 ? -2.328 17.203 25.406 1 95.75 159 LEU B N 1
ATOM 5702 C CA . LEU B 1 159 ? -2.525 18.453 26.125 1 95.75 159 LEU B CA 1
ATOM 5703 C C . LEU B 1 159 ? -2.229 19.656 25.219 1 95.75 159 LEU B C 1
ATOM 5705 O O . LEU B 1 159 ? -1.161 19.719 24.609 1 95.75 159 LEU B O 1
ATOM 5709 N N . VAL B 1 160 ? -3.209 20.578 25.203 1 97.31 160 VAL B N 1
ATOM 5710 C CA . VAL B 1 160 ? -3.061 21.766 24.359 1 97.31 160 VAL B CA 1
ATOM 5711 C C . VAL B 1 160 ? -3.215 23.031 25.203 1 97.31 160 VAL B C 1
ATOM 5713 O O . VAL B 1 160 ? -3.85 23 26.25 1 97.31 160 VAL B O 1
ATOM 5716 N N . PHE B 1 161 ? -2.535 24.031 24.766 1 97.44 161 PHE B N 1
ATOM 5717 C CA . PHE B 1 161 ? -2.77 25.344 25.328 1 97.44 161 PHE B CA 1
ATOM 5718 C C . PHE B 1 161 ? -3.863 26.078 24.562 1 97.44 161 PHE B C 1
ATOM 5720 O O . PHE B 1 161 ? -3.75 26.281 23.344 1 97.44 161 PHE B O 1
ATOM 5727 N N . LEU B 1 162 ? -4.863 26.391 25.188 1 95.75 162 LEU B N 1
ATOM 5728 C CA . LEU B 1 162 ? -5.922 27.281 24.719 1 95.75 162 LEU B CA 1
ATOM 5729 C C . LEU B 1 162 ? -6.102 28.453 25.672 1 95.75 162 LEU B C 1
ATOM 5731 O O . LEU B 1 162 ? -6.484 28.281 26.828 1 95.75 162 LEU B O 1
ATOM 5735 N N . ASP B 1 163 ? -5.789 29.625 25.188 1 92.56 163 ASP B N 1
ATOM 5736 C CA . ASP B 1 163 ? -5.715 30.812 26.031 1 92.56 163 ASP B CA 1
ATOM 5737 C C . ASP B 1 163 ? -7.016 31.016 26.812 1 92.56 163 ASP B C 1
ATOM 5739 O O . ASP B 1 163 ? -6.996 31.391 27.984 1 92.56 163 ASP B O 1
ATOM 5743 N N . LYS B 1 164 ? -8.148 30.625 26.25 1 90.88 164 LYS B N 1
ATOM 5744 C CA . LYS B 1 164 ? -9.453 30.812 26.875 1 90.88 164 LYS B CA 1
ATOM 5745 C C . LYS B 1 164 ? -9.625 29.906 28.094 1 90.88 164 LYS B C 1
ATOM 5747 O O . LYS B 1 164 ? -10.43 30.188 28.984 1 90.88 164 LYS B O 1
ATOM 5752 N N . LEU B 1 165 ? -8.875 28.844 28.109 1 93.44 165 LEU B N 1
ATOM 5753 C CA . LEU B 1 165 ? -9.062 27.859 29.156 1 93.44 165 LEU B CA 1
ATOM 5754 C C . LEU B 1 165 ? -7.848 27.797 30.078 1 93.44 165 LEU B C 1
ATOM 5756 O O . LEU B 1 165 ? -7.961 27.406 31.234 1 93.44 165 LEU B O 1
ATOM 5760 N N . CYS B 1 166 ? -6.727 28.219 29.578 1 94.62 166 CYS B N 1
ATOM 5761 C CA . CYS B 1 166 ? -5.492 28.016 30.328 1 94.62 166 CYS B CA 1
ATOM 5762 C C . CYS B 1 166 ? -5.074 29.297 31.031 1 94.62 166 CYS B C 1
ATOM 5764 O O . CYS B 1 166 ? -4.211 29.266 31.922 1 94.62 166 CYS B O 1
ATOM 5766 N N . VAL B 1 167 ? -5.543 30.406 30.609 1 91.44 167 VAL B N 1
ATOM 5767 C CA . VAL B 1 167 ? -5.324 31.688 31.281 1 91.44 167 VAL B CA 1
ATOM 5768 C C . VAL B 1 167 ? -6.598 32.094 32 1 91.44 167 VAL B C 1
ATOM 5770 O O . VAL B 1 167 ? -7.684 32.125 31.422 1 91.44 167 VAL B O 1
ATOM 5773 N N . ALA B 1 168 ? -6.43 32.5 33.25 1 88.81 168 ALA B N 1
ATOM 5774 C CA . ALA B 1 168 ? -7.59 32.875 34.062 1 88.81 168 ALA B CA 1
ATOM 5775 C C . ALA B 1 168 ? -8.125 34.25 33.656 1 88.81 168 ALA B C 1
ATOM 5777 O O . ALA B 1 168 ? -7.609 35.281 34.094 1 88.81 168 ALA B O 1
ATOM 5778 N N . GLN B 1 169 ? -9.234 34.188 33 1 83.56 169 GLN B N 1
ATOM 5779 C CA . GLN B 1 169 ? -9.789 35.438 32.5 1 83.56 169 GLN B CA 1
ATOM 5780 C C . GLN B 1 169 ? -10.539 36.188 33.594 1 83.56 169 GLN B C 1
ATOM 5782 O O . GLN B 1 169 ? -10.719 37.406 33.5 1 83.56 169 GLN B O 1
ATOM 5787 N N . HIS B 1 170 ? -10.93 35.5 34.688 1 82.69 170 HIS B N 1
ATOM 5788 C CA . HIS B 1 170 ? -11.781 36.062 35.719 1 82.69 170 HIS B CA 1
ATOM 5789 C C . HIS B 1 170 ? -10.953 36.656 36.875 1 82.69 170 HIS B C 1
ATOM 5791 O O . HIS B 1 170 ? -11.453 37.5 37.625 1 82.69 170 HIS B O 1
ATOM 5797 N N . ASP B 1 171 ? -9.758 36.219 37.031 1 85.12 171 ASP B N 1
ATOM 5798 C CA . ASP B 1 171 ? -8.836 36.719 38.031 1 85.12 171 ASP B CA 1
ATOM 5799 C C . ASP B 1 171 ? -7.738 37.594 37.438 1 85.12 171 ASP B C 1
ATOM 5801 O O . ASP B 1 171 ? -6.82 37.062 36.781 1 85.12 171 ASP B O 1
ATOM 5805 N N . GLU B 1 172 ? -7.777 38.844 37.812 1 82.5 172 GLU B N 1
ATOM 5806 C CA . GLU B 1 172 ? -6.898 39.781 37.125 1 82.5 172 GLU B CA 1
ATOM 5807 C C . GLU B 1 172 ? -5.434 39.5 37.438 1 82.5 172 GLU B C 1
ATOM 5809 O O . GLU B 1 172 ? -4.574 39.625 36.562 1 82.5 172 GLU B O 1
ATOM 5814 N N . GLU B 1 173 ? -5.133 39.125 38.594 1 84.38 173 GLU B N 1
ATOM 5815 C CA . GLU B 1 173 ? -3.752 38.844 38.969 1 84.38 173 GLU B CA 1
ATOM 5816 C C . GLU B 1 173 ? -3.244 37.594 38.188 1 84.38 173 GLU B C 1
ATOM 5818 O O . GLU B 1 173 ? -2.164 37.656 37.625 1 84.38 173 GLU B O 1
ATOM 5823 N N . LEU B 1 174 ? -4.043 36.625 38.25 1 87.19 174 LEU B N 1
ATOM 5824 C CA . LEU B 1 174 ? -3.658 35.406 37.562 1 87.19 174 LEU B CA 1
ATOM 5825 C C . LEU B 1 174 ? -3.619 35.625 36.031 1 87.19 174 LEU B C 1
ATOM 5827 O O . LEU B 1 174 ? -2.789 35.031 35.344 1 87.19 174 LEU B O 1
ATOM 5831 N N . LYS B 1 175 ? -4.496 36.344 35.594 1 87.81 175 LYS B N 1
ATOM 5832 C CA . LYS B 1 175 ? -4.535 36.688 34.188 1 87.81 175 LYS B CA 1
ATOM 5833 C C . LYS B 1 175 ? -3.234 37.344 33.75 1 87.81 175 LYS B C 1
ATOM 5835 O O . LYS B 1 175 ? -2.645 36.969 32.719 1 87.81 175 LYS B O 1
ATOM 5840 N N . GLN B 1 176 ? -2.791 38.281 34.5 1 84.12 176 GLN B N 1
ATOM 5841 C CA . GLN B 1 176 ? -1.568 39 34.156 1 84.12 176 GLN B CA 1
ATOM 5842 C C . GLN B 1 176 ? -0.354 38.094 34.219 1 84.12 176 GLN B C 1
ATOM 5844 O O . GLN B 1 176 ? 0.546 38.188 33.375 1 84.12 176 GLN B O 1
ATOM 5849 N N . LYS B 1 177 ? -0.392 37.281 35.156 1 87.06 177 LYS B N 1
ATOM 5850 C CA . LYS B 1 177 ? 0.696 36.312 35.25 1 87.06 177 LYS B CA 1
ATOM 5851 C C . LYS B 1 177 ? 0.703 35.375 34.031 1 87.06 177 LYS B C 1
ATOM 5853 O O . LYS B 1 177 ? 1.768 35.031 33.531 1 87.06 177 LYS B O 1
ATOM 5858 N N . GLY B 1 178 ? -0.491 35 33.688 1 87.81 178 GLY B N 1
ATOM 5859 C CA . GLY B 1 178 ? -0.621 34.156 32.531 1 87.81 178 GLY B CA 1
ATOM 5860 C C . GLY B 1 178 ? -0.161 34.844 31.25 1 87.81 178 GLY B C 1
ATOM 5861 O O . GLY B 1 178 ? 0.531 34.25 30.422 1 87.81 178 GLY B O 1
ATOM 5862 N N . ILE B 1 179 ? -0.515 36.031 31.062 1 85.38 179 ILE B N 1
ATOM 5863 C CA . ILE B 1 179 ? -0.167 36.812 29.875 1 85.38 179 ILE B CA 1
ATOM 5864 C C . ILE B 1 179 ? 1.344 37.031 29.828 1 85.38 179 ILE B C 1
ATOM 5866 O O . ILE B 1 179 ? 1.969 36.844 28.781 1 85.38 179 ILE B O 1
ATOM 5870 N N . LYS B 1 180 ? 1.904 37.312 30.969 1 86 180 LYS B N 1
ATOM 5871 C CA . LYS B 1 180 ? 3.348 37.531 31.047 1 86 180 LYS B CA 1
ATOM 5872 C C . LYS B 1 180 ? 4.105 36.219 30.812 1 86 180 LYS B C 1
ATOM 5874 O O . LYS B 1 180 ? 5.281 36.25 30.453 1 86 180 LYS B O 1
ATOM 5879 N N . GLY B 1 181 ? 3.385 35.188 31.016 1 89.12 181 GLY B N 1
ATOM 5880 C CA . GLY B 1 181 ? 3.988 33.875 30.875 1 89.12 181 GLY B CA 1
ATOM 5881 C C . GLY B 1 181 ? 3.736 33.25 29.516 1 89.12 181 GLY B C 1
ATOM 5882 O O . GLY B 1 181 ? 4.051 32.062 29.297 1 89.12 181 GLY B O 1
ATOM 5883 N N . LEU B 1 182 ? 3.238 33.938 28.609 1 91 182 LEU B N 1
ATOM 5884 C CA . LEU B 1 182 ? 2.869 33.406 27.312 1 91 182 LEU B CA 1
ATOM 5885 C C . LEU B 1 182 ? 4.086 32.781 26.609 1 91 182 LEU B C 1
ATOM 5887 O O . LEU B 1 182 ? 3.979 31.75 25.969 1 91 182 LEU B O 1
ATOM 5891 N N . ALA B 1 183 ? 5.199 33.406 26.766 1 89.69 183 ALA B N 1
ATOM 5892 C CA . ALA B 1 183 ? 6.426 32.875 26.172 1 89.69 183 ALA B CA 1
ATOM 5893 C C . ALA B 1 183 ? 6.766 31.5 26.766 1 89.69 183 ALA B C 1
ATOM 5895 O O . ALA B 1 183 ? 7.23 30.609 26.062 1 89.69 183 ALA B O 1
ATOM 5896 N N . ALA B 1 184 ? 6.492 31.406 28 1 91.75 184 ALA B N 1
ATOM 5897 C CA . ALA B 1 184 ? 6.754 30.125 28.656 1 91.75 184 ALA B CA 1
ATOM 5898 C C . ALA B 1 184 ? 5.84 29.031 28.125 1 91.75 184 ALA B C 1
ATOM 5900 O O . ALA B 1 184 ? 6.27 27.891 27.938 1 91.75 184 ALA B O 1
ATOM 5901 N N . PHE B 1 185 ? 4.598 29.375 27.938 1 95.19 185 PHE B N 1
ATOM 5902 C CA . PHE B 1 185 ? 3.668 28.422 27.344 1 95.19 185 PHE B CA 1
ATOM 5903 C C . PHE B 1 185 ? 4.156 27.984 25.969 1 95.19 185 PHE B C 1
ATOM 5905 O O . PHE B 1 185 ? 4.141 26.797 25.641 1 95.19 185 PHE B O 1
ATOM 5912 N N . LEU B 1 186 ? 4.617 28.859 25.203 1 95.19 186 LEU B N 1
ATOM 5913 C CA . LEU B 1 186 ? 5.086 28.609 23.859 1 95.19 186 LEU B CA 1
ATOM 5914 C C . LEU B 1 186 ? 6.348 27.75 23.875 1 95.19 186 LEU B C 1
ATOM 5916 O O . LEU B 1 186 ? 6.449 26.766 23.125 1 95.19 186 LEU B O 1
ATOM 5920 N N . LEU B 1 187 ? 7.23 28.047 24.75 1 92.19 187 LEU B N 1
ATOM 5921 C CA . LEU B 1 187 ? 8.5 27.328 24.828 1 92.19 187 LEU B CA 1
ATOM 5922 C C . LEU B 1 187 ? 8.289 25.922 25.359 1 92.19 187 LEU B C 1
ATOM 5924 O O . LEU B 1 187 ? 9.055 25.016 25.047 1 92.19 187 LEU B O 1
ATOM 5928 N N . SER B 1 188 ? 7.211 25.797 26.078 1 93.75 188 SER B N 1
ATOM 5929 C CA . SER B 1 188 ? 6.918 24.5 26.656 1 93.75 188 SER B CA 1
ATOM 5930 C C . SER B 1 188 ? 6.059 23.641 25.719 1 93.75 188 SER B C 1
ATOM 5932 O O . SER B 1 188 ? 5.703 22.516 26.062 1 93.75 188 SER B O 1
ATOM 5934 N N . SER B 1 189 ? 5.707 24.203 24.609 1 94.62 189 SER B N 1
ATOM 5935 C CA . SER B 1 189 ? 4.875 23.484 23.641 1 94.62 189 SER B CA 1
ATOM 5936 C C . SER B 1 189 ? 5.727 22.844 22.547 1 94.62 189 SER B C 1
ATOM 5938 O O . SER B 1 189 ? 6.652 23.484 22.031 1 94.62 189 SER B O 1
ATOM 5940 N N . ARG B 1 190 ? 5.395 21.719 22.172 1 92.12 190 ARG B N 1
ATOM 5941 C CA . ARG B 1 190 ? 6.137 20.984 21.141 1 92.12 190 ARG B CA 1
ATOM 5942 C C . ARG B 1 190 ? 5.793 21.516 19.75 1 92.12 190 ARG B C 1
ATOM 5944 O O . ARG B 1 190 ? 6.633 21.484 18.844 1 92.12 190 ARG B O 1
ATOM 5951 N N . GLN B 1 191 ? 4.566 21.875 19.625 1 94 191 GLN B N 1
ATOM 5952 C CA . GLN B 1 191 ? 4.074 22.281 18.312 1 94 191 GLN B CA 1
ATOM 5953 C C . GLN B 1 191 ? 3.215 23.547 18.422 1 94 191 GLN B C 1
ATOM 5955 O O . GLN B 1 191 ? 2.637 23.812 19.484 1 94 191 GLN B O 1
ATOM 5960 N N . LEU B 1 192 ? 3.238 24.312 17.359 1 95.06 192 LEU B N 1
ATOM 5961 C CA . LEU B 1 192 ? 2.354 25.469 17.219 1 95.06 192 LEU B CA 1
ATOM 5962 C C . LEU B 1 192 ? 1.356 25.25 16.078 1 95.06 192 LEU B C 1
ATOM 5964 O O . LEU B 1 192 ? 1.753 25.016 14.938 1 95.06 192 LEU B O 1
ATOM 5968 N N . VAL B 1 193 ? 0.08 25.203 16.406 1 95.31 193 VAL B N 1
ATOM 5969 C CA . VAL B 1 193 ? -0.962 25.141 15.383 1 95.31 193 VAL B CA 1
ATOM 5970 C C . VAL B 1 193 ? -1.657 26.484 15.266 1 95.31 193 VAL B C 1
ATOM 5972 O O . VAL B 1 193 ? -2.205 27 16.25 1 95.31 193 VAL B O 1
ATOM 5975 N N . VAL B 1 194 ? -1.598 27.016 14.078 1 94.62 194 VAL B N 1
ATOM 5976 C CA . VAL B 1 194 ? -2.137 28.359 13.844 1 94.62 194 VAL B CA 1
ATOM 5977 C C . VAL B 1 194 ? -3.428 28.25 13.039 1 94.62 194 VAL B C 1
ATOM 5979 O O . VAL B 1 194 ? -3.418 27.797 11.898 1 94.62 194 VAL B O 1
ATOM 5982 N N . LEU B 1 195 ? -4.504 28.609 13.664 1 95.31 195 LEU B N 1
ATOM 5983 C CA . LEU B 1 195 ? -5.758 28.781 12.945 1 95.31 195 LEU B CA 1
ATOM 5984 C C . LEU B 1 195 ? -5.805 30.141 12.266 1 95.31 195 LEU B C 1
ATOM 5986 O O . LEU B 1 195 ? -6.125 31.156 12.906 1 95.31 195 LEU B O 1
ATOM 5990 N N . LEU B 1 196 ? -5.586 30.125 11 1 90.75 196 LEU B N 1
ATOM 5991 C CA . LEU B 1 196 ? -5.215 31.328 10.266 1 90.75 196 LEU B CA 1
ATOM 5992 C C . LEU B 1 196 ? -6.457 32.062 9.75 1 90.75 196 LEU B C 1
ATOM 5994 O O . LEU B 1 196 ? -7.352 31.438 9.18 1 90.75 196 LEU B O 1
ATOM 5998 N N . THR B 1 197 ? -6.523 33.312 10.078 1 89.69 197 THR B N 1
ATOM 5999 C CA . THR B 1 197 ? -7.469 34.281 9.531 1 89.69 197 THR B CA 1
ATOM 6000 C C . THR B 1 197 ? -6.734 35.5 8.961 1 89.69 197 THR B C 1
ATOM 6002 O O . THR B 1 197 ? -5.551 35.688 9.242 1 89.69 197 THR B O 1
ATOM 6005 N N . PRO B 1 198 ? -7.395 36.281 8.141 1 84.75 198 PRO B N 1
ATOM 6006 C CA . PRO B 1 198 ? -6.727 37.469 7.598 1 84.75 198 PRO B CA 1
ATOM 6007 C C . PRO B 1 198 ? -6.262 38.438 8.68 1 84.75 198 PRO B C 1
ATOM 6009 O O . PRO B 1 198 ? -5.332 39.219 8.461 1 84.75 198 PRO B O 1
ATOM 6012 N N . ARG B 1 199 ? -6.75 38.312 9.836 1 88.38 199 ARG B N 1
ATOM 6013 C CA . ARG B 1 199 ? -6.414 39.219 10.93 1 88.38 199 ARG B CA 1
ATOM 6014 C C . ARG B 1 199 ? -5.227 38.688 11.727 1 88.38 199 ARG B C 1
ATOM 6016 O O . ARG B 1 199 ? -4.617 39.438 12.5 1 88.38 199 ARG B O 1
ATOM 6023 N N . TYR B 1 200 ? -4.863 37.531 11.492 1 90.5 200 TYR B N 1
ATOM 6024 C CA . TYR B 1 200 ? -3.904 36.844 12.359 1 90.5 200 TYR B CA 1
ATOM 6025 C C . TYR B 1 200 ? -2.576 37.594 12.383 1 90.5 200 TYR B C 1
ATOM 6027 O O . TYR B 1 200 ? -2.086 37.969 13.453 1 90.5 200 TYR B O 1
ATOM 6035 N N . PHE B 1 201 ? -2.07 37.969 11.25 1 89.25 201 PHE B N 1
ATOM 6036 C CA . PHE B 1 201 ? -0.737 38.562 11.164 1 89.25 201 PHE B CA 1
ATOM 6037 C C . PHE B 1 201 ? -0.78 40.062 11.445 1 89.25 201 PHE B C 1
ATOM 6039 O O . PHE B 1 201 ? 0.258 40.719 11.453 1 89.25 201 PHE B O 1
ATOM 6046 N N . THR B 1 202 ? -1.916 40.531 11.727 1 90.44 202 THR B N 1
ATOM 6047 C CA . THR B 1 202 ? -2.031 41.938 12.07 1 90.44 202 THR B CA 1
ATOM 6048 C C . THR B 1 202 ? -2.025 42.156 13.586 1 90.44 202 THR B C 1
ATOM 6050 O O . THR B 1 202 ? -1.963 43.281 14.07 1 90.44 202 THR B O 1
ATOM 6053 N N . ARG B 1 203 ? -1.979 41.062 14.242 1 91.81 203 ARG B N 1
ATOM 6054 C CA . ARG B 1 203 ? -2.107 41.156 15.695 1 91.81 203 ARG B CA 1
ATOM 6055 C C . ARG B 1 203 ? -0.753 40.969 16.375 1 91.81 203 ARG B C 1
ATOM 6057 O O . ARG B 1 203 ? 0.007 40.062 16.031 1 91.81 203 ARG B O 1
ATOM 6064 N N . LEU B 1 204 ? -0.504 41.719 17.375 1 91.5 204 LEU B N 1
ATOM 6065 C CA . LEU B 1 204 ? 0.788 41.781 18.062 1 91.5 204 LEU B CA 1
ATOM 6066 C C . LEU B 1 204 ? 1.107 40.438 18.734 1 91.5 204 LEU B C 1
ATOM 6068 O O . LEU B 1 204 ? 2.197 39.906 18.562 1 91.5 204 LEU B O 1
ATOM 6072 N N . TRP B 1 205 ? 0.195 39.906 19.469 1 90.56 205 TRP B N 1
ATOM 6073 C CA . TRP B 1 205 ? 0.439 38.656 20.219 1 90.56 205 TRP B CA 1
ATOM 6074 C C . TRP B 1 205 ? 0.686 37.5 19.266 1 90.56 205 TRP B C 1
ATOM 6076 O O . TRP B 1 205 ? 1.533 36.625 19.531 1 90.56 205 TRP B O 1
ATOM 6086 N N . CYS B 1 206 ? -0.109 37.469 18.156 1 91.94 206 CYS B N 1
ATOM 6087 C CA . CYS B 1 206 ? 0.092 36.406 17.156 1 91.94 206 CYS B CA 1
ATOM 6088 C C . CYS B 1 206 ? 1.495 36.5 16.562 1 91.94 206 CYS B C 1
ATOM 6090 O O . CYS B 1 206 ? 2.115 35.469 16.281 1 91.94 206 CYS B O 1
ATOM 6092 N N . THR B 1 207 ? 1.945 37.656 16.469 1 90.5 207 THR B N 1
ATOM 6093 C CA . THR B 1 207 ? 3.305 37.875 15.984 1 90.5 207 THR B CA 1
ATOM 6094 C C . THR B 1 207 ? 4.324 37.281 16.953 1 90.5 207 THR B C 1
ATOM 6096 O O . THR B 1 207 ? 5.293 36.656 16.547 1 90.5 207 THR B O 1
ATOM 6099 N N . LEU B 1 208 ? 4.113 37.531 18.188 1 92.31 208 LEU B N 1
ATOM 6100 C CA . LEU B 1 208 ? 5 37 19.219 1 92.31 208 LEU B CA 1
ATOM 6101 C C . LEU B 1 208 ? 5.012 35.469 19.156 1 92.31 208 LEU B C 1
ATOM 6103 O O . LEU B 1 208 ? 6.066 34.844 19.312 1 92.31 208 LEU B O 1
ATOM 6107 N N . GLU B 1 209 ? 3.895 34.906 19.016 1 94.62 209 GLU B N 1
ATOM 6108 C CA . GLU B 1 209 ? 3.771 33.438 18.953 1 94.62 209 GLU B CA 1
ATOM 6109 C C . GLU B 1 209 ? 4.602 32.875 17.812 1 94.62 209 GLU B C 1
ATOM 6111 O O . GLU B 1 209 ? 5.367 31.922 18.016 1 94.62 209 GLU B O 1
ATOM 6116 N N . ILE B 1 210 ? 4.453 33.469 16.719 1 93.69 210 ILE B N 1
ATOM 6117 C CA . ILE B 1 210 ? 5.203 33.031 15.547 1 93.69 210 ILE B CA 1
ATOM 6118 C C . ILE B 1 210 ? 6.699 33.25 15.781 1 93.69 210 ILE B C 1
ATOM 6120 O O . ILE B 1 210 ? 7.508 32.344 15.469 1 93.69 210 ILE B O 1
ATOM 6124 N N . ALA B 1 211 ? 7.047 34.344 16.344 1 93.88 211 ALA B N 1
ATOM 6125 C CA . ALA B 1 211 ? 8.445 34.688 16.578 1 93.88 211 ALA B CA 1
ATOM 6126 C C . ALA B 1 211 ? 9.109 33.656 17.5 1 93.88 211 ALA B C 1
ATOM 6128 O O . ALA B 1 211 ? 10.281 33.312 17.312 1 93.88 211 ALA B O 1
ATOM 6129 N N . THR B 1 212 ? 8.406 33.188 18.406 1 93.38 212 THR B N 1
ATOM 6130 C CA . THR B 1 212 ? 8.938 32.219 19.375 1 93.38 212 THR B CA 1
ATOM 6131 C C . THR B 1 212 ? 9.375 30.938 18.672 1 93.38 212 THR B C 1
ATOM 6133 O O . THR B 1 212 ? 10.422 30.375 19 1 93.38 212 THR B O 1
ATOM 6136 N N . PHE B 1 213 ? 8.656 30.5 17.75 1 92.31 213 PHE B N 1
ATOM 6137 C CA . PHE B 1 213 ? 8.961 29.25 17.062 1 92.31 213 PHE B CA 1
ATOM 6138 C C . PHE B 1 213 ? 9.938 29.5 15.914 1 92.31 213 PHE B C 1
ATOM 6140 O O . PHE B 1 213 ? 10.688 28.594 15.523 1 92.31 213 PHE B O 1
ATOM 6147 N N . MET B 1 214 ? 9.977 30.641 15.43 1 92.06 214 MET B N 1
ATOM 6148 C CA . MET B 1 214 ? 10.805 30.938 14.266 1 92.06 214 MET B CA 1
ATOM 6149 C C . MET B 1 214 ? 12.266 31.141 14.664 1 92.06 214 MET B C 1
ATOM 6151 O O . MET B 1 214 ? 13.164 31.062 13.828 1 92.06 214 MET B O 1
ATOM 6155 N N . LYS B 1 215 ? 12.492 31.344 15.883 1 88.12 215 LYS B N 1
ATOM 6156 C CA . LYS B 1 215 ? 13.859 31.609 16.344 1 88.12 215 LYS B CA 1
ATOM 6157 C C . LYS B 1 215 ? 14.742 30.375 16.156 1 88.12 215 LYS B C 1
ATOM 6159 O O . LYS B 1 215 ? 15.945 30.5 15.914 1 88.12 215 LYS B O 1
ATOM 6164 N N . ASP B 1 216 ? 14.133 29.219 16.312 1 86.94 216 ASP B N 1
ATOM 6165 C CA . ASP B 1 216 ? 14.805 27.938 16.141 1 86.94 216 ASP B CA 1
ATOM 6166 C C . ASP B 1 216 ? 14.359 27.25 14.859 1 86.94 216 ASP B C 1
ATOM 6168 O O . ASP B 1 216 ? 13.172 26.953 14.688 1 86.94 216 ASP B O 1
ATOM 6172 N N . PRO B 1 217 ? 15.422 27.016 14.078 1 81.69 217 PRO B N 1
ATOM 6173 C CA . PRO B 1 217 ? 15.078 26.375 12.812 1 81.69 217 PRO B CA 1
ATOM 6174 C C . PRO B 1 217 ? 14.359 25.031 13 1 81.69 217 PRO B C 1
ATOM 6176 O O . PRO B 1 217 ? 13.492 24.688 12.195 1 81.69 217 PRO B O 1
ATOM 6179 N N . GLN B 1 218 ? 14.656 24.312 14.023 1 81.25 218 GLN B N 1
ATOM 6180 C CA . GLN B 1 218 ? 14.008 23.031 14.258 1 81.25 218 GLN B CA 1
ATOM 6181 C C . GLN B 1 218 ? 12.562 23.219 14.695 1 81.25 218 GLN B C 1
ATOM 6183 O O . GLN B 1 218 ? 11.688 22.438 14.32 1 81.25 218 GLN B O 1
ATOM 6188 N N . ARG B 1 219 ? 12.289 24.281 15.383 1 87.81 219 ARG B N 1
ATOM 6189 C CA . ARG B 1 219 ? 10.938 24.547 15.859 1 87.81 219 ARG B CA 1
ATOM 6190 C C . ARG B 1 219 ? 10.07 25.125 14.75 1 87.81 219 ARG B C 1
ATOM 6192 O O . ARG B 1 219 ? 8.852 24.938 14.742 1 87.81 219 ARG B O 1
ATOM 6199 N N . ARG B 1 220 ? 10.734 25.766 13.891 1 85.94 220 ARG B N 1
ATOM 6200 C CA . ARG B 1 220 ? 10.016 26.344 12.766 1 85.94 220 ARG B CA 1
ATOM 6201 C C . ARG B 1 220 ? 9.266 25.281 11.977 1 85.94 220 ARG B C 1
ATOM 6203 O O . ARG B 1 220 ? 8.164 25.531 11.484 1 85.94 220 ARG B O 1
ATOM 6210 N N . LYS B 1 221 ? 9.805 24.125 11.945 1 80.19 221 LYS B N 1
ATOM 6211 C CA . LYS B 1 221 ? 9.211 23.031 11.188 1 80.19 221 LYS B CA 1
ATOM 6212 C C . LYS B 1 221 ? 8 22.453 11.914 1 80.19 221 LYS B C 1
ATOM 6214 O O . LYS B 1 221 ? 7.223 21.703 11.328 1 80.19 221 LYS B O 1
ATOM 6219 N N . ARG B 1 222 ? 7.812 22.922 13.102 1 88.56 222 ARG B N 1
ATOM 6220 C CA . ARG B 1 222 ? 6.738 22.375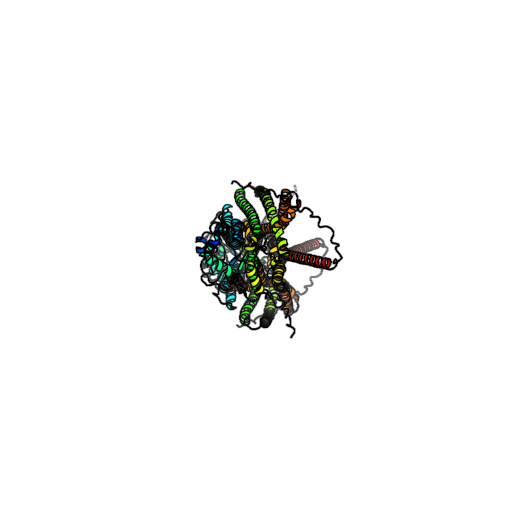 13.93 1 88.56 222 ARG B CA 1
ATOM 6221 C C . ARG B 1 222 ? 5.547 23.328 13.961 1 88.56 222 ARG B C 1
ATOM 6223 O O . ARG B 1 222 ? 4.633 23.156 14.773 1 88.56 222 ARG B O 1
ATOM 6230 N N . ILE B 1 223 ? 5.578 24.344 13.07 1 90.69 223 ILE B N 1
ATOM 6231 C CA . ILE B 1 223 ? 4.438 25.234 12.922 1 90.69 223 ILE B CA 1
ATOM 6232 C C . ILE B 1 223 ? 3.48 24.688 11.867 1 90.69 223 ILE B C 1
ATOM 6234 O O . ILE B 1 223 ? 3.889 24.422 10.734 1 90.69 223 ILE B O 1
ATOM 6238 N N . GLN B 1 224 ? 2.289 24.484 12.25 1 89.75 224 GLN B N 1
ATOM 6239 C CA . GLN B 1 224 ? 1.259 24.047 11.32 1 89.75 224 GLN B CA 1
ATOM 6240 C C . GLN B 1 224 ? 0.178 25.109 11.148 1 89.75 224 GLN B C 1
ATOM 6242 O O . GLN B 1 224 ? -0.376 25.609 12.125 1 89.75 224 GLN B O 1
ATOM 6247 N N . PHE B 1 225 ? -0.028 25.438 9.906 1 89.06 225 PHE B N 1
ATOM 6248 C CA . PHE B 1 225 ? -1.045 26.438 9.602 1 89.06 225 PHE B CA 1
ATOM 6249 C C . PHE B 1 225 ? -2.311 25.766 9.07 1 89.06 225 PHE B C 1
ATOM 6251 O O . PHE B 1 225 ? -2.24 24.812 8.297 1 89.06 225 PHE B O 1
ATOM 6258 N N . MET B 1 226 ? -3.432 26.25 9.516 1 90.69 226 MET B N 1
ATOM 6259 C CA . MET B 1 226 ? -4.73 25.859 8.977 1 90.69 226 MET B CA 1
ATOM 6260 C C . MET B 1 226 ? -5.629 27.078 8.773 1 90.69 226 MET B C 1
ATOM 6262 O O . MET B 1 226 ? -6.27 27.547 9.711 1 90.69 226 MET B O 1
ATOM 6266 N N . PRO B 1 227 ? -5.648 27.547 7.504 1 88.5 227 PRO B N 1
ATOM 6267 C CA . PRO B 1 227 ? -6.609 28.625 7.25 1 88.5 227 PRO B CA 1
ATOM 6268 C C . PRO B 1 227 ? -8.055 28.172 7.434 1 88.5 227 PRO B C 1
ATOM 6270 O O . PRO B 1 227 ? -8.469 27.156 6.879 1 88.5 227 PRO B O 1
ATOM 6273 N N . LEU B 1 228 ? -8.828 28.969 8.156 1 91.31 228 LEU B N 1
ATOM 6274 C CA . LEU B 1 228 ? -10.195 28.578 8.5 1 91.31 228 LEU B CA 1
ATOM 6275 C C . LEU B 1 228 ? -11.047 28.406 7.254 1 91.31 228 LEU B C 1
ATOM 6277 O O . LEU B 1 228 ? -11.828 27.453 7.152 1 91.31 228 LEU B O 1
ATOM 6281 N N . LYS B 1 229 ? -10.891 29.234 6.305 1 86.69 229 LYS B N 1
ATOM 6282 C CA . LYS B 1 229 ? -11.703 29.172 5.094 1 86.69 229 LYS B CA 1
ATOM 6283 C C . LYS B 1 229 ? -11.312 27.984 4.227 1 86.69 229 LYS B C 1
ATOM 6285 O O . LYS B 1 229 ? -12.156 27.406 3.535 1 86.69 229 LYS B O 1
ATOM 6290 N N . THR B 1 230 ? -10.047 27.625 4.238 1 84.56 230 THR B N 1
ATOM 6291 C CA . THR B 1 230 ? -9.617 26.406 3.555 1 84.56 230 THR B CA 1
ATOM 6292 C C . THR B 1 230 ? -10.281 25.188 4.168 1 84.56 230 THR B C 1
ATOM 6294 O O . THR B 1 230 ? -10.648 24.25 3.451 1 84.56 230 THR B O 1
ATOM 6297 N N . ALA B 1 231 ? -10.438 25.188 5.449 1 89.5 231 ALA B N 1
ATOM 6298 C CA . ALA B 1 231 ? -11.125 24.094 6.125 1 89.5 231 ALA B CA 1
ATOM 6299 C C . ALA B 1 231 ? -12.562 23.953 5.625 1 89.5 231 ALA B C 1
ATOM 6301 O O . ALA B 1 231 ? -13.039 22.844 5.395 1 89.5 231 ALA B O 1
ATOM 6302 N N . VAL B 1 232 ? -13.156 25.078 5.43 1 88.69 232 VAL B N 1
ATOM 6303 C CA . VAL B 1 232 ? -14.539 25.062 4.953 1 88.69 232 VAL B CA 1
ATOM 6304 C C . VAL B 1 232 ? -14.594 24.5 3.539 1 88.69 232 VAL B C 1
ATOM 6306 O O . VAL B 1 232 ? -15.477 23.703 3.219 1 88.69 232 VAL B O 1
ATOM 6309 N N . LEU B 1 233 ? -13.711 24.906 2.744 1 83.88 233 LEU B N 1
ATOM 6310 C CA . LEU B 1 233 ? -13.656 24.406 1.373 1 83.88 233 LEU B CA 1
ATOM 6311 C C . LEU B 1 233 ? -13.438 22.906 1.347 1 83.88 233 LEU B C 1
ATOM 6313 O O . LEU B 1 233 ? -14.062 22.188 0.55 1 83.88 233 LEU B O 1
ATOM 6317 N N . LEU B 1 234 ? -12.531 22.453 2.191 1 87.06 234 LEU B N 1
ATOM 6318 C CA . LEU B 1 234 ? -12.258 21.031 2.285 1 87.06 234 LEU B CA 1
ATOM 6319 C C . LEU B 1 234 ? -13.5 20.266 2.729 1 87.06 234 LEU B C 1
ATOM 6321 O O . LEU B 1 234 ? -13.805 19.203 2.188 1 87.06 234 LEU B O 1
ATOM 6325 N N . LEU B 1 235 ? -14.211 20.828 3.633 1 90.31 235 LEU B N 1
ATOM 6326 C CA . LEU B 1 235 ? -15.422 20.172 4.141 1 90.31 235 LEU B CA 1
ATOM 6327 C C . LEU B 1 235 ? -16.5 20.125 3.072 1 90.31 235 LEU B C 1
ATOM 6329 O O . LEU B 1 235 ? -17.188 19.109 2.916 1 90.31 235 LEU B O 1
ATOM 6333 N N . LEU B 1 236 ? -16.625 21.188 2.385 1 85 236 LEU B N 1
ATOM 6334 C CA . LEU B 1 236 ? -17.609 21.234 1.312 1 85 236 LEU B CA 1
ATOM 6335 C C . LEU B 1 236 ? -17.281 20.25 0.211 1 85 236 LEU B C 1
ATOM 6337 O O . LEU B 1 236 ? -18.156 19.5 -0.248 1 85 236 LEU B O 1
ATOM 6341 N N . SER B 1 237 ? -16.047 20.234 -0.162 1 82.38 237 SER B N 1
ATOM 6342 C CA . SER B 1 237 ? -15.625 19.312 -1.208 1 82.38 237 SER B CA 1
ATOM 6343 C C . SER B 1 237 ? -15.781 17.859 -0.766 1 82.38 237 SER B C 1
ATOM 6345 O O . SER B 1 237 ? -16.312 17.031 -1.51 1 82.38 237 SER B O 1
ATOM 6347 N N . ALA B 1 238 ? -15.281 17.578 0.417 1 88.31 238 ALA B N 1
ATOM 6348 C CA . ALA B 1 238 ? -15.406 16.219 0.951 1 88.31 238 ALA B CA 1
ATOM 6349 C C . ALA B 1 238 ? -16.875 15.812 1.047 1 88.31 238 ALA B C 1
ATOM 6351 O O . ALA B 1 238 ? -17.234 14.688 0.687 1 88.31 238 ALA B O 1
ATOM 6352 N N . GLY B 1 239 ? -17.672 16.75 1.529 1 86.62 239 GLY B N 1
ATOM 6353 C CA . GLY B 1 239 ? -19.094 16.453 1.641 1 86.62 239 GLY B CA 1
ATOM 6354 C C . GLY B 1 239 ? -19.734 16.094 0.316 1 86.62 239 GLY B C 1
ATOM 6355 O O . GLY B 1 239 ? -20.531 15.156 0.247 1 86.62 239 GLY B O 1
ATOM 6356 N N . CYS B 1 240 ? -19.359 16.75 -0.665 1 81.69 240 CYS B N 1
ATOM 6357 C CA . CYS B 1 240 ? -19.875 16.484 -1.998 1 81.69 240 CYS B CA 1
ATOM 6358 C C . CYS B 1 240 ? -19.469 15.094 -2.48 1 81.69 240 CYS B C 1
ATOM 6360 O O . CYS B 1 240 ? -20.312 14.328 -2.955 1 81.69 240 CYS B O 1
ATOM 6362 N N . TRP B 1 241 ? -18.25 14.766 -2.359 1 85.06 241 TRP B N 1
ATOM 6363 C CA . TRP B 1 241 ? -17.766 13.477 -2.842 1 85.06 241 TRP B CA 1
ATOM 6364 C C . TRP B 1 241 ? -18.344 12.328 -2.018 1 85.06 241 TRP B C 1
ATOM 6366 O O . TRP B 1 241 ? -18.641 11.266 -2.555 1 85.06 241 TRP B O 1
ATOM 6376 N N . PHE B 1 242 ? -18.516 12.57 -0.734 1 89.19 242 PHE B N 1
ATOM 6377 C CA . PHE B 1 242 ? -19.125 11.555 0.108 1 89.19 242 PHE B CA 1
ATOM 6378 C C . PHE B 1 242 ? -20.578 11.328 -0.289 1 89.19 242 PHE B C 1
ATOM 6380 O O . PHE B 1 242 ? -21.047 10.188 -0.359 1 89.19 242 PHE B O 1
ATOM 6387 N N . ALA B 1 243 ? -21.203 12.414 -0.53 1 83.75 243 ALA B N 1
ATOM 6388 C CA . ALA B 1 243 ? -22.609 12.289 -0.945 1 83.75 243 ALA B CA 1
ATOM 6389 C C . ALA B 1 243 ? -22.719 11.523 -2.26 1 83.75 243 ALA B C 1
ATOM 6391 O O . ALA B 1 243 ? -23.594 10.656 -2.406 1 83.75 243 ALA B O 1
ATOM 6392 N N . LEU B 1 244 ? -21.859 11.805 -3.15 1 79.56 244 LEU B N 1
ATOM 6393 C CA . LEU B 1 244 ? -21.844 11.125 -4.438 1 79.56 244 LEU B CA 1
ATOM 6394 C C . LEU B 1 244 ? -21.516 9.641 -4.27 1 79.56 244 LEU B C 1
ATOM 6396 O O . LEU B 1 244 ? -22.172 8.781 -4.867 1 79.56 244 LEU B O 1
ATOM 6400 N N . ALA B 1 245 ? -20.516 9.359 -3.488 1 85.5 245 ALA B N 1
ATOM 6401 C CA . ALA B 1 245 ? -20.094 7.977 -3.27 1 85.5 245 ALA B CA 1
ATOM 6402 C C . ALA B 1 245 ? -21.203 7.172 -2.586 1 85.5 245 ALA B C 1
ATOM 6404 O O . ALA B 1 245 ? -21.484 6.035 -2.979 1 85.5 245 ALA B O 1
ATOM 6405 N N . ILE B 1 246 ? -21.812 7.773 -1.63 1 85 246 ILE B N 1
ATOM 6406 C CA . ILE B 1 246 ? -22.891 7.105 -0.911 1 85 246 ILE B CA 1
ATOM 6407 C C . ILE B 1 246 ? -24.078 6.898 -1.844 1 85 246 ILE B C 1
ATOM 6409 O O . ILE B 1 246 ? -24.672 5.82 -1.868 1 85 246 ILE B O 1
ATOM 6413 N N . GLY B 1 247 ? -24.344 7.906 -2.574 1 78.06 247 GLY B N 1
ATOM 6414 C CA . GLY B 1 247 ? -25.422 7.789 -3.553 1 78.06 247 GLY B CA 1
ATOM 6415 C C . GLY B 1 247 ? -25.188 6.684 -4.566 1 78.06 247 GLY B C 1
ATOM 6416 O O . GLY B 1 247 ? -26.094 5.914 -4.875 1 78.06 247 GLY B O 1
ATOM 6417 N N . TRP B 1 248 ? -23.969 6.551 -4.977 1 76.88 248 TRP B N 1
ATOM 6418 C CA . TRP B 1 248 ? -23.609 5.52 -5.941 1 76.88 248 TRP B CA 1
ATOM 6419 C C . TRP B 1 248 ? -23.781 4.129 -5.348 1 76.88 248 TRP B C 1
ATOM 6421 O O . TRP B 1 248 ? -24.328 3.234 -5.996 1 76.88 248 TRP B O 1
ATOM 6431 N N . ASN B 1 249 ? -23.328 3.896 -4.219 1 76.25 249 ASN B N 1
ATOM 6432 C CA . ASN B 1 249 ? -23.406 2.592 -3.572 1 76.25 249 ASN B CA 1
ATOM 6433 C C . ASN B 1 249 ? -24.859 2.229 -3.234 1 76.25 249 ASN B C 1
ATOM 6435 O O . ASN B 1 249 ? -25.25 1.064 -3.342 1 76.25 249 ASN B O 1
ATOM 6439 N N . ALA B 1 250 ? -25.578 3.193 -2.842 1 70.62 250 ALA B N 1
ATOM 6440 C CA . ALA B 1 250 ? -26.969 2.955 -2.51 1 70.62 250 ALA B CA 1
ATOM 6441 C C . ALA B 1 250 ? -27.797 2.641 -3.762 1 70.62 250 ALA B C 1
ATOM 6443 O O . ALA B 1 250 ? -28.625 1.739 -3.754 1 70.62 250 ALA B O 1
ATOM 6444 N N . PHE B 1 251 ? -27.438 3.197 -4.816 1 68.69 251 PHE B N 1
ATOM 6445 C CA . PHE B 1 251 ? -28.203 3.02 -6.051 1 68.69 251 PHE B CA 1
ATOM 6446 C C . PHE B 1 251 ? -27.75 1.764 -6.785 1 68.69 251 PHE B C 1
ATOM 6448 O O . PHE B 1 251 ? -28.562 1.093 -7.434 1 68.69 251 PHE B O 1
ATOM 6455 N N . ALA B 1 252 ? -26.375 1.5 -6.766 1 64.19 252 ALA B N 1
ATOM 6456 C CA . ALA B 1 252 ? -25.859 0.293 -7.41 1 64.19 252 ALA B CA 1
ATOM 6457 C C . ALA B 1 252 ? -26.531 -0.957 -6.844 1 64.19 252 ALA B C 1
ATOM 6459 O O . ALA B 1 252 ? -26.766 -1.929 -7.57 1 64.19 252 ALA B O 1
ATOM 6460 N N . GLY B 1 253 ? -26.75 -1.074 -5.613 1 58.53 253 GLY B N 1
ATOM 6461 C CA . GLY B 1 253 ? -27.453 -2.195 -5.012 1 58.53 253 GLY B CA 1
ATOM 6462 C C . GLY B 1 253 ? -28.875 -2.354 -5.523 1 58.53 253 GLY B C 1
ATOM 6463 O O . GLY B 1 253 ? -29.375 -3.471 -5.609 1 58.53 253 GLY B O 1
ATOM 6464 N N . VAL B 1 254 ? -29.375 -1.292 -5.879 1 56.22 254 VAL B N 1
ATOM 6465 C CA . VAL B 1 254 ? -30.766 -1.343 -6.328 1 56.22 254 VAL B CA 1
ATOM 6466 C C . VAL B 1 254 ? -30.812 -1.841 -7.773 1 56.22 254 VAL B C 1
ATOM 6468 O O . VAL B 1 254 ? -31.734 -2.57 -8.148 1 56.22 254 VAL B O 1
ATOM 6471 N N . VAL B 1 255 ? -29.719 -1.54 -8.484 1 53.44 255 VAL B N 1
ATOM 6472 C CA . VAL B 1 255 ? -29.719 -1.866 -9.906 1 53.44 255 VAL B CA 1
ATOM 6473 C C . VAL B 1 255 ? -29.25 -3.305 -10.117 1 53.44 255 VAL B C 1
ATOM 6475 O O . VAL B 1 255 ? -29.5 -3.906 -11.156 1 53.44 255 VAL B O 1
ATOM 6478 N N . ASN B 1 256 ? -28.359 -3.857 -9.367 1 50.47 256 ASN B N 1
ATOM 6479 C CA . ASN B 1 256 ? -27.812 -5.184 -9.609 1 50.47 256 ASN B CA 1
ATOM 6480 C C . ASN B 1 256 ? -28.906 -6.246 -9.695 1 50.47 256 ASN B C 1
ATOM 6482 O O . ASN B 1 256 ? -28.609 -7.445 -9.664 1 50.47 256 ASN B O 1
ATOM 6486 N N . ASP B 1 257 ? -30.125 -5.871 -9.641 1 44.62 257 ASP B N 1
ATOM 6487 C CA . ASP B 1 257 ? -31.031 -6.961 -9.969 1 44.62 257 ASP B CA 1
ATOM 6488 C C . ASP B 1 257 ? -30.844 -7.41 -11.422 1 44.62 257 ASP B C 1
ATOM 6490 O O . ASP B 1 257 ? -30.359 -6.645 -12.258 1 44.62 257 ASP B O 1
ATOM 6494 N N . ASP B 1 258 ? -31.062 -8.828 -11.781 1 43.53 258 ASP B N 1
ATOM 6495 C CA . ASP B 1 258 ? -30.984 -9.633 -12.992 1 43.53 258 ASP B CA 1
ATOM 6496 C C . ASP B 1 258 ? -31.219 -8.781 -14.234 1 43.53 258 ASP B C 1
ATOM 6498 O O . ASP B 1 258 ? -31.406 -9.312 -15.336 1 43.53 258 ASP B O 1
ATOM 6502 N N . SER B 1 259 ? -31.703 -7.594 -14.18 1 44.28 259 SER B N 1
ATOM 6503 C CA . SER B 1 259 ? -32 -6.906 -15.43 1 44.28 259 SER B CA 1
ATOM 6504 C C . SER B 1 259 ? -30.734 -6.395 -16.094 1 44.28 259 SER B C 1
ATOM 6506 O O . SER B 1 259 ? -29.719 -6.191 -15.438 1 44.28 259 SER B O 1
ATOM 6508 N N . PRO B 1 260 ? -30.594 -6.172 -17.469 1 44.28 260 PRO B N 1
ATOM 6509 C CA . PRO B 1 260 ? -29.406 -5.934 -18.297 1 44.28 260 PRO B CA 1
ATOM 6510 C C . PRO B 1 260 ? -28.531 -4.797 -17.766 1 44.28 260 PRO B C 1
ATOM 6512 O O . PRO B 1 260 ? -29.047 -3.74 -17.406 1 44.28 260 PRO B O 1
ATOM 6515 N N . ILE B 1 261 ? -27.344 -4.996 -17.312 1 43.59 261 ILE B N 1
ATOM 6516 C CA . ILE B 1 261 ? -26.219 -4.285 -16.734 1 43.59 261 ILE B CA 1
ATOM 6517 C C . ILE B 1 261 ? -26.172 -2.857 -17.266 1 43.59 261 ILE B C 1
ATOM 6519 O O . ILE B 1 261 ? -25.922 -1.911 -16.516 1 43.59 261 ILE B O 1
ATOM 6523 N N . TRP B 1 262 ? -26.375 -2.74 -18.562 1 44.5 262 TRP B N 1
ATOM 6524 C CA . TRP B 1 262 ? -26.188 -1.49 -19.281 1 44.5 262 TRP B CA 1
ATOM 6525 C C . TRP B 1 262 ? -27.25 -0.465 -18.891 1 44.5 262 TRP B C 1
ATOM 6527 O O . TRP B 1 262 ? -26.953 0.727 -18.781 1 44.5 262 TRP B O 1
ATOM 6537 N N . HIS B 1 263 ? -28.453 -0.921 -18.844 1 50.22 263 HIS B N 1
ATOM 6538 C CA . HIS B 1 263 ? -29.516 0.054 -18.609 1 50.22 263 HIS B CA 1
ATOM 6539 C C . HIS B 1 263 ? -29.359 0.699 -17.234 1 50.22 263 HIS B C 1
ATOM 6541 O O . HIS B 1 263 ? -29.469 1.92 -17.094 1 50.22 263 HIS B O 1
ATOM 6547 N N . ASN B 1 264 ? -29.047 -0.074 -16.297 1 52.78 264 ASN B N 1
ATOM 6548 C CA . ASN B 1 264 ? -28.938 0.432 -14.93 1 52.78 264 ASN B CA 1
ATOM 6549 C C . ASN B 1 264 ? -27.656 1.245 -14.742 1 52.78 264 ASN B C 1
ATOM 6551 O O . ASN B 1 264 ? -27.656 2.262 -14.047 1 52.78 264 ASN B O 1
ATOM 6555 N N . SER B 1 265 ? -26.719 0.857 -15.508 1 54.62 265 SER B N 1
ATOM 6556 C CA . SER B 1 265 ? -25.484 1.623 -15.43 1 54.62 265 SER B CA 1
ATOM 6557 C C . SER B 1 265 ? -25.656 3.018 -16.016 1 54.62 265 SER B C 1
ATOM 6559 O O . SER B 1 265 ? -25.109 3.992 -15.484 1 54.62 265 SER B O 1
ATOM 6561 N N . LEU B 1 266 ? -26.516 3.014 -17.031 1 55.25 266 LEU B N 1
ATOM 6562 C CA . LEU B 1 266 ? -26.734 4.305 -17.672 1 55.25 266 LEU B CA 1
ATOM 6563 C C . LEU B 1 266 ? -27.562 5.223 -16.781 1 55.25 266 LEU B C 1
ATOM 6565 O O . LEU B 1 266 ? -27.281 6.422 -16.688 1 55.25 266 LEU B O 1
ATOM 6569 N N . ILE B 1 267 ? -28.578 4.625 -16.156 1 57.94 267 ILE B N 1
ATOM 6570 C CA . ILE B 1 267 ? -29.391 5.422 -15.266 1 57.94 267 ILE B CA 1
ATOM 6571 C C . ILE B 1 267 ? -28.562 5.898 -14.078 1 57.94 267 ILE B C 1
ATOM 6573 O O . ILE B 1 267 ? -28.625 7.07 -13.703 1 57.94 267 ILE B O 1
ATOM 6577 N N . LEU B 1 268 ? -27.812 4.988 -13.672 1 58.94 268 LEU B N 1
ATOM 6578 C CA . LEU B 1 268 ? -26.969 5.348 -12.531 1 58.94 268 LEU B CA 1
ATOM 6579 C C . LEU B 1 268 ? -25.953 6.414 -12.922 1 58.94 268 LEU B C 1
ATOM 6581 O O . LEU B 1 268 ? -25.734 7.367 -12.172 1 58.94 268 LEU B O 1
ATOM 6585 N N . THR B 1 269 ? -25.438 6.164 -13.984 1 60.03 269 THR B N 1
ATOM 6586 C CA . THR B 1 269 ? -24.484 7.164 -14.461 1 60.03 269 THR B CA 1
ATOM 6587 C C . THR B 1 269 ? -25.188 8.508 -14.672 1 60.03 269 THR B C 1
ATOM 6589 O O . THR B 1 269 ? -24.641 9.555 -14.328 1 60.03 269 THR B O 1
ATOM 6592 N N . GLY B 1 270 ? -26.406 8.336 -15.219 1 62 270 GLY B N 1
ATOM 6593 C CA . GLY B 1 270 ? -27.172 9.555 -15.414 1 62 270 GLY B CA 1
ATOM 6594 C C . GLY B 1 270 ? -27.516 10.266 -14.117 1 62 270 GLY B C 1
ATOM 6595 O O . GLY B 1 270 ? -27.391 11.484 -14.016 1 62 270 GLY B O 1
ATOM 6596 N N . LEU B 1 271 ? -27.906 9.531 -13.172 1 62.56 271 LEU B N 1
ATOM 6597 C CA . LEU B 1 271 ? -28.25 10.102 -11.875 1 62.56 271 LEU B CA 1
ATOM 6598 C C . LEU B 1 271 ? -27.031 10.695 -11.195 1 62.56 271 LEU B C 1
ATOM 6600 O O . LEU B 1 271 ? -27.109 11.758 -10.578 1 62.56 271 LEU B O 1
ATOM 6604 N N . MET B 1 272 ? -25.953 10.047 -11.352 1 64.38 272 MET B N 1
ATOM 6605 C CA . MET B 1 272 ? -24.719 10.562 -10.766 1 64.38 272 MET B CA 1
ATOM 6606 C C . MET B 1 272 ? -24.297 11.859 -11.445 1 64.38 272 MET B C 1
ATOM 6608 O O . MET B 1 272 ? -23.844 12.797 -10.781 1 64.38 272 MET B O 1
ATOM 6612 N N . LEU B 1 273 ? -24.547 11.766 -12.648 1 64.25 273 LEU B N 1
ATOM 6613 C CA . LEU B 1 273 ? -24.219 12.977 -13.391 1 64.25 273 LEU B CA 1
ATOM 6614 C C . LEU B 1 273 ? -25.125 14.125 -12.992 1 64.25 273 LEU B C 1
ATOM 6616 O O . LEU B 1 273 ? -24.688 15.266 -12.859 1 64.25 273 LEU B O 1
ATOM 6620 N N . LEU B 1 274 ? -26.359 13.75 -12.781 1 66.25 274 LEU B N 1
ATOM 6621 C CA . LEU B 1 274 ? -27.312 14.773 -12.344 1 66.25 274 LEU B CA 1
ATOM 6622 C C . LEU B 1 274 ? -26.953 15.297 -10.961 1 66.25 274 LEU B C 1
ATOM 6624 O O . LEU B 1 274 ? -26.953 16.516 -10.734 1 66.25 274 LEU B O 1
ATOM 6628 N N . LEU B 1 275 ? -26.672 14.422 -10.102 1 65.75 275 LEU B N 1
ATOM 6629 C CA . LEU B 1 275 ? -26.312 14.82 -8.742 1 65.75 275 LEU B CA 1
ATOM 6630 C C . LEU B 1 275 ? -25.047 15.664 -8.75 1 65.75 275 LEU B C 1
ATOM 6632 O O . LEU B 1 275 ? -24.969 16.688 -8.055 1 65.75 275 LEU B O 1
ATOM 6636 N N . THR B 1 276 ? -24.172 15.234 -9.523 1 69.38 276 THR B N 1
ATOM 6637 C CA . THR B 1 276 ? -22.906 15.953 -9.625 1 69.38 276 THR B CA 1
ATOM 6638 C C . THR B 1 276 ? -23.125 17.328 -10.266 1 69.38 276 THR B C 1
ATOM 6640 O O . THR B 1 276 ? -22.5 18.312 -9.859 1 69.38 276 THR B O 1
ATOM 6643 N N . SER B 1 277 ? -24.094 17.344 -11.164 1 69.12 277 SER B N 1
ATOM 6644 C CA . SER B 1 277 ? -24.328 18.578 -11.906 1 69.12 277 SER B CA 1
ATOM 6645 C C . SER B 1 277 ? -25.047 19.609 -11.047 1 69.12 277 SER B C 1
ATOM 6647 O O . SER B 1 277 ? -25.016 20.812 -11.344 1 69.12 277 SER B O 1
ATOM 6649 N N . VAL B 1 278 ? -25.641 19.109 -9.984 1 70.56 278 VAL B N 1
ATOM 6650 C CA . VAL B 1 278 ? -26.375 20.047 -9.125 1 70.56 278 VAL B CA 1
ATOM 6651 C C . VAL B 1 278 ? -25.516 20.406 -7.914 1 70.56 278 VAL B C 1
ATOM 6653 O O . VAL B 1 278 ? -25.375 21.578 -7.566 1 70.56 278 VAL B O 1
ATOM 6656 N N . VAL B 1 279 ? -24.906 19.5 -7.402 1 71.5 279 VAL B N 1
ATOM 6657 C CA . VAL B 1 279 ? -24.219 19.688 -6.125 1 71.5 279 VAL B CA 1
ATOM 6658 C C . VAL B 1 279 ? -22.875 20.375 -6.352 1 71.5 279 VAL B C 1
ATOM 6660 O O . VAL B 1 279 ? -22.531 21.328 -5.648 1 71.5 279 VAL B O 1
ATOM 6663 N N . LEU B 1 280 ? -22.25 20.047 -7.367 1 74.5 280 LEU B N 1
ATOM 6664 C CA . LEU B 1 280 ? -20.891 20.516 -7.543 1 74.5 280 LEU B CA 1
ATOM 6665 C C . LEU B 1 280 ? -20.875 22 -7.926 1 74.5 280 LEU B C 1
ATOM 6667 O O . LEU B 1 280 ? -20.094 22.781 -7.379 1 74.5 280 LEU B O 1
ATOM 6671 N N . PRO B 1 281 ? -21.781 22.391 -8.797 1 73.81 281 PRO B N 1
ATOM 6672 C CA . PRO B 1 281 ? -21.781 23.828 -9.094 1 73.81 281 PRO B CA 1
ATOM 6673 C C . PRO B 1 281 ? -22.109 24.688 -7.875 1 73.81 281 PRO B C 1
ATOM 6675 O O . PRO B 1 281 ? -21.547 25.781 -7.727 1 73.81 281 PRO B O 1
ATOM 6678 N N . PHE B 1 282 ? -22.938 24.172 -7.082 1 75.81 282 PHE B N 1
ATOM 6679 C CA . PHE B 1 282 ? -23.25 24.906 -5.867 1 75.81 282 PHE B CA 1
ATOM 6680 C C . PHE B 1 282 ? -22.047 24.984 -4.945 1 75.81 282 PHE B C 1
ATOM 6682 O O . PHE B 1 282 ? -21.75 26.047 -4.395 1 75.81 282 PHE B O 1
ATOM 6689 N N . VAL B 1 283 ? -21.359 24.016 -4.84 1 74.81 283 VAL B N 1
ATOM 6690 C CA . VAL B 1 283 ? -20.172 23.969 -4.004 1 74.81 283 VAL B CA 1
ATOM 6691 C C . VAL B 1 283 ? -19.094 24.891 -4.582 1 74.81 283 VAL B C 1
ATOM 6693 O O . VAL B 1 283 ? -18.422 25.609 -3.844 1 74.81 283 VAL B O 1
ATOM 6696 N N . PHE B 1 284 ? -19.109 24.922 -5.848 1 75.69 284 PHE B N 1
ATOM 6697 C CA . PHE B 1 284 ? -18.125 25.797 -6.488 1 75.69 284 PHE B CA 1
ATOM 6698 C C . PHE B 1 284 ? -18.5 27.25 -6.316 1 75.69 284 PHE B C 1
ATOM 6700 O O . PHE B 1 284 ? -17.625 28.109 -6.117 1 75.69 284 PHE B O 1
ATOM 6707 N N . TYR B 1 285 ? -19.75 27.406 -6.383 1 78 285 TYR B N 1
ATOM 6708 C CA . TYR B 1 285 ? -20.234 28.766 -6.164 1 78 285 TYR B CA 1
ATOM 6709 C C . TYR B 1 285 ? -19.859 29.266 -4.77 1 78 285 TYR B C 1
ATOM 6711 O O . TYR B 1 285 ? -19.344 30.375 -4.613 1 78 285 TYR B O 1
ATOM 6719 N N . LEU B 1 286 ? -20.031 28.453 -3.83 1 77.25 286 LEU B N 1
ATOM 6720 C CA . LEU B 1 286 ? -19.688 28.797 -2.455 1 77.25 286 LEU B CA 1
ATOM 6721 C C . LEU B 1 286 ? -18.172 28.922 -2.289 1 77.25 286 LEU B C 1
ATOM 6723 O O . LEU B 1 286 ? -17.703 29.844 -1.613 1 77.25 286 LEU B O 1
ATOM 6727 N N . GLY B 1 287 ? -17.516 28.078 -2.912 1 77.19 287 GLY B N 1
ATOM 6728 C CA . GLY B 1 287 ? -16.062 28.078 -2.824 1 77.19 287 GLY B CA 1
ATOM 6729 C C . GLY B 1 287 ? -15.422 29.328 -3.396 1 77.19 287 GLY B C 1
ATOM 6730 O O . GLY B 1 287 ? -14.484 29.875 -2.818 1 77.19 287 GLY B O 1
ATOM 6731 N N . MET B 1 288 ? -16 29.797 -4.414 1 77.81 288 MET B N 1
ATOM 6732 C CA . MET B 1 288 ? -15.477 31.016 -5.039 1 77.81 288 MET B CA 1
ATOM 6733 C C . MET B 1 288 ? -15.625 32.219 -4.109 1 77.81 288 MET B C 1
ATOM 6735 O O . MET B 1 288 ? -14.742 33.062 -4.039 1 77.81 288 MET B O 1
ATOM 6739 N N . GLY B 1 289 ? -16.672 32.188 -3.42 1 75.81 289 GLY B N 1
ATOM 6740 C CA . GLY B 1 289 ? -16.859 33.25 -2.441 1 75.81 289 GLY B CA 1
ATOM 6741 C C . GLY B 1 289 ? -15.852 33.188 -1.307 1 75.81 289 GLY B C 1
ATOM 6742 O O . GLY B 1 289 ? -15.336 34.219 -0.874 1 75.81 289 GLY B O 1
ATOM 6743 N N . ILE B 1 290 ? -15.477 32.094 -1.007 1 79.69 290 ILE B N 1
ATOM 6744 C CA . ILE B 1 290 ? -14.562 31.891 0.11 1 79.69 290 ILE B CA 1
ATOM 6745 C C . ILE B 1 290 ? -13.133 32.188 -0.334 1 79.69 290 ILE B C 1
ATOM 6747 O O . ILE B 1 290 ? -12.352 32.781 0.418 1 79.69 290 ILE B O 1
ATOM 6751 N N . VAL B 1 291 ? -12.852 31.875 -1.53 1 76.5 291 VAL B N 1
ATOM 6752 C CA . VAL B 1 291 ? -11.5 32.062 -2.051 1 76.5 291 VAL B CA 1
ATOM 6753 C C . VAL B 1 291 ? -11.18 33.531 -2.186 1 76.5 291 VAL B C 1
ATOM 6755 O O . VAL B 1 291 ? -10.031 33.938 -2.023 1 76.5 291 VAL B O 1
ATOM 6758 N N . ALA B 1 292 ? -12.148 34.281 -2.432 1 72.88 292 ALA B N 1
ATOM 6759 C CA . ALA B 1 292 ? -11.945 35.719 -2.541 1 72.88 292 ALA B CA 1
ATOM 6760 C C . ALA B 1 292 ? -11.352 36.281 -1.255 1 72.88 292 ALA B C 1
ATOM 6762 O O . ALA B 1 292 ? -10.5 37.188 -1.298 1 72.88 292 ALA B O 1
ATOM 6763 N N . ASP B 1 293 ? -11.688 35.719 -0.192 1 71 293 ASP B N 1
ATOM 6764 C CA . ASP B 1 293 ? -11.188 36.156 1.103 1 71 293 ASP B CA 1
ATOM 6765 C C . ASP B 1 293 ? -9.75 35.688 1.331 1 71 293 ASP B C 1
ATOM 6767 O O . ASP B 1 293 ? -8.992 36.344 2.055 1 71 293 ASP B O 1
ATOM 6771 N N . LEU B 1 294 ? -9.391 34.625 0.69 1 75.06 294 LEU B N 1
ATOM 6772 C CA . LEU B 1 294 ? -8.07 34.031 0.887 1 75.06 294 LEU B CA 1
ATOM 6773 C C . LEU B 1 294 ? -7.02 34.75 0.052 1 75.06 294 LEU B C 1
ATOM 6775 O O . LEU B 1 294 ? -5.828 34.719 0.368 1 75.06 294 LEU B O 1
ATOM 6779 N N . GLU B 1 295 ? -7.453 35.406 -0.909 1 71.25 295 GLU B N 1
ATOM 6780 C CA . GLU B 1 295 ? -6.527 36.062 -1.83 1 71.25 295 GLU B CA 1
ATOM 6781 C C . GLU B 1 295 ? -5.824 37.25 -1.164 1 71.25 295 GLU B C 1
ATOM 6783 O O . GLU B 1 295 ? -4.73 37.625 -1.579 1 71.25 295 GLU B O 1
ATOM 6788 N N . GLU B 1 296 ? -6.371 37.688 -0.148 1 71.25 296 GLU B N 1
ATOM 6789 C CA . GLU B 1 296 ? -5.785 38.844 0.506 1 71.25 296 GLU B CA 1
ATOM 6790 C C . GLU B 1 296 ? -4.625 38.438 1.409 1 71.25 296 GLU B C 1
ATOM 6792 O O . GLU B 1 296 ? -3.734 39.25 1.683 1 71.25 296 GLU B O 1
ATOM 6797 N N . MET B 1 297 ? -4.512 37.25 1.717 1 77.81 297 MET B N 1
ATOM 6798 C CA . MET B 1 297 ? -3.57 36.812 2.74 1 77.81 297 MET B CA 1
ATOM 6799 C C . MET B 1 297 ? -2.141 36.844 2.209 1 77.81 297 MET B C 1
ATOM 6801 O O . MET B 1 297 ? -1.232 37.344 2.883 1 77.81 297 MET B O 1
ATOM 6805 N N . PRO B 1 298 ? -1.946 36.344 0.964 1 73.75 298 PRO B N 1
ATOM 6806 C CA . PRO B 1 298 ? -0.569 36.375 0.467 1 73.75 298 PRO B CA 1
ATOM 6807 C C . PRO B 1 298 ? -0.031 37.812 0.354 1 73.75 298 PRO B C 1
ATOM 6809 O O . PRO B 1 298 ? 1.149 38.062 0.622 1 73.75 298 PRO B O 1
ATOM 6812 N N . ARG B 1 299 ? -0.88 38.688 0.048 1 72.38 299 ARG B N 1
ATOM 6813 C CA . ARG B 1 299 ? -0.47 40.094 -0.053 1 72.38 299 ARG B CA 1
ATOM 6814 C C . ARG B 1 299 ? -0.123 40.656 1.317 1 72.38 299 ARG B C 1
ATOM 6816 O O . ARG B 1 299 ? 0.86 41.375 1.461 1 72.38 299 ARG B O 1
ATOM 6823 N N . GLN B 1 300 ? -0.893 40.312 2.221 1 78 300 GLN B N 1
ATOM 6824 C CA . GLN B 1 300 ? -0.639 40.75 3.586 1 78 300 GLN B CA 1
ATOM 6825 C C . GLN B 1 300 ? 0.691 40.188 4.102 1 78 300 GLN B C 1
ATOM 6827 O O . GLN B 1 300 ? 1.446 40.906 4.762 1 78 300 GLN B O 1
ATOM 6832 N N . LEU B 1 301 ? 1.001 39.031 3.73 1 82.75 301 LEU B N 1
ATOM 6833 C CA . LEU B 1 301 ? 2.217 38.375 4.215 1 82.75 301 LEU B CA 1
ATOM 6834 C C . LEU B 1 301 ? 3.447 38.938 3.508 1 82.75 301 LEU B C 1
ATOM 6836 O O . LEU B 1 301 ? 4.523 39.031 4.105 1 82.75 301 LEU B O 1
ATOM 6840 N N . ALA B 1 302 ? 3.221 39.281 2.238 1 79.06 302 ALA B N 1
ATOM 6841 C CA . ALA B 1 302 ? 4.32 39.906 1.489 1 79.06 302 ALA B CA 1
ATOM 6842 C C . ALA B 1 302 ? 4.73 41.25 2.1 1 79.06 302 ALA B C 1
ATOM 6844 O O . ALA B 1 302 ? 5.906 41.625 2.057 1 79.06 302 ALA B O 1
ATOM 6845 N N . GLY B 1 303 ? 3.807 41.938 2.662 1 83.25 303 GLY B N 1
ATOM 6846 C CA . GLY B 1 303 ? 4.07 43.219 3.273 1 83.25 303 GLY B CA 1
ATOM 6847 C C . GLY B 1 303 ? 4.109 43.156 4.789 1 83.25 303 GLY B C 1
ATOM 6848 O O . GLY B 1 303 ? 3.922 44.188 5.457 1 83.25 303 GLY B O 1
ATOM 6849 N N . PHE B 1 304 ? 4.391 42 5.297 1 90.69 304 PHE B N 1
ATOM 6850 C CA . PHE B 1 304 ? 4.344 41.844 6.742 1 90.69 304 PHE B CA 1
ATOM 6851 C C . PHE B 1 304 ? 5.391 42.719 7.418 1 90.69 304 PHE B C 1
ATOM 6853 O O . PHE B 1 304 ? 6.562 42.688 7.039 1 90.69 304 PHE B O 1
ATOM 6860 N N . ASN B 1 305 ? 4.949 43.438 8.352 1 91.75 305 ASN B N 1
ATOM 6861 C CA . ASN B 1 305 ? 5.789 44.281 9.18 1 91.75 305 ASN B CA 1
ATOM 6862 C C . ASN B 1 305 ? 5.375 44.25 10.648 1 91.75 305 ASN B C 1
ATOM 6864 O O . ASN B 1 305 ? 4.293 44.688 11.008 1 91.75 305 ASN B O 1
ATOM 6868 N N . ALA B 1 306 ? 6.297 43.781 11.453 1 92.75 306 ALA B N 1
ATOM 6869 C CA . ALA B 1 306 ? 6 43.562 12.867 1 92.75 306 ALA B CA 1
ATOM 6870 C C . ALA B 1 306 ? 5.711 44.906 13.562 1 92.75 306 ALA B C 1
ATOM 6872 O O . ALA B 1 306 ? 4.977 44.938 14.555 1 92.75 306 ALA B O 1
ATOM 6873 N N . LYS B 1 307 ? 6.207 45.969 13.031 1 90.25 307 LYS B N 1
ATOM 6874 C CA . LYS B 1 307 ? 6.02 47.312 13.633 1 90.25 307 LYS B CA 1
ATOM 6875 C C . LYS B 1 307 ? 4.574 47.781 13.492 1 90.25 307 LYS B C 1
ATOM 6877 O O . LYS B 1 307 ? 4.098 48.594 14.289 1 90.25 307 LYS B O 1
ATOM 6882 N N . GLU B 1 308 ? 3.965 47.25 12.508 1 90.69 308 GLU B N 1
ATOM 6883 C CA . GLU B 1 308 ? 2.611 47.719 12.188 1 90.69 308 GLU B CA 1
ATOM 6884 C C . GLU B 1 308 ? 1.565 46.812 12.859 1 90.69 308 GLU B C 1
ATOM 6886 O O . GLU B 1 308 ? 0.364 47.062 12.734 1 90.69 308 GLU B O 1
ATOM 6891 N N . ALA B 1 309 ? 2.012 45.844 13.648 1 92.56 309 ALA B N 1
ATOM 6892 C CA . ALA B 1 309 ? 1.066 44.938 14.305 1 92.56 309 ALA B CA 1
ATOM 6893 C C . ALA B 1 309 ? 0.194 45.719 15.305 1 92.56 309 ALA B C 1
ATOM 6895 O O . ALA B 1 309 ? 0.677 46.594 16.016 1 92.56 309 ALA B O 1
ATOM 6896 N N . GLU B 1 310 ? -1.037 45.312 15.289 1 91 310 GLU B N 1
ATOM 6897 C CA . GLU B 1 310 ? -2.008 46 16.141 1 91 310 GLU B CA 1
ATOM 6898 C C . GLU B 1 310 ? -1.952 45.469 17.578 1 91 310 GLU B C 1
ATOM 6900 O O . GLU B 1 310 ? -1.967 44.25 17.781 1 91 310 GLU B O 1
ATOM 6905 N N . CYS B 1 311 ? -1.804 46.312 18.422 1 89.44 311 CYS B N 1
ATOM 6906 C CA . CYS B 1 311 ? -1.859 46 19.844 1 89.44 311 CYS B CA 1
ATOM 6907 C C . CYS B 1 311 ? -3.248 46.281 20.406 1 89.44 311 CYS B C 1
ATOM 6909 O O . CYS B 1 311 ? -3.803 47.375 20.203 1 89.44 311 CYS B O 1
ATOM 6911 N N . PHE B 1 312 ? -3.758 45.375 21.094 1 84.81 312 PHE B N 1
ATOM 6912 C CA . PHE B 1 312 ? -5.121 45.5 21.594 1 84.81 312 PHE B CA 1
ATOM 6913 C C . PHE B 1 312 ? -5.266 46.719 22.484 1 84.81 312 PHE B C 1
ATOM 6915 O O . PHE B 1 312 ? -6.23 47.469 22.359 1 84.81 312 PHE B O 1
ATOM 6922 N N . CYS B 1 313 ? -4.32 46.969 23.359 1 84.12 313 CYS B N 1
ATOM 6923 C CA . CYS B 1 313 ? -4.387 48.094 24.266 1 84.12 313 CYS B CA 1
ATOM 6924 C C . CYS B 1 313 ? -4.281 49.406 23.5 1 84.12 313 CYS B C 1
ATOM 6926 O O . CYS B 1 313 ? -4.98 50.375 23.828 1 84.12 313 CYS B O 1
ATOM 6928 N N . CYS B 1 314 ? -3.436 49.406 22.469 1 85.81 314 CYS B N 1
ATOM 6929 C CA . CYS B 1 314 ? -3.254 50.625 21.688 1 85.81 314 CYS B CA 1
ATOM 6930 C C . CYS B 1 314 ? -4.5 50.938 20.859 1 85.81 314 CYS B C 1
ATOM 6932 O O . CYS B 1 314 ? -4.898 52.094 20.75 1 85.81 314 CYS B O 1
ATOM 6934 N N . SER B 1 315 ? -5.082 49.938 20.375 1 84.56 315 SER B N 1
ATOM 6935 C CA . SER B 1 315 ? -6.258 50.094 19.516 1 84.56 315 SER B CA 1
ATOM 6936 C C . SER B 1 315 ? -7.465 50.562 20.328 1 84.56 315 SER B C 1
ATOM 6938 O O . SER B 1 315 ? -8.414 51.125 19.781 1 84.56 315 SER B O 1
ATOM 6940 N N . ASN B 1 316 ? -7.367 50.312 21.609 1 85.19 316 ASN B N 1
ATOM 6941 C CA . ASN B 1 316 ? -8.477 50.688 22.469 1 85.19 316 ASN B CA 1
ATOM 6942 C C . ASN B 1 316 ? -8.094 51.844 23.406 1 85.19 316 ASN B C 1
ATOM 6944 O O . ASN B 1 316 ? -8.664 51.969 24.5 1 85.19 316 ASN B O 1
ATOM 6948 N N . GLY B 1 317 ? -7.172 52.562 23.047 1 84.62 317 GLY B N 1
ATOM 6949 C CA . GLY B 1 317 ? -6.77 53.719 23.812 1 84.62 317 GLY B CA 1
ATOM 6950 C C . GLY B 1 317 ? -6.258 53.406 25.203 1 84.62 317 GLY B C 1
ATOM 6951 O O . GLY B 1 317 ? -6.484 54.156 26.141 1 84.62 317 GLY B O 1
ATOM 6952 N N . HIS B 1 318 ? -5.789 52.156 25.359 1 88.19 318 HIS B N 1
ATOM 6953 C CA . HIS B 1 318 ? -5.211 51.688 26.609 1 88.19 318 HIS B CA 1
ATOM 6954 C C . HIS B 1 318 ? -6.258 51.625 27.703 1 88.19 318 HIS B C 1
ATOM 6956 O O . HIS B 1 318 ? -5.957 51.875 28.875 1 88.19 318 HIS B O 1
ATOM 6962 N N . ARG B 1 319 ? -7.422 51.5 27.219 1 85.19 319 ARG B N 1
ATOM 6963 C CA . ARG B 1 319 ? -8.531 51.281 28.141 1 85.19 319 ARG B CA 1
ATOM 6964 C C . ARG B 1 319 ? -9.32 50.031 27.797 1 85.19 319 ARG B C 1
ATOM 6966 O O . ARG B 1 319 ? -9.523 49.719 26.625 1 85.19 319 ARG B O 1
ATOM 6973 N N . HIS B 1 320 ? -9.656 49.312 28.844 1 78.06 320 HIS B N 1
ATOM 6974 C CA . HIS B 1 320 ? -10.43 48.094 28.625 1 78.06 320 HIS B CA 1
ATOM 6975 C C . HIS B 1 320 ? -11.812 48.406 28.078 1 78.06 320 HIS B C 1
ATOM 6977 O O . HIS B 1 320 ? -12.516 49.281 28.594 1 78.06 320 HIS B O 1
ATOM 6983 N N . PRO B 1 321 ? -12.164 47.812 27.078 1 75.19 321 PRO B N 1
ATOM 6984 C CA . PRO B 1 321 ? -13.43 48.156 26.406 1 75.19 321 PRO B CA 1
ATOM 6985 C C . PRO B 1 321 ? -14.641 47.906 27.312 1 75.19 321 PRO B C 1
ATOM 6987 O O . PRO B 1 321 ? -15.656 48.594 27.172 1 75.19 321 PRO B O 1
ATOM 6990 N N . HIS B 1 322 ? -14.586 47.094 28.219 1 72.56 322 HIS B N 1
ATOM 6991 C CA . HIS B 1 322 ? -15.758 46.719 29 1 72.56 322 HIS B CA 1
ATOM 6992 C C . HIS B 1 322 ? -15.82 47.531 30.297 1 72.56 322 HIS B C 1
ATOM 6994 O O . HIS B 1 322 ? -16.875 48.062 30.656 1 72.56 322 HIS B O 1
ATOM 7000 N N . ASP B 1 323 ? -14.68 47.594 30.984 1 72.25 323 ASP B N 1
ATOM 7001 C CA . ASP B 1 323 ? -14.734 48.188 32.312 1 72.25 323 ASP B CA 1
ATOM 7002 C C . ASP B 1 323 ? -13.977 49.5 32.344 1 72.25 323 ASP B C 1
ATOM 7004 O O . ASP B 1 323 ? -14 50.219 33.344 1 72.25 323 ASP B O 1
ATOM 7008 N N . GLY B 1 324 ? -13.336 49.812 31.266 1 76.19 324 GLY B N 1
ATOM 7009 C CA . GLY B 1 324 ? -12.664 51.094 31.156 1 76.19 324 GLY B CA 1
ATOM 7010 C C . GLY B 1 324 ? -11.367 51.188 31.938 1 76.19 324 GLY B C 1
ATOM 7011 O O . GLY B 1 324 ? -10.742 52.25 32.031 1 76.19 324 GLY B O 1
ATOM 7012 N N . SER B 1 325 ? -11.047 50.125 32.469 1 79.62 325 SER B N 1
ATOM 7013 C CA . SER B 1 325 ? -9.836 50.125 33.281 1 79.62 325 SER B CA 1
ATOM 7014 C C . SER B 1 325 ? -8.594 50.344 32.406 1 79.62 325 SER B C 1
ATOM 7016 O O . SER B 1 325 ? -8.617 50.062 31.219 1 79.62 325 SER B O 1
ATOM 7018 N N . LYS B 1 326 ? -7.613 50.938 33 1 81.12 326 LYS B N 1
ATOM 7019 C CA . LYS B 1 326 ? -6.363 51.188 32.281 1 81.12 326 LYS B CA 1
ATOM 7020 C C . LYS B 1 326 ? -5.66 49.875 31.953 1 81.12 326 LYS B C 1
ATOM 7022 O O . LYS B 1 326 ? -5.609 48.969 32.781 1 81.12 326 LYS B O 1
ATOM 7027 N N . LEU B 1 327 ? -5.258 49.781 30.688 1 78.12 327 LEU B N 1
ATOM 7028 C CA . LEU B 1 327 ? -4.527 48.625 30.219 1 78.12 327 LEU B CA 1
ATOM 7029 C C . LEU B 1 327 ? -3.061 48.969 29.969 1 78.12 327 LEU B C 1
ATOM 7031 O O . LEU B 1 327 ? -2.756 49.938 29.281 1 78.12 327 LEU B O 1
ATOM 7035 N N . PRO B 1 328 ? -2.215 48.25 30.672 1 77.56 328 PRO B N 1
ATOM 7036 C CA . PRO B 1 328 ? -0.815 48.438 30.297 1 77.56 328 PRO B CA 1
ATOM 7037 C C . PRO B 1 328 ? -0.539 48.094 28.828 1 77.56 328 PRO B C 1
ATOM 7039 O O . PRO B 1 328 ? -1.223 47.219 28.266 1 77.56 328 PRO B O 1
ATOM 7042 N N . CYS B 1 329 ? 0.373 48.812 28.234 1 83.38 329 CYS B N 1
ATOM 7043 C CA . CYS B 1 329 ? 0.663 48.562 26.828 1 83.38 329 CYS B CA 1
ATOM 7044 C C . CYS B 1 329 ? 1.485 47.281 26.656 1 83.38 329 CYS B C 1
ATOM 7046 O O . CYS B 1 329 ? 2.59 47.188 27.188 1 83.38 329 CYS B O 1
ATOM 7048 N N . ASP B 1 330 ? 1.05 46.438 25.922 1 86.44 330 ASP B N 1
ATOM 7049 C CA . ASP B 1 330 ? 1.704 45.156 25.656 1 86.44 330 ASP B CA 1
ATOM 7050 C C . ASP B 1 330 ? 2.811 45.312 24.609 1 86.44 330 ASP B C 1
ATOM 7052 O O . ASP B 1 330 ? 3.709 44.469 24.531 1 86.44 330 ASP B O 1
ATOM 7056 N N . ARG B 1 331 ? 2.793 46.281 23.812 1 88.62 331 ARG B N 1
ATOM 7057 C CA . ARG B 1 331 ? 3.689 46.469 22.672 1 88.62 331 ARG B CA 1
ATOM 7058 C C . ARG B 1 331 ? 5.145 46.5 23.125 1 88.62 331 ARG B C 1
ATOM 7060 O O . ARG B 1 331 ? 5.988 45.812 22.531 1 88.62 331 ARG B O 1
ATOM 7067 N N . LEU B 1 332 ? 5.375 47.25 24.172 1 84.75 332 LEU B N 1
ATOM 7068 C CA . LEU B 1 332 ? 6.75 47.375 24.656 1 84.75 332 LEU B CA 1
ATOM 7069 C C . LEU B 1 332 ? 7.262 46.031 25.156 1 84.75 332 LEU B C 1
ATOM 7071 O O . LEU B 1 332 ? 8.422 45.688 24.922 1 84.75 332 LEU B O 1
ATOM 7075 N N . LEU B 1 333 ? 6.406 45.375 25.797 1 86.5 333 LEU B N 1
ATOM 7076 C CA . LEU B 1 333 ? 6.766 44.062 26.312 1 86.5 333 LEU B CA 1
ATOM 7077 C C . LEU B 1 333 ? 7.152 43.125 25.188 1 86.5 333 LEU B C 1
ATOM 7079 O O . LEU B 1 333 ? 8.188 42.469 25.25 1 86.5 333 LEU B O 1
ATOM 7083 N N . VAL B 1 334 ? 6.363 43.094 24.156 1 90.12 334 VAL B N 1
ATOM 7084 C CA . VAL B 1 334 ? 6.586 42.219 23.016 1 90.12 334 VAL B CA 1
ATOM 7085 C C . VAL B 1 334 ? 7.836 42.656 22.25 1 90.12 334 VAL B C 1
ATOM 7087 O O . VAL B 1 334 ? 8.688 41.844 21.906 1 90.12 334 VAL B O 1
ATOM 7090 N N . TYR B 1 335 ? 8.031 43.875 22.109 1 89.69 335 TYR B N 1
ATOM 7091 C CA . TYR B 1 335 ? 9.164 44.406 21.359 1 89.69 335 TYR B CA 1
ATOM 7092 C C . TYR B 1 335 ? 10.477 44.125 22.078 1 89.69 335 TYR B C 1
ATOM 7094 O O . TYR B 1 335 ? 11.477 43.781 21.438 1 89.69 335 TYR B O 1
ATOM 7102 N N . ASN B 1 336 ? 10.445 44.219 23.391 1 87.75 336 ASN B N 1
ATOM 7103 C CA . ASN B 1 336 ? 11.641 43.906 24.172 1 87.75 336 ASN B CA 1
ATOM 7104 C C . ASN B 1 336 ? 12.031 42.438 24.062 1 87.75 336 ASN B C 1
ATOM 7106 O O . ASN B 1 336 ? 13.219 42.125 23.969 1 87.75 336 ASN B O 1
ATOM 7110 N N . THR B 1 337 ? 11.023 41.719 24.062 1 88.44 337 THR B N 1
ATOM 7111 C CA . THR B 1 337 ? 11.281 40.281 23.922 1 88.44 337 THR B CA 1
ATOM 7112 C C . THR B 1 337 ? 11.859 39.969 22.547 1 88.44 337 THR B C 1
ATOM 7114 O O . THR B 1 337 ? 12.812 39.188 22.422 1 88.44 337 THR B O 1
ATOM 7117 N N . LEU B 1 338 ? 11.312 40.562 21.516 1 90.06 338 LEU B N 1
ATOM 7118 C CA . LEU B 1 338 ? 11.805 40.344 20.156 1 90.06 338 LEU B CA 1
ATOM 7119 C C . LEU B 1 338 ? 13.219 40.906 20 1 90.06 338 LEU B C 1
ATOM 7121 O O . LEU B 1 338 ? 14.023 40.344 19.25 1 90.06 338 LEU B O 1
ATOM 7125 N N . LYS B 1 339 ? 13.508 41.906 20.703 1 89.38 339 LYS B N 1
ATOM 7126 C CA . LYS B 1 339 ? 14.852 42.469 20.688 1 89.38 339 LYS B CA 1
ATOM 7127 C C . LYS B 1 339 ? 15.867 41.5 21.266 1 89.38 339 LYS B C 1
ATOM 7129 O O . LYS B 1 339 ? 16.969 41.375 20.734 1 89.38 339 LYS B O 1
ATOM 7134 N N . GLN B 1 340 ? 15.469 40.875 22.266 1 86.75 340 GLN B N 1
ATOM 7135 C CA . GLN B 1 340 ? 16.344 39.875 22.875 1 86.75 340 GLN B CA 1
ATOM 7136 C C . GLN B 1 340 ? 16.609 38.719 21.938 1 86.75 340 GLN B C 1
ATOM 7138 O O . GLN B 1 340 ? 17.719 38.156 21.906 1 86.75 340 GLN B O 1
ATOM 7143 N N . TRP B 1 341 ? 15.688 38.375 21.219 1 87.94 341 TRP B N 1
ATOM 7144 C CA . TRP B 1 341 ? 15.781 37.188 20.406 1 87.94 341 TRP B CA 1
ATOM 7145 C C . TRP B 1 341 ? 16.359 37.469 19.031 1 87.94 341 TRP B C 1
ATOM 7147 O O . TRP B 1 341 ? 17.062 36.656 18.453 1 87.94 341 TRP B O 1
ATOM 7157 N N . TYR B 1 342 ? 16.031 38.562 18.531 1 89.44 342 TYR B N 1
ATOM 7158 C CA . TYR B 1 342 ? 16.391 38.844 17.156 1 89.44 342 TYR B CA 1
ATOM 7159 C C . TYR B 1 342 ? 17.344 40.031 17.078 1 89.44 342 TYR B C 1
ATOM 7161 O O . TYR B 1 342 ? 17.703 40.5 15.984 1 89.44 342 TYR B O 1
ATOM 7169 N N . GLY B 1 343 ? 17.719 40.438 18.312 1 81.88 343 GLY B N 1
ATOM 7170 C CA . GLY B 1 343 ? 18.625 41.562 18.359 1 81.88 343 GLY B CA 1
ATOM 7171 C C . GLY B 1 343 ? 20.078 41.188 18.188 1 81.88 343 GLY B C 1
ATOM 7172 O O . GLY B 1 343 ? 20.562 40.25 18.844 1 81.88 343 GLY B O 1
ATOM 7173 N N . GLN B 1 344 ? 20.656 41.125 17.047 1 71.88 344 GLN B N 1
ATOM 7174 C CA . GLN B 1 344 ? 22.094 40.969 16.859 1 71.88 344 GLN B CA 1
ATOM 7175 C C . GLN B 1 344 ? 22.781 42.312 16.781 1 71.88 344 GLN B C 1
ATOM 7177 O O . GLN B 1 344 ? 22.156 43.344 16.484 1 71.88 344 GLN B O 1
ATOM 7182 N N . GLU B 1 345 ? 24.203 42.156 17.375 1 61.53 345 GLU B N 1
ATOM 7183 C CA . GLU B 1 345 ? 25.094 43.312 17.281 1 61.53 345 GLU B CA 1
ATOM 7184 C C . GLU B 1 345 ? 25.25 43.781 15.836 1 61.53 345 GLU B C 1
ATOM 7186 O O . GLU B 1 345 ? 25.672 43 14.977 1 61.53 345 GLU B O 1
ATOM 7191 N N . GLY B 1 346 ? 24.438 44.906 15.406 1 59.19 346 GLY B N 1
ATOM 7192 C CA . GLY B 1 346 ? 24.594 45.531 14.102 1 59.19 346 GLY B CA 1
ATOM 7193 C C . GLY B 1 346 ? 23.5 46.531 13.781 1 59.19 346 GLY B C 1
ATOM 7194 O O . GLY B 1 346 ? 22.703 46.875 14.656 1 59.19 346 GLY B O 1
ATOM 7195 N N . GLU B 1 347 ? 23.469 47 12.492 1 62.09 347 GLU B N 1
ATOM 7196 C CA . GLU B 1 347 ? 22.734 48.156 11.969 1 62.09 347 GLU B CA 1
ATOM 7197 C C . GLU B 1 347 ? 21.281 47.812 11.695 1 62.09 347 GLU B C 1
ATOM 7199 O O . GLU B 1 347 ? 20.438 48.688 11.617 1 62.09 347 GLU B O 1
ATOM 7204 N N . VAL B 1 348 ? 20.859 46.469 11.656 1 69.19 348 VAL B N 1
ATOM 7205 C CA . VAL B 1 348 ? 19.484 46.219 11.211 1 69.19 348 VAL B CA 1
ATOM 7206 C C . VAL B 1 348 ? 18.562 46.125 12.422 1 69.19 348 VAL B C 1
ATOM 7208 O O . VAL B 1 348 ? 18.891 45.469 13.414 1 69.19 348 VAL B O 1
ATOM 7211 N N . ASP B 1 349 ? 17.422 46.844 12.289 1 85.94 349 ASP B N 1
ATOM 7212 C CA . ASP B 1 349 ? 16.344 46.844 13.273 1 85.94 349 ASP B CA 1
ATOM 7213 C C . ASP B 1 349 ? 15.828 45.438 13.539 1 85.94 349 ASP B C 1
ATOM 7215 O O . ASP B 1 349 ? 15.594 44.656 12.594 1 85.94 349 ASP B O 1
ATOM 7219 N N . HIS B 1 350 ? 15.93 44.969 14.805 1 89 350 HIS B N 1
ATOM 7220 C CA . HIS B 1 350 ? 15.523 43.625 15.219 1 89 350 HIS B CA 1
ATOM 7221 C C . HIS B 1 350 ? 14.133 43.281 14.68 1 89 350 HIS B C 1
ATOM 7223 O O . HIS B 1 350 ? 13.875 42.156 14.297 1 89 350 HIS B O 1
ATOM 7229 N N . LEU B 1 351 ? 13.242 44.25 14.617 1 91.75 351 LEU B N 1
ATOM 7230 C CA . LEU B 1 351 ? 11.891 44 14.117 1 91.75 351 LEU B CA 1
ATOM 7231 C C . LEU B 1 351 ? 11.891 43.781 12.609 1 91.75 351 LEU B C 1
ATOM 7233 O O . LEU B 1 351 ? 11.125 42.938 12.109 1 91.75 351 LEU B O 1
ATOM 7237 N N . GLU B 1 352 ? 12.719 44.438 11.945 1 91.62 352 GLU B N 1
ATOM 7238 C CA . GLU B 1 352 ? 12.82 44.219 10.508 1 91.62 352 GLU B CA 1
ATOM 7239 C C . GLU B 1 352 ? 13.461 42.875 10.188 1 91.62 352 GLU B C 1
ATOM 7241 O O . GLU B 1 352 ? 13.078 42.219 9.219 1 91.62 352 GLU B O 1
ATOM 7246 N N . ARG B 1 353 ? 14.344 42.531 10.969 1 90.94 353 ARG B N 1
ATOM 7247 C CA . ARG B 1 353 ? 14.953 41.219 10.781 1 90.94 353 ARG B CA 1
ATOM 7248 C C . ARG B 1 353 ? 13.914 40.094 10.906 1 90.94 353 ARG B C 1
ATOM 7250 O O . ARG B 1 353 ? 13.867 39.188 10.086 1 90.94 353 ARG B O 1
ATOM 7257 N N . PHE B 1 354 ? 13.172 40.219 11.93 1 92.38 354 PHE B N 1
ATOM 7258 C CA . PHE B 1 354 ? 12.109 39.25 12.117 1 92.38 354 PHE B CA 1
ATOM 7259 C C . PHE B 1 354 ? 11.102 39.312 10.977 1 92.38 354 PHE B C 1
ATOM 7261 O O . PHE B 1 354 ? 10.703 38.281 10.438 1 92.38 354 PHE B O 1
ATOM 7268 N N . SER B 1 355 ? 10.711 40.5 10.602 1 93 355 SER B N 1
ATOM 7269 C CA . SER B 1 355 ? 9.75 40.688 9.523 1 93 355 SER B CA 1
ATOM 7270 C C . SER B 1 355 ? 10.25 40.062 8.219 1 93 355 SER B C 1
ATOM 7272 O O . SER B 1 355 ? 9.492 39.438 7.492 1 93 355 SER B O 1
ATOM 7274 N N . ARG B 1 356 ? 11.477 40.219 7.98 1 88.94 356 ARG B N 1
ATOM 7275 C CA . ARG B 1 356 ? 12.078 39.656 6.777 1 88.94 356 ARG B CA 1
ATOM 7276 C C . ARG B 1 356 ? 12.062 38.125 6.824 1 88.94 356 ARG B C 1
ATOM 7278 O O . ARG B 1 356 ? 11.812 37.469 5.812 1 88.94 356 ARG B O 1
ATOM 7285 N N . GLN B 1 357 ? 12.258 37.625 7.949 1 89.38 357 GLN B N 1
ATOM 7286 C CA . GLN B 1 357 ? 12.242 36.188 8.102 1 89.38 357 GLN B CA 1
ATOM 7287 C C . GLN B 1 357 ? 10.852 35.625 7.836 1 89.38 357 GLN B C 1
ATOM 7289 O O . GLN B 1 357 ? 10.719 34.562 7.223 1 89.38 357 GLN B O 1
ATOM 7294 N N . VAL B 1 358 ? 9.891 36.281 8.32 1 90.31 358 VAL B N 1
ATOM 7295 C CA . VAL B 1 358 ? 8.516 35.844 8.094 1 90.31 358 VAL B CA 1
ATOM 7296 C C . VAL B 1 358 ? 8.195 35.906 6.605 1 90.31 358 VAL B C 1
ATOM 7298 O O . VAL B 1 358 ? 7.641 34.969 6.043 1 90.31 358 VAL B O 1
ATOM 7301 N N . ARG B 1 359 ? 8.633 36.938 5.961 1 87.06 359 ARG B N 1
ATOM 7302 C CA . ARG B 1 359 ? 8.344 37.125 4.547 1 87.06 359 ARG B CA 1
ATOM 7303 C C . ARG B 1 359 ? 9.07 36.125 3.684 1 87.06 359 ARG B C 1
ATOM 7305 O O . ARG B 1 359 ? 8.523 35.625 2.699 1 87.06 359 ARG B O 1
ATOM 7312 N N . GLU B 1 360 ? 10.211 35.688 4.102 1 82.19 360 GLU B N 1
ATOM 7313 C CA . GLU B 1 360 ? 11.055 34.844 3.254 1 82.19 360 GLU B CA 1
ATOM 7314 C C . GLU B 1 360 ? 10.875 33.375 3.588 1 82.19 360 GLU B C 1
ATOM 7316 O O . GLU B 1 360 ? 10.93 32.531 2.699 1 82.19 360 GLU B O 1
ATOM 7321 N N . GLU B 1 361 ? 10.602 33.156 4.797 1 81.88 361 GLU B N 1
ATOM 7322 C CA . GLU B 1 361 ? 10.648 31.734 5.184 1 81.88 361 GLU B CA 1
ATOM 7323 C C . GLU B 1 361 ? 9.242 31.203 5.457 1 81.88 361 GLU B C 1
ATOM 7325 O O . GLU B 1 361 ? 8.977 30.016 5.234 1 81.88 361 GLU B O 1
ATOM 7330 N N . LEU B 1 362 ? 8.398 31.984 5.949 1 83.94 362 LEU B N 1
ATOM 7331 C CA . LEU B 1 362 ? 7.086 31.5 6.348 1 83.94 362 LEU B CA 1
ATOM 7332 C C . LEU B 1 362 ? 6.055 31.766 5.258 1 83.94 362 LEU B C 1
ATOM 7334 O O . LEU B 1 362 ? 5.195 30.922 4.988 1 83.94 362 LEU B O 1
ATOM 7338 N N . ALA B 1 363 ? 6.141 32.906 4.648 1 80.94 363 ALA B N 1
ATOM 7339 C CA . ALA B 1 363 ? 5.141 33.344 3.682 1 80.94 363 ALA B CA 1
ATOM 7340 C C . ALA B 1 363 ? 4.98 32.344 2.547 1 80.94 363 ALA B C 1
ATOM 7342 O O . ALA B 1 363 ? 3.859 31.969 2.182 1 80.94 363 ALA B O 1
ATOM 7343 N N . PRO B 1 364 ? 6.02 31.75 2.078 1 73.5 364 PRO B N 1
ATOM 7344 C CA . PRO B 1 364 ? 5.852 30.797 0.986 1 73.5 364 PRO B CA 1
ATOM 7345 C C . PRO B 1 364 ? 5.094 29.531 1.416 1 73.5 364 PRO B C 1
ATOM 7347 O O . PRO B 1 364 ? 4.281 29.016 0.653 1 73.5 364 PRO B O 1
ATOM 7350 N N . SER B 1 365 ? 5.324 29.094 2.59 1 74 365 SER B N 1
ATOM 7351 C CA . SER B 1 365 ? 4.645 27.906 3.082 1 74 365 SER B CA 1
ATOM 7352 C C . SER B 1 365 ? 3.152 28.156 3.273 1 74 365 SER B C 1
ATOM 7354 O O . SER B 1 365 ? 2.328 27.281 2.996 1 74 365 SER B O 1
ATOM 7356 N N . ILE B 1 366 ? 2.885 29.344 3.721 1 77.5 366 ILE B N 1
ATOM 7357 C CA . ILE B 1 366 ? 1.488 29.703 3.949 1 77.5 366 ILE B CA 1
ATOM 7358 C C . ILE B 1 366 ? 0.783 29.906 2.611 1 77.5 366 ILE B C 1
ATOM 7360 O O . ILE B 1 366 ? -0.368 29.5 2.439 1 77.5 366 ILE B O 1
ATOM 7364 N N . ALA B 1 367 ? 1.482 30.469 1.728 1 71.62 367 ALA B N 1
ATOM 7365 C CA . ALA B 1 367 ? 0.917 30.688 0.4 1 71.62 367 ALA B CA 1
ATOM 7366 C C . ALA B 1 367 ? 0.536 29.359 -0.262 1 71.62 367 ALA B C 1
ATOM 7368 O O . ALA B 1 367 ? -0.474 29.281 -0.966 1 71.62 367 ALA B O 1
ATOM 7369 N N . LEU B 1 368 ? 1.269 28.375 0.086 1 68.5 368 LEU B N 1
ATOM 7370 C CA . LEU B 1 368 ? 0.99 27.047 -0.469 1 68.5 368 LEU B CA 1
ATOM 7371 C C . LEU B 1 368 ? -0.278 26.469 0.14 1 68.5 368 LEU B C 1
ATOM 7373 O O . LEU B 1 368 ? -0.987 25.688 -0.515 1 68.5 368 LEU B O 1
ATOM 7377 N N . LEU B 1 369 ? -0.511 26.812 1.345 1 67.75 369 LEU B N 1
ATOM 7378 C CA . LEU B 1 369 ? -1.672 26.266 2.045 1 67.75 369 LEU B CA 1
ATOM 7379 C C . LEU B 1 369 ? -2.943 27 1.636 1 67.75 369 LEU B C 1
ATOM 7381 O O . LEU B 1 369 ? -4.039 26.438 1.691 1 67.75 369 LEU B O 1
ATOM 7385 N N . ILE B 1 370 ? -2.916 28.391 1.632 1 59.03 370 ILE B N 1
ATOM 7386 C CA . ILE B 1 370 ? -4.086 29.25 1.449 1 59.03 370 ILE B CA 1
ATOM 7387 C C . ILE B 1 370 ? -4.387 29.391 -0.04 1 59.03 370 ILE B C 1
ATOM 7389 O O . ILE B 1 370 ? -5.516 29.703 -0.423 1 59.03 370 ILE B O 1
ATOM 7393 N N . GLY B 1 371 ? -3.686 29.562 -0.825 1 53.91 371 GLY B N 1
ATOM 7394 C CA . GLY B 1 371 ? -4.02 30.156 -2.111 1 53.91 371 GLY B CA 1
ATOM 7395 C C . GLY B 1 371 ? -3.104 29.703 -3.232 1 53.91 371 GLY B C 1
ATOM 7396 O O . GLY B 1 371 ? -3.178 30.219 -4.348 1 53.91 371 GLY B O 1
ATOM 7397 N N . GLY B 1 372 ? -2.057 29.25 -2.787 1 51.09 372 GLY B N 1
ATOM 7398 C CA . GLY B 1 372 ? -1.24 29.312 -3.988 1 51.09 372 GLY B CA 1
ATOM 7399 C C . GLY B 1 372 ? -1.807 28.516 -5.145 1 51.09 372 GLY B C 1
ATOM 7400 O O . GLY B 1 372 ? -2.318 29.094 -6.113 1 51.09 372 GLY B O 1
ATOM 7401 N N . MET B 1 373 ? -1.612 27.375 -5.273 1 54.53 373 MET B N 1
ATOM 7402 C CA . MET B 1 373 ? -2.016 26.688 -6.5 1 54.53 373 MET B CA 1
ATOM 7403 C C . MET B 1 373 ? -2.979 25.547 -6.191 1 54.53 373 MET B C 1
ATOM 7405 O O . MET B 1 373 ? -3.92 25.312 -6.949 1 54.53 373 MET B O 1
ATOM 7409 N N . THR B 1 374 ? -2.955 25.125 -4.891 1 63.12 374 THR B N 1
ATOM 7410 C CA . THR B 1 374 ? -3.738 23.922 -4.68 1 63.12 374 THR B CA 1
ATOM 7411 C C . THR B 1 374 ? -4.066 23.734 -3.199 1 63.12 374 THR B C 1
ATOM 7413 O O . THR B 1 374 ? -3.459 24.375 -2.342 1 63.12 374 THR B O 1
ATOM 7416 N N . LEU B 1 375 ? -5.207 23.141 -2.885 1 71.88 375 LEU B N 1
ATOM 7417 C CA . LEU B 1 375 ? -5.508 22.703 -1.522 1 71.88 375 LEU B CA 1
ATOM 7418 C C . LEU B 1 375 ? -4.418 21.797 -0.983 1 71.88 375 LEU B C 1
ATOM 7420 O O . LEU B 1 375 ? -3.703 21.156 -1.757 1 71.88 375 LEU B O 1
ATOM 7424 N N . PRO B 1 376 ? -4.254 21.875 0.362 1 78.94 376 PRO B N 1
ATOM 7425 C CA . PRO B 1 376 ? -3.223 20.984 0.91 1 78.94 376 PRO B CA 1
ATOM 7426 C C . PRO B 1 376 ? -3.461 19.516 0.561 1 78.94 376 PRO B C 1
ATOM 7428 O O . PRO B 1 376 ? -4.523 18.969 0.867 1 78.94 376 PRO B O 1
ATOM 7431 N N . LEU B 1 377 ? -2.502 18.969 0.017 1 81 377 LEU B N 1
ATOM 7432 C CA . LEU B 1 377 ? -2.613 17.641 -0.552 1 81 377 LEU B CA 1
ATOM 7433 C C . LEU B 1 377 ? -2.953 16.609 0.527 1 81 377 LEU B C 1
ATOM 7435 O O . LEU B 1 377 ? -3.76 15.711 0.3 1 81 377 LEU B O 1
ATOM 7439 N N . ASN B 1 378 ? -2.342 16.703 1.67 1 87.12 378 ASN B N 1
ATOM 7440 C CA . ASN B 1 378 ? -2.561 15.711 2.719 1 87.12 378 ASN B CA 1
ATOM 7441 C C . ASN B 1 378 ? -4.02 15.68 3.164 1 87.12 378 ASN B C 1
ATOM 7443 O O . ASN B 1 378 ? -4.602 14.602 3.32 1 87.12 378 ASN B O 1
ATOM 7447 N N . TYR B 1 379 ? -4.637 16.812 3.24 1 88.94 379 TYR B N 1
ATOM 7448 C CA . TYR B 1 379 ? -6.023 16.844 3.682 1 88.94 379 TYR B CA 1
ATOM 7449 C C . TYR B 1 379 ? -6.965 16.438 2.553 1 88.94 379 TYR B C 1
ATOM 7451 O O . TYR B 1 379 ? -8.031 15.867 2.797 1 88.94 379 TYR B O 1
ATOM 7459 N N . ALA B 1 380 ? -6.543 16.781 1.336 1 87 380 ALA B N 1
ATOM 7460 C CA . ALA B 1 380 ? -7.324 16.281 0.206 1 87 380 ALA B CA 1
ATOM 7461 C C . ALA B 1 380 ? -7.375 14.758 0.205 1 87 380 ALA B C 1
ATOM 7463 O O . ALA B 1 380 ? -8.422 14.172 -0.07 1 87 380 ALA B O 1
ATOM 7464 N N . VAL B 1 381 ? -6.27 14.188 0.564 1 89.88 381 VAL B N 1
ATOM 7465 C CA . VAL B 1 381 ? -6.191 12.727 0.602 1 89.88 381 VAL B CA 1
ATOM 7466 C C . VAL B 1 381 ? -7.055 12.195 1.739 1 89.88 381 VAL B C 1
ATOM 7468 O O . VAL B 1 381 ? -7.879 11.297 1.534 1 89.88 381 VAL B O 1
ATOM 7471 N N . TYR B 1 382 ? -6.988 12.773 2.889 1 93.94 382 TYR B N 1
ATOM 7472 C CA . TYR B 1 382 ? -7.668 12.242 4.062 1 93.94 382 TYR B CA 1
ATOM 7473 C C . TYR B 1 382 ? -9.164 12.508 3.996 1 93.94 382 TYR B C 1
ATOM 7475 O O . TYR B 1 382 ? -9.977 11.664 4.395 1 93.94 382 TYR B O 1
ATOM 7483 N N . MET B 1 383 ? -9.469 13.68 3.475 1 92.44 383 MET B N 1
ATOM 7484 C CA . MET B 1 383 ? -10.867 14.109 3.537 1 92.44 383 MET B CA 1
ATOM 7485 C C . MET B 1 383 ? -11.625 13.672 2.287 1 92.44 383 MET B C 1
ATOM 7487 O O . MET B 1 383 ? -12.727 13.125 2.383 1 92.44 383 MET B O 1
ATOM 7491 N N . VAL B 1 384 ? -11.07 13.852 1.156 1 88.88 384 VAL B N 1
ATOM 7492 C CA . VAL B 1 384 ? -11.758 13.578 -0.103 1 88.88 384 VAL B CA 1
ATOM 7493 C C . VAL B 1 384 ? -11.438 12.156 -0.566 1 88.88 384 VAL B C 1
ATOM 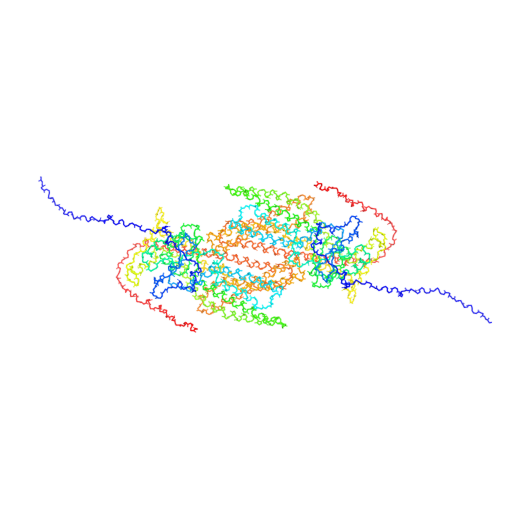7495 O O . VAL B 1 384 ? -12.328 11.422 -1 1 88.88 384 VAL B O 1
ATOM 7498 N N . GLY B 1 385 ? -10.188 11.812 -0.407 1 89.12 385 GLY B N 1
ATOM 7499 C CA . GLY B 1 385 ? -9.773 10.477 -0.807 1 89.12 385 GLY B CA 1
ATOM 7500 C C . GLY B 1 385 ? -10.516 9.375 -0.07 1 89.12 385 GLY B C 1
ATOM 7501 O O . GLY B 1 385 ? -10.719 8.281 -0.608 1 89.12 385 GLY B O 1
ATOM 7502 N N . ALA B 1 386 ? -10.984 9.648 1.082 1 93.88 386 ALA B N 1
ATOM 7503 C CA . ALA B 1 386 ? -11.68 8.672 1.919 1 93.88 386 ALA B CA 1
ATOM 7504 C C . ALA B 1 386 ? -13.07 8.367 1.371 1 93.88 386 ALA B C 1
ATOM 7506 O O . ALA B 1 386 ? -13.648 7.316 1.669 1 93.88 386 ALA B O 1
ATOM 7507 N N . SER B 1 387 ? -13.602 9.219 0.591 1 91.81 387 SER B N 1
ATOM 7508 C CA . SER B 1 387 ? -14.984 9.086 0.142 1 91.81 387 SER B CA 1
ATOM 7509 C C . SER B 1 387 ? -15.18 7.82 -0.679 1 91.81 387 SER B C 1
ATOM 7511 O O . SER B 1 387 ? -16.266 7.234 -0.671 1 91.81 387 SER B O 1
ATOM 7513 N N . PHE B 1 388 ? -14.18 7.332 -1.325 1 90.81 388 PHE B N 1
ATOM 7514 C CA . PHE B 1 388 ? -14.352 6.184 -2.211 1 90.81 388 PHE B CA 1
ATOM 7515 C C . PHE B 1 388 ? -13.641 4.957 -1.656 1 90.81 388 PHE B C 1
ATOM 7517 O O . PHE B 1 388 ? -13.617 3.904 -2.293 1 90.81 388 PHE B O 1
ATOM 7524 N N . LEU B 1 389 ? -13.094 5.059 -0.47 1 94.19 389 LEU B N 1
ATOM 7525 C CA . LEU B 1 389 ? -12.391 3.93 0.124 1 94.19 389 LEU B CA 1
ATOM 7526 C C . LEU B 1 389 ? -13.336 2.754 0.344 1 94.19 389 LEU B C 1
ATOM 7528 O O . LEU B 1 389 ? -12.961 1.6 0.137 1 94.19 389 LEU B O 1
ATOM 7532 N N . PRO B 1 390 ? -14.57 2.996 0.66 1 93.75 390 PRO B N 1
ATOM 7533 C CA . PRO B 1 390 ? -15.453 1.871 0.979 1 93.75 390 PRO B CA 1
ATOM 7534 C C . PRO B 1 390 ? -15.727 0.974 -0.226 1 93.75 390 PRO B C 1
ATOM 7536 O O . PRO B 1 390 ? -16.094 -0.19 -0.062 1 93.75 390 PRO B O 1
ATOM 7539 N N . TYR B 1 391 ? -15.508 1.491 -1.384 1 90.06 391 TYR B N 1
ATOM 7540 C CA . TYR B 1 391 ? -15.672 0.679 -2.584 1 90.06 391 TYR B CA 1
ATOM 7541 C C . TYR B 1 391 ? -14.664 -0.462 -2.609 1 90.06 391 TYR B C 1
ATOM 7543 O O . TYR B 1 391 ? -14.82 -1.423 -3.367 1 90.06 391 TYR B O 1
ATOM 7551 N N . LEU B 1 392 ? -13.672 -0.332 -1.835 1 93.94 392 LEU B N 1
ATOM 7552 C CA . LEU B 1 392 ? -12.68 -1.389 -1.706 1 93.94 392 LEU B CA 1
ATOM 7553 C C . LEU B 1 392 ? -13.32 -2.693 -1.251 1 93.94 392 LEU B C 1
ATOM 7555 O O . LEU B 1 392 ? -12.836 -3.779 -1.571 1 93.94 392 LEU B O 1
ATOM 7559 N N . ALA B 1 393 ? -14.414 -2.605 -0.555 1 94.31 393 ALA B N 1
ATOM 7560 C CA . ALA B 1 393 ? -15.109 -3.791 -0.06 1 94.31 393 ALA B CA 1
ATOM 7561 C C . ALA B 1 393 ? -15.523 -4.703 -1.211 1 94.31 393 ALA B C 1
ATOM 7563 O O . ALA B 1 393 ? -15.391 -5.926 -1.124 1 94.31 393 ALA B O 1
ATOM 7564 N N . ASP B 1 394 ? -15.93 -4.145 -2.256 1 89.94 394 ASP B N 1
ATOM 7565 C CA . ASP B 1 394 ? -16.344 -4.914 -3.426 1 89.94 394 ASP B CA 1
ATOM 7566 C C . ASP B 1 394 ? -15.156 -5.645 -4.047 1 89.94 394 ASP B C 1
ATOM 7568 O O . ASP B 1 394 ? -15.266 -6.82 -4.406 1 89.94 394 ASP B O 1
ATOM 7572 N N . HIS B 1 395 ? -14.133 -4.98 -4.141 1 92.81 395 HIS B N 1
ATOM 7573 C CA . HIS B 1 395 ? -12.953 -5.559 -4.762 1 92.81 395 HIS B CA 1
ATOM 7574 C C . HIS B 1 395 ? -12.359 -6.668 -3.898 1 92.81 395 HIS B C 1
ATOM 7576 O O . HIS B 1 395 ? -11.906 -7.691 -4.418 1 92.81 395 HIS B O 1
ATOM 7582 N N . VAL B 1 396 ? -12.375 -6.426 -2.619 1 94.69 396 VAL B N 1
ATOM 7583 C CA . VAL B 1 396 ? -11.867 -7.441 -1.705 1 94.69 396 VAL B CA 1
ATOM 7584 C C . VAL B 1 396 ? -12.742 -8.688 -1.784 1 94.69 396 VAL B C 1
ATOM 7586 O O . VAL B 1 396 ? -12.227 -9.812 -1.859 1 94.69 396 VAL B O 1
ATOM 7589 N N . ALA B 1 397 ? -13.969 -8.539 -1.835 1 94.19 397 ALA B N 1
ATOM 7590 C CA . ALA B 1 397 ? -14.891 -9.672 -1.941 1 94.19 397 ALA B CA 1
ATOM 7591 C C . ALA B 1 397 ? -14.672 -10.438 -3.246 1 94.19 397 ALA B C 1
ATOM 7593 O O . ALA B 1 397 ? -14.641 -11.664 -3.252 1 94.19 397 ALA B O 1
ATOM 7594 N N . GLN B 1 398 ? -14.539 -9.719 -4.27 1 91.75 398 GLN B N 1
ATOM 7595 C CA . GLN B 1 398 ? -14.289 -10.336 -5.566 1 91.75 398 GLN B CA 1
ATOM 7596 C C . GLN B 1 398 ? -12.961 -11.078 -5.578 1 91.75 398 GLN B C 1
ATOM 7598 O O . GLN B 1 398 ? -12.828 -12.125 -6.207 1 91.75 398 GLN B O 1
ATOM 7603 N N . TRP B 1 399 ? -12 -10.461 -4.977 1 93.56 399 TRP B N 1
ATOM 7604 C CA . TRP B 1 399 ? -10.688 -11.086 -4.895 1 93.56 399 TRP B CA 1
ATOM 7605 C C . TR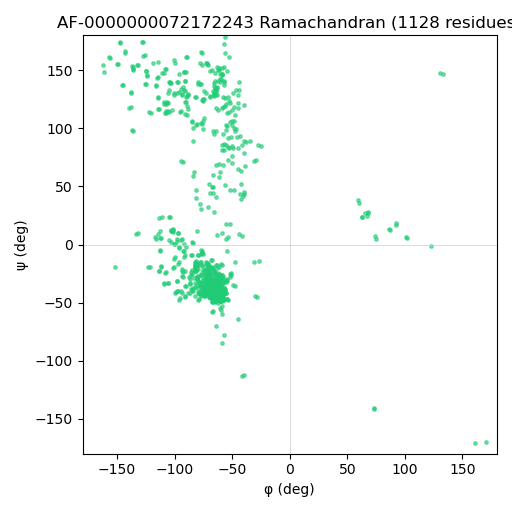P B 1 399 ? -10.758 -12.414 -4.152 1 93.56 399 TRP B C 1
ATOM 7607 O O . TRP B 1 399 ? -10.211 -13.422 -4.609 1 93.56 399 TRP B O 1
ATOM 7617 N N . ILE B 1 400 ? -11.484 -12.469 -3.098 1 92.69 400 ILE B N 1
ATOM 7618 C CA . ILE B 1 400 ? -11.648 -13.695 -2.32 1 92.69 400 ILE B CA 1
ATOM 7619 C C . ILE B 1 400 ? -12.383 -14.742 -3.156 1 92.69 400 ILE B C 1
ATOM 7621 O O . ILE B 1 400 ? -12.008 -15.914 -3.154 1 92.69 400 ILE B O 1
ATOM 7625 N N . ALA B 1 401 ? -13.312 -14.32 -3.869 1 90.56 401 ALA B N 1
ATOM 7626 C CA . ALA B 1 401 ? -14.031 -15.227 -4.758 1 90.56 401 ALA B CA 1
ATOM 7627 C C . ALA B 1 401 ? -13.102 -15.82 -5.809 1 90.56 401 ALA B C 1
ATOM 7629 O O . ALA B 1 401 ? -13.227 -17 -6.156 1 90.56 401 ALA B O 1
ATOM 7630 N N . SER B 1 402 ? -12.195 -15.008 -6.238 1 88.62 402 SER B N 1
ATOM 7631 C CA . SER B 1 402 ? -11.234 -15.484 -7.227 1 88.62 402 SER B CA 1
ATOM 7632 C C . SER B 1 402 ? -10.312 -16.531 -6.637 1 88.62 402 SER B C 1
ATOM 7634 O O . SER B 1 402 ? -9.984 -17.531 -7.297 1 88.62 402 SER B O 1
ATOM 7636 N N . VAL B 1 403 ? -9.93 -16.312 -5.453 1 85.69 403 VAL B N 1
ATOM 7637 C CA . VAL B 1 403 ? -9.07 -17.281 -4.773 1 85.69 403 VAL B CA 1
ATOM 7638 C C . VAL B 1 403 ? -9.828 -18.594 -4.559 1 85.69 403 VAL B C 1
ATOM 7640 O O . VAL B 1 403 ? -9.297 -19.672 -4.805 1 85.69 403 VAL B O 1
ATOM 7643 N N . HIS B 1 404 ? -11.062 -18.484 -4.254 1 84.75 404 HIS B N 1
ATOM 7644 C CA . HIS B 1 404 ? -11.883 -19.672 -4.023 1 84.75 404 HIS B CA 1
ATOM 7645 C C . HIS B 1 404 ? -12.164 -20.406 -5.324 1 84.75 404 HIS B C 1
ATOM 7647 O O . HIS B 1 404 ? -12.344 -21.625 -5.324 1 84.75 404 HIS B O 1
ATOM 7653 N N . ALA B 1 405 ? -12.102 -19.641 -6.367 1 85.38 405 ALA B N 1
ATOM 7654 C CA . ALA B 1 405 ? -12.336 -20.25 -7.676 1 85.38 405 ALA B CA 1
ATOM 7655 C C . ALA B 1 405 ? -11.086 -20.984 -8.172 1 85.38 405 ALA B C 1
ATOM 7657 O O . ALA B 1 405 ? -11.117 -21.641 -9.211 1 85.38 405 ALA B O 1
ATOM 7658 N N . GLY B 1 406 ? -10.008 -20.828 -7.5 1 81.06 406 GLY B N 1
ATOM 7659 C CA . GLY B 1 406 ? -8.82 -21.609 -7.836 1 81.06 406 GLY B CA 1
ATOM 7660 C C . GLY B 1 406 ? -7.805 -20.828 -8.641 1 81.06 406 GLY B C 1
ATOM 7661 O O . GLY B 1 406 ? -6.828 -21.406 -9.141 1 81.06 406 GLY B O 1
ATOM 7662 N N . ILE B 1 407 ? -8.094 -19.516 -8.797 1 84.19 407 ILE B N 1
ATOM 7663 C CA . ILE B 1 407 ? -7.117 -18.688 -9.492 1 84.19 407 ILE B CA 1
ATOM 7664 C C . ILE B 1 407 ? -5.867 -18.531 -8.625 1 84.19 407 ILE B C 1
ATOM 7666 O O . ILE B 1 407 ? -5.961 -18.281 -7.426 1 84.19 407 ILE B O 1
ATOM 7670 N N . SER B 1 408 ? -4.703 -18.828 -9.18 1 83.62 408 SER B N 1
ATOM 7671 C CA . SER B 1 408 ? -3.457 -18.781 -8.422 1 83.62 408 SER B CA 1
ATOM 7672 C C . SER B 1 408 ? -2.283 -18.375 -9.305 1 83.62 408 SER B C 1
ATOM 7674 O O . SER B 1 408 ? -2.465 -18.078 -10.492 1 83.62 408 SER B O 1
ATOM 7676 N N . GLY B 1 409 ? -1.176 -18.188 -8.688 1 80.69 409 GLY B N 1
ATOM 7677 C CA . GLY B 1 409 ? 0.019 -17.859 -9.445 1 80.69 409 GLY B CA 1
ATOM 7678 C C . GLY B 1 409 ? 0.013 -16.438 -9.984 1 80.69 409 GLY B C 1
ATOM 7679 O O . GLY B 1 409 ? -0.412 -15.516 -9.289 1 80.69 409 GLY B O 1
ATOM 7680 N N . TYR B 1 410 ? 0.489 -16.281 -11.148 1 82 410 TYR B N 1
ATOM 7681 C CA . TYR B 1 410 ? 0.607 -14.961 -11.766 1 82 410 TYR B CA 1
ATOM 7682 C C . TYR B 1 410 ? -0.767 -14.367 -12.047 1 82 410 TYR B C 1
ATOM 7684 O O . TYR B 1 410 ? -0.956 -13.156 -11.938 1 82 410 TYR B O 1
ATOM 7692 N N . ALA B 1 411 ? -1.697 -15.273 -12.43 1 84.56 411 ALA B N 1
ATOM 7693 C CA . ALA B 1 411 ? -3.043 -14.781 -12.727 1 84.56 411 ALA B CA 1
ATOM 7694 C C . ALA B 1 411 ? -3.645 -14.078 -11.508 1 84.56 411 ALA B C 1
ATOM 7696 O O . ALA B 1 411 ? -4.246 -13.008 -11.641 1 84.56 411 ALA B O 1
ATOM 7697 N N . LEU B 1 412 ? -3.42 -14.664 -10.383 1 87.69 412 LEU B N 1
ATOM 7698 C CA . LEU B 1 412 ? -3.93 -14.047 -9.164 1 87.69 412 LEU B CA 1
ATOM 7699 C C . LEU B 1 412 ? -3.16 -12.773 -8.836 1 87.69 412 LEU B C 1
ATOM 7701 O O . LEU B 1 412 ? -3.746 -11.781 -8.391 1 87.69 412 LEU B O 1
ATOM 7705 N N . PHE B 1 413 ? -1.907 -12.828 -9.094 1 89.5 413 PHE B N 1
ATOM 7706 C CA . PHE B 1 413 ? -1.061 -11.664 -8.859 1 89.5 413 PHE B CA 1
ATOM 7707 C C . PHE B 1 413 ? -1.495 -10.492 -9.734 1 89.5 413 PHE B C 1
ATOM 7709 O O . PHE B 1 413 ? -1.689 -9.383 -9.242 1 89.5 413 PHE B O 1
ATOM 7716 N N . ALA B 1 414 ? -1.636 -10.742 -10.977 1 89.25 414 ALA B N 1
ATOM 7717 C CA . ALA B 1 414 ? -2.062 -9.711 -11.922 1 89.25 414 ALA B CA 1
ATOM 7718 C C . ALA B 1 414 ? -3.457 -9.195 -11.57 1 89.25 414 ALA B C 1
ATOM 7720 O O . ALA B 1 414 ? -3.697 -7.984 -11.586 1 89.25 414 ALA B O 1
ATOM 7721 N N . ARG B 1 415 ? -4.297 -10.133 -11.258 1 92.25 415 ARG B N 1
ATOM 7722 C CA . ARG B 1 415 ? -5.656 -9.75 -10.898 1 92.25 415 ARG B CA 1
ATOM 7723 C C . ARG B 1 415 ? -5.664 -8.852 -9.664 1 92.25 415 ARG B C 1
ATOM 7725 O O . ARG B 1 415 ? -6.426 -7.883 -9.602 1 92.25 415 ARG B O 1
ATOM 7732 N N . THR B 1 416 ? -4.84 -9.141 -8.75 1 93.69 416 THR B N 1
ATOM 7733 C CA . THR B 1 416 ? -4.734 -8.336 -7.539 1 93.69 416 THR B CA 1
ATOM 7734 C C . THR B 1 416 ? -4.344 -6.898 -7.875 1 93.69 416 THR B C 1
ATOM 7736 O O . THR B 1 416 ? -5.004 -5.953 -7.438 1 93.69 416 THR B O 1
ATOM 7739 N N . LEU B 1 417 ? -3.373 -6.762 -8.688 1 93.5 417 LEU B N 1
ATOM 7740 C CA . LEU B 1 417 ? -2.887 -5.434 -9.039 1 93.5 417 LEU B CA 1
ATOM 7741 C C . LEU B 1 417 ? -3.91 -4.684 -9.883 1 93.5 417 LEU B C 1
ATOM 7743 O O . LEU B 1 417 ? -4.109 -3.479 -9.703 1 93.5 417 LEU B O 1
ATOM 7747 N N . ARG B 1 418 ? -4.562 -5.402 -10.719 1 93.88 418 ARG B N 1
ATOM 7748 C CA . ARG B 1 418 ? -5.57 -4.789 -11.578 1 93.88 418 ARG B CA 1
ATOM 7749 C C . ARG B 1 418 ? -6.766 -4.312 -10.766 1 93.88 418 ARG B C 1
ATOM 7751 O O . ARG B 1 418 ? -7.273 -3.211 -10.977 1 93.88 418 ARG B O 1
ATOM 7758 N N . MET B 1 419 ? -7.137 -5.098 -9.812 1 94 419 MET B N 1
ATOM 7759 C CA . MET B 1 419 ? -8.266 -4.719 -8.969 1 94 419 MET B CA 1
ATOM 7760 C C . MET B 1 419 ? -7.918 -3.521 -8.094 1 94 419 MET B C 1
ATOM 7762 O O . MET B 1 419 ? -8.742 -2.631 -7.891 1 94 419 MET B O 1
ATOM 7766 N N . LEU B 1 420 ? -6.715 -3.496 -7.602 1 93.12 420 LEU B N 1
ATOM 7767 C C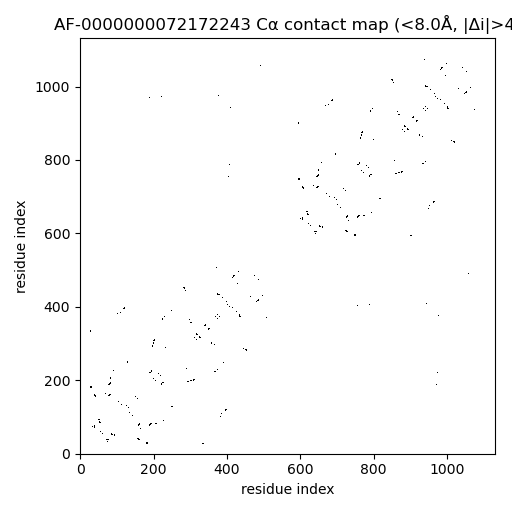A . LEU B 1 420 ? -6.258 -2.371 -6.789 1 93.12 420 LEU B CA 1
ATOM 7768 C C . LEU B 1 420 ? -6.219 -1.089 -7.613 1 93.12 420 LEU B C 1
ATOM 7770 O O . LEU B 1 420 ? -6.609 -0.024 -7.129 1 93.12 420 LEU B O 1
ATOM 7774 N N . SER B 1 421 ? -5.762 -1.256 -8.828 1 91.38 421 SER B N 1
ATOM 7775 C CA . SER B 1 421 ? -5.691 -0.092 -9.711 1 91.38 421 SER B CA 1
ATOM 7776 C C . SER B 1 421 ? -7.082 0.399 -10.086 1 91.38 421 SER B C 1
ATOM 7778 O O . SER B 1 421 ? -7.32 1.606 -10.172 1 91.38 421 SER B O 1
ATOM 7780 N N . ASP B 1 422 ? -7.938 -0.542 -10.297 1 91.69 422 ASP B N 1
ATOM 7781 C CA . ASP B 1 422 ? -9.312 -0.18 -10.609 1 91.69 422 ASP B CA 1
ATOM 7782 C C . ASP B 1 422 ? -9.969 0.567 -9.445 1 91.69 422 ASP B C 1
ATOM 7784 O O . ASP B 1 422 ? -10.547 1.636 -9.633 1 91.69 422 ASP B O 1
ATOM 7788 N N . TRP B 1 423 ? -9.82 0.126 -8.297 1 91.19 423 TRP B N 1
ATOM 7789 C CA . TRP B 1 423 ? -10.344 0.765 -7.098 1 91.19 423 TRP B CA 1
ATOM 7790 C C . TRP B 1 423 ? -9.711 2.135 -6.887 1 91.19 423 TRP B C 1
ATOM 7792 O O . TRP B 1 423 ? -10.406 3.107 -6.578 1 91.19 423 TRP B O 1
ATOM 7802 N N . GLY B 1 424 ? -8.383 2.191 -7.043 1 89.88 424 GLY B N 1
ATOM 7803 C CA . GLY B 1 424 ? -7.629 3.391 -6.734 1 89.88 424 GLY B CA 1
ATOM 7804 C C . GLY B 1 424 ? -7.922 4.543 -7.672 1 89.88 424 GLY B C 1
ATOM 7805 O O . GLY B 1 424 ? -7.613 5.699 -7.367 1 89.88 424 GLY B O 1
ATOM 7806 N N . THR B 1 425 ? -8.562 4.242 -8.742 1 87.44 425 THR B N 1
ATOM 7807 C CA . THR B 1 425 ? -8.781 5.273 -9.758 1 87.44 425 THR B CA 1
ATOM 7808 C C . THR B 1 425 ? -9.789 6.305 -9.266 1 87.44 425 THR B C 1
ATOM 7810 O O . THR B 1 425 ? -9.609 7.504 -9.469 1 87.44 425 THR B O 1
ATOM 7813 N N . ALA B 1 426 ? -10.82 5.852 -8.602 1 83.12 426 ALA B N 1
ATOM 7814 C CA . ALA B 1 426 ? -11.859 6.773 -8.156 1 83.12 426 ALA B CA 1
ATOM 7815 C C . ALA B 1 426 ? -11.336 7.723 -7.082 1 83.12 426 ALA B C 1
ATOM 7817 O O . ALA B 1 426 ? -11.484 8.938 -7.191 1 83.12 426 ALA B O 1
ATOM 7818 N N . PRO B 1 427 ? -10.648 7.172 -6.027 1 85.06 427 PRO B N 1
ATOM 7819 C CA . PRO B 1 427 ? -10.055 8.094 -5.055 1 85.06 427 PRO B CA 1
ATOM 7820 C C . PRO B 1 427 ? -9.016 9.023 -5.676 1 85.06 427 PRO B C 1
ATOM 7822 O O . PRO B 1 427 ? -8.953 10.203 -5.32 1 85.06 427 PRO B O 1
ATOM 7825 N N . LEU B 1 428 ? -8.297 8.516 -6.621 1 85.5 428 LEU B N 1
ATOM 7826 C CA . LEU B 1 428 ? -7.273 9.344 -7.262 1 85.5 428 LEU B CA 1
ATOM 7827 C C . LEU B 1 428 ? -7.914 10.469 -8.07 1 85.5 428 LEU B C 1
ATOM 7829 O O . LEU B 1 428 ? -7.496 11.625 -7.977 1 85.5 428 LEU B O 1
ATOM 7833 N N . ALA B 1 429 ? -8.914 10.18 -8.789 1 82.19 429 ALA B N 1
ATOM 7834 C CA . ALA B 1 429 ? -9.594 11.164 -9.625 1 82.19 429 ALA B CA 1
ATOM 7835 C C . ALA B 1 429 ? -10.266 12.234 -8.773 1 82.19 429 ALA B C 1
ATOM 7837 O O . ALA B 1 429 ? -10.188 13.422 -9.078 1 82.19 429 ALA B O 1
ATOM 7838 N N . SER B 1 430 ? -10.891 11.805 -7.723 1 80 430 SER B N 1
ATOM 7839 C CA . SER B 1 430 ? -11.594 12.75 -6.867 1 80 430 SER B CA 1
ATOM 7840 C C . SER B 1 430 ? -10.617 13.672 -6.148 1 80 430 SER B C 1
ATOM 7842 O O . SER B 1 430 ? -10.875 14.875 -6.02 1 80 430 SER B O 1
ATOM 7844 N N . MET B 1 431 ? -9.555 13.117 -5.703 1 82.06 431 MET B N 1
ATOM 7845 C CA . MET B 1 431 ? -8.547 13.922 -5.023 1 82.06 431 MET B CA 1
ATOM 7846 C C . MET B 1 431 ? -7.906 14.914 -5.988 1 82.06 431 MET B C 1
ATOM 7848 O O . MET B 1 431 ? -7.699 16.078 -5.637 1 82.06 431 MET B O 1
ATOM 7852 N N . LEU B 1 432 ? -7.684 14.438 -7.148 1 78.25 432 LEU B N 1
ATOM 7853 C CA . LEU B 1 432 ? -7.09 15.312 -8.148 1 78.25 432 LEU B CA 1
ATOM 7854 C C . LEU B 1 432 ? -8.039 16.453 -8.5 1 78.25 432 LEU B C 1
ATOM 7856 O O . LEU B 1 432 ? -7.621 17.609 -8.617 1 78.25 432 LEU B O 1
ATOM 7860 N N . ALA B 1 433 ? -9.219 16.094 -8.656 1 76.44 433 ALA B N 1
ATOM 7861 C CA . ALA B 1 433 ? -10.234 17.094 -8.977 1 76.44 433 ALA B CA 1
ATOM 7862 C C . ALA B 1 433 ? -10.328 18.141 -7.879 1 76.44 433 ALA B C 1
ATOM 7864 O O . ALA B 1 433 ? -10.383 19.344 -8.164 1 76.44 433 ALA B O 1
ATOM 7865 N N . THR B 1 434 ? -10.266 17.672 -6.664 1 75.19 434 THR B N 1
ATOM 7866 C CA . THR B 1 434 ? -10.383 18.578 -5.527 1 75.19 434 THR B CA 1
ATOM 7867 C C . THR B 1 434 ? -9.109 19.391 -5.344 1 75.19 434 THR B C 1
ATOM 7869 O O . THR B 1 434 ? -9.164 20.594 -5.062 1 75.19 434 THR B O 1
ATOM 7872 N N . TRP B 1 435 ? -8.094 18.703 -5.539 1 75.31 435 TRP B N 1
ATOM 7873 C CA . TRP B 1 435 ? -6.812 19.359 -5.352 1 75.31 435 TRP B CA 1
ATOM 7874 C C . TRP B 1 435 ? -6.625 20.484 -6.371 1 75.31 435 TRP B C 1
ATOM 7876 O O . TRP B 1 435 ? -6.094 21.547 -6.043 1 75.31 435 TRP B O 1
ATOM 7886 N N . MET B 1 436 ? -7.211 20.391 -7.523 1 70.12 436 MET B N 1
ATOM 7887 C CA . MET B 1 436 ? -7.035 21.359 -8.594 1 70.12 436 MET B CA 1
ATOM 7888 C C . MET B 1 436 ? -8.195 22.359 -8.617 1 70.12 436 MET B C 1
ATOM 7890 O O . MET B 1 436 ? -8.273 23.203 -9.516 1 70.12 436 MET B O 1
ATOM 7894 N N . CYS B 1 437 ? -9.047 22.234 -7.668 1 70.31 437 CYS B N 1
ATOM 7895 C CA . CYS B 1 437 ? -10.258 23.047 -7.715 1 70.31 437 CYS B CA 1
ATOM 7896 C C . CYS B 1 437 ? -9.945 24.516 -7.406 1 70.31 437 CYS B C 1
ATOM 7898 O O . CYS B 1 437 ? -10.602 25.422 -7.93 1 70.31 437 CYS B O 1
ATOM 7900 N N . LEU B 1 438 ? -8.844 24.688 -6.582 1 69.12 438 LEU B N 1
ATOM 7901 C CA . LEU B 1 438 ? -8.602 26.047 -6.113 1 69.12 438 LEU B CA 1
ATOM 7902 C C . LEU B 1 438 ? -8.234 26.969 -7.273 1 69.12 438 LEU B C 1
ATOM 7904 O O . LEU B 1 438 ? -8.805 28.047 -7.414 1 69.12 438 LEU B O 1
ATOM 7908 N N . PRO B 1 439 ? -7.398 26.484 -8.148 1 67 439 PRO B N 1
ATOM 7909 C CA . PRO B 1 439 ? -7.129 27.359 -9.297 1 67 439 PRO B CA 1
ATOM 7910 C C . PRO B 1 439 ? -8.367 27.625 -10.148 1 67 439 PRO B C 1
ATOM 7912 O O . PRO B 1 439 ? -8.516 28.719 -10.703 1 67 439 PRO B O 1
ATOM 7915 N N . MET B 1 440 ? -9.211 26.75 -10.094 1 67.75 440 MET B N 1
ATOM 7916 C CA . MET B 1 440 ? -10.438 26.906 -10.875 1 67.75 440 MET B CA 1
ATOM 7917 C C . MET B 1 440 ? -11.383 27.906 -10.219 1 67.75 440 MET B C 1
ATOM 7919 O O . MET B 1 440 ? -12 28.719 -10.898 1 67.75 440 MET B O 1
ATOM 7923 N N . TRP B 1 441 ? -11.352 27.828 -8.984 1 70.38 441 TRP B N 1
ATOM 7924 C CA . TRP B 1 441 ? -12.172 28.781 -8.25 1 70.38 441 TRP B CA 1
ATOM 7925 C C . TRP B 1 441 ? -11.617 30.188 -8.375 1 70.38 441 TRP B C 1
ATOM 7927 O O . TRP B 1 441 ? -12.375 31.156 -8.531 1 70.38 441 TRP B O 1
ATOM 7937 N N . LYS B 1 442 ? -10.367 30.25 -8.344 1 71.88 442 LYS B N 1
ATOM 7938 C CA . LYS B 1 442 ? -9.734 31.562 -8.484 1 71.88 442 LYS B CA 1
ATOM 7939 C C . LYS B 1 442 ? -9.984 32.156 -9.867 1 71.88 442 LYS B C 1
ATOM 7941 O O . LYS B 1 442 ? -10.258 33.344 -9.992 1 71.88 442 LYS B O 1
ATOM 7946 N N . THR B 1 443 ? -9.883 31.297 -10.836 1 66 443 THR B N 1
ATOM 7947 C CA . THR B 1 443 ? -10.133 31.766 -12.195 1 66 443 THR B CA 1
ATOM 7948 C C . THR B 1 443 ? -11.594 32.188 -12.367 1 66 443 THR B C 1
ATOM 7950 O O . THR B 1 443 ? -11.898 33.094 -13.109 1 66 443 THR B O 1
ATOM 7953 N N . GLY B 1 444 ? -12.406 31.5 -11.609 1 65.62 444 GLY B N 1
ATOM 7954 C CA . GLY B 1 444 ? -13.82 31.828 -11.672 1 65.62 444 GLY B CA 1
ATOM 7955 C C . GLY B 1 444 ? -14.125 33.219 -11.125 1 65.62 444 GLY B C 1
ATOM 7956 O O . GLY B 1 444 ? -15.125 33.812 -11.516 1 65.62 444 GLY B O 1
ATOM 7957 N N . LEU B 1 445 ? -13.219 33.688 -10.312 1 66.94 445 LEU B N 1
ATOM 7958 C CA . LEU B 1 445 ? -13.406 35.031 -9.766 1 66.94 445 LEU B CA 1
ATOM 7959 C C . LEU B 1 445 ? -13.258 36.062 -10.859 1 66.94 445 LEU B C 1
ATOM 7961 O O . LEU B 1 445 ? -13.758 37.188 -10.719 1 66.94 445 LEU B O 1
ATOM 7965 N N . TRP B 1 446 ? -12.625 35.625 -11.875 1 69.31 446 TRP B N 1
ATOM 7966 C CA . TRP B 1 446 ? -12.398 36.594 -12.945 1 69.31 446 TRP B CA 1
ATOM 7967 C C . TRP B 1 446 ? -13.609 36.656 -13.875 1 69.31 446 TRP B C 1
ATOM 7969 O O . TRP B 1 446 ? -13.727 37.594 -14.68 1 69.31 446 TRP B O 1
ATOM 7979 N N . LEU B 1 447 ? -14.445 35.75 -13.625 1 66.5 447 LEU B N 1
ATOM 7980 C CA . LEU B 1 447 ? -15.641 35.75 -14.461 1 66.5 447 LEU B CA 1
ATOM 7981 C C . LEU B 1 447 ? -16.75 36.594 -13.828 1 66.5 447 LEU B C 1
ATOM 7983 O O . LEU B 1 447 ? -16.875 36.625 -12.602 1 66.5 447 LEU B O 1
ATOM 7987 N N . GLU B 1 448 ? -17.359 37.469 -14.656 1 70.12 448 GLU B N 1
ATOM 7988 C CA . GLU B 1 448 ? -18.391 38.375 -14.188 1 70.12 448 GLU B CA 1
ATOM 7989 C C . GLU B 1 448 ? -19.531 37.625 -13.516 1 70.12 448 GLU B C 1
ATOM 7991 O O . GLU B 1 448 ? -20.016 38.031 -12.445 1 70.12 448 GLU B O 1
ATOM 7996 N N . ASN B 1 449 ? -19.875 36.531 -14.156 1 80.5 449 ASN B N 1
ATOM 7997 C CA . ASN B 1 449 ? -20.969 35.719 -13.609 1 80.5 449 ASN B CA 1
ATOM 7998 C C . ASN B 1 449 ? -20.438 34.5 -12.875 1 80.5 449 ASN B C 1
ATOM 8000 O O . ASN B 1 449 ? -19.859 33.594 -13.484 1 80.5 449 ASN B O 1
ATOM 8004 N N . ARG B 1 450 ? -20.672 34.469 -11.641 1 79.06 450 ARG B N 1
ATOM 8005 C CA . ARG B 1 450 ? -20.156 33.406 -10.773 1 79.06 450 ARG B CA 1
ATOM 8006 C C . ARG B 1 450 ? -20.75 32.031 -11.148 1 79.06 450 ARG B C 1
ATOM 8008 O O . ARG B 1 450 ? -20.078 31.016 -11.055 1 79.06 450 ARG B O 1
ATOM 8015 N N . TRP B 1 451 ? -21.938 32.125 -11.586 1 80.5 451 TRP B N 1
ATOM 8016 C CA . TRP B 1 451 ? -22.578 30.859 -11.969 1 80.5 451 TRP B CA 1
ATOM 8017 C C . TRP B 1 451 ? -21.922 30.281 -13.219 1 80.5 451 TRP B C 1
ATOM 8019 O O . TRP B 1 451 ? -21.719 29.062 -13.312 1 80.5 451 TRP B O 1
ATOM 8029 N N . CYS B 1 452 ? -21.594 31.109 -14.086 1 77.75 452 CYS B N 1
ATOM 8030 C CA . CYS B 1 452 ? -20.891 30.656 -15.289 1 77.75 452 CYS B CA 1
ATOM 8031 C C . CYS B 1 452 ? -19.516 30.078 -14.938 1 77.75 452 CYS B C 1
ATOM 8033 O O . CYS B 1 452 ? -19.109 29.078 -15.5 1 77.75 452 CYS B O 1
ATOM 8035 N N . ALA B 1 453 ? -19.031 30.688 -14.047 1 77.81 453 ALA B N 1
ATOM 8036 C CA . ALA B 1 453 ? -17.719 30.203 -13.609 1 77.81 453 ALA B CA 1
ATOM 8037 C C . ALA B 1 453 ? -17.844 28.844 -12.93 1 77.81 453 ALA B C 1
ATOM 8039 O O . ALA B 1 453 ? -17 27.953 -13.156 1 77.81 453 ALA B O 1
ATOM 8040 N N . ALA B 1 454 ? -18.906 28.703 -12.203 1 79.25 454 ALA B N 1
ATOM 8041 C CA . ALA B 1 454 ? -19.125 27.453 -11.5 1 79.25 454 ALA B CA 1
ATOM 8042 C C . ALA B 1 454 ? -19.375 26.312 -12.484 1 79.25 454 ALA B C 1
ATOM 8044 O O . ALA B 1 454 ? -18.844 25.203 -12.32 1 79.25 454 ALA B O 1
ATOM 8045 N N . ILE B 1 455 ? -20.047 26.609 -13.5 1 78.69 455 ILE B N 1
ATOM 8046 C CA . ILE B 1 455 ? -20.375 25.609 -14.5 1 78.69 455 ILE B CA 1
ATOM 8047 C C . ILE B 1 455 ? -19.125 25.25 -15.297 1 78.69 455 ILE B C 1
ATOM 8049 O O . ILE B 1 455 ? -18.875 24.078 -15.586 1 78.69 455 ILE B O 1
ATOM 8053 N N . ALA B 1 456 ? -18.359 26.219 -15.578 1 76.44 456 ALA B N 1
ATOM 8054 C CA . ALA B 1 456 ? -17.109 25.969 -16.297 1 76.44 456 ALA B CA 1
ATOM 8055 C C . ALA B 1 456 ? -16.172 25.094 -15.4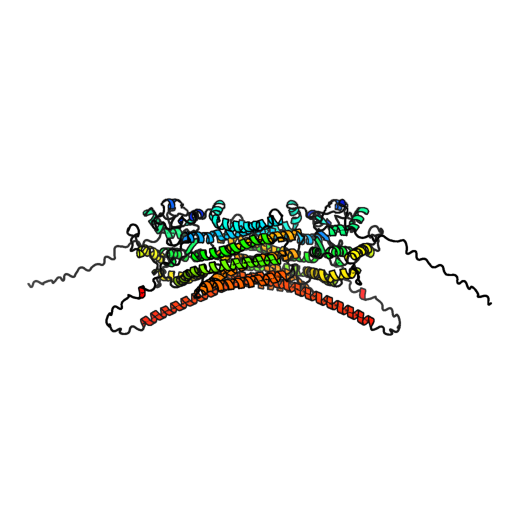53 1 76.44 456 ALA B C 1
ATOM 8057 O O . ALA B 1 456 ? -15.547 24.172 -15.977 1 76.44 456 ALA B O 1
ATOM 8058 N N . ALA B 1 457 ? -16.156 25.391 -14.242 1 75.12 457 ALA B N 1
ATOM 8059 C CA . ALA B 1 457 ? -15.312 24.609 -13.344 1 75.12 457 ALA B CA 1
ATOM 8060 C C . ALA B 1 457 ? -15.781 23.156 -13.266 1 75.12 457 ALA B C 1
ATOM 8062 O O . ALA B 1 457 ? -14.969 22.234 -13.281 1 75.12 457 ALA B O 1
ATOM 8063 N N . GLN B 1 458 ? -17.031 23.062 -13.273 1 76.62 458 GLN B N 1
ATOM 8064 C CA . GLN B 1 458 ? -17.594 21.719 -13.25 1 76.62 458 GLN B CA 1
ATOM 8065 C C . GLN B 1 458 ? -17.234 20.938 -14.516 1 76.62 458 GLN B C 1
ATOM 8067 O O . GLN B 1 458 ? -16.906 19.75 -14.445 1 76.62 458 GLN B O 1
ATOM 8072 N N . LEU B 1 459 ? -17.266 21.578 -15.539 1 77.88 459 LEU B N 1
ATOM 8073 C CA . LEU B 1 459 ? -16.938 20.938 -16.797 1 77.88 459 LEU B CA 1
ATOM 8074 C C . LEU B 1 459 ? -15.461 20.516 -16.828 1 77.88 459 LEU B C 1
ATOM 8076 O O . LEU B 1 459 ? -15.133 19.438 -17.312 1 77.88 459 LEU B O 1
ATOM 8080 N N . ILE B 1 460 ? -14.711 21.297 -16.281 1 75 460 ILE B N 1
ATOM 8081 C CA . ILE B 1 460 ? -13.281 21 -16.25 1 75 460 ILE B CA 1
ATOM 8082 C C . ILE B 1 460 ? -13.039 19.781 -15.344 1 75 460 ILE B C 1
ATOM 8084 O O . ILE B 1 460 ? -12.25 18.906 -15.688 1 75 460 ILE B O 1
ATOM 8088 N N . ILE B 1 461 ? -13.742 19.719 -14.305 1 75.06 461 ILE B N 1
ATOM 8089 C CA . ILE B 1 461 ? -13.594 18.609 -13.375 1 75.06 461 ILE B CA 1
ATOM 8090 C C . ILE B 1 461 ? -14.07 17.312 -14.047 1 75.06 461 ILE B C 1
ATOM 8092 O O . ILE B 1 461 ? -13.414 16.281 -13.93 1 75.06 461 ILE B O 1
ATOM 8096 N N . PHE B 1 462 ? -15.102 17.453 -14.75 1 76.44 462 PHE B N 1
ATOM 8097 C CA . PHE B 1 462 ? -15.633 16.281 -15.438 1 76.44 462 PHE B CA 1
ATOM 8098 C C . PHE B 1 462 ? -14.648 15.781 -16.484 1 76.44 462 PHE B C 1
ATOM 8100 O O . PHE B 1 462 ? -14.445 14.57 -16.641 1 76.44 462 PHE B O 1
ATOM 8107 N N . VAL B 1 463 ? -14.062 16.688 -17.125 1 77.19 463 VAL B N 1
ATOM 8108 C CA . VAL B 1 463 ? -13.094 16.312 -18.141 1 77.19 463 VAL B CA 1
ATOM 8109 C C . VAL B 1 463 ? -11.867 15.68 -17.5 1 77.19 463 VAL B C 1
ATOM 8111 O O . VAL B 1 463 ? -11.344 14.68 -17.984 1 77.19 463 VAL B O 1
ATOM 8114 N N . LEU B 1 464 ? -11.523 16.188 -16.438 1 75.69 464 LEU B N 1
ATOM 8115 C CA . LEU B 1 464 ? -10.359 15.664 -15.734 1 75.69 464 LEU B CA 1
ATOM 8116 C C . LEU B 1 464 ? -10.625 14.25 -15.227 1 75.69 464 LEU B C 1
ATOM 8118 O O . LEU B 1 464 ? -9.797 13.352 -15.406 1 75.69 464 LEU B O 1
ATOM 8122 N N . VAL B 1 465 ? -11.734 14.109 -14.664 1 76.19 465 VAL B N 1
ATOM 8123 C CA . VAL B 1 465 ? -12.109 12.789 -14.148 1 76.19 465 VAL B CA 1
ATOM 8124 C C . VAL B 1 465 ? -12.219 11.805 -15.312 1 76.19 465 VAL B C 1
ATOM 8126 O O . VAL B 1 465 ? -11.727 10.672 -15.219 1 76.19 465 VAL B O 1
ATOM 8129 N N . ALA B 1 466 ? -12.719 12.32 -16.375 1 77.56 466 ALA B N 1
ATOM 8130 C CA . ALA B 1 466 ? -12.891 11.469 -17.547 1 77.56 466 ALA B CA 1
ATOM 8131 C C . ALA B 1 466 ? -11.547 11.078 -18.141 1 77.56 466 ALA B C 1
ATOM 8133 O O . ALA B 1 466 ? -11.344 9.938 -18.562 1 77.56 466 ALA B O 1
ATOM 8134 N N . VAL B 1 467 ? -10.68 11.977 -18.094 1 80.5 467 VAL B N 1
ATOM 8135 C CA . VAL B 1 467 ? -9.375 11.742 -18.703 1 80.5 467 VAL B CA 1
ATOM 8136 C C . VAL B 1 467 ? -8.555 10.789 -17.844 1 80.5 467 VAL B C 1
ATOM 8138 O O . VAL B 1 467 ? -7.758 10.008 -18.359 1 80.5 467 VAL B O 1
ATOM 8141 N N . VAL B 1 468 ? -8.773 10.812 -16.562 1 79.25 468 VAL B N 1
ATOM 8142 C CA . VAL B 1 468 ? -8.031 9.93 -15.672 1 79.25 468 VAL B CA 1
ATOM 8143 C C . VAL B 1 468 ? -8.711 8.562 -15.609 1 79.25 468 VAL B C 1
ATOM 8145 O O . VAL B 1 468 ? -8.047 7.531 -15.672 1 79.25 468 VAL B O 1
ATOM 8148 N N . TRP B 1 469 ? -9.953 8.609 -15.602 1 79.88 469 TRP B N 1
ATOM 8149 C CA . TRP B 1 469 ? -10.734 7.398 -15.391 1 79.88 469 TRP B CA 1
ATOM 8150 C C . TRP B 1 469 ? -10.969 6.66 -16.703 1 79.88 469 TRP B C 1
ATOM 8152 O O . TRP B 1 469 ? -10.789 5.441 -16.781 1 79.88 469 TRP B O 1
ATOM 8162 N N . GLY B 1 470 ? -11.266 7.332 -17.75 1 78 470 GLY B N 1
ATOM 8163 C CA . GLY B 1 470 ? -11.68 6.758 -19.031 1 78 470 GLY B CA 1
ATOM 8164 C C . GLY B 1 470 ? -10.633 5.836 -19.625 1 78 470 GLY B C 1
ATOM 8165 O O . GLY B 1 470 ? -10.891 4.656 -19.859 1 78 470 GLY B O 1
ATOM 8166 N N . PRO B 1 471 ? -9.484 6.348 -19.797 1 81.44 471 PRO B N 1
ATOM 8167 C CA . PRO B 1 471 ? -8.445 5.508 -20.391 1 81.44 471 PRO B CA 1
ATOM 8168 C C . PRO B 1 471 ? -8.133 4.266 -19.562 1 81.44 471 PRO B C 1
ATOM 8170 O O . PRO B 1 471 ? -7.887 3.193 -20.109 1 81.44 471 PRO B O 1
ATOM 8173 N N . LEU B 1 472 ? -8.195 4.395 -18.312 1 85.25 472 LEU B N 1
ATOM 8174 C CA . LEU B 1 472 ? -7.91 3.25 -17.453 1 85.25 472 LEU B CA 1
ATOM 8175 C C . LEU B 1 472 ? -9.008 2.199 -17.562 1 85.25 472 LEU B C 1
ATOM 8177 O O . LEU B 1 472 ? -8.727 1.004 -17.656 1 85.25 472 LEU B O 1
ATOM 8181 N N . GLN B 1 473 ? -10.219 2.68 -17.609 1 82.62 473 GLN B N 1
ATOM 8182 C CA . GLN B 1 473 ? -11.328 1.743 -17.75 1 82.62 473 GLN B CA 1
ATOM 8183 C C . GLN B 1 473 ? -11.297 1.059 -19.125 1 82.62 473 GLN B C 1
ATOM 8185 O O . GLN B 1 473 ? -11.562 -0.141 -19.219 1 82.62 473 GLN B O 1
ATOM 8190 N N . TYR B 1 474 ? -10.945 1.834 -20.031 1 86.44 474 TYR B N 1
ATOM 8191 C CA . TYR B 1 474 ? -10.82 1.272 -21.359 1 86.44 474 TYR B CA 1
ATOM 8192 C C . TYR B 1 474 ? -9.734 0.205 -21.406 1 86.44 474 TYR B C 1
ATOM 8194 O O . TYR B 1 474 ? -9.938 -0.879 -21.953 1 86.44 474 TYR B O 1
ATOM 8202 N N . LEU B 1 475 ? -8.648 0.44 -20.812 1 88.12 475 LEU B N 1
ATOM 8203 C CA . LEU B 1 475 ? -7.535 -0.5 -20.812 1 88.12 475 LEU B CA 1
ATOM 8204 C C . LEU B 1 475 ? -7.867 -1.739 -19.984 1 88.12 475 LEU B C 1
ATOM 8206 O O . LEU B 1 475 ? -7.496 -2.855 -20.359 1 88.12 475 LEU B O 1
ATOM 8210 N N . LEU B 1 476 ? -8.547 -1.603 -18.922 1 88.5 476 LEU B N 1
ATOM 8211 C CA . LEU B 1 476 ? -8.938 -2.73 -18.078 1 88.5 476 LEU B CA 1
ATOM 8212 C C . LEU B 1 476 ? -9.859 -3.676 -18.828 1 88.5 476 LEU B C 1
ATOM 8214 O O . LEU B 1 476 ? -9.758 -4.895 -18.703 1 88.5 476 LEU B O 1
ATOM 8218 N N . ALA B 1 477 ? -10.656 -3.076 -19.719 1 85.75 477 ALA B N 1
ATOM 8219 C CA . ALA B 1 477 ? -11.625 -3.873 -20.469 1 85.75 477 ALA B CA 1
ATOM 8220 C C . ALA B 1 477 ? -11 -4.469 -21.719 1 85.75 477 ALA B C 1
ATOM 8222 O O . ALA B 1 477 ? -11.367 -5.566 -22.156 1 85.75 477 ALA B O 1
ATOM 8223 N N . SER B 1 478 ? -10 -3.775 -22.281 1 86.88 478 SER B N 1
ATOM 8224 C CA . SER B 1 478 ? -9.508 -4.156 -23.594 1 86.88 478 SER B CA 1
ATOM 8225 C C . SER B 1 478 ? -8.273 -5.047 -23.484 1 86.88 478 SER B C 1
ATOM 8227 O O . SER B 1 478 ? -7.891 -5.707 -24.453 1 86.88 478 SER B O 1
ATOM 8229 N N . THR B 1 479 ? -7.68 -5.098 -22.375 1 86.62 479 THR B N 1
ATOM 8230 C CA . THR B 1 479 ? -6.465 -5.895 -22.25 1 86.62 479 THR B CA 1
ATOM 8231 C C . THR B 1 479 ? -6.758 -7.234 -21.594 1 86.62 479 THR B C 1
ATOM 8233 O O . THR B 1 479 ? -7.789 -7.395 -20.938 1 86.62 479 THR B O 1
ATOM 8236 N N . ALA B 1 480 ? -5.84 -8.18 -21.844 1 82.25 480 ALA B N 1
ATOM 8237 C CA . ALA B 1 480 ? -5.965 -9.508 -21.25 1 82.25 480 ALA B CA 1
ATOM 8238 C C . ALA B 1 480 ? -5.98 -9.422 -19.719 1 82.25 480 ALA B C 1
ATOM 8240 O O . ALA B 1 480 ? -5.438 -8.477 -19.141 1 82.25 480 ALA B O 1
ATOM 8241 N N . GLU B 1 481 ? -6.586 -10.297 -19.078 1 83.06 481 GLU B N 1
ATOM 8242 C CA . GLU B 1 481 ? -6.77 -10.312 -17.625 1 83.06 481 GLU B CA 1
ATOM 8243 C C . GLU B 1 481 ? -5.43 -10.375 -16.891 1 83.06 481 GLU B C 1
ATOM 8245 O O . GLU B 1 481 ? -5.336 -10 -15.727 1 83.06 481 GLU B O 1
ATOM 8250 N N . ASP B 1 482 ? -4.461 -10.789 -17.609 1 79.88 482 ASP B N 1
ATOM 8251 C CA . ASP B 1 482 ? -3.166 -10.93 -16.938 1 79.88 482 ASP B CA 1
ATOM 8252 C C . ASP B 1 482 ? -2.227 -9.789 -17.328 1 79.88 482 ASP B C 1
ATOM 8254 O O . ASP B 1 482 ? -1.076 -9.75 -16.875 1 79.88 482 ASP B O 1
ATOM 8258 N N . SER B 1 483 ? -2.729 -8.859 -18.109 1 84.88 483 SER B N 1
ATOM 8259 C CA . SER B 1 483 ? -1.903 -7.723 -18.516 1 84.88 483 SER B CA 1
ATOM 8260 C C . SER B 1 483 ? -1.785 -6.691 -17.406 1 84.88 483 SER B C 1
ATOM 8262 O O . SER B 1 483 ? -2.779 -6.352 -16.766 1 84.88 483 SER B O 1
ATOM 8264 N N . LEU B 1 484 ? -0.569 -6.148 -17.219 1 89.56 484 LEU B N 1
ATOM 8265 C CA . LEU B 1 484 ? -0.344 -5.152 -16.188 1 89.56 484 LEU B CA 1
ATOM 8266 C C . LEU B 1 484 ? -0.301 -3.748 -16.781 1 89.56 484 LEU B C 1
ATOM 8268 O O . LEU B 1 484 ? 0.023 -2.783 -16.078 1 89.56 484 LEU B O 1
ATOM 8272 N N . LEU B 1 485 ? -0.731 -3.643 -18.016 1 89.31 485 LEU B N 1
ATOM 8273 C CA . LEU B 1 485 ? -0.698 -2.342 -18.672 1 89.31 485 LEU B CA 1
ATOM 8274 C C . LEU B 1 485 ? -1.625 -1.354 -17.984 1 89.31 485 LEU B C 1
ATOM 8276 O O . LEU B 1 485 ? -1.235 -0.214 -17.719 1 89.31 485 LEU B O 1
ATOM 8280 N N . PRO B 1 486 ? -2.807 -1.775 -17.641 1 91 486 PRO B N 1
ATOM 8281 C CA . PRO B 1 486 ? -3.658 -0.822 -16.922 1 91 486 PRO B CA 1
ATOM 8282 C C . PRO B 1 486 ? -3.055 -0.37 -15.594 1 91 486 PRO B C 1
ATOM 8284 O O . PRO B 1 486 ? -3.238 0.781 -15.188 1 91 486 PRO B O 1
ATOM 8287 N N . VAL B 1 487 ? -2.305 -1.244 -14.953 1 93 487 VAL B N 1
ATOM 8288 C CA . VAL B 1 487 ? -1.663 -0.922 -13.68 1 93 487 VAL B CA 1
ATOM 8289 C C . VAL B 1 487 ? -0.556 0.105 -13.906 1 93 487 VAL B C 1
ATOM 8291 O O . VAL B 1 487 ? -0.415 1.056 -13.133 1 93 487 VAL B O 1
ATOM 8294 N N . ALA B 1 488 ? 0.116 -0.044 -14.969 1 91.12 488 ALA B N 1
ATOM 8295 C CA . ALA B 1 488 ? 1.173 0.902 -15.312 1 91.12 488 ALA B CA 1
ATOM 8296 C C . ALA B 1 488 ? 0.598 2.289 -15.586 1 91.12 488 ALA B C 1
ATOM 8298 O O . ALA B 1 488 ? 1.157 3.297 -15.156 1 91.12 488 ALA B O 1
ATOM 8299 N N . VAL B 1 489 ? -0.488 2.309 -16.219 1 89.38 489 VAL B N 1
ATOM 8300 C CA . VAL B 1 489 ? -1.115 3.582 -16.562 1 89.38 489 VAL B CA 1
ATOM 8301 C C . VAL B 1 489 ? -1.614 4.266 -15.297 1 89.38 489 VAL B C 1
ATOM 8303 O O . VAL B 1 489 ? -1.479 5.484 -15.141 1 89.38 489 VAL B O 1
ATOM 8306 N N . PHE B 1 490 ? -2.168 3.51 -14.383 1 90.94 490 PHE B N 1
ATOM 8307 C CA . PHE B 1 490 ? -2.6 4.055 -13.102 1 90.94 490 PHE B CA 1
ATOM 8308 C C . PHE B 1 490 ? -1.436 4.715 -12.375 1 90.94 490 PHE B C 1
ATOM 8310 O O . PHE B 1 490 ? -1.556 5.848 -11.898 1 90.94 490 PHE B O 1
ATOM 8317 N N . PHE B 1 491 ? -0.315 4.062 -12.344 1 91.56 491 PHE B N 1
ATOM 8318 C CA . PHE B 1 491 ? 0.836 4.602 -11.633 1 91.56 491 PHE B CA 1
ATOM 8319 C C . PHE B 1 491 ? 1.488 5.727 -12.422 1 91.56 491 PHE B C 1
ATOM 8321 O O . PHE B 1 491 ? 2.137 6.605 -11.844 1 91.56 491 PHE B O 1
ATOM 8328 N N . ALA B 1 492 ? 1.294 5.691 -13.703 1 89.44 492 ALA B N 1
ATOM 8329 C CA . ALA B 1 492 ? 1.749 6.832 -14.492 1 89.44 492 ALA B CA 1
ATOM 8330 C C . ALA B 1 492 ? 0.992 8.102 -14.109 1 89.44 492 ALA B C 1
ATOM 8332 O O . ALA B 1 492 ? 1.591 9.172 -13.961 1 89.44 492 ALA B O 1
ATOM 8333 N N . TRP B 1 493 ? -0.296 7.887 -13.93 1 86.38 493 TRP B N 1
ATOM 8334 C CA . TRP B 1 493 ? -1.103 9.016 -13.492 1 86.38 493 TRP B CA 1
ATOM 8335 C C . TRP B 1 493 ? -0.691 9.469 -12.094 1 86.38 493 TRP B C 1
ATOM 8337 O O . TRP B 1 493 ? -0.597 10.672 -11.82 1 86.38 493 TRP B O 1
ATOM 8347 N N . PHE B 1 494 ? -0.454 8.555 -11.266 1 86.69 494 PHE B N 1
ATOM 8348 C CA . PHE B 1 494 ? -0.022 8.844 -9.906 1 86.69 494 PHE B CA 1
ATOM 8349 C C . PHE B 1 494 ? 1.297 9.602 -9.906 1 86.69 494 PHE B C 1
ATOM 8351 O O . PHE B 1 494 ? 1.456 10.578 -9.164 1 86.69 494 PHE B O 1
ATOM 8358 N N . THR B 1 495 ? 2.178 9.195 -10.773 1 87.62 495 THR B N 1
ATOM 8359 C CA . THR B 1 495 ? 3.475 9.844 -10.93 1 87.62 495 THR B CA 1
ATOM 8360 C C . THR B 1 495 ? 3.307 11.273 -11.438 1 87.62 495 THR B C 1
ATOM 8362 O O . THR B 1 495 ? 3.943 12.203 -10.922 1 87.62 495 THR B O 1
ATOM 8365 N N . LEU B 1 496 ? 2.471 11.398 -12.32 1 83.69 496 LEU B N 1
ATOM 8366 C CA . LEU B 1 496 ? 2.234 12.711 -12.914 1 83.69 496 LEU B CA 1
ATOM 8367 C C . LEU B 1 496 ? 1.656 13.68 -11.883 1 83.69 496 LEU B C 1
ATOM 8369 O O . LEU B 1 496 ? 2.074 14.836 -11.805 1 83.69 496 LEU B O 1
ATOM 8373 N N . VAL B 1 497 ? 0.814 13.172 -11.078 1 78.94 497 VAL B N 1
ATOM 8374 C CA . VAL B 1 497 ? 0.18 14 -10.055 1 78.94 497 VAL B CA 1
ATOM 8375 C C . VAL B 1 497 ? 1.219 14.438 -9.023 1 78.94 497 VAL B C 1
ATOM 8377 O O . VAL B 1 497 ? 1.276 15.609 -8.656 1 78.94 497 VAL B O 1
ATOM 8380 N N . LEU B 1 498 ? 2.025 13.539 -8.648 1 83.25 498 LEU B N 1
ATOM 8381 C CA . LEU B 1 498 ? 3.061 13.852 -7.672 1 83.25 498 LEU B CA 1
ATOM 8382 C C . LEU B 1 498 ? 4.074 14.836 -8.242 1 83.25 498 LEU B C 1
ATOM 8384 O O . LEU B 1 498 ? 4.52 15.75 -7.547 1 83.25 498 LEU B O 1
ATOM 8388 N N . ALA B 1 499 ? 4.344 14.648 -9.5 1 81.19 499 ALA B N 1
ATOM 8389 C CA . ALA B 1 499 ? 5.273 15.555 -10.172 1 81.19 499 ALA B CA 1
ATOM 8390 C C . ALA B 1 499 ? 4.68 16.953 -10.312 1 81.19 499 ALA B C 1
ATOM 8392 O O . ALA B 1 499 ? 5.359 17.953 -10.07 1 81.19 499 ALA B O 1
ATOM 8393 N N . LEU B 1 500 ? 3.439 16.984 -10.656 1 74.06 500 LEU B N 1
ATOM 8394 C CA . LEU B 1 500 ? 2.758 18.266 -10.812 1 74.06 500 LEU B CA 1
ATOM 8395 C C . LEU B 1 500 ? 2.666 19 -9.477 1 74.06 500 LEU B C 1
ATOM 8397 O O . LEU B 1 500 ? 2.844 20.219 -9.414 1 74.06 500 LEU B O 1
ATOM 8401 N N . PHE B 1 501 ? 2.475 18.266 -8.484 1 75.38 501 PHE B N 1
ATOM 8402 C CA . PHE B 1 501 ? 2.422 18.875 -7.156 1 75.38 501 PHE B CA 1
ATOM 8403 C C . PHE B 1 501 ? 3.777 19.453 -6.77 1 75.38 501 PHE B C 1
ATOM 8405 O O . PHE B 1 501 ? 3.865 20.578 -6.289 1 75.38 501 PHE B O 1
ATOM 8412 N N . SER B 1 502 ? 4.789 18.719 -7.043 1 75.38 502 SER B N 1
ATOM 8413 C CA . SER B 1 502 ? 6.129 19.156 -6.664 1 75.38 502 SER B CA 1
ATOM 8414 C C . SER B 1 502 ? 6.578 20.344 -7.5 1 75.38 502 SER B C 1
ATOM 8416 O O . SER B 1 502 ? 7.176 21.281 -6.973 1 75.38 502 SER B O 1
ATOM 8418 N N . CYS B 1 503 ? 6.23 20.25 -8.711 1 71.56 503 CYS B N 1
ATOM 8419 C CA . CYS B 1 503 ? 6.602 21.344 -9.602 1 71.56 503 CYS B CA 1
ATOM 8420 C C . CYS B 1 503 ? 5.762 22.594 -9.32 1 71.56 503 CYS B C 1
ATOM 8422 O O . CYS B 1 503 ? 6.27 23.719 -9.375 1 71.56 503 CYS B O 1
ATOM 8424 N N . GLY B 1 504 ? 4.508 22.391 -9.133 1 66.88 504 GLY B N 1
ATOM 8425 C CA . GLY B 1 504 ? 3.639 23.516 -8.789 1 66.88 504 GLY B CA 1
ATOM 8426 C C . GLY B 1 504 ? 4.086 24.266 -7.547 1 66.88 504 GLY B C 1
ATOM 8427 O O . GLY B 1 504 ? 4.078 25.484 -7.523 1 66.88 504 GLY B O 1
ATOM 8428 N N . GLN B 1 505 ? 4.535 23.578 -6.621 1 66.88 505 GLN B N 1
ATOM 8429 C CA . GLN B 1 505 ? 5.051 24.188 -5.398 1 66.88 505 GLN B CA 1
ATOM 8430 C C . GLN B 1 505 ? 6.289 25.031 -5.688 1 66.88 505 GLN B C 1
ATOM 8432 O O . GLN B 1 505 ? 6.418 26.156 -5.18 1 66.88 505 GLN B O 1
ATOM 8437 N N . ARG B 1 506 ? 7.055 24.609 -6.559 1 67.25 506 ARG B N 1
ATOM 8438 C CA . ARG B 1 506 ? 8.281 25.328 -6.895 1 67.25 506 ARG B CA 1
ATOM 8439 C C . ARG B 1 506 ? 7.984 26.578 -7.711 1 67.25 506 ARG B C 1
ATOM 8441 O O . ARG B 1 506 ? 8.594 27.625 -7.496 1 67.25 506 ARG B O 1
ATOM 8448 N N . ALA B 1 507 ? 7.098 26.266 -8.617 1 64.62 507 ALA B N 1
ATOM 8449 C CA . ALA B 1 507 ? 6.723 27.406 -9.453 1 64.62 507 ALA B CA 1
ATOM 8450 C C . ALA B 1 507 ? 6.109 28.516 -8.617 1 64.62 507 ALA B C 1
ATOM 8452 O O . ALA B 1 507 ? 6.406 29.703 -8.836 1 64.62 507 ALA B O 1
ATOM 8453 N N . LEU B 1 508 ? 5.289 28.141 -7.738 1 61.56 508 LEU B N 1
ATOM 8454 C CA . LEU B 1 508 ? 4.66 29.125 -6.863 1 61.56 508 LEU B CA 1
ATOM 8455 C C . LEU B 1 508 ? 5.699 29.828 -5.992 1 61.56 508 LEU B C 1
ATOM 8457 O O . LEU B 1 508 ? 5.664 31.047 -5.828 1 61.56 508 LEU B O 1
ATOM 8461 N N . LEU B 1 509 ? 6.57 29.094 -5.559 1 61.94 509 LEU B N 1
ATOM 8462 C CA . LEU B 1 509 ? 7.645 29.656 -4.75 1 61.94 509 LEU B CA 1
ATOM 8463 C C . LEU B 1 509 ? 8.492 30.625 -5.57 1 61.94 509 LEU B C 1
ATOM 8465 O O . LEU B 1 509 ? 8.875 31.688 -5.086 1 61.94 509 LEU B O 1
ATOM 8469 N N . TRP B 1 510 ? 8.656 30.203 -6.758 1 61.91 510 TRP B N 1
ATOM 8470 C CA . TRP B 1 510 ? 9.43 31.047 -7.668 1 61.91 510 TRP B CA 1
ATOM 8471 C C . TRP B 1 510 ? 8.695 32.344 -7.957 1 61.91 510 TRP B C 1
ATOM 8473 O O . TRP B 1 510 ? 9.305 33.406 -7.938 1 61.91 510 TRP B O 1
ATOM 8483 N N . ALA B 1 511 ? 7.438 32.312 -8.117 1 59.41 511 ALA B N 1
ATOM 8484 C CA . ALA B 1 511 ? 6.621 33.5 -8.43 1 59.41 511 ALA B CA 1
ATOM 8485 C C . ALA B 1 511 ? 6.578 34.469 -7.246 1 59.41 511 ALA B C 1
ATOM 8487 O O . ALA B 1 511 ? 6.633 35.688 -7.426 1 59.41 511 ALA B O 1
ATOM 8488 N N . MET B 1 512 ? 6.508 33.969 -6.133 1 58.19 512 MET B N 1
ATOM 8489 C CA . MET B 1 512 ? 6.434 34.781 -4.93 1 58.19 512 MET B CA 1
ATOM 8490 C C . MET B 1 512 ? 7.766 35.469 -4.66 1 58.19 512 MET B C 1
ATOM 8492 O O . MET B 1 512 ? 7.789 36.625 -4.199 1 58.19 512 MET B O 1
ATOM 8496 N N . GLN B 1 513 ? 8.789 34.781 -4.926 1 56.09 513 GLN B N 1
ATOM 8497 C CA . GLN B 1 513 ? 10.109 35.344 -4.723 1 56.09 513 GLN B CA 1
ATOM 8498 C C . GLN B 1 513 ? 10.383 36.469 -5.73 1 56.09 513 GLN B C 1
ATOM 8500 O O . GLN B 1 513 ? 11.031 37.469 -5.406 1 56.09 513 GLN B O 1
ATOM 8505 N N . THR B 1 514 ? 9.898 36.281 -6.879 1 54.41 514 THR B N 1
ATOM 8506 C CA . THR B 1 514 ? 10.094 37.281 -7.91 1 54.41 514 THR B CA 1
ATOM 8507 C C . THR B 1 514 ? 9.289 38.562 -7.598 1 54.41 514 THR B C 1
ATOM 8509 O O . THR B 1 514 ? 9.758 39.656 -7.836 1 54.41 514 THR B O 1
ATOM 8512 N N . THR B 1 515 ? 8.117 38.406 -7.082 1 51.03 515 THR B N 1
ATOM 8513 C CA . THR B 1 515 ? 7.281 39.531 -6.762 1 51.03 515 THR B CA 1
ATOM 8514 C C . THR B 1 515 ? 7.879 40.344 -5.602 1 51.03 515 THR B C 1
ATOM 8516 O O . THR B 1 515 ? 7.82 41.562 -5.59 1 51.03 515 THR B O 1
ATOM 8519 N N . VAL B 1 516 ? 8.359 39.625 -4.66 1 50.03 516 VAL B N 1
ATOM 8520 C CA . VAL B 1 516 ? 8.984 40.312 -3.529 1 50.03 516 VAL B CA 1
ATOM 8521 C C . VAL B 1 516 ? 10.219 41.094 -4.004 1 50.03 516 VAL B C 1
ATOM 8523 O O . VAL B 1 516 ? 10.453 42.219 -3.568 1 50.03 516 VAL B O 1
ATOM 8526 N N . ARG B 1 517 ? 10.867 40.531 -4.945 1 50.88 517 ARG B N 1
ATOM 8527 C CA . ARG B 1 517 ? 12.023 41.219 -5.488 1 50.88 517 ARG B CA 1
ATOM 8528 C C . ARG B 1 517 ? 11.602 42.469 -6.266 1 50.88 517 ARG B C 1
ATOM 8530 O O . ARG B 1 517 ? 12.25 43.5 -6.18 1 50.88 517 ARG B O 1
ATOM 8537 N N . ASP B 1 518 ? 10.555 42.375 -6.898 1 47.44 518 ASP B N 1
ATOM 8538 C CA . ASP B 1 518 ? 10.078 43.5 -7.684 1 47.44 518 ASP B CA 1
ATOM 8539 C C . ASP B 1 518 ? 9.523 44.594 -6.781 1 47.44 518 ASP B C 1
ATOM 8541 O O . ASP B 1 518 ? 9.727 45.781 -7.043 1 47.44 518 ASP B O 1
ATOM 8545 N N . VAL B 1 519 ? 8.883 44.219 -5.758 1 45.06 519 VAL B N 1
ATOM 8546 C CA . VAL B 1 519 ? 8.375 45.219 -4.824 1 45.06 519 VAL B CA 1
ATOM 8547 C C . VAL B 1 519 ? 9.539 45.906 -4.129 1 45.06 519 VAL B C 1
ATOM 8549 O O . VAL B 1 519 ? 9.531 47.125 -3.955 1 45.06 519 VAL B O 1
ATOM 8552 N N . ARG B 1 520 ? 10.633 45.281 -3.803 1 50.44 520 ARG B N 1
ATOM 8553 C CA . ARG B 1 520 ? 11.828 45.906 -3.23 1 50.44 520 ARG B CA 1
ATOM 8554 C C . ARG B 1 520 ? 12.508 46.812 -4.238 1 50.44 520 ARG B C 1
ATOM 8556 O O . ARG B 1 520 ? 13.016 47.875 -3.873 1 50.44 520 ARG B O 1
ATOM 8563 N N . ALA B 1 521 ? 12.516 46.375 -5.355 1 49.25 521 ALA B N 1
ATOM 8564 C CA . ALA B 1 521 ? 13.133 47.219 -6.387 1 49.25 521 ALA B CA 1
ATOM 8565 C C . ALA B 1 521 ? 12.32 48.5 -6.625 1 49.25 521 ALA B C 1
ATOM 8567 O O . ALA B 1 521 ? 12.891 49.562 -6.871 1 49.25 521 ALA B O 1
ATOM 8568 N N . SER B 1 522 ? 11.141 48.312 -6.52 1 45.88 522 SER B N 1
ATOM 8569 C CA . SER B 1 522 ? 10.297 49.5 -6.695 1 45.88 522 SER B CA 1
ATOM 8570 C C . SER B 1 522 ? 10.406 50.438 -5.496 1 45.88 522 SER B C 1
ATOM 8572 O O . SER B 1 522 ? 10.398 51.656 -5.652 1 45.88 522 SER B O 1
ATOM 8574 N N . ASP B 1 523 ? 10.508 49.969 -4.375 1 47.09 523 ASP B N 1
ATOM 8575 C CA . ASP B 1 523 ? 10.68 50.781 -3.188 1 47.09 523 ASP B CA 1
ATOM 8576 C C . ASP B 1 523 ? 12.062 51.438 -3.168 1 47.09 523 ASP B C 1
ATOM 8578 O O . ASP B 1 523 ? 12.203 52.594 -2.781 1 47.09 523 ASP B O 1
ATOM 8582 N N . THR B 1 524 ? 13.031 50.719 -3.6 1 50.19 524 THR B N 1
ATOM 8583 C CA . THR B 1 524 ? 14.359 51.312 -3.711 1 50.19 524 THR B CA 1
ATOM 8584 C C . THR B 1 524 ? 14.375 52.406 -4.793 1 50.19 524 THR B C 1
ATOM 8586 O O . THR B 1 524 ? 15.062 53.406 -4.66 1 50.19 524 THR B O 1
ATOM 8589 N N . VAL B 1 525 ? 13.633 52.188 -5.773 1 50.75 525 VAL B N 1
ATOM 8590 C CA . VAL B 1 525 ? 13.531 53.219 -6.82 1 50.75 525 VAL B CA 1
ATOM 8591 C C . VAL B 1 525 ? 12.719 54.406 -6.316 1 50.75 525 VAL B C 1
ATOM 8593 O O . VAL B 1 525 ? 13.055 55.562 -6.598 1 50.75 525 VAL B O 1
ATOM 8596 N N . VAL B 1 526 ? 11.758 54.156 -5.484 1 48.44 526 VAL B N 1
ATOM 8597 C CA . VAL B 1 526 ? 10.969 55.25 -4.918 1 48.44 526 VAL B CA 1
ATOM 8598 C C . VAL B 1 526 ? 11.805 56 -3.895 1 48.44 526 VAL B C 1
ATOM 8600 O O . VAL B 1 526 ? 11.789 57.25 -3.871 1 48.44 526 VAL B O 1
ATOM 8603 N N . GLU B 1 527 ? 12.625 55.344 -3.213 1 49.66 527 GLU B N 1
ATOM 8604 C CA . GLU B 1 527 ? 13.516 56.062 -2.291 1 49.66 527 GLU B CA 1
ATOM 8605 C C . GLU B 1 527 ? 14.609 56.812 -3.043 1 49.66 527 GLU B C 1
ATOM 8607 O O . GLU B 1 527 ? 14.977 57.906 -2.668 1 49.66 527 GLU B O 1
ATOM 8612 N N . ALA B 1 528 ? 15.078 56.25 -4.094 1 50.81 528 ALA B N 1
ATOM 8613 C CA . ALA B 1 528 ? 16.125 56.906 -4.863 1 50.81 528 ALA B CA 1
ATOM 8614 C C . ALA B 1 528 ? 15.586 58.125 -5.609 1 50.81 528 ALA B C 1
ATOM 8616 O O . ALA B 1 528 ? 16.281 59.125 -5.766 1 50.81 528 ALA B O 1
ATOM 8617 N N . ARG B 1 529 ? 14.406 58.062 -6.117 1 47.97 529 ARG B N 1
ATOM 8618 C CA . ARG B 1 529 ? 13.789 59.188 -6.789 1 47.97 529 ARG B CA 1
ATOM 8619 C C . ARG B 1 529 ? 13.477 60.312 -5.797 1 47.97 529 ARG B C 1
ATOM 8621 O O . ARG B 1 529 ? 13.617 61.5 -6.121 1 47.97 529 ARG B O 1
ATOM 8628 N N . GLU B 1 530 ? 13.078 59.938 -4.609 1 46.41 530 GLU B N 1
ATOM 8629 C CA . GLU B 1 530 ? 12.797 60.938 -3.604 1 46.41 530 GLU B CA 1
ATOM 8630 C C . GLU B 1 530 ? 14.078 61.625 -3.135 1 46.41 530 GLU B C 1
ATOM 8632 O O . GLU B 1 530 ? 14.07 62.812 -2.807 1 46.41 530 GLU B O 1
ATOM 8637 N N . ALA B 1 531 ? 15.25 61 -3.213 1 49.97 531 ALA B N 1
ATOM 8638 C CA . ALA B 1 531 ? 16.5 61.656 -2.82 1 49.97 531 ALA B CA 1
ATOM 8639 C C . ALA B 1 531 ? 16.969 62.625 -3.893 1 49.97 531 ALA B C 1
ATOM 8641 O O . ALA B 1 531 ? 17.688 63.594 -3.596 1 49.97 531 ALA B O 1
ATOM 8642 N N . GLY B 1 532 ? 16.781 62.344 -5.219 1 41.81 532 GLY B N 1
ATOM 8643 C CA . GLY B 1 532 ? 17.297 63.219 -6.246 1 41.81 532 GLY B CA 1
ATOM 8644 C C . GLY B 1 532 ? 16.516 64.5 -6.387 1 41.81 532 GLY B C 1
ATOM 8645 O O . GLY B 1 532 ? 16.953 65.438 -7.055 1 41.81 532 GLY B O 1
ATOM 8646 N N . GLU B 1 533 ? 15.141 64.5 -6.371 1 38.31 533 GLU B N 1
ATOM 8647 C CA . GLU B 1 533 ? 14.398 65.75 -6.711 1 38.31 533 GLU B CA 1
ATOM 8648 C C . GLU B 1 533 ? 14.328 66.688 -5.527 1 38.31 533 GLU B C 1
ATOM 8650 O O . GLU B 1 533 ? 13.422 66.625 -4.695 1 38.31 533 GLU B O 1
ATOM 8655 N N . SER B 1 534 ? 15.391 66.938 -4.844 1 36.62 534 SER B N 1
ATOM 8656 C CA . SER B 1 534 ? 15.352 68 -3.865 1 36.62 534 SER B CA 1
ATOM 8657 C C . SER B 1 534 ? 14.992 69.375 -4.52 1 36.62 534 SER B C 1
ATOM 8659 O O . SER B 1 534 ? 15.484 70.375 -4.109 1 36.62 534 SER B O 1
ATOM 8661 N N . VAL B 1 535 ? 14.57 69.375 -5.84 1 32.53 535 VAL B N 1
ATOM 8662 C CA . VAL B 1 535 ? 14.422 70.75 -6.398 1 32.53 535 VAL B CA 1
ATOM 8663 C C . VAL B 1 535 ? 13.461 71.562 -5.531 1 32.53 535 VAL B C 1
ATOM 8665 O O . VAL B 1 535 ? 12.656 71 -4.789 1 32.53 535 VAL B O 1
ATOM 8668 N N . LYS B 1 536 ? 13.289 72.938 -6.012 1 35.88 536 LYS B N 1
ATOM 8669 C CA . LYS B 1 536 ? 12.812 74.312 -5.66 1 35.88 536 LYS B CA 1
ATOM 8670 C C . LYS B 1 536 ? 11.297 74.312 -5.527 1 35.88 536 LYS B C 1
ATOM 8672 O O . LYS B 1 536 ? 10.578 74.438 -6.527 1 35.88 536 LYS B O 1
ATOM 8677 N N . VAL B 1 537 ? 10.602 73.375 -4.895 1 29.48 537 VAL B N 1
ATOM 8678 C CA . VAL B 1 537 ? 9.141 73.5 -4.906 1 29.48 537 VAL B CA 1
ATOM 8679 C C . VAL B 1 537 ? 8.688 74.812 -4.344 1 29.48 537 VAL B C 1
ATOM 8681 O O . VAL B 1 537 ? 8.992 75.125 -3.195 1 29.48 537 VAL B O 1
ATOM 8684 N N . GLU B 1 538 ? 8.656 75.75 -5.227 1 27.7 538 GLU B N 1
ATOM 8685 C CA . GLU B 1 538 ? 7.988 77 -4.918 1 27.7 538 GLU B CA 1
ATOM 8686 C C . GLU B 1 538 ? 6.645 76.75 -4.238 1 27.7 538 GLU B C 1
ATOM 8688 O O . GLU B 1 538 ? 5.984 75.75 -4.492 1 27.7 538 GLU B O 1
ATOM 8693 N N . ASP B 1 539 ? 6.289 77.562 -3.215 1 23.45 539 ASP B N 1
ATOM 8694 C CA . ASP B 1 539 ? 5.297 77.438 -2.146 1 23.45 539 ASP B CA 1
ATOM 8695 C C . ASP B 1 539 ? 3.879 77.562 -2.703 1 23.45 539 ASP B C 1
ATOM 8697 O O . ASP B 1 539 ? 3.279 78.625 -2.709 1 23.45 539 ASP B O 1
ATOM 8701 N N . PRO B 1 540 ? 3.625 77.125 -3.928 1 28.09 540 PRO B N 1
ATOM 8702 C CA . PRO B 1 540 ? 2.34 77.75 -4.324 1 28.09 540 PRO B CA 1
ATOM 8703 C C . PRO B 1 540 ? 1.22 77.438 -3.336 1 28.09 540 PRO B C 1
ATOM 8705 O O . PRO B 1 540 ? 1.34 76.438 -2.543 1 28.09 540 PRO B O 1
ATOM 8708 N N . GLY B 1 541 ? 0.068 78.125 -3.314 1 22.83 541 GLY B N 1
ATOM 8709 C CA . GLY B 1 541 ? -1.129 78.375 -2.514 1 22.83 541 GLY B CA 1
ATOM 8710 C C . GLY B 1 541 ? -1.872 77.062 -2.215 1 22.83 541 GLY B C 1
ATOM 8711 O O . GLY B 1 541 ? -1.737 76.062 -2.943 1 22.83 541 GLY B O 1
ATOM 8712 N N . GLN B 1 542 ? -2.387 76.812 -0.968 1 21.22 542 GLN B N 1
ATOM 8713 C CA . GLN B 1 542 ? -3.014 75.875 -0.061 1 21.22 542 GLN B CA 1
ATOM 8714 C C . GLN B 1 542 ? -4.301 75.312 -0.656 1 21.22 542 GLN B C 1
ATOM 8716 O O . GLN B 1 542 ? -5.359 75.312 -0.023 1 21.22 542 GLN B O 1
ATOM 8721 N N . GLU B 1 543 ? -4.578 75.375 -1.944 1 22.06 543 GLU B N 1
ATOM 8722 C CA . GLU B 1 543 ? -6.004 75.125 -2.127 1 22.06 543 GLU B CA 1
ATOM 8723 C C . GLU B 1 543 ? -6.379 73.75 -1.67 1 22.06 543 GLU B C 1
ATOM 8725 O O . GLU B 1 543 ? -5.711 72.75 -2.027 1 22.06 543 GLU B O 1
ATOM 8730 N N . ALA B 1 544 ? -7.289 73.562 -0.545 1 23.16 544 ALA B N 1
ATOM 8731 C CA . ALA B 1 544 ? -7.988 72.625 0.309 1 23.16 544 ALA B CA 1
ATOM 8732 C C . ALA B 1 544 ? -8.75 71.625 -0.525 1 23.16 544 ALA B C 1
ATOM 8734 O O . ALA B 1 544 ? -9.828 71.875 -1.045 1 23.16 544 ALA B O 1
ATOM 8735 N N . ALA B 1 545 ? -8.281 71 -1.531 1 22.17 545 ALA B N 1
ATOM 8736 C CA . ALA B 1 545 ? -9.188 70.188 -2.32 1 22.17 545 ALA B CA 1
ATOM 8737 C C . ALA B 1 545 ? -9.898 69.188 -1.439 1 22.17 545 ALA B C 1
ATOM 8739 O O . ALA B 1 545 ? -9.266 68.5 -0.61 1 22.17 545 ALA B O 1
ATOM 8740 N N . SER B 1 546 ? -11.273 69.188 -1.35 1 21.42 546 SER B N 1
ATOM 8741 C CA . SER B 1 546 ? -12.383 68.562 -0.613 1 21.42 546 SER B CA 1
ATOM 8742 C C . SER B 1 546 ? -12.375 67.062 -0.739 1 21.42 546 SER B C 1
ATOM 8744 O O . SER B 1 546 ? -12.359 66.5 -1.849 1 21.42 546 SER B O 1
ATOM 8746 N N . LYS B 1 547 ? -11.797 66.312 0.196 1 24.42 547 LYS B N 1
ATOM 8747 C CA . LYS B 1 547 ? -11.727 64.938 0.588 1 24.42 547 LYS B CA 1
ATOM 8748 C C . LYS B 1 547 ? -13.109 64.312 0.551 1 24.42 547 LYS B C 1
ATOM 8750 O O . LYS B 1 547 ? -13.281 63.156 1.035 1 24.42 547 LYS B O 1
ATOM 8755 N N . GLU B 1 548 ? -14.156 64.938 0.033 1 22.14 548 GLU B N 1
ATOM 8756 C CA . GLU B 1 548 ? -15.508 64.438 0.243 1 22.14 548 GLU B CA 1
ATOM 8757 C C . GLU B 1 548 ? -15.719 63.125 -0.466 1 22.14 548 GLU B C 1
ATOM 8759 O O . GLU B 1 548 ? -16.359 62.219 0.079 1 22.14 548 GLU B O 1
ATOM 8764 N N . ASP B 1 549 ? -15.547 63 -1.745 1 21.56 549 ASP B N 1
ATOM 8765 C CA . ASP B 1 549 ? -16.422 62.125 -2.52 1 21.56 549 ASP B CA 1
ATOM 8766 C C . ASP B 1 549 ? -15.977 60.688 -2.432 1 21.56 549 ASP B C 1
ATOM 8768 O O . ASP B 1 549 ? -16.562 59.812 -3.064 1 21.56 549 ASP B O 1
ATOM 8772 N N . LEU B 1 550 ? -14.758 60.438 -2.133 1 20.2 550 LEU B N 1
ATOM 8773 C CA . LEU B 1 550 ? -14.453 59.062 -2.455 1 20.2 550 LEU B CA 1
ATOM 8774 C C . LEU B 1 550 ? -15.125 58.125 -1.466 1 20.2 550 LEU B C 1
ATOM 8776 O O . LEU B 1 550 ? -14.969 56.906 -1.559 1 20.2 550 LEU B O 1
ATOM 8780 N N . THR B 1 551 ? -15.633 58.594 -0.293 1 22.92 551 THR B N 1
ATOM 8781 C CA . THR B 1 551 ? -16.188 57.75 0.757 1 22.92 551 THR B CA 1
ATOM 8782 C C . THR B 1 551 ? -17.469 57.062 0.285 1 22.92 551 THR B C 1
ATOM 8784 O O . THR B 1 551 ? -17.984 56.188 0.95 1 22.92 551 THR B O 1
ATOM 8787 N N . SER B 1 552 ? -18.234 57.656 -0.592 1 23.66 552 SER B N 1
ATOM 8788 C CA . SER B 1 552 ? -19.609 57.219 -0.787 1 23.66 552 SER B CA 1
ATOM 8789 C C . SER B 1 552 ? -19.672 55.812 -1.368 1 23.66 552 SER B C 1
ATOM 8791 O O . SER B 1 552 ? -20.703 55.156 -1.32 1 23.66 552 SER B O 1
ATOM 8793 N N . ALA B 1 553 ? -18.859 55.5 -2.318 1 22.41 553 ALA B N 1
ATOM 8794 C CA . ALA B 1 553 ? -19.328 54.406 -3.195 1 22.41 553 ALA B CA 1
ATOM 8795 C C . ALA B 1 553 ? -19.328 53.062 -2.465 1 22.41 553 ALA B C 1
ATOM 8797 O O . ALA B 1 553 ? -19.906 52.094 -2.957 1 22.41 553 ALA B O 1
ATOM 8798 N N . ILE B 1 554 ? -18.406 52.906 -1.538 1 22.44 554 ILE B N 1
ATOM 8799 C CA . ILE B 1 554 ? -18.344 51.5 -1.187 1 22.44 554 ILE B CA 1
ATOM 8800 C C . ILE B 1 554 ? -19.516 51.156 -0.271 1 22.44 554 ILE B C 1
ATOM 8802 O O . ILE B 1 554 ? -19.406 51.25 0.952 1 22.44 554 ILE B O 1
ATOM 8806 N N . SER B 1 555 ? -20.656 51.75 -0.44 1 22.53 555 SER B N 1
ATOM 8807 C CA . SER B 1 555 ? -21.75 51.281 0.403 1 22.53 555 SER B CA 1
ATOM 8808 C C . SER B 1 555 ? -22.062 49.812 0.163 1 22.53 555 SER B C 1
ATOM 8810 O O . SER B 1 555 ? -22.672 49.438 -0.851 1 22.53 555 SER B O 1
ATOM 8812 N N . CYS B 1 556 ? -21.172 48.969 0.416 1 22.42 556 CYS B N 1
ATOM 8813 C CA . CYS B 1 556 ? -21.625 47.594 0.231 1 22.42 556 CYS B CA 1
ATOM 8814 C C . CYS B 1 556 ? -22.891 47.312 1.037 1 22.42 556 CYS B C 1
ATOM 8816 O O . CYS B 1 556 ? -22.938 47.625 2.234 1 22.42 556 CYS B O 1
ATOM 8818 N N . PRO B 1 557 ? -24.031 47.281 0.479 1 23.34 557 PRO B N 1
ATOM 8819 C CA . PRO B 1 557 ? -25.25 47.031 1.249 1 23.34 557 PRO B CA 1
ATOM 8820 C C . PRO B 1 557 ? -25.094 45.844 2.211 1 23.34 557 PRO B C 1
ATOM 8822 O O . PRO B 1 557 ? -24.266 44.969 1.983 1 23.34 557 PRO B O 1
ATOM 8825 N N . PRO B 1 558 ? -25.516 45.969 3.508 1 23.06 558 PRO B N 1
ATOM 8826 C CA . PRO B 1 558 ? -25.484 44.969 4.59 1 23.06 558 PRO B CA 1
ATOM 8827 C C . PRO B 1 558 ? -26.156 43.656 4.207 1 23.06 558 PRO B C 1
ATOM 8829 O O . PRO B 1 558 ? -27.344 43.656 3.846 1 23.06 558 PRO B O 1
ATOM 8832 N N . LEU B 1 559 ? -25.594 42.844 3.387 1 22.03 559 LEU B N 1
ATOM 8833 C CA . LEU B 1 559 ? -26.234 41.562 3.145 1 22.03 559 LEU B CA 1
ATOM 8834 C C . LEU B 1 559 ? -26.688 40.906 4.457 1 22.03 559 LEU B C 1
ATOM 8836 O O . LEU B 1 559 ? -25.859 40.438 5.234 1 22.03 559 LEU B O 1
ATOM 8840 N N . GLU B 1 560 ? -27.672 41.438 5.281 1 21.84 560 GLU B N 1
ATOM 8841 C CA . GLU B 1 560 ? -28.344 41 6.492 1 21.84 560 GLU B CA 1
ATOM 8842 C C . GLU B 1 560 ? -28.688 39.5 6.406 1 21.84 560 GLU B C 1
ATOM 8844 O O . GLU B 1 560 ? -28.312 38.719 7.289 1 21.84 560 GLU B O 1
ATOM 8849 N N . GLY B 1 561 ? -30.125 39.156 6.348 1 22.16 561 GLY B N 1
ATOM 8850 C CA . GLY B 1 561 ? -31.078 38.25 7.008 1 22.16 561 GLY B CA 1
ATOM 8851 C C . GLY B 1 561 ? -31.078 36.844 6.434 1 22.16 561 GLY B C 1
ATOM 8852 O O . GLY B 1 561 ? -31.875 36 6.852 1 22.16 561 GLY B O 1
ATOM 8853 N N . THR B 1 562 ? -30.766 36.656 5.191 1 20.64 562 THR B N 1
ATOM 8854 C CA . THR B 1 562 ? -31.375 35.438 4.703 1 20.64 562 THR B CA 1
ATOM 8855 C C . THR B 1 562 ? -30.766 34.219 5.387 1 20.64 562 THR B C 1
ATOM 8857 O O . THR B 1 562 ? -29.703 33.75 4.984 1 20.64 562 THR B O 1
ATOM 8860 N N . PHE B 1 563 ? -30.688 34.25 6.742 1 20.2 563 PHE B N 1
ATOM 8861 C CA . PHE B 1 563 ? -30.375 33.062 7.531 1 20.2 563 PHE B CA 1
ATOM 8862 C C . PHE B 1 563 ? -31.328 31.922 7.18 1 20.2 563 PHE B C 1
ATOM 8864 O O . PHE B 1 563 ? -32.5 32.156 6.898 1 20.2 563 PHE B O 1
ATOM 8871 N N . PHE B 1 564 ? -30.859 30.703 6.812 1 19.75 564 PHE B N 1
ATOM 8872 C CA . PHE B 1 564 ? -31.656 29.5 6.637 1 19.75 564 PHE B CA 1
ATOM 8873 C C . PHE B 1 564 ? -32.5 29.219 7.863 1 19.75 564 PHE B C 1
ATOM 8875 O O . PHE B 1 564 ? -32 29.172 8.984 1 19.75 564 PHE B O 1
ATOM 8882 N N . HIS B 1 565 ? -33.75 29.859 8.047 1 19.3 565 HIS B N 1
ATOM 8883 C CA . HIS B 1 565 ? -34.844 29.328 8.867 1 19.3 565 HIS B CA 1
ATOM 8884 C C . HIS B 1 565 ? -35.031 27.828 8.664 1 19.3 565 HIS B C 1
ATOM 8886 O O . HIS B 1 565 ? -35.594 27.391 7.668 1 19.3 565 HIS B O 1
ATOM 8892 N N . VAL B 1 566 ? -34.062 26.984 8.766 1 18.36 566 VAL B N 1
ATOM 8893 C CA . VAL B 1 566 ? -34.562 25.688 9.242 1 18.36 566 VAL B CA 1
ATOM 8894 C C . VAL B 1 566 ? -34.906 25.781 10.727 1 18.36 566 VAL B C 1
ATOM 8896 O O . VAL B 1 566 ? -34.156 26.359 11.508 1 18.36 566 VAL B O 1
#

=== Feature glossary ===
The record interleaves many kinds of information about one protein. Here is each kind framed as the question it answers.

Q: What does the local fold look like, residue by residue?
A: A 3Di character summarizes, for each residue, the relative orientation of the Cα frame of its nearest spatial neighbor. Because it encodes fold topology rather than chemistry, 3Di alignments detect remote structural similarity that sequence alignment misses.

Q: Which residues are in helices, strands, or loops?
A: Secondary structure is the local, repeating backbone conformation. DSSP classifies it into eight states by reading the hydrogen-bond network: three helix types (H, G, I), two β types (E, B), two non-regular types (T, S), and unstructured coil (-).

Q: How big and how compact is the whole molecule?
A: Three whole-structure scalars: the radius of gyration (RMS distance of Cα from centroid, in Å), the count of Cα–Cα contacts (pairs closer than 8 Å and separated by more than four residues in sequence — i.e. tertiary, not local, contacts), and the bounding-box dimensions. Together they distinguish compact globular folds from extended fibres or disordered chains.

Q: How confident is the AlphaFold model at each residue?
A: For AlphaFold models, the B-factor field carries pLDDT — the model's own estimate of local accuracy on a 0–100 scale. Regions with pLDDT<50 should be treated as essentially unmodeled; they often correspond to intrinsically disordered segments.

Q: What family and function is it annotated with?
A: Functional annotations link the protein to curated databases. InterPro entries identify conserved domains and families by matching the sequence against member-database signatures (Pfam, PROSITE, CDD, …). Gene Ontology (GO) terms describe molecular function, biological process, and cellular component in a controlled vocabulary. CATH places the structure in a hierarchical fold classification (Class/Architecture/Topology/Homologous-superfamily). The organism is the source species.

Q: What known structures does this most resemble?
A: Nearest PDB neighbors are the top structural matches found by Foldseek when searching this structure against the entire Protein Data Bank. Each hit reports a TM-score (0 to 1; >0.5 almost always implies the same fold) and an E-value. These are *structural* homologs — they may share no detectable sequence similarity.

Q: Which residues are buried vs exposed?
A: Solvent-accessible surface area (SASA) is the area in Å² traced out by the centre of a 1.4 Å probe sphere (a water molecule) rolled over the protein's van der Waals surface (Shrake–Rupley / Lee–Richards construction). Buried residues have near-zero SASA; fully exposed residues can exceed 200 Å². The total SASA scales roughly with the number of surface residues.

Q: What are the backbone torsion angles?
A: φ (phi) and ψ (psi) are the two rotatable backbone dihedrals per residue: φ is the C(i-1)–N–Cα–C torsion, ψ is the N–Cα–C–N(i+1) torsion, both in degrees on (−180°, 180°]. α-helical residues cluster near (−60°, −45°); β-strand residues near (−120°, +130°). A Ramachandran plot is simply a scatter of (φ, ψ) for every residue.

Q: Are the domains correctly placed relative to each other?
A: Predicted aligned error is AlphaFold's pairwise confidence. Unlike pLDDT (per-residue), PAE is per-residue-pair and captures whether two parts of the structure are correctly placed relative to each other. Units are ångströms of expected positional error.

Q: What if only a Cα trace is available?
A: P-SEA three-state annotation labels each residue as helix, strand, or coil based purely on the geometry of the Cα trace. It serves as a fallback when the full backbone (and thus DSSP) is unavailable.

Q: What is the amino-acid chain?
A: This is the polypeptide sequence — one letter per residue, N-terminus first. Length ranges from a few dozen residues for small domains to over a thousand for large multi-domain proteins.

Q: What do the rendered images show?
A: The six renders are orthographic views along the three Cartesian axes in both directions. Representation (cartoon, sticks, or surface) and color scheme (sequence-rainbow or by-chain) vary across proteins so the training set covers all the common visualization conventions.

Q: What do the diagnostic plots show?
A: Plot images: a contact map (which residues are close in 3D, as an N×N binary image), a Ramachandran scatter (backbone torsion angles, revealing secondary-structure composition at a glance), and — for AlphaFold structures — a PAE heatmap (pairwise prediction confidence).

Q: How mobile is each atom in the crystal?
A: B-factor (Debye–Waller factor) reflects atomic displacement in the crystal lattice. It is an experimental observable (units Å²), not a prediction; low values mean the atom is pinned down, high values mean it moves or is heterogeneous across the crystal.

Q: Where is each backbone atom in 3D?
A: The mmCIF table is the protein's shape written out atom by atom. For each backbone N, Cα, C, and carbonyl O, it records an (x, y, z) coordinate triple in Å plus the residue type, chain letter, and residue number.